Protein AF-A0A7C5HXW1-F1 (afdb_monomer_lite)

Structure (mmCIF, N/CA/C/O backbone):
data_AF-A0A7C5HXW1-F1
#
_entry.id   AF-A0A7C5HXW1-F1
#
loop_
_atom_site.group_PDB
_atom_site.id
_atom_site.type_symbol
_atom_site.label_atom_id
_atom_site.label_alt_id
_atom_site.label_comp_id
_atom_site.label_asym_id
_atom_site.label_entity_id
_atom_site.label_seq_id
_atom_site.pdbx_PDB_ins_code
_atom_site.Cartn_x
_atom_site.Cartn_y
_atom_site.Cartn_z
_atom_site.occupancy
_atom_site.B_iso_or_equiv
_atom_site.auth_seq_id
_atom_site.auth_comp_id
_atom_site.auth_asym_id
_atom_site.auth_atom_id
_atom_site.pdbx_PDB_model_num
ATOM 1 N N . ASN A 1 1 ? -7.700 24.832 -35.752 1.00 67.56 1 ASN A N 1
ATOM 2 C CA . ASN A 1 1 ? -7.527 26.270 -35.441 1.00 67.56 1 ASN A CA 1
ATOM 3 C C . ASN A 1 1 ? -8.711 26.639 -34.575 1.00 67.56 1 ASN A C 1
ATOM 5 O O . ASN A 1 1 ? -9.831 26.517 -35.051 1.00 67.56 1 ASN A O 1
ATOM 9 N N . ASP A 1 2 ? -8.469 27.003 -33.319 1.00 75.44 2 ASP A N 1
ATOM 10 C CA . ASP A 1 2 ? -9.511 27.384 -32.356 1.00 75.44 2 ASP A CA 1
ATOM 11 C C . ASP A 1 2 ? -9.714 28.913 -32.345 1.00 75.44 2 ASP A C 1
ATOM 13 O O . ASP A 1 2 ? -9.512 29.600 -31.348 1.00 75.44 2 ASP A O 1
ATOM 17 N N . ASN A 1 3 ? -10.038 29.468 -33.516 1.00 80.94 3 ASN A N 1
ATOM 18 C CA . ASN A 1 3 ? -10.353 30.886 -33.739 1.00 80.94 3 ASN A CA 1
ATOM 19 C C . ASN A 1 3 ? -9.246 31.915 -33.408 1.00 80.94 3 ASN A C 1
ATOM 21 O O . ASN A 1 3 ? -9.532 33.110 -33.336 1.00 80.94 3 ASN A O 1
ATOM 25 N N . THR A 1 4 ? -7.975 31.514 -33.277 1.00 85.19 4 THR A N 1
ATOM 26 C CA . THR A 1 4 ? -6.847 32.451 -33.051 1.00 85.19 4 THR A CA 1
ATOM 27 C C . THR A 1 4 ? -6.200 32.959 -34.342 1.00 85.19 4 THR A C 1
ATOM 29 O O . THR A 1 4 ? -5.261 33.757 -34.309 1.00 85.19 4 THR A O 1
ATOM 32 N N . GLY A 1 5 ? -6.673 32.483 -35.497 1.00 86.81 5 GLY A N 1
ATOM 33 C CA . GLY A 1 5 ? -6.121 32.838 -36.808 1.00 86.81 5 GLY A CA 1
ATOM 34 C C . GLY A 1 5 ? -4.791 32.152 -37.135 1.00 86.81 5 GLY A C 1
ATOM 35 O O . GLY A 1 5 ? -4.170 32.506 -38.130 1.00 86.81 5 GLY A O 1
ATOM 36 N N . ALA A 1 6 ? -4.358 31.184 -36.322 1.00 90.69 6 ALA A N 1
ATOM 37 C CA . ALA A 1 6 ? -3.164 30.397 -36.604 1.00 90.69 6 ALA A CA 1
ATOM 38 C C . ALA A 1 6 ? -3.378 29.477 -37.814 1.00 90.69 6 ALA A C 1
ATOM 40 O O . ALA A 1 6 ? -4.467 28.924 -38.012 1.00 90.69 6 ALA A O 1
ATOM 41 N N . THR A 1 7 ? -2.332 29.300 -38.610 1.00 93.25 7 THR A N 1
ATOM 42 C CA . THR A 1 7 ? -2.314 28.340 -39.721 1.00 93.25 7 THR A CA 1
ATOM 43 C C . THR A 1 7 ? -1.298 27.244 -39.435 1.00 93.25 7 THR A C 1
ATOM 45 O O . THR A 1 7 ? -0.421 27.418 -38.588 1.00 93.25 7 THR A O 1
ATOM 48 N N . PHE A 1 8 ? -1.472 26.088 -40.070 1.00 93.81 8 PHE A N 1
ATOM 49 C CA . PHE A 1 8 ? -0.645 24.914 -39.822 1.00 93.81 8 PHE A CA 1
ATOM 50 C C . PHE A 1 8 ? -0.142 24.360 -41.142 1.00 93.81 8 PHE A C 1
ATOM 52 O O . PHE A 1 8 ? -0.910 24.252 -42.100 1.00 93.81 8 PHE A O 1
ATOM 59 N N . GLU A 1 9 ? 1.129 23.998 -41.167 1.00 94.00 9 GLU A N 1
ATOM 60 C CA . GLU A 1 9 ? 1.797 23.394 -42.312 1.00 94.00 9 GLU A CA 1
ATOM 61 C C . GLU A 1 9 ? 2.510 22.121 -41.855 1.00 94.00 9 GLU A C 1
ATOM 63 O O . GLU A 1 9 ? 2.908 22.001 -40.696 1.00 94.00 9 GLU A O 1
ATOM 68 N N . LEU A 1 10 ? 2.654 21.156 -42.761 1.00 90.50 10 LEU A N 1
ATOM 69 C CA . LEU A 1 10 ? 3.517 20.004 -42.522 1.00 90.50 10 LEU A CA 1
ATOM 70 C C . LEU A 1 10 ? 4.968 20.438 -42.711 1.00 90.50 10 LEU A C 1
ATOM 72 O O . LEU A 1 10 ? 5.305 21.036 -43.733 1.00 90.50 10 LEU A O 1
ATOM 76 N N . ASP A 1 11 ? 5.814 20.110 -41.745 1.00 85.06 11 ASP A N 1
ATOM 77 C CA . ASP A 1 11 ? 7.247 20.368 -41.805 1.00 85.06 11 ASP A CA 1
ATOM 78 C C . ASP A 1 11 ? 8.001 19.044 -41.750 1.00 85.06 11 ASP A C 1
ATOM 80 O O . ASP A 1 11 ? 7.989 18.327 -40.752 1.00 85.06 11 ASP A O 1
ATOM 84 N N . THR A 1 12 ? 8.625 18.713 -42.874 1.00 80.94 12 THR A N 1
ATOM 85 C CA . THR A 1 12 ? 9.407 17.489 -43.068 1.00 80.94 12 THR A CA 1
ATOM 86 C C . THR A 1 12 ? 10.880 17.672 -42.708 1.00 80.94 12 THR A C 1
ATOM 88 O O . THR A 1 12 ? 11.658 16.743 -42.887 1.00 80.94 12 THR A O 1
ATOM 91 N N . GLU A 1 13 ? 11.292 18.863 -42.268 1.00 71.44 13 GLU A N 1
ATOM 92 C CA . GLU A 1 13 ? 12.677 19.167 -41.891 1.00 71.44 13 GLU A CA 1
ATOM 93 C C . GLU A 1 13 ? 12.888 19.073 -40.375 1.00 71.44 13 GLU A C 1
ATOM 95 O O . GLU A 1 13 ? 13.967 18.690 -39.931 1.00 71.44 13 GLU A O 1
ATOM 100 N N . HIS A 1 14 ? 11.862 19.379 -39.574 1.00 75.38 14 HIS A N 1
ATOM 101 C CA . HIS A 1 14 ? 11.959 19.408 -38.112 1.00 75.38 14 HIS A CA 1
ATOM 102 C C . HIS A 1 14 ? 10.902 18.505 -37.475 1.00 75.38 14 HIS A C 1
ATOM 104 O O . HIS A 1 14 ? 9.821 18.985 -37.152 1.00 75.38 14 HIS A O 1
ATOM 110 N N . PHE A 1 15 ? 11.184 17.220 -37.246 1.00 69.56 15 PHE A N 1
ATOM 111 C CA . PHE A 1 15 ? 10.276 16.284 -36.560 1.00 69.56 15 PHE A CA 1
ATOM 112 C C . PHE A 1 15 ? 11.058 15.261 -35.709 1.00 69.56 15 PHE A C 1
ATOM 114 O O . PHE A 1 15 ? 12.230 15.009 -35.970 1.00 69.56 15 PHE A O 1
ATOM 121 N N . ILE A 1 16 ? 10.429 14.725 -34.665 1.00 49.12 16 ILE A N 1
ATOM 122 C CA . ILE A 1 16 ? 10.890 13.645 -33.779 1.00 49.12 16 ILE A CA 1
ATOM 123 C C . ILE A 1 16 ? 10.231 12.309 -34.154 1.00 49.12 16 ILE A C 1
ATOM 125 O O . ILE A 1 16 ? 10.888 11.269 -34.119 1.00 49.12 16 ILE A O 1
ATOM 129 N N . GLN A 1 17 ? 8.938 12.304 -34.490 1.00 50.41 17 GLN A N 1
ATOM 130 C CA . GLN A 1 17 ? 8.164 11.086 -34.743 1.00 50.41 17 GLN A CA 1
ATOM 131 C C . GLN A 1 17 ? 7.528 11.107 -36.144 1.00 50.41 17 GLN A C 1
ATOM 133 O O . GLN A 1 17 ? 7.079 12.131 -36.647 1.00 50.41 17 GLN A O 1
ATOM 138 N N . GLY A 1 18 ? 7.478 9.948 -36.806 1.00 63.38 18 GLY A N 1
ATOM 139 C CA . GLY A 1 18 ? 6.820 9.800 -38.109 1.00 63.38 18 GLY A CA 1
ATOM 140 C C . GLY A 1 18 ? 7.624 10.350 -39.298 1.00 63.38 18 GLY A C 1
ATOM 141 O O . GLY A 1 18 ? 8.758 9.940 -39.539 1.00 63.38 18 GLY A O 1
ATOM 142 N N . THR A 1 19 ? 7.000 11.180 -40.138 1.00 63.34 19 THR A N 1
ATOM 143 C CA . THR A 1 19 ? 7.601 11.723 -41.381 1.00 63.34 19 THR A CA 1
ATOM 144 C C . THR A 1 19 ? 7.565 13.248 -41.470 1.00 63.34 19 THR A C 1
ATOM 146 O O . THR A 1 19 ? 8.072 13.806 -42.442 1.00 63.34 19 THR A O 1
ATOM 149 N N . ALA A 1 20 ? 6.894 13.912 -40.530 1.00 73.38 20 ALA A N 1
ATOM 150 C CA . ALA A 1 20 ? 6.720 15.357 -40.493 1.00 73.38 20 ALA A CA 1
ATOM 151 C C . ALA A 1 20 ? 6.157 15.777 -39.133 1.00 73.38 20 ALA A C 1
ATOM 153 O O . ALA A 1 20 ? 5.385 15.033 -38.532 1.00 73.38 20 ALA A O 1
ATOM 154 N N . SER A 1 21 ? 6.458 17.003 -38.718 1.00 87.00 21 SER A N 1
ATOM 155 C CA . SER A 1 21 ? 5.806 17.670 -37.595 1.00 87.00 21 SER A CA 1
ATOM 156 C C . SER A 1 21 ? 4.756 18.655 -38.092 1.00 87.00 21 SER A C 1
ATOM 158 O O . SER A 1 21 ? 4.673 18.979 -39.284 1.00 87.00 21 SER A O 1
ATOM 160 N N . MET A 1 22 ? 3.955 19.178 -37.166 1.00 93.62 22 MET A N 1
ATOM 161 C CA . MET A 1 22 ? 3.062 20.288 -37.461 1.00 93.62 22 MET A CA 1
ATOM 162 C C . MET A 1 22 ? 3.759 21.611 -37.146 1.00 93.62 22 MET A C 1
ATOM 164 O O . MET A 1 22 ? 3.926 21.984 -35.983 1.00 93.62 22 MET A O 1
ATOM 168 N N . LYS A 1 23 ? 4.107 22.361 -38.192 1.00 95.31 23 LYS A N 1
ATOM 169 C CA . LYS A 1 23 ? 4.557 23.745 -38.079 1.00 95.31 23 LYS A CA 1
ATOM 170 C C . LYS A 1 23 ? 3.370 24.653 -37.851 1.00 95.31 23 LYS A C 1
ATOM 172 O O . LYS A 1 23 ? 2.435 24.713 -38.649 1.00 95.31 23 LYS A O 1
ATOM 177 N N . ILE A 1 24 ? 3.422 25.380 -36.753 1.00 94.94 24 ILE A N 1
ATOM 178 C CA . ILE A 1 24 ? 2.412 26.337 -36.348 1.00 94.94 24 ILE A CA 1
ATOM 179 C C . ILE A 1 24 ? 2.882 27.719 -36.782 1.00 94.94 24 ILE A C 1
ATOM 181 O O . ILE A 1 24 ? 3.975 28.160 -36.433 1.00 94.94 24 ILE A O 1
ATOM 185 N N . LEU A 1 25 ? 2.029 28.405 -37.538 1.00 94.44 25 LEU A N 1
ATOM 186 C CA . LEU A 1 25 ? 2.200 29.784 -37.974 1.00 94.44 25 LEU A CA 1
ATOM 187 C C . LEU A 1 25 ? 1.223 30.663 -37.181 1.00 94.44 25 LEU A C 1
ATOM 189 O O . LEU A 1 25 ? 0.024 30.687 -37.498 1.00 94.44 25 LEU A O 1
ATOM 193 N N . PRO A 1 26 ? 1.694 31.364 -36.134 1.00 93.75 26 PRO A N 1
ATOM 194 C CA . PRO A 1 26 ? 0.866 32.290 -35.375 1.00 93.75 26 PRO A CA 1
ATOM 195 C C . PRO A 1 26 ? 0.288 33.409 -36.246 1.00 93.75 26 PRO A C 1
ATOM 197 O O . PRO A 1 26 ? 0.894 33.834 -37.226 1.00 93.75 26 PRO A O 1
ATOM 200 N N . SER A 1 27 ? -0.865 33.953 -35.850 1.00 92.75 27 SER A N 1
ATOM 201 C CA . SER A 1 27 ? -1.478 35.087 -36.560 1.00 92.75 27 SER A CA 1
ATOM 202 C C . SER A 1 27 ? -0.734 36.410 -36.359 1.00 92.75 27 SER A C 1
ATOM 204 O O . SER A 1 27 ? -0.975 37.364 -37.096 1.00 92.75 27 SER A O 1
ATOM 206 N N . GLY A 1 28 ? 0.121 36.505 -35.335 1.00 89.06 28 GLY A N 1
ATOM 207 C CA . GLY A 1 28 ? 0.808 37.738 -34.951 1.00 89.06 28 GLY A CA 1
ATOM 208 C C . GLY A 1 28 ? -0.066 38.770 -34.233 1.00 89.06 28 GLY A C 1
ATOM 209 O O . GLY A 1 28 ? 0.453 39.787 -33.782 1.00 89.06 28 GLY A O 1
ATOM 210 N N . SER A 1 29 ? -1.378 38.537 -34.107 1.00 89.62 29 SER A N 1
ATOM 211 C CA . SER A 1 29 ? -2.317 39.487 -33.489 1.00 89.62 29 SER A CA 1
ATOM 212 C C . SER A 1 29 ? -3.133 38.911 -32.335 1.00 89.62 29 SER A C 1
ATOM 214 O O . SER A 1 29 ? -3.637 39.673 -31.511 1.00 89.62 29 SER A O 1
ATOM 216 N N . ALA A 1 30 ? -3.311 37.588 -32.273 1.00 91.38 30 ALA A N 1
ATOM 217 C CA . ALA A 1 30 ? -4.037 36.959 -31.175 1.00 91.38 30 ALA A CA 1
ATOM 218 C C . ALA A 1 30 ? -3.174 36.925 -29.897 1.00 91.38 30 ALA A C 1
ATOM 220 O O . ALA A 1 30 ? -1.986 36.621 -29.994 1.00 91.38 30 ALA A O 1
ATOM 221 N N . PRO A 1 31 ? -3.747 37.175 -28.702 1.00 89.50 31 PRO A N 1
A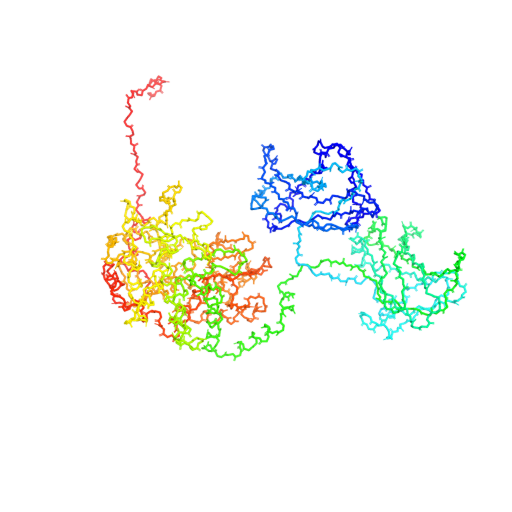TOM 222 C CA . PRO A 1 31 ? -3.008 37.099 -27.436 1.00 89.50 31 PRO A CA 1
ATOM 223 C C . PRO A 1 31 ? -2.382 35.727 -27.155 1.00 89.50 31 PRO A C 1
ATOM 225 O O . PRO A 1 31 ? -1.447 35.624 -26.374 1.00 89.50 31 PRO A O 1
ATOM 228 N N . GLU A 1 32 ? -2.904 34.668 -27.767 1.00 91.56 32 GLU A N 1
ATOM 229 C CA . GLU A 1 32 ? -2.376 33.311 -27.678 1.00 91.56 32 GLU A CA 1
ATOM 230 C C . GLU A 1 32 ? -2.609 32.570 -28.996 1.00 91.56 32 GLU A C 1
ATOM 232 O O . GLU A 1 32 ? -3.528 32.883 -29.758 1.00 91.56 32 GLU A O 1
ATOM 237 N N . THR A 1 33 ? -1.768 31.579 -29.263 1.00 94.25 33 THR A N 1
ATOM 238 C CA . THR A 1 33 ? -1.892 30.675 -30.408 1.00 94.25 33 THR A CA 1
ATOM 239 C C . THR A 1 33 ? -2.509 29.370 -29.931 1.00 94.25 33 THR A C 1
ATOM 241 O O . THR A 1 33 ? -1.995 28.788 -28.981 1.00 94.25 33 THR A O 1
ATOM 244 N N . LYS A 1 34 ? -3.598 28.906 -30.562 1.00 93.69 34 LYS A N 1
ATOM 245 C CA . LYS A 1 34 ? -4.292 27.682 -30.140 1.00 93.69 34 LYS A CA 1
ATOM 246 C C . LYS A 1 34 ? -4.322 26.580 -31.185 1.00 93.69 34 LYS A C 1
ATOM 248 O O . LYS A 1 34 ? -4.558 26.820 -32.373 1.00 93.69 34 LYS A O 1
ATOM 253 N N . VAL A 1 35 ? -4.197 25.355 -30.692 1.00 94.19 35 VAL A N 1
ATOM 254 C CA . VAL A 1 35 ? -4.310 24.109 -31.449 1.00 94.19 35 VAL A CA 1
ATOM 255 C C . VAL A 1 35 ? -5.338 23.224 -30.755 1.00 94.19 35 VAL A C 1
ATOM 257 O O . VAL A 1 35 ? -5.287 23.065 -29.543 1.00 94.19 35 VAL A O 1
ATOM 260 N N . ALA A 1 36 ? -6.270 22.656 -31.518 1.00 93.12 36 ALA A N 1
ATOM 261 C CA . ALA A 1 36 ? -7.245 21.704 -30.999 1.00 93.12 36 ALA A CA 1
ATOM 262 C C . ALA A 1 36 ? -6.989 20.337 -31.634 1.00 93.12 36 ALA A C 1
ATOM 264 O O . ALA A 1 36 ? -6.854 20.264 -32.858 1.00 93.12 36 ALA A O 1
ATOM 265 N N . LEU A 1 37 ? -6.912 19.291 -30.813 1.00 91.75 37 LEU A N 1
ATOM 266 C CA . LEU A 1 37 ? -6.637 17.917 -31.235 1.00 91.75 37 LEU A CA 1
ATOM 267 C C . LEU A 1 37 ? -7.691 16.991 -30.627 1.00 91.75 37 LEU A C 1
ATOM 269 O O . LEU A 1 37 ? -8.060 17.149 -29.467 1.00 91.75 37 LEU A O 1
ATOM 273 N N . ASN A 1 38 ? -8.192 16.036 -31.404 1.00 93.62 38 ASN A N 1
ATOM 274 C CA . ASN A 1 38 ? -9.094 15.019 -30.869 1.00 93.62 38 ASN A CA 1
ATOM 275 C C . ASN A 1 38 ? -8.269 13.897 -30.253 1.00 93.62 38 ASN A C 1
ATOM 277 O O . ASN A 1 38 ? -7.280 13.478 -30.854 1.00 93.62 38 ASN A O 1
ATOM 281 N N . ILE A 1 39 ? -8.700 13.404 -29.096 1.00 92.31 39 ILE A N 1
ATOM 282 C CA . ILE A 1 39 ? -8.132 12.194 -28.510 1.00 92.31 39 ILE A CA 1
ATOM 283 C C . ILE A 1 39 ? -8.675 11.007 -29.320 1.00 92.31 39 ILE A C 1
ATOM 285 O O . ILE A 1 39 ? -9.900 10.892 -29.454 1.00 92.31 39 ILE A O 1
ATOM 289 N N . PRO A 1 40 ? -7.807 10.165 -29.908 1.00 89.56 40 PRO A N 1
ATOM 290 C CA . PRO A 1 40 ? -8.237 8.944 -30.580 1.00 89.56 40 PRO A CA 1
ATOM 291 C C . PRO A 1 40 ? -9.005 8.023 -29.626 1.00 89.56 40 PRO A C 1
ATOM 293 O O . PRO A 1 40 ? -8.692 7.954 -28.440 1.00 89.56 40 PRO A O 1
ATOM 296 N N . GLU A 1 41 ? -10.022 7.325 -30.132 1.00 82.56 41 GLU A N 1
ATOM 297 C CA . GLU A 1 41 ? -10.893 6.473 -29.308 1.00 82.56 41 GLU A CA 1
ATOM 298 C C . GLU A 1 41 ? -10.120 5.326 -28.637 1.00 82.56 41 GLU A C 1
ATOM 300 O O . GLU A 1 41 ? -10.346 5.023 -27.468 1.00 82.56 41 GLU A O 1
ATOM 305 N N . ASP A 1 42 ? -9.157 4.745 -29.350 1.00 81.75 42 ASP A N 1
ATOM 306 C CA . ASP A 1 42 ? -8.258 3.695 -28.868 1.00 81.75 42 ASP A CA 1
ATOM 307 C C . ASP A 1 42 ? -7.301 4.171 -27.764 1.00 81.75 42 ASP A C 1
ATOM 309 O O . ASP A 1 42 ? -6.884 3.367 -26.936 1.00 81.75 42 ASP A O 1
ATOM 313 N N . MET A 1 43 ? -7.031 5.476 -27.684 1.00 82.00 43 MET A N 1
ATOM 314 C CA . MET A 1 43 ? -6.181 6.076 -26.650 1.00 82.00 43 MET A CA 1
ATOM 315 C C . MET A 1 43 ? -6.936 6.441 -25.368 1.00 82.00 43 MET A C 1
ATOM 317 O O . MET A 1 43 ? -6.304 6.800 -24.377 1.00 82.00 43 MET A O 1
ATOM 321 N N . LEU A 1 44 ? -8.273 6.379 -25.345 1.00 86.62 44 LEU A N 1
ATOM 322 C CA . LEU A 1 44 ? -9.049 6.813 -24.176 1.00 86.62 44 LEU A CA 1
ATOM 323 C C . LEU A 1 44 ? -8.775 5.957 -22.939 1.00 86.62 44 LEU A C 1
ATOM 325 O O . LEU A 1 44 ? -8.767 6.480 -21.827 1.00 86.62 44 LEU A O 1
ATOM 329 N N . LYS A 1 45 ? -8.518 4.659 -23.127 1.00 80.62 45 LYS A N 1
ATOM 330 C CA . LYS A 1 45 ? -8.181 3.760 -22.019 1.00 80.62 45 LYS A CA 1
ATOM 331 C C . LYS A 1 45 ? -6.853 4.155 -21.374 1.00 80.62 45 LYS A C 1
ATOM 333 O O . LYS A 1 45 ? -6.778 4.263 -20.155 1.00 80.62 45 LYS A O 1
ATOM 338 N N . ASP A 1 46 ? -5.839 4.413 -22.190 1.00 77.31 46 ASP A N 1
ATOM 339 C CA . ASP A 1 46 ? -4.518 4.803 -21.699 1.00 77.31 46 ASP A CA 1
ATOM 340 C C . ASP A 1 46 ? -4.553 6.217 -21.107 1.00 77.31 46 ASP A C 1
ATOM 342 O O . ASP A 1 46 ? -3.966 6.466 -20.058 1.00 77.31 46 ASP A O 1
ATOM 346 N N . TRP A 1 47 ? -5.323 7.126 -21.713 1.00 87.81 47 TRP A N 1
ATOM 347 C CA . TRP A 1 47 ? -5.541 8.483 -21.208 1.00 87.81 47 TRP A CA 1
ATOM 348 C C . TRP A 1 47 ? -6.177 8.502 -19.816 1.00 87.81 47 TRP A C 1
ATOM 350 O O . TRP A 1 47 ? -5.789 9.316 -18.982 1.00 87.81 47 TRP A O 1
ATOM 360 N N . ALA A 1 48 ? -7.130 7.605 -19.542 1.00 82.62 48 ALA A N 1
ATOM 361 C CA . ALA A 1 48 ? -7.760 7.499 -18.225 1.00 82.62 48 ALA A CA 1
ATOM 362 C C . ALA A 1 48 ? -6.753 7.167 -17.108 1.00 82.62 48 ALA A C 1
ATOM 364 O O . ALA A 1 48 ? -6.955 7.564 -15.961 1.00 82.62 48 ALA A O 1
ATOM 365 N N . ASN A 1 49 ? -5.667 6.477 -17.466 1.00 71.81 49 ASN A N 1
ATOM 366 C CA . ASN A 1 49 ? -4.622 6.010 -16.557 1.00 71.81 49 ASN A CA 1
ATOM 367 C C . ASN A 1 49 ? -3.360 6.888 -16.583 1.00 71.81 49 ASN A C 1
ATOM 369 O O . ASN A 1 49 ? -2.400 6.615 -15.864 1.00 71.81 49 ASN A O 1
ATOM 373 N N . ALA A 1 50 ? -3.331 7.925 -17.422 1.00 77.00 50 ALA A N 1
ATOM 374 C CA . ALA A 1 50 ? -2.181 8.802 -17.559 1.00 77.00 50 ALA A CA 1
ATOM 375 C C . ALA A 1 50 ? -2.123 9.810 -16.407 1.00 77.00 50 ALA A C 1
ATOM 377 O O . ALA A 1 50 ? -3.072 10.560 -16.182 1.00 77.00 50 ALA A O 1
ATOM 378 N N . GLU A 1 51 ? -0.987 9.892 -15.716 1.00 80.56 51 GLU A N 1
ATOM 379 C CA . GLU A 1 51 ? -0.740 10.983 -14.761 1.00 80.56 51 GLU A CA 1
ATOM 380 C C . GLU A 1 51 ? -0.283 12.265 -15.464 1.00 80.56 51 GLU A C 1
ATOM 382 O O . GLU A 1 51 ? -0.585 13.379 -15.033 1.00 80.56 51 GLU A O 1
ATOM 387 N N . GLU A 1 52 ? 0.399 12.125 -16.597 1.00 85.50 52 GLU A N 1
ATOM 388 C CA . GLU A 1 52 ? 0.869 13.245 -17.397 1.00 85.50 52 GLU A CA 1
ATOM 389 C C . GLU A 1 52 ? 0.805 12.938 -18.892 1.00 85.50 52 GLU A C 1
ATOM 391 O O . GLU A 1 52 ? 0.784 11.785 -19.325 1.00 85.50 52 GLU A O 1
ATOM 396 N N . VAL A 1 53 ? 0.778 14.001 -19.689 1.00 91.06 53 VAL A N 1
ATOM 397 C CA . VAL A 1 53 ? 0.875 13.951 -21.147 1.00 91.06 53 VAL A CA 1
ATOM 398 C C . VAL A 1 53 ? 1.998 14.881 -21.578 1.00 91.06 53 VAL A C 1
ATOM 400 O O . VAL A 1 53 ? 2.103 16.014 -21.102 1.00 91.06 53 VAL A O 1
ATOM 403 N N . VAL A 1 54 ? 2.840 14.410 -22.491 1.00 88.94 54 VAL A N 1
ATOM 404 C CA . VAL A 1 54 ? 4.028 15.121 -22.962 1.00 88.94 54 VAL A CA 1
ATOM 405 C C . VAL A 1 54 ? 3.850 15.525 -24.418 1.00 88.94 54 VAL A C 1
ATOM 407 O O . VAL A 1 54 ? 3.484 14.713 -25.266 1.00 88.94 54 VAL A O 1
ATOM 410 N N . LEU A 1 55 ? 4.127 16.794 -24.710 1.00 94.56 55 LEU A N 1
ATOM 411 C CA . LEU A 1 55 ? 4.159 17.358 -26.057 1.00 94.56 55 LEU A CA 1
ATOM 412 C C . LEU A 1 55 ? 5.601 17.672 -26.450 1.00 94.56 55 LEU A C 1
ATOM 414 O O . LEU A 1 55 ? 6.252 18.440 -25.736 1.00 94.56 55 LEU A O 1
ATOM 418 N N . ASN A 1 56 ? 6.084 17.195 -27.603 1.00 87.69 56 ASN A N 1
ATOM 419 C CA . ASN A 1 56 ? 7.348 17.732 -28.112 1.00 87.69 56 ASN A CA 1
ATOM 420 C C . ASN A 1 56 ? 7.115 19.048 -28.861 1.00 87.69 56 ASN A C 1
ATOM 422 O O . ASN A 1 56 ? 6.236 19.164 -29.717 1.00 87.69 56 ASN A O 1
ATOM 426 N N . LEU A 1 57 ? 7.938 20.043 -28.539 1.00 93.38 57 LEU A N 1
ATOM 427 C CA . LEU A 1 57 ? 7.885 21.399 -29.070 1.00 93.38 57 LEU A CA 1
ATOM 428 C C . LEU A 1 57 ? 9.268 21.812 -29.577 1.00 93.38 57 LEU A C 1
ATOM 430 O O . LEU A 1 57 ? 10.225 21.855 -28.805 1.00 93.38 57 LEU A O 1
ATOM 434 N N . TYR A 1 58 ? 9.365 22.186 -30.847 1.00 89.75 58 TYR A N 1
ATOM 435 C CA . TYR A 1 58 ? 10.576 22.751 -31.433 1.00 89.75 58 TYR A CA 1
ATOM 436 C C . TYR A 1 58 ? 10.500 24.274 -31.496 1.00 89.75 58 TYR A C 1
ATOM 438 O O . TYR A 1 58 ? 9.561 24.840 -32.063 1.00 89.75 58 TYR A O 1
ATOM 446 N N . ILE A 1 59 ? 11.527 24.933 -30.964 1.00 90.31 59 ILE A N 1
ATOM 447 C CA . ILE A 1 59 ? 11.705 26.383 -31.017 1.00 90.31 59 ILE A CA 1
ATOM 448 C C . ILE A 1 59 ? 12.906 26.692 -31.919 1.00 90.31 59 ILE A C 1
ATOM 450 O O . ILE A 1 59 ? 14.029 26.333 -31.566 1.00 90.31 59 ILE A O 1
ATOM 454 N N . PRO A 1 60 ? 12.721 27.380 -33.059 1.00 86.38 60 PRO A N 1
ATOM 455 C CA . PRO A 1 60 ? 13.838 27.753 -33.922 1.00 86.38 60 PRO A CA 1
ATOM 456 C C . PRO A 1 60 ? 14.875 28.621 -33.196 1.00 86.38 60 PRO A C 1
ATOM 458 O O . PRO A 1 60 ? 14.509 29.537 -32.464 1.00 86.38 60 PRO A O 1
ATOM 461 N N . GLU A 1 61 ? 16.168 28.416 -33.468 1.00 80.31 61 GLU A N 1
ATOM 462 C CA . GLU A 1 61 ? 17.258 29.205 -32.855 1.00 80.31 61 GLU A CA 1
ATOM 463 C C . GLU A 1 61 ? 17.145 30.716 -33.075 1.00 80.31 61 GLU A C 1
ATOM 465 O O . GLU A 1 61 ? 17.585 31.512 -32.248 1.00 80.31 61 GLU A O 1
ATOM 470 N N . ALA A 1 62 ? 16.530 31.122 -34.184 1.00 81.31 62 ALA A N 1
ATOM 471 C CA . ALA A 1 62 ? 16.334 32.522 -34.529 1.00 81.31 62 ALA A CA 1
ATOM 472 C C . ALA A 1 62 ? 15.097 33.167 -33.870 1.00 81.31 62 ALA A C 1
ATOM 474 O O . ALA A 1 62 ? 14.864 34.356 -34.100 1.00 81.31 62 ALA A O 1
ATOM 475 N N . ALA A 1 63 ? 14.300 32.416 -33.096 1.00 84.69 63 ALA A N 1
ATOM 476 C CA . ALA A 1 63 ? 13.081 32.922 -32.470 1.00 84.69 63 ALA A CA 1
ATOM 477 C C . ALA A 1 63 ? 13.409 33.956 -31.381 1.00 84.69 63 ALA A C 1
ATOM 479 O O . ALA A 1 63 ? 14.089 33.667 -30.396 1.00 84.69 63 ALA A O 1
ATOM 480 N N . LYS A 1 64 ? 12.915 35.182 -31.554 1.00 85.00 64 LYS A N 1
ATOM 481 C CA . LYS A 1 64 ? 13.093 36.293 -30.612 1.00 85.00 64 LYS A CA 1
ATOM 482 C C . LYS A 1 64 ? 12.033 36.306 -29.522 1.00 85.00 64 LYS A C 1
ATOM 484 O O . LYS A 1 64 ? 12.290 36.834 -28.442 1.00 85.00 64 LYS A O 1
ATOM 489 N N . LEU A 1 65 ? 10.852 35.767 -29.812 1.00 86.94 65 LEU A N 1
ATOM 490 C CA . LEU A 1 65 ? 9.717 35.706 -28.903 1.00 86.94 65 LEU A CA 1
ATOM 491 C C . LEU A 1 65 ? 9.158 34.272 -28.851 1.00 86.94 65 LEU A C 1
ATOM 493 O O . LEU A 1 65 ? 8.057 34.017 -29.346 1.00 86.94 65 LEU A O 1
ATOM 497 N N . PRO A 1 66 ? 9.919 33.316 -28.288 1.00 88.81 66 PRO A N 1
ATOM 498 C CA . PRO A 1 66 ? 9.481 31.932 -28.209 1.00 88.81 66 PRO A CA 1
ATOM 499 C C . PRO A 1 66 ? 8.320 31.765 -27.217 1.00 88.81 66 PRO A C 1
ATOM 501 O O . PRO A 1 66 ? 8.250 32.501 -26.222 1.00 88.81 66 PRO A O 1
ATOM 504 N N . PRO A 1 67 ? 7.429 30.780 -27.435 1.00 91.81 67 PRO A N 1
ATOM 505 C CA . PRO A 1 67 ? 6.395 30.450 -26.465 1.00 91.81 67 PRO A CA 1
ATOM 506 C C . PRO A 1 67 ? 7.029 30.045 -25.127 1.00 91.81 67 PRO A C 1
ATOM 508 O O . PRO A 1 67 ? 7.970 29.252 -25.081 1.00 91.81 67 PRO A O 1
ATOM 511 N N . SER A 1 68 ? 6.502 30.608 -24.041 1.00 90.06 68 SER A N 1
ATOM 512 C CA . SER A 1 68 ? 6.984 30.396 -22.669 1.00 90.06 68 SER A CA 1
ATOM 513 C C . SER A 1 68 ? 5.868 30.107 -21.660 1.00 90.06 68 SER A C 1
ATOM 515 O O . SER A 1 68 ? 6.145 29.822 -20.499 1.00 90.06 68 SER A O 1
ATOM 517 N N . MET A 1 69 ? 4.610 30.165 -22.098 1.00 93.56 69 MET A N 1
ATOM 518 C CA . MET A 1 69 ? 3.428 29.763 -21.346 1.00 93.56 69 MET A CA 1
ATOM 519 C C . MET A 1 69 ? 2.672 28.708 -22.150 1.00 93.56 69 MET A C 1
ATOM 521 O O . MET A 1 69 ? 2.307 28.949 -23.306 1.00 93.56 69 MET A O 1
ATOM 525 N N . PHE A 1 70 ? 2.397 27.577 -21.502 1.00 96.06 70 PHE A N 1
ATOM 526 C CA . PHE A 1 70 ? 1.714 26.437 -22.100 1.00 96.06 70 PHE A CA 1
ATOM 527 C C . PHE A 1 70 ? 0.525 26.033 -21.242 1.00 96.06 70 PHE A C 1
ATOM 529 O O . PHE A 1 70 ? 0.655 25.832 -20.033 1.00 96.06 70 PHE A O 1
ATOM 536 N N . PHE A 1 71 ? -0.627 25.897 -21.881 1.00 96.44 71 PHE A N 1
ATOM 537 C CA . PHE A 1 71 ? -1.855 25.443 -21.246 1.00 96.44 71 PHE A CA 1
ATOM 538 C C . PHE A 1 71 ? -2.507 24.363 -22.101 1.00 96.44 71 PHE A C 1
ATOM 540 O O . PHE A 1 71 ? -2.553 24.495 -23.325 1.00 96.44 71 PHE A O 1
ATOM 547 N N . MET A 1 72 ? -3.035 23.328 -21.454 1.00 97.50 72 MET A N 1
ATOM 548 C CA . MET A 1 72 ? -3.817 22.277 -22.090 1.00 97.50 72 MET A CA 1
ATOM 549 C C . MET A 1 72 ? -5.194 22.204 -21.437 1.00 97.50 72 MET A C 1
ATOM 551 O O . MET A 1 72 ? -5.326 21.869 -20.265 1.00 97.50 72 MET A O 1
ATOM 555 N N . GLY A 1 73 ? -6.221 22.529 -22.214 1.00 96.44 73 GLY A N 1
ATOM 556 C CA . GLY A 1 73 ? -7.624 22.353 -21.859 1.00 96.44 73 GLY A CA 1
ATOM 557 C C . GLY A 1 73 ? -8.218 21.090 -22.460 1.00 96.44 73 GLY A C 1
ATOM 558 O O . GLY A 1 73 ? -7.695 20.580 -23.447 1.00 96.44 73 GLY A O 1
ATOM 559 N N . MET A 1 74 ? -9.347 20.629 -21.933 1.00 97.44 74 MET A N 1
ATOM 560 C CA . MET A 1 74 ? -10.075 19.477 -22.461 1.00 97.44 74 MET A CA 1
ATOM 561 C C . MET A 1 74 ? -11.584 19.704 -22.416 1.00 97.44 74 MET A C 1
ATOM 563 O O . MET A 1 74 ? -12.115 20.290 -21.473 1.00 97.44 74 MET A O 1
ATOM 567 N N . ALA A 1 75 ? -12.278 19.231 -23.449 1.00 96.88 75 ALA A N 1
ATOM 568 C CA . ALA A 1 75 ? -13.733 19.230 -23.527 1.00 96.88 75 ALA A CA 1
ATOM 569 C C . ALA A 1 75 ? -14.258 17.857 -23.966 1.00 96.88 7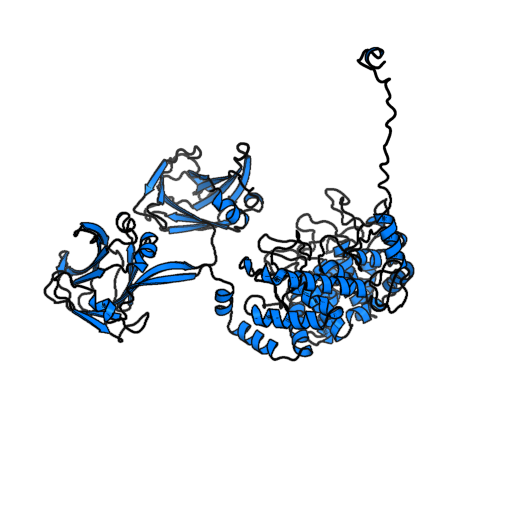5 ALA A C 1
ATOM 571 O O . ALA A 1 75 ? -13.639 17.182 -24.790 1.00 96.88 75 ALA A O 1
ATOM 572 N N . ASP A 1 76 ? -15.418 17.483 -23.435 1.00 96.31 76 ASP A N 1
ATOM 573 C CA . ASP A 1 76 ? -16.238 16.361 -23.884 1.00 96.31 76 ASP A CA 1
ATOM 574 C C . ASP A 1 76 ? -17.145 16.862 -25.015 1.00 96.31 76 ASP A C 1
ATOM 576 O O . ASP A 1 76 ? -17.776 17.913 -24.901 1.00 96.31 76 ASP A O 1
ATOM 580 N N . LEU A 1 77 ? -17.144 16.154 -26.138 1.00 95.50 77 LEU A N 1
ATOM 581 C CA . LEU A 1 77 ? -17.923 16.429 -27.343 1.00 95.50 77 LEU A CA 1
ATOM 582 C C . LEU A 1 77 ? -18.926 15.304 -27.641 1.00 95.50 77 LEU A C 1
ATOM 584 O O . LEU A 1 77 ? -19.561 15.319 -28.700 1.00 95.50 77 LEU A O 1
ATOM 588 N N . SER A 1 78 ? -19.076 14.330 -26.740 1.00 90.69 78 SER A N 1
ATOM 589 C CA . SER A 1 78 ? -19.951 13.167 -26.931 1.00 90.69 78 SER A CA 1
ATOM 590 C C . SER A 1 78 ? -21.411 13.585 -27.123 1.00 90.69 78 SER A C 1
ATOM 592 O O . SER A 1 78 ? -22.063 13.119 -28.054 1.00 90.69 78 SER A O 1
ATOM 594 N N . ASP A 1 79 ? -21.875 14.544 -26.314 1.00 90.56 79 ASP A N 1
ATOM 595 C CA . ASP A 1 79 ? -23.247 15.073 -26.309 1.00 90.56 79 ASP A CA 1
ATOM 596 C C . ASP A 1 79 ? -23.268 16.604 -26.502 1.00 90.56 79 ASP A C 1
ATOM 598 O O . ASP A 1 79 ? -23.990 17.346 -25.832 1.00 90.56 79 ASP A O 1
ATOM 602 N N . GLY A 1 80 ? -22.447 17.095 -27.435 1.00 88.44 80 GLY A N 1
ATOM 603 C CA . GLY A 1 80 ? -22.183 18.527 -27.614 1.00 88.44 80 GLY A CA 1
ATOM 604 C C . GLY A 1 80 ? -21.001 19.006 -26.769 1.00 88.44 80 GLY A C 1
ATOM 605 O O . GLY A 1 80 ? -20.421 18.235 -26.021 1.00 88.44 80 GLY A O 1
ATOM 606 N N . TRP A 1 81 ? -20.600 20.271 -26.932 1.00 94.56 81 TRP A N 1
ATOM 607 C CA . TRP A 1 81 ? -19.390 20.798 -26.290 1.00 94.56 81 TRP A CA 1
ATOM 608 C C . TRP A 1 81 ? -19.615 21.061 -24.796 1.00 94.56 81 TRP A C 1
ATOM 610 O O . TRP A 1 81 ? -20.426 21.916 -24.433 1.00 94.56 81 TRP A O 1
ATOM 620 N N . ALA A 1 82 ? -18.862 20.369 -23.944 1.00 94.94 82 ALA A N 1
ATOM 621 C CA . ALA A 1 82 ? -18.830 20.572 -22.502 1.00 94.94 82 ALA A CA 1
ATOM 622 C C . ALA A 1 82 ? -17.380 20.657 -22.010 1.00 94.94 82 ALA A C 1
ATOM 624 O O . ALA A 1 82 ? -16.583 19.752 -22.238 1.00 94.94 82 ALA A O 1
ATOM 625 N N . TRP A 1 83 ? -17.030 21.746 -21.323 1.00 96.81 83 TRP A N 1
ATOM 626 C CA . TRP A 1 83 ? -15.704 21.896 -20.723 1.00 96.81 83 TRP A CA 1
ATOM 627 C C . TRP A 1 83 ? -15.476 20.851 -19.626 1.00 96.81 83 TRP A C 1
ATOM 629 O O . TRP A 1 83 ? -16.331 20.692 -18.754 1.00 96.81 83 TRP A O 1
ATOM 639 N N . VAL A 1 84 ? -14.326 20.177 -19.666 1.00 95.94 84 VAL A N 1
ATOM 640 C CA . VAL A 1 84 ? -13.906 19.209 -18.647 1.00 95.94 84 VAL A CA 1
ATOM 641 C C . VAL A 1 84 ? -13.023 19.912 -17.621 1.00 95.94 84 VAL A C 1
ATOM 643 O O . VAL A 1 84 ? -13.449 20.107 -16.486 1.00 95.94 84 VAL A O 1
ATOM 646 N N . ASP A 1 85 ? -11.812 20.314 -18.018 1.00 97.12 85 ASP A N 1
ATOM 647 C CA . ASP A 1 85 ? -10.849 21.012 -17.159 1.00 97.12 85 ASP A CA 1
ATOM 648 C C . ASP A 1 85 ? -9.652 21.545 -17.974 1.00 97.12 85 ASP A C 1
ATOM 650 O O . ASP A 1 85 ? -9.602 21.365 -19.195 1.00 97.12 85 ASP A O 1
ATOM 654 N N . GLY A 1 86 ? -8.668 22.170 -17.316 1.00 95.81 86 GLY A N 1
ATOM 655 C CA . GLY A 1 86 ? -7.376 22.445 -17.941 1.00 95.81 86 GLY A CA 1
ATOM 656 C C . GLY A 1 86 ? -6.217 22.691 -16.977 1.00 95.81 86 GLY A C 1
ATOM 657 O O . GLY A 1 86 ? -6.402 23.070 -15.824 1.00 95.81 86 GLY A O 1
ATOM 658 N N . VAL A 1 87 ? -5.003 22.492 -17.487 1.00 94.19 87 VAL A N 1
ATOM 659 C CA . VAL A 1 87 ? -3.756 22.455 -16.712 1.00 94.19 87 VAL A CA 1
ATOM 660 C C . VAL A 1 87 ? -2.654 23.282 -17.378 1.00 94.19 87 VAL A C 1
ATOM 662 O O . VAL A 1 87 ? -2.589 23.394 -18.605 1.00 94.19 87 VAL A O 1
ATOM 665 N N . PHE A 1 88 ? -1.786 23.888 -16.565 1.00 95.25 88 PHE A N 1
ATOM 666 C CA . PHE A 1 88 ? -0.599 24.613 -17.031 1.00 95.25 88 PHE A CA 1
ATOM 667 C C . PHE A 1 88 ? 0.644 23.728 -16.926 1.00 95.25 88 PHE A C 1
ATOM 669 O O . PHE A 1 88 ? 0.770 22.954 -15.982 1.00 95.25 88 PHE A O 1
ATOM 676 N N . SER A 1 89 ? 1.575 23.879 -17.869 1.00 91.81 89 SER A N 1
ATOM 677 C CA . SER A 1 89 ? 2.906 23.272 -17.760 1.00 91.81 89 SER A CA 1
ATOM 678 C C . SER A 1 89 ? 3.868 24.203 -17.021 1.00 91.81 89 SER A C 1
ATOM 680 O O . SER A 1 89 ? 3.863 25.414 -17.251 1.00 91.81 89 SER A O 1
ATOM 682 N N . GLU A 1 90 ? 4.736 23.632 -16.185 1.00 86.19 90 GLU A N 1
ATOM 683 C CA . GLU A 1 90 ? 5.857 24.343 -15.552 1.00 86.19 90 GLU A CA 1
ATOM 684 C C . GLU A 1 90 ? 7.159 24.263 -16.376 1.00 86.19 90 GLU A C 1
ATOM 686 O O . GLU A 1 90 ? 8.195 24.798 -15.966 1.00 86.19 90 GLU A O 1
ATOM 691 N N . THR A 1 91 ? 7.130 23.607 -17.545 1.00 80.25 91 THR A N 1
ATOM 692 C CA . THR A 1 91 ? 8.313 23.406 -18.385 1.00 80.25 91 THR A CA 1
ATOM 693 C C . THR A 1 91 ? 8.906 24.737 -18.853 1.00 80.25 91 THR A C 1
ATOM 695 O O . THR A 1 91 ? 8.238 25.568 -19.471 1.00 80.25 91 THR A O 1
ATOM 698 N N . LYS A 1 92 ? 10.214 24.908 -18.630 1.00 84.50 92 LYS A N 1
ATOM 699 C CA . LYS A 1 92 ? 11.012 25.994 -19.214 1.00 84.50 92 LYS A CA 1
ATOM 700 C C . LYS A 1 92 ? 11.628 25.533 -20.526 1.00 84.50 92 LYS A C 1
ATOM 702 O O . LYS A 1 92 ? 12.164 24.431 -20.585 1.00 84.50 92 LYS A O 1
ATOM 707 N N . THR A 1 93 ? 11.594 26.385 -21.543 1.00 83.44 93 THR A N 1
ATOM 708 C CA . THR A 1 93 ? 12.063 26.030 -22.882 1.00 83.44 93 THR A CA 1
ATOM 709 C C . THR A 1 93 ? 13.383 26.695 -23.256 1.00 83.44 93 THR A C 1
ATOM 711 O O . THR A 1 93 ? 13.756 27.747 -22.731 1.00 83.44 93 THR A O 1
ATOM 714 N N . VAL A 1 94 ? 14.087 26.062 -24.190 1.00 80.69 94 VAL A N 1
ATOM 715 C CA . VAL A 1 94 ? 15.301 26.550 -24.852 1.00 80.69 94 VAL A CA 1
ATOM 716 C C . VAL A 1 94 ? 15.141 26.423 -26.374 1.00 80.69 94 VAL A C 1
ATOM 718 O O . VAL A 1 94 ? 14.252 25.699 -26.830 1.00 80.69 94 VAL A O 1
ATOM 721 N N . PRO A 1 95 ? 15.966 27.106 -27.189 1.00 83.62 95 PRO A N 1
ATOM 722 C CA . PRO A 1 95 ? 16.035 26.812 -28.615 1.00 83.62 95 PRO A CA 1
ATOM 723 C C . PRO A 1 95 ? 16.304 25.326 -28.888 1.00 83.62 95 PRO A C 1
ATOM 725 O O . PRO A 1 95 ? 17.086 24.699 -28.176 1.00 83.62 95 PRO A O 1
ATOM 728 N N . GLY A 1 96 ? 15.667 24.776 -29.918 1.00 76.62 96 GLY A N 1
ATOM 729 C CA . GLY A 1 96 ? 15.665 23.347 -30.224 1.00 76.62 96 GLY A CA 1
ATOM 730 C C . GLY A 1 96 ? 14.407 22.626 -29.732 1.00 76.62 96 GLY A C 1
ATOM 731 O O . GLY A 1 96 ? 13.362 23.244 -29.509 1.00 76.62 96 GLY A O 1
ATOM 732 N N . TRP A 1 97 ? 14.490 21.300 -29.608 1.00 78.00 97 TRP A N 1
ATOM 733 C CA . TRP A 1 97 ? 13.395 20.455 -29.125 1.00 78.00 97 TRP A CA 1
ATOM 734 C C . TRP A 1 97 ? 13.265 20.494 -27.602 1.00 78.00 97 TRP A C 1
ATOM 736 O O . TRP A 1 97 ? 14.250 20.425 -26.873 1.00 78.00 97 TRP A O 1
ATOM 746 N N . ASN A 1 98 ? 12.024 20.563 -27.135 1.00 85.25 98 ASN A N 1
ATOM 747 C CA . ASN A 1 98 ? 11.637 20.604 -25.732 1.00 85.25 98 ASN A CA 1
ATOM 748 C C . ASN A 1 98 ? 10.491 19.618 -25.492 1.00 85.25 98 ASN A C 1
ATOM 750 O O . ASN A 1 98 ? 9.655 19.428 -26.374 1.00 85.25 98 ASN A O 1
ATOM 754 N N . GLN A 1 99 ? 10.408 19.059 -24.286 1.00 86.06 99 GLN A N 1
ATOM 755 C CA . GLN A 1 99 ? 9.281 18.239 -23.837 1.00 86.06 99 GLN A CA 1
ATOM 756 C C . GLN A 1 99 ? 8.427 19.028 -22.850 1.00 86.06 99 GLN A C 1
ATOM 758 O O . GLN A 1 99 ? 8.834 19.289 -21.718 1.00 86.06 99 GLN A O 1
ATOM 763 N N . ILE A 1 100 ? 7.247 19.443 -23.299 1.00 92.56 100 ILE A N 1
ATOM 764 C CA . ILE A 1 100 ? 6.289 20.190 -22.488 1.00 92.56 100 ILE A CA 1
ATOM 765 C C . ILE A 1 100 ? 5.403 19.185 -21.763 1.00 92.56 100 ILE A C 1
ATOM 767 O O . ILE A 1 100 ? 4.655 18.450 -22.404 1.00 92.56 100 ILE A O 1
ATOM 771 N N . VAL A 1 101 ? 5.504 19.149 -20.436 1.00 88.94 101 VAL A N 1
ATOM 772 C CA . VAL A 1 101 ? 4.808 18.162 -19.602 1.00 88.94 101 VAL A CA 1
ATOM 773 C C . VAL A 1 101 ? 3.543 18.784 -19.024 1.00 88.94 101 VAL A C 1
ATOM 775 O O . VAL A 1 101 ? 3.599 19.863 -18.427 1.00 88.94 101 VAL A O 1
ATOM 778 N N . PHE A 1 102 ? 2.409 18.112 -19.192 1.00 95.19 102 PHE A N 1
ATOM 779 C CA . PHE A 1 102 ? 1.123 18.497 -18.622 1.00 95.19 102 PHE A CA 1
ATOM 780 C C . PHE A 1 102 ? 0.646 17.405 -17.662 1.00 95.19 102 PHE A C 1
ATOM 782 O O . PHE A 1 102 ? 0.202 16.351 -18.109 1.00 95.19 102 PHE A O 1
ATOM 789 N N . ALA A 1 103 ? 0.708 17.662 -16.355 1.00 89.88 103 ALA A N 1
ATOM 790 C CA . ALA A 1 103 ? 0.099 16.783 -15.358 1.00 89.88 103 ALA A CA 1
ATOM 791 C C . ALA A 1 103 ? -1.430 16.867 -15.477 1.00 89.88 103 ALA A C 1
ATOM 793 O O . ALA A 1 103 ? -1.983 17.967 -15.416 1.00 89.88 103 ALA A O 1
ATOM 794 N N . LEU A 1 104 ? -2.110 15.738 -15.690 1.00 89.69 104 LEU A N 1
ATOM 795 C CA . LEU A 1 104 ? -3.560 15.711 -15.882 1.00 89.69 104 LEU A CA 1
ATOM 796 C C . LEU A 1 104 ? -4.290 15.949 -14.557 1.00 89.69 104 LEU A C 1
ATOM 798 O O . LEU A 1 104 ? -3.915 15.413 -13.517 1.00 89.69 104 LEU A O 1
ATOM 802 N N . SER A 1 105 ? -5.379 16.722 -14.590 1.00 88.88 105 SER A N 1
ATOM 803 C CA . SER A 1 105 ? -6.274 16.814 -13.433 1.00 88.88 105 SER A CA 1
ATOM 804 C C . SER A 1 105 ? -7.161 15.570 -13.334 1.00 88.88 105 SER A C 1
ATOM 806 O O . SER A 1 105 ? -7.473 14.927 -14.340 1.00 88.88 105 SER A O 1
ATOM 808 N N . ASP A 1 106 ? -7.665 15.270 -12.137 1.00 84.50 106 ASP A N 1
ATOM 809 C CA . ASP A 1 106 ? -8.583 14.142 -11.922 1.00 84.50 106 ASP A CA 1
ATOM 810 C C . ASP A 1 106 ? -9.840 14.203 -12.801 1.00 84.50 106 ASP A C 1
ATOM 812 O O . ASP A 1 106 ? -10.435 13.174 -13.111 1.00 84.50 106 ASP A O 1
ATOM 816 N N . ASN A 1 107 ? -10.274 15.398 -13.212 1.00 88.81 107 ASN A N 1
ATOM 817 C CA . ASN A 1 107 ? -11.411 15.542 -14.119 1.00 88.81 107 ASN A CA 1
ATOM 818 C C . ASN A 1 107 ? -11.039 15.183 -15.561 1.00 88.81 107 ASN A C 1
ATOM 820 O O . ASN A 1 107 ? -11.848 14.568 -16.251 1.00 88.81 107 ASN A O 1
ATOM 824 N N . MET A 1 108 ? -9.819 15.510 -15.999 1.00 93.75 108 MET A N 1
ATOM 825 C CA . MET A 1 108 ? -9.317 15.170 -17.338 1.00 93.75 108 MET A CA 1
ATOM 826 C C . MET A 1 108 ? -9.085 13.663 -17.517 1.00 93.75 108 MET A C 1
ATOM 828 O O . MET A 1 108 ? -9.125 13.186 -18.648 1.00 93.75 108 MET A O 1
ATOM 832 N N . LYS A 1 109 ? -8.896 12.918 -16.417 1.00 91.44 109 LYS A N 1
ATOM 833 C CA . LYS A 1 109 ? -8.757 11.449 -16.402 1.00 91.44 109 LYS A CA 1
ATOM 834 C C . LYS A 1 109 ? -10.098 10.700 -16.511 1.00 91.44 109 LYS A C 1
ATOM 836 O O . LYS A 1 109 ? -10.137 9.550 -16.932 1.00 91.44 109 LYS A O 1
ATOM 841 N N . LYS A 1 110 ? -11.234 11.340 -16.194 1.00 89.88 110 LYS A N 1
ATOM 842 C CA . LYS A 1 110 ? -12.581 10.716 -16.183 1.00 89.88 110 LYS A CA 1
ATOM 843 C C . LYS A 1 110 ? -13.218 10.628 -17.575 1.00 89.88 110 LYS A C 1
ATOM 845 O O . LYS A 1 110 ? -14.333 11.109 -17.794 1.00 89.88 110 LYS A O 1
ATOM 850 N N . VAL A 1 111 ? -12.513 10.019 -18.522 1.00 90.56 111 VAL A N 1
ATOM 851 C CA . VAL A 1 111 ? -13.038 9.750 -19.865 1.00 90.56 111 VAL A CA 1
ATOM 852 C C . VAL A 1 111 ? -13.941 8.517 -19.871 1.00 90.56 111 VAL A C 1
ATOM 854 O O . VAL A 1 111 ? -13.762 7.587 -19.088 1.00 90.56 111 VAL A O 1
ATOM 857 N N . LYS A 1 112 ? -14.950 8.518 -20.743 1.00 88.69 112 LYS A N 1
ATOM 858 C CA . LYS A 1 112 ? -15.887 7.401 -20.918 1.00 88.69 112 LYS A CA 1
ATOM 859 C C . LYS A 1 112 ? -15.514 6.576 -22.143 1.00 88.69 112 LYS A C 1
ATOM 861 O O . LYS A 1 112 ? -15.120 7.134 -23.167 1.00 88.69 112 LYS A O 1
ATOM 866 N N . GLU A 1 113 ? -15.724 5.266 -22.060 1.00 82.19 113 GLU A N 1
ATOM 867 C CA . GLU A 1 113 ? -15.625 4.366 -23.211 1.00 82.19 113 GLU A CA 1
ATOM 868 C C . GLU A 1 113 ? -16.592 4.811 -24.326 1.00 82.19 113 GLU A C 1
ATOM 870 O O . GLU A 1 113 ? -17.755 5.129 -24.062 1.00 82.19 113 GLU A O 1
ATOM 875 N N . GLY A 1 114 ? -16.091 4.910 -25.562 1.00 82.19 114 GLY A N 1
ATOM 876 C CA . GLY A 1 114 ? -16.832 5.445 -26.714 1.00 82.19 114 GLY A CA 1
ATOM 877 C C . GLY A 1 114 ? -17.091 6.962 -26.685 1.00 82.19 114 GLY A C 1
ATOM 878 O O . GLY A 1 114 ? -17.799 7.484 -27.552 1.00 82.19 114 GLY A O 1
ATOM 879 N N . GLY A 1 115 ? -16.551 7.684 -25.697 1.00 89.38 115 GLY A N 1
ATOM 880 C CA . GLY A 1 115 ? -16.643 9.140 -25.613 1.00 89.38 115 GLY A CA 1
ATOM 881 C C . GLY A 1 115 ? -15.816 9.850 -26.689 1.00 89.38 115 GLY A C 1
ATOM 882 O O . GLY A 1 115 ? -14.907 9.285 -27.290 1.00 89.38 115 GLY A O 1
ATOM 883 N N . LYS A 1 116 ? -16.121 11.122 -26.948 1.00 95.62 116 LYS A N 1
ATOM 884 C CA . LYS A 1 116 ? -15.374 11.966 -27.892 1.00 95.62 116 LYS A CA 1
ATOM 885 C C . LYS A 1 116 ? -14.800 13.151 -27.153 1.00 95.62 116 LYS A C 1
ATOM 887 O O . LYS A 1 116 ? -15.552 14.021 -26.735 1.00 95.62 116 LYS A O 1
ATOM 892 N N . TYR A 1 117 ? -13.483 13.213 -27.037 1.00 96.19 117 TYR A N 1
ATOM 893 C CA . TYR A 1 117 ? -12.810 14.270 -26.295 1.00 96.19 117 TYR A CA 1
ATOM 894 C C . TYR A 1 117 ? -11.863 15.056 -27.198 1.00 96.19 117 TYR A C 1
ATOM 896 O O . TYR A 1 117 ? -11.169 14.492 -28.046 1.00 96.19 117 TYR A O 1
ATOM 904 N N . THR A 1 118 ? -11.830 16.372 -27.008 1.00 96.50 118 THR A N 1
ATOM 905 C CA . THR A 1 118 ? -10.918 17.278 -27.714 1.00 96.50 118 THR A CA 1
ATOM 906 C C . THR A 1 118 ? -10.086 18.029 -26.691 1.00 96.50 118 THR A C 1
ATOM 908 O O . THR A 1 118 ? -10.627 18.612 -25.750 1.00 96.50 118 THR A O 1
ATOM 911 N N . ILE A 1 119 ? -8.777 18.059 -26.908 1.00 96.19 119 ILE A N 1
ATOM 912 C CA . ILE A 1 119 ? -7.849 18.891 -26.152 1.00 96.19 119 ILE A CA 1
ATOM 913 C C . ILE A 1 119 ? -7.575 20.202 -26.885 1.00 96.19 119 ILE A C 1
ATOM 915 O O . ILE A 1 119 ? -7.571 20.260 -28.116 1.00 96.19 119 ILE A O 1
ATOM 919 N N . TYR A 1 120 ? -7.317 21.251 -26.115 1.00 96.00 120 TYR A N 1
ATOM 920 C CA . TYR A 1 120 ? -7.058 22.608 -26.579 1.00 96.00 120 TYR A CA 1
ATOM 921 C C . TYR A 1 120 ? -5.727 23.075 -26.002 1.00 96.00 120 TYR A C 1
ATOM 923 O O . TYR A 1 120 ? -5.642 23.452 -24.835 1.00 96.00 120 TYR A O 1
ATOM 931 N N . LEU A 1 121 ? -4.688 23.057 -26.825 1.00 96.75 121 LEU A N 1
ATOM 932 C CA . LEU A 1 121 ? -3.372 23.579 -26.484 1.00 96.75 121 LEU A CA 1
ATOM 933 C C . LEU A 1 121 ? -3.342 25.084 -26.747 1.00 96.75 121 LEU A C 1
ATOM 935 O O . LEU A 1 121 ? -3.742 25.532 -27.824 1.00 96.75 121 LEU A O 1
ATOM 939 N N . ALA A 1 122 ? -2.842 25.856 -25.787 1.00 95.12 122 ALA A N 1
ATOM 940 C CA . ALA A 1 122 ? -2.608 27.287 -25.920 1.00 95.12 122 ALA A CA 1
ATOM 941 C C . ALA A 1 122 ? -1.141 27.625 -25.636 1.00 95.12 122 ALA A C 1
ATOM 943 O O . ALA A 1 122 ? -0.581 27.231 -24.613 1.00 95.12 122 ALA A O 1
ATOM 944 N N . PHE A 1 123 ? -0.552 28.391 -26.553 1.00 95.69 123 PHE A N 1
ATOM 945 C CA . PHE A 1 123 ? 0.833 28.844 -26.526 1.00 95.69 123 PHE A CA 1
ATOM 946 C C . PHE A 1 123 ? 0.862 30.370 -26.474 1.00 95.69 123 PHE A C 1
ATOM 948 O O . PHE A 1 123 ? 0.234 31.040 -27.303 1.00 95.69 123 PHE A O 1
ATOM 955 N N . ALA A 1 124 ? 1.609 30.929 -25.528 1.00 93.19 124 ALA A N 1
ATOM 956 C CA . ALA A 1 124 ? 1.827 32.367 -25.426 1.00 93.19 124 ALA A CA 1
ATOM 957 C C . ALA A 1 124 ? 3.224 32.678 -24.879 1.00 93.19 124 ALA A C 1
ATOM 959 O O . ALA A 1 124 ? 3.895 31.813 -24.318 1.00 93.19 124 ALA A O 1
ATOM 960 N N . THR A 1 125 ? 3.635 33.934 -25.008 1.00 92.31 125 THR A N 1
ATOM 961 C CA . THR A 1 125 ? 4.767 34.502 -24.268 1.00 92.31 125 THR A CA 1
ATOM 962 C C . THR A 1 125 ? 4.227 35.527 -23.285 1.00 92.31 125 THR A C 1
ATOM 964 O O . THR A 1 125 ? 3.266 36.228 -23.601 1.00 92.31 125 THR A O 1
ATOM 967 N N . LEU A 1 126 ? 4.822 35.626 -22.100 1.00 88.69 126 LEU A N 1
ATOM 968 C CA . LEU A 1 126 ? 4.486 36.667 -21.129 1.00 88.69 126 LEU A CA 1
ATOM 969 C C . LEU A 1 126 ? 5.518 37.797 -21.165 1.00 88.69 126 LEU A C 1
ATOM 971 O O . LEU A 1 126 ? 6.717 37.534 -21.257 1.00 88.69 126 LEU A O 1
ATOM 975 N N . ASP A 1 127 ? 5.054 39.043 -21.077 1.00 86.81 127 ASP A N 1
ATOM 976 C CA . ASP A 1 127 ? 5.922 40.192 -20.816 1.00 86.81 127 ASP A CA 1
ATOM 977 C C . ASP A 1 127 ? 6.355 40.256 -19.338 1.00 86.81 127 ASP A C 1
ATOM 979 O O . ASP A 1 127 ? 5.887 39.494 -18.490 1.00 86.81 127 ASP A O 1
ATOM 983 N N . GLU A 1 128 ? 7.243 41.197 -19.003 1.00 83.62 128 GLU A N 1
ATOM 984 C CA . GLU A 1 128 ? 7.747 41.399 -17.633 1.00 83.62 128 GLU A CA 1
ATOM 985 C C . GLU A 1 128 ? 6.644 41.738 -16.608 1.00 83.62 128 GLU A C 1
ATOM 987 O O . GLU A 1 128 ? 6.870 41.652 -15.403 1.00 83.62 128 GLU A O 1
ATOM 992 N N . SER A 1 129 ? 5.451 42.129 -17.069 1.00 85.31 129 SER A N 1
ATOM 993 C CA . SER A 1 129 ? 4.278 42.425 -16.238 1.00 85.31 129 SER A CA 1
ATOM 994 C C . SER A 1 129 ? 3.279 41.260 -16.173 1.00 85.31 129 SER A C 1
ATOM 996 O O . SER A 1 129 ? 2.228 41.400 -15.549 1.00 85.31 129 SER A O 1
ATOM 998 N N . GLY A 1 1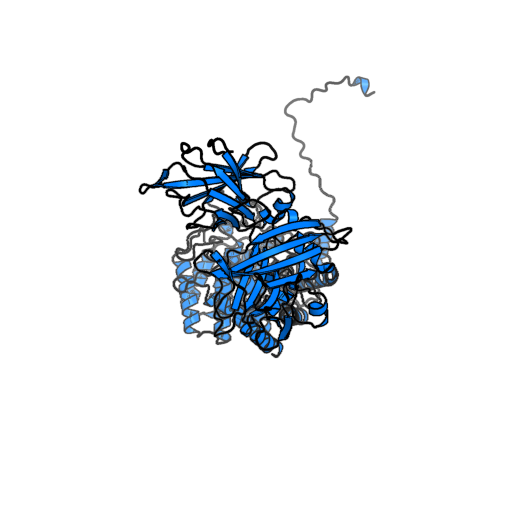30 ? 3.593 40.118 -16.794 1.00 81.94 130 GLY A N 1
ATOM 999 C CA . GLY A 1 130 ? 2.749 38.925 -16.817 1.00 81.94 130 GLY A CA 1
ATOM 1000 C C . GLY A 1 130 ? 1.604 38.972 -17.833 1.00 81.94 130 GLY A C 1
ATOM 1001 O O . GLY A 1 130 ? 0.701 38.138 -17.758 1.00 81.94 130 GLY A O 1
ATOM 1002 N N . ASN A 1 131 ? 1.604 39.916 -18.780 1.00 89.00 131 ASN A N 1
ATOM 1003 C CA . ASN A 1 131 ? 0.593 39.966 -19.837 1.00 89.00 131 ASN A CA 1
ATOM 1004 C C . ASN A 1 131 ? 1.007 39.112 -21.034 1.00 89.00 131 ASN A C 1
ATOM 1006 O O . ASN A 1 131 ? 2.183 39.044 -21.386 1.00 89.00 131 ASN A O 1
ATOM 1010 N N . LYS A 1 132 ? 0.023 38.509 -21.707 1.00 92.31 132 LYS A N 1
ATOM 1011 C CA . LYS A 1 132 ? 0.261 37.731 -22.926 1.00 92.31 132 LYS A CA 1
ATOM 1012 C C . LYS A 1 132 ? 0.669 38.633 -24.093 1.00 92.31 132 LYS A C 1
ATOM 1014 O O . LYS A 1 132 ? -0.017 39.611 -24.397 1.00 92.31 132 LYS A O 1
ATOM 1019 N N . VAL A 1 133 ? 1.738 38.249 -24.780 1.00 91.88 133 VAL A N 1
ATOM 1020 C CA . VAL A 1 133 ? 2.245 38.884 -25.998 1.00 91.88 133 VAL A CA 1
ATOM 1021 C C . VAL A 1 133 ? 1.968 37.960 -27.190 1.00 91.88 133 VAL A C 1
ATOM 1023 O O . VAL A 1 133 ? 2.312 36.776 -27.121 1.00 91.88 133 VAL A O 1
ATOM 1026 N N . PRO A 1 134 ? 1.363 38.465 -28.285 1.00 90.44 134 PRO A N 1
ATOM 1027 C CA . PRO A 1 134 ? 1.135 37.676 -29.489 1.00 90.44 134 PRO A CA 1
ATOM 1028 C C . PRO A 1 134 ? 2.427 37.084 -30.051 1.00 90.44 134 PRO A C 1
ATOM 1030 O O . PRO A 1 134 ? 3.383 37.807 -30.330 1.00 90.44 134 PRO A O 1
ATOM 1033 N N . LEU A 1 135 ? 2.426 35.770 -30.271 1.00 93.12 135 LEU A N 1
ATOM 1034 C CA . LEU A 1 135 ? 3.502 35.092 -30.987 1.00 93.12 135 LEU A CA 1
ATOM 1035 C C . LEU A 1 135 ? 3.465 35.511 -32.459 1.00 93.12 135 LEU A C 1
ATOM 1037 O O . LEU A 1 135 ? 2.392 35.566 -33.063 1.00 93.12 135 LEU A O 1
ATOM 1041 N N . THR A 1 136 ? 4.630 35.787 -33.039 1.00 90.19 136 THR A N 1
ATOM 1042 C CA . THR A 1 136 ? 4.771 36.189 -34.453 1.00 90.19 136 THR A CA 1
ATOM 1043 C C . THR A 1 136 ? 5.636 35.233 -35.267 1.00 90.19 136 THR A C 1
ATOM 1045 O O . THR A 1 136 ? 5.644 35.309 -36.492 1.00 90.19 136 THR A O 1
ATOM 1048 N N . GLU A 1 137 ? 6.396 34.369 -34.601 1.00 93.44 137 GLU A N 1
ATOM 1049 C CA . GLU A 1 137 ? 7.383 33.489 -35.223 1.00 93.44 137 GLU A CA 1
ATOM 1050 C C . GLU A 1 137 ? 6.866 32.044 -35.237 1.00 93.44 137 GLU A C 1
ATOM 1052 O O . GLU A 1 137 ? 6.183 31.635 -34.293 1.00 93.44 137 GLU A O 1
ATOM 1057 N N . PRO A 1 138 ? 7.151 31.271 -36.300 1.00 93.81 138 PRO A N 1
ATOM 1058 C CA . PRO A 1 138 ? 6.750 29.876 -36.366 1.00 93.81 138 PRO A CA 1
ATOM 1059 C C . PRO A 1 138 ? 7.475 29.021 -35.330 1.00 93.81 138 PRO A C 1
ATOM 1061 O O . PRO A 1 138 ? 8.631 29.273 -34.992 1.00 93.81 138 PRO A O 1
ATOM 1064 N N . PHE A 1 139 ? 6.806 27.960 -34.903 1.00 95.00 139 PHE A N 1
ATOM 1065 C CA . PHE A 1 139 ? 7.363 26.885 -34.086 1.00 95.00 139 PHE A CA 1
ATOM 1066 C C . PHE A 1 139 ? 6.704 25.567 -34.487 1.00 95.00 139 PHE A C 1
ATOM 1068 O O . PHE A 1 139 ? 5.678 25.583 -35.170 1.00 95.00 139 PHE A O 1
ATOM 1075 N N . ASN A 1 140 ? 7.258 24.430 -34.074 1.00 94.19 140 ASN A N 1
ATOM 1076 C CA . ASN A 1 140 ? 6.703 23.131 -34.448 1.00 94.19 140 ASN A CA 1
ATOM 1077 C C . ASN A 1 140 ? 6.267 22.358 -33.214 1.00 94.19 140 ASN A C 1
ATOM 1079 O O . ASN A 1 140 ? 6.892 22.463 -32.161 1.00 94.19 140 ASN A O 1
ATOM 1083 N N . ILE A 1 141 ? 5.211 21.565 -33.361 1.00 94.00 141 ILE A N 1
ATOM 1084 C CA . ILE A 1 141 ? 4.873 20.523 -32.396 1.00 94.00 141 ILE A CA 1
ATOM 1085 C C . ILE A 1 141 ? 4.906 19.167 -33.078 1.00 94.00 141 ILE A C 1
ATOM 1087 O O . ILE A 1 141 ? 4.521 19.045 -34.245 1.00 94.00 141 ILE A O 1
ATOM 1091 N N . ASP A 1 142 ? 5.352 18.160 -32.342 1.00 83.75 142 ASP A N 1
ATOM 1092 C CA . ASP A 1 142 ? 5.408 16.795 -32.839 1.00 83.75 142 ASP A CA 1
ATOM 1093 C C . ASP A 1 142 ? 5.223 15.779 -31.722 1.00 83.75 142 ASP A C 1
ATOM 1095 O O . ASP A 1 142 ? 5.924 15.826 -30.719 1.00 83.75 142 ASP A O 1
ATOM 1099 N N . GLY A 1 143 ? 4.297 14.845 -31.903 1.00 82.69 143 GLY A N 1
ATOM 1100 C CA . GLY A 1 143 ? 3.934 13.880 -30.876 1.00 82.69 143 GLY A CA 1
ATOM 1101 C C . GLY A 1 143 ? 3.291 14.531 -29.644 1.00 82.69 143 GLY A C 1
ATOM 1102 O O . GLY A 1 143 ? 3.826 15.441 -29.009 1.00 82.69 143 GLY A O 1
ATOM 1103 N N . LEU A 1 144 ? 2.125 14.016 -29.278 1.00 87.88 144 LEU A N 1
ATOM 1104 C CA . LEU A 1 144 ? 1.531 14.222 -27.967 1.00 87.88 144 LEU A CA 1
ATOM 1105 C C . LEU A 1 144 ? 1.236 12.837 -27.407 1.00 87.88 144 LEU A C 1
ATOM 1107 O O . LEU A 1 144 ? 0.434 12.109 -27.990 1.00 87.88 144 LEU A O 1
ATOM 1111 N N . PHE A 1 145 ? 1.921 12.458 -26.338 1.00 82.69 145 PHE A N 1
ATOM 1112 C CA . PHE A 1 145 ? 1.967 11.071 -25.893 1.00 82.69 145 PHE A CA 1
ATOM 1113 C C . PHE A 1 145 ? 1.929 10.962 -24.371 1.00 82.69 145 PHE A C 1
ATOM 1115 O O . PHE A 1 145 ? 2.246 11.908 -23.651 1.00 82.69 145 PHE A O 1
ATOM 1122 N N . ILE A 1 146 ? 1.530 9.788 -23.894 1.00 83.50 146 ILE A N 1
ATOM 1123 C CA . ILE A 1 146 ? 1.559 9.421 -22.479 1.00 83.50 146 ILE A CA 1
ATOM 1124 C C . ILE A 1 146 ? 2.912 8.738 -22.236 1.00 83.50 146 ILE A C 1
ATOM 1126 O O . ILE A 1 146 ? 3.233 7.794 -22.962 1.00 83.50 146 ILE A O 1
ATOM 1130 N N . PRO A 1 147 ? 3.742 9.211 -21.293 1.00 65.88 147 PRO A N 1
ATOM 1131 C CA . PRO A 1 147 ? 5.035 8.596 -21.038 1.00 65.88 147 PRO A CA 1
ATOM 1132 C C . PRO A 1 147 ? 4.859 7.242 -20.343 1.00 65.88 147 PRO A C 1
ATOM 1134 O O . PRO A 1 147 ? 4.108 7.113 -19.378 1.00 65.88 147 PRO A O 1
ATOM 1137 N N . VAL A 1 148 ? 5.591 6.234 -20.814 1.00 57.41 148 VAL A N 1
ATOM 1138 C CA . VAL A 1 148 ? 5.650 4.889 -20.222 1.00 57.41 148 VAL A CA 1
ATOM 1139 C C . VAL A 1 148 ? 7.088 4.613 -19.764 1.00 57.41 148 VAL A C 1
ATOM 1141 O O . VAL A 1 148 ? 8.041 5.129 -20.351 1.00 57.41 148 VAL A O 1
ATOM 1144 N N . LYS A 1 149 ? 7.279 3.829 -18.691 1.00 50.31 149 LYS A N 1
ATOM 1145 C CA . LYS A 1 149 ? 8.624 3.405 -18.251 1.00 50.31 149 LYS A CA 1
ATOM 1146 C C . LYS A 1 149 ? 9.170 2.372 -19.239 1.00 50.31 149 LYS A C 1
ATOM 1148 O O . LYS A 1 149 ? 8.849 1.190 -19.149 1.00 50.31 149 LYS A O 1
ATOM 1153 N N . GLU A 1 150 ? 9.986 2.836 -20.170 1.00 56.75 150 GLU A N 1
ATOM 1154 C CA . GLU A 1 150 ? 10.535 2.039 -21.266 1.00 56.75 150 GLU A CA 1
ATOM 1155 C C . GLU A 1 150 ? 12.067 2.030 -21.222 1.00 56.75 150 GLU A C 1
ATOM 1157 O O . GLU A 1 150 ? 12.700 3.004 -20.808 1.00 56.75 150 GLU A O 1
ATOM 1162 N N . GLU A 1 151 ? 12.667 0.922 -21.661 1.00 53.03 151 GLU A N 1
ATOM 1163 C CA . GLU A 1 151 ? 14.097 0.847 -21.966 1.00 53.03 151 GLU A CA 1
ATOM 1164 C C . GLU A 1 151 ? 14.305 1.009 -23.475 1.00 53.03 151 GLU A C 1
ATOM 1166 O O . GLU A 1 151 ? 13.581 0.426 -24.289 1.00 53.03 151 GLU A O 1
ATOM 1171 N N . VAL A 1 152 ? 15.322 1.789 -23.846 1.00 60.41 152 VAL A N 1
ATOM 1172 C CA . VAL A 1 152 ? 15.777 1.899 -25.231 1.00 60.41 152 VAL A CA 1
ATOM 1173 C C . VAL A 1 152 ? 16.544 0.629 -25.591 1.00 60.41 152 VAL A C 1
ATOM 1175 O O . VAL A 1 152 ? 17.681 0.430 -25.165 1.00 60.41 152 VAL A O 1
ATOM 1178 N N . VAL A 1 153 ? 15.934 -0.229 -26.402 1.00 71.31 153 VAL A N 1
ATOM 1179 C CA . VAL A 1 153 ? 16.568 -1.438 -26.932 1.00 71.31 153 VAL A CA 1
ATOM 1180 C C . VAL A 1 153 ? 17.196 -1.129 -28.283 1.00 71.31 153 VAL A C 1
ATOM 1182 O O . VAL A 1 153 ? 16.527 -0.658 -29.205 1.00 71.31 153 VAL A O 1
ATOM 1185 N N . ARG A 1 154 ? 18.491 -1.429 -28.417 1.00 83.00 154 ARG A N 1
ATOM 1186 C CA . ARG A 1 154 ? 19.213 -1.348 -29.691 1.00 83.00 154 ARG A CA 1
ATOM 1187 C C . ARG A 1 154 ? 19.075 -2.660 -30.443 1.00 83.00 154 ARG A C 1
ATOM 1189 O O . ARG A 1 154 ? 19.606 -3.682 -30.015 1.00 83.00 154 ARG A O 1
ATOM 1196 N N . ASN A 1 155 ? 18.395 -2.615 -31.578 1.00 85.06 155 ASN A N 1
ATOM 1197 C CA . ASN A 1 155 ? 18.259 -3.754 -32.474 1.00 85.06 155 ASN A CA 1
ATOM 1198 C C . ASN A 1 155 ? 19.218 -3.563 -33.642 1.00 85.06 155 ASN A C 1
ATOM 1200 O O . ASN A 1 155 ? 19.037 -2.652 -34.453 1.00 85.06 155 ASN A O 1
ATOM 1204 N N . TYR A 1 156 ? 20.254 -4.394 -33.701 1.00 90.62 156 TYR A N 1
ATOM 1205 C CA . TYR A 1 156 ? 21.271 -4.322 -34.740 1.00 90.62 156 TYR A CA 1
ATOM 1206 C C . TYR A 1 156 ? 20.753 -4.946 -36.037 1.00 90.62 156 TYR A C 1
ATOM 1208 O O . TYR A 1 156 ? 20.427 -6.128 -36.074 1.00 90.62 156 TYR A O 1
ATOM 1216 N N . ILE A 1 157 ? 20.680 -4.135 -37.093 1.00 92.75 157 ILE A N 1
ATOM 1217 C CA . ILE A 1 157 ? 20.353 -4.574 -38.456 1.00 92.75 157 ILE A CA 1
ATOM 1218 C C . ILE A 1 157 ? 21.547 -5.320 -39.052 1.00 92.75 157 ILE A C 1
ATOM 1220 O O . ILE A 1 157 ? 21.380 -6.360 -39.678 1.00 92.75 157 ILE A O 1
ATOM 1224 N N . TRP A 1 158 ? 22.746 -4.779 -38.832 1.00 94.88 158 TRP A N 1
ATOM 1225 C CA . TRP A 1 158 ? 24.017 -5.437 -39.111 1.00 94.88 158 TRP A CA 1
ATOM 1226 C C . TRP A 1 158 ? 24.857 -5.377 -37.848 1.00 94.88 158 TRP A C 1
ATOM 1228 O O . TRP A 1 158 ? 24.942 -4.303 -37.243 1.00 94.88 158 TRP A O 1
ATOM 1238 N N . SER A 1 159 ? 25.467 -6.487 -37.447 1.00 91.38 159 SER A N 1
ATOM 1239 C CA . SER A 1 159 ? 26.340 -6.519 -36.270 1.00 91.38 159 SER A CA 1
ATOM 1240 C C . SER A 1 159 ? 27.793 -6.230 -36.637 1.00 91.38 159 SER A C 1
ATOM 1242 O O . SER A 1 159 ? 28.495 -5.618 -35.851 1.00 91.38 159 SER A O 1
ATOM 1244 N N . MET A 1 160 ? 28.236 -6.544 -37.855 1.00 94.00 160 MET A N 1
ATOM 1245 C CA . MET A 1 160 ? 29.648 -6.479 -38.270 1.00 94.00 160 MET A CA 1
ATOM 1246 C C . MET A 1 160 ? 30.540 -7.502 -37.548 1.00 94.00 160 MET A C 1
ATOM 1248 O O . MET A 1 160 ? 31.750 -7.302 -37.445 1.00 94.00 160 MET A O 1
ATOM 1252 N N . ASP A 1 161 ? 29.945 -8.598 -37.070 1.00 90.12 161 ASP A N 1
ATOM 1253 C CA . ASP A 1 161 ? 30.561 -9.501 -36.085 1.00 90.12 161 ASP A CA 1
ATOM 1254 C C . ASP A 1 161 ? 30.945 -10.874 -36.675 1.00 90.12 161 ASP A C 1
ATOM 1256 O O . ASP A 1 161 ? 31.698 -11.635 -36.072 1.00 90.12 161 ASP A O 1
ATOM 1260 N N . THR A 1 162 ? 30.449 -11.224 -37.873 1.00 91.88 162 THR A N 1
ATOM 1261 C CA . THR A 1 162 ? 30.648 -12.573 -38.447 1.00 91.88 162 THR A CA 1
ATOM 1262 C C . THR A 1 162 ? 31.239 -12.563 -39.862 1.00 91.88 162 THR A C 1
ATOM 1264 O O . THR A 1 162 ? 30.900 -11.695 -40.673 1.00 91.88 162 THR A O 1
ATOM 1267 N N . PRO A 1 163 ? 32.105 -13.537 -40.220 1.00 92.38 163 PRO A N 1
ATOM 1268 C CA . PRO A 1 163 ? 32.625 -13.661 -41.583 1.00 92.38 163 PRO A CA 1
ATOM 1269 C C . PRO A 1 163 ? 31.524 -13.875 -42.626 1.00 92.38 163 PRO A C 1
ATOM 1271 O O . PRO A 1 163 ? 31.647 -13.402 -43.755 1.00 92.38 163 PRO A O 1
ATOM 1274 N N . GLU A 1 164 ? 30.459 -14.591 -42.260 1.00 93.38 164 GLU A N 1
ATOM 1275 C CA . GLU A 1 164 ? 29.311 -14.864 -43.123 1.00 93.38 164 GLU A CA 1
ATOM 1276 C C . GLU A 1 164 ? 28.575 -13.578 -43.499 1.00 93.38 164 GLU A C 1
ATOM 1278 O O . GLU A 1 164 ? 28.222 -13.402 -44.663 1.00 93.38 164 GLU A O 1
ATOM 1283 N N . GLU A 1 165 ? 28.387 -12.670 -42.538 1.00 93.12 165 GLU A N 1
ATOM 1284 C CA . GLU A 1 165 ? 27.786 -11.358 -42.770 1.00 93.12 165 GLU A CA 1
ATOM 1285 C C . GLU A 1 165 ? 28.683 -10.495 -43.669 1.00 93.12 165 GLU A C 1
ATOM 1287 O O . GLU A 1 165 ? 28.226 -10.029 -44.718 1.00 93.12 165 GLU A O 1
ATOM 1292 N N . LEU A 1 166 ? 29.975 -10.361 -43.337 1.00 93.50 166 LEU A N 1
ATOM 1293 C CA . LEU A 1 166 ? 30.932 -9.575 -44.131 1.00 93.50 166 LEU A CA 1
ATOM 1294 C C . LEU A 1 166 ? 31.070 -10.086 -45.572 1.00 93.50 166 LEU A C 1
ATOM 1296 O O . LEU A 1 166 ? 31.249 -9.287 -46.490 1.00 93.50 166 LEU A O 1
ATOM 1300 N N . ALA A 1 167 ? 30.955 -11.398 -45.800 1.00 94.44 167 ALA A N 1
ATOM 1301 C CA . ALA A 1 167 ? 31.008 -11.991 -47.137 1.00 94.44 167 ALA A CA 1
ATOM 1302 C C . ALA A 1 167 ? 29.843 -11.556 -48.047 1.00 94.44 167 ALA A C 1
ATOM 1304 O O . ALA A 1 167 ? 29.918 -11.734 -49.266 1.00 94.44 167 ALA A O 1
ATOM 1305 N N . THR A 1 168 ? 28.770 -10.994 -47.481 1.00 94.94 168 THR A N 1
ATOM 1306 C CA . THR A 1 168 ? 27.650 -10.435 -48.251 1.00 94.94 168 THR A CA 1
ATOM 1307 C C . THR A 1 168 ? 27.871 -8.985 -48.684 1.00 94.94 168 THR A C 1
ATOM 1309 O O . THR A 1 168 ? 27.119 -8.480 -49.526 1.00 94.94 168 THR A O 1
ATOM 1312 N N . PHE A 1 169 ? 28.885 -8.315 -48.131 1.00 96.19 169 PHE A N 1
ATOM 1313 C CA . PHE A 1 169 ? 29.161 -6.912 -48.405 1.00 96.19 169 PHE A CA 1
ATOM 1314 C C . PHE A 1 169 ? 30.026 -6.743 -49.651 1.00 96.19 169 PHE A C 1
ATOM 1316 O O . PHE A 1 169 ? 30.889 -7.559 -49.968 1.00 96.19 169 PHE A O 1
ATOM 1323 N N . ASP A 1 170 ? 29.792 -5.648 -50.364 1.00 94.31 170 ASP A N 1
ATOM 1324 C CA . ASP A 1 170 ? 30.530 -5.271 -51.567 1.00 94.31 170 ASP A CA 1
ATOM 1325 C C . ASP A 1 170 ? 31.110 -3.860 -51.409 1.00 94.31 170 ASP A C 1
ATOM 1327 O O . ASP A 1 170 ? 30.588 -3.050 -50.649 1.00 94.31 170 ASP A O 1
ATOM 1331 N N . ASN A 1 171 ? 32.195 -3.541 -52.112 1.00 95.06 171 ASN A N 1
ATOM 1332 C CA . ASN A 1 171 ? 32.834 -2.224 -52.020 1.00 95.06 171 ASN A CA 1
ATOM 1333 C C . ASN A 1 171 ? 32.369 -1.237 -53.104 1.00 95.06 171 ASN A C 1
ATOM 1335 O O . ASN A 1 171 ? 32.967 -0.167 -53.246 1.00 95.06 171 ASN A O 1
ATOM 1339 N N . ASP A 1 172 ? 31.345 -1.590 -53.891 1.00 93.81 172 ASP A N 1
ATOM 1340 C CA . ASP A 1 172 ? 30.811 -0.798 -55.007 1.00 93.81 172 ASP A CA 1
ATOM 1341 C C . ASP A 1 172 ? 31.911 -0.320 -55.977 1.00 93.81 172 ASP A C 1
ATOM 1343 O O . ASP A 1 172 ? 31.922 0.816 -56.450 1.00 93.81 172 ASP A O 1
ATOM 1347 N N . ASN A 1 173 ? 32.886 -1.194 -56.253 1.00 92.94 173 ASN A N 1
ATOM 1348 C CA . ASN A 1 173 ? 34.052 -0.944 -57.109 1.00 92.94 173 ASN A CA 1
ATOM 1349 C C . ASN A 1 173 ? 35.005 0.173 -56.625 1.00 92.94 173 ASN A C 1
ATOM 1351 O O . ASN A 1 173 ? 35.810 0.672 -57.413 1.00 92.94 173 ASN A O 1
ATOM 1355 N N . THR A 1 174 ? 34.971 0.556 -55.343 1.00 94.31 174 THR A N 1
ATOM 1356 C CA . THR A 1 174 ? 35.904 1.557 -54.769 1.00 94.31 174 THR A CA 1
ATOM 1357 C C . THR A 1 174 ? 37.273 0.980 -54.396 1.00 94.31 174 THR A C 1
ATOM 1359 O O . THR A 1 174 ? 38.215 1.721 -54.100 1.00 94.31 174 THR A O 1
ATOM 1362 N N . GLY A 1 175 ? 37.404 -0.350 -54.416 1.00 94.38 175 GLY A N 1
ATOM 1363 C CA . GLY A 1 175 ? 38.642 -1.056 -54.079 1.00 94.38 175 GLY A CA 1
ATOM 1364 C C . GLY A 1 175 ? 38.939 -1.128 -52.578 1.00 94.38 175 GLY A C 1
ATOM 1365 O O . GLY A 1 175 ? 40.048 -1.501 -52.207 1.00 94.38 175 GLY A O 1
ATOM 1366 N N . ALA A 1 176 ? 37.982 -0.766 -51.719 1.00 95.94 176 ALA A N 1
ATOM 1367 C CA . ALA A 1 176 ? 38.109 -0.928 -50.274 1.00 95.94 176 ALA A CA 1
ATOM 1368 C C . ALA A 1 176 ? 38.146 -2.415 -49.871 1.00 95.94 176 ALA A C 1
ATOM 1370 O O . ALA A 1 176 ? 37.507 -3.253 -50.515 1.00 95.94 176 ALA A O 1
ATOM 1371 N N . ASN A 1 177 ? 38.878 -2.728 -48.800 1.00 96.62 177 ASN A N 1
ATOM 1372 C CA . ASN A 1 177 ? 38.963 -4.066 -48.213 1.00 96.62 177 ASN A CA 1
ATOM 1373 C C . ASN A 1 177 ? 38.295 -4.100 -46.833 1.00 96.62 177 ASN A C 1
ATOM 1375 O O . ASN A 1 177 ? 38.493 -3.175 -46.041 1.00 96.62 177 ASN A O 1
ATOM 1379 N N . PHE A 1 178 ? 37.560 -5.175 -46.543 1.00 97.44 178 PHE A N 1
ATOM 1380 C CA . PHE A 1 178 ? 36.860 -5.381 -45.273 1.00 97.44 178 PHE A CA 1
ATOM 1381 C C . PHE A 1 178 ? 37.425 -6.608 -44.560 1.00 97.44 178 PHE A C 1
ATOM 1383 O O . PHE A 1 178 ? 37.567 -7.670 -45.165 1.00 97.44 178 PHE A O 1
ATOM 1390 N N . GLU A 1 179 ? 37.754 -6.467 -43.280 1.00 96.88 179 GLU A N 1
ATOM 1391 C CA . GLU A 1 179 ? 38.223 -7.567 -42.435 1.00 96.88 179 GLU A CA 1
ATOM 1392 C C . GLU A 1 179 ? 37.638 -7.443 -41.028 1.00 96.88 179 GLU A C 1
ATOM 1394 O O . GLU A 1 179 ? 37.395 -6.333 -40.559 1.00 96.88 179 GLU A O 1
ATOM 1399 N N . LEU A 1 180 ? 37.408 -8.569 -40.349 1.00 96.75 180 LEU A N 1
ATOM 1400 C CA . LEU A 1 180 ? 37.032 -8.539 -38.936 1.00 96.75 180 LEU A CA 1
ATOM 1401 C C . LEU A 1 180 ? 38.223 -8.117 -38.075 1.00 96.75 180 LEU A C 1
ATOM 1403 O O . LEU A 1 180 ? 39.370 -8.471 -38.359 1.00 96.75 180 LEU A O 1
ATOM 1407 N N . SER A 1 181 ? 37.936 -7.399 -36.997 1.00 94.81 181 SER A N 1
ATOM 1408 C CA . SER A 1 181 ? 38.917 -7.015 -35.992 1.00 94.81 181 SER A CA 1
ATOM 1409 C C . SER A 1 181 ? 38.324 -7.079 -34.590 1.00 94.81 181 SER A C 1
ATOM 1411 O O . SER A 1 181 ? 37.222 -6.604 -34.344 1.00 94.81 181 SER A O 1
ATOM 1413 N N . GLU A 1 182 ? 39.104 -7.621 -33.661 1.00 94.06 182 GLU A N 1
ATOM 1414 C CA . GLU A 1 182 ? 38.792 -7.659 -32.227 1.00 94.06 182 GLU A CA 1
ATOM 1415 C C . GLU A 1 182 ? 39.364 -6.433 -31.482 1.00 94.06 182 GLU A C 1
ATOM 1417 O O . GLU A 1 182 ? 39.202 -6.302 -30.272 1.00 94.06 182 GLU A O 1
ATOM 1422 N N . ASP A 1 183 ? 40.057 -5.525 -32.186 1.00 89.81 183 ASP A N 1
ATOM 1423 C CA . ASP A 1 183 ? 40.808 -4.427 -31.561 1.00 89.81 183 ASP A CA 1
ATOM 1424 C C . ASP A 1 183 ? 39.884 -3.341 -30.983 1.00 89.81 183 ASP A C 1
ATOM 1426 O O . ASP A 1 183 ? 40.206 -2.718 -29.968 1.00 89.81 183 ASP A O 1
ATOM 1430 N N . PHE A 1 184 ? 38.738 -3.101 -31.631 1.00 91.50 184 PHE A N 1
ATOM 1431 C CA . PHE A 1 184 ? 37.791 -2.045 -31.269 1.00 91.50 184 PHE A CA 1
ATOM 1432 C C . PHE A 1 184 ? 36.356 -2.562 -31.377 1.00 91.50 184 PHE A C 1
ATOM 1434 O O . PHE A 1 184 ? 35.797 -2.604 -32.471 1.00 91.50 184 PHE A O 1
ATOM 1441 N N . VAL A 1 185 ? 35.767 -2.929 -30.234 1.00 86.12 185 VAL A N 1
ATOM 1442 C CA . VAL A 1 185 ? 34.435 -3.547 -30.140 1.00 86.12 185 VAL A CA 1
ATOM 1443 C C . VAL A 1 185 ? 33.605 -2.867 -29.037 1.00 86.12 185 VAL A C 1
ATOM 1445 O O . VAL A 1 185 ? 34.074 -2.656 -27.919 1.00 86.12 185 VAL A O 1
ATOM 1448 N N . VAL A 1 186 ? 32.380 -2.494 -29.382 1.00 74.44 186 VAL A N 1
ATOM 1449 C CA . VAL A 1 186 ? 31.281 -1.930 -28.583 1.00 74.44 186 VAL A CA 1
ATOM 1450 C C . VAL A 1 186 ? 30.164 -2.958 -28.386 1.00 74.44 186 VAL A C 1
ATOM 1452 O O . VAL A 1 186 ? 29.515 -2.930 -27.341 1.00 74.44 186 VAL A O 1
ATOM 1455 N N . GLN A 1 187 ? 29.935 -3.859 -29.345 1.00 79.75 187 GLN A N 1
ATOM 1456 C CA . GLN A 1 187 ? 28.944 -4.935 -29.244 1.00 79.75 187 GLN A CA 1
ATOM 1457 C C . GLN A 1 187 ? 29.451 -6.219 -29.912 1.00 79.75 187 GLN A C 1
ATOM 1459 O O . GLN A 1 187 ? 30.291 -6.166 -30.800 1.00 79.75 187 GLN A O 1
ATOM 1464 N N . GLY A 1 188 ? 28.937 -7.377 -29.497 1.00 85.62 188 GLY A N 1
ATOM 1465 C CA . GLY A 1 188 ? 29.365 -8.653 -30.075 1.00 85.62 188 GLY A CA 1
ATOM 1466 C C . GLY A 1 188 ? 30.813 -9.011 -29.727 1.00 85.62 188 GLY A C 1
ATOM 1467 O O . GLY A 1 188 ? 31.273 -8.763 -28.607 1.00 85.62 188 GLY A O 1
ATOM 1468 N N . THR A 1 189 ? 31.514 -9.647 -30.664 1.00 86.75 189 THR A N 1
ATOM 1469 C CA . THR A 1 189 ? 32.886 -10.153 -30.487 1.00 86.75 189 THR A CA 1
ATOM 1470 C C . THR A 1 189 ? 33.940 -9.473 -31.366 1.00 86.75 189 THR A C 1
ATOM 1472 O O . THR A 1 189 ? 35.120 -9.509 -31.021 1.00 86.75 189 THR A O 1
ATOM 1475 N N . ALA A 1 190 ? 33.537 -8.830 -32.459 1.00 91.25 190 ALA A N 1
ATOM 1476 C CA . ALA A 1 190 ? 34.387 -8.177 -33.443 1.00 91.25 190 ALA A CA 1
ATOM 1477 C C . ALA A 1 190 ? 33.657 -7.001 -34.116 1.00 91.25 190 ALA A C 1
ATOM 1479 O O . ALA A 1 190 ? 32.436 -6.900 -34.084 1.00 91.25 190 ALA A O 1
ATOM 1480 N N . SER A 1 191 ? 34.429 -6.132 -34.768 1.00 96.19 191 SER A N 1
ATOM 1481 C CA . SER A 1 191 ? 33.937 -5.080 -35.659 1.00 96.19 191 SER A CA 1
ATOM 1482 C C . SER A 1 191 ? 34.505 -5.237 -37.068 1.00 96.19 191 SER A C 1
ATOM 1484 O O . SER A 1 191 ? 35.506 -5.928 -37.291 1.00 96.19 191 SER A O 1
ATOM 1486 N N . MET A 1 192 ? 33.905 -4.558 -38.046 1.00 97.56 192 MET A N 1
ATOM 1487 C CA . MET A 1 192 ? 34.423 -4.527 -39.410 1.00 97.56 192 MET A CA 1
ATOM 1488 C C . MET A 1 192 ? 35.440 -3.398 -39.563 1.00 97.56 192 MET A C 1
ATOM 1490 O O . MET A 1 192 ? 35.096 -2.214 -39.567 1.00 97.56 192 MET A O 1
ATOM 1494 N N . LYS A 1 193 ? 36.699 -3.762 -39.795 1.00 97.94 193 LYS A N 1
ATOM 1495 C CA . LYS A 1 193 ? 37.736 -2.840 -40.245 1.00 97.94 193 LYS A CA 1
ATOM 1496 C C . LYS A 1 193 ? 37.595 -2.587 -41.740 1.00 97.94 193 LYS A C 1
ATOM 1498 O O . LYS A 1 193 ? 37.712 -3.495 -42.563 1.00 97.94 193 LYS A O 1
ATOM 1503 N N . VAL A 1 194 ? 37.426 -1.322 -42.093 1.00 97.75 194 VAL A N 1
ATOM 1504 C CA . VAL A 1 194 ? 37.383 -0.836 -43.468 1.00 97.75 194 VAL A CA 1
ATOM 1505 C C . VAL A 1 194 ? 38.732 -0.220 -43.809 1.00 97.75 194 VAL A C 1
ATOM 1507 O O . VAL A 1 194 ? 39.145 0.761 -43.197 1.00 97.75 194 VAL A O 1
ATOM 1510 N N . THR A 1 195 ? 39.422 -0.785 -44.800 1.00 97.38 195 THR A N 1
ATOM 1511 C CA . THR A 1 195 ? 40.675 -0.240 -45.341 1.00 97.38 195 THR A CA 1
ATOM 1512 C C . THR A 1 195 ? 40.409 0.377 -46.717 1.00 97.38 195 THR A C 1
ATOM 1514 O O . THR A 1 195 ? 40.165 -0.366 -47.673 1.00 97.38 195 THR A O 1
ATOM 1517 N N . PRO A 1 196 ? 40.429 1.716 -46.844 1.00 97.00 196 PRO A N 1
ATOM 1518 C CA . PRO A 1 196 ? 40.301 2.399 -48.129 1.00 97.00 196 PRO A CA 1
ATOM 1519 C C . PRO A 1 196 ? 41.379 1.994 -49.146 1.00 97.00 196 PRO A C 1
ATOM 1521 O O . PRO A 1 196 ? 42.490 1.628 -48.769 1.00 97.00 196 PRO A O 1
ATOM 1524 N N . SER A 1 197 ? 41.090 2.142 -50.443 1.00 95.50 197 SER A N 1
ATOM 1525 C CA . SER A 1 197 ? 42.080 1.897 -51.506 1.00 95.50 197 SER A CA 1
ATOM 1526 C C . SER A 1 197 ? 43.171 2.969 -51.588 1.00 95.50 197 SER A C 1
ATOM 1528 O O . SER A 1 197 ? 44.243 2.713 -52.129 1.00 95.50 197 SER A O 1
ATOM 1530 N N . GLY A 1 198 ? 42.897 4.180 -51.087 1.00 92.19 198 GLY A N 1
ATOM 1531 C CA . GLY A 1 198 ? 43.765 5.350 -51.242 1.00 92.19 198 GLY A CA 1
ATOM 1532 C C . GLY A 1 198 ? 43.716 6.006 -52.626 1.00 92.19 198 GLY A C 1
ATOM 1533 O O . GLY A 1 198 ? 44.379 7.020 -52.835 1.00 92.19 198 GLY A O 1
ATOM 1534 N N . GLU A 1 199 ? 42.927 5.467 -53.562 1.00 92.12 199 GLU A N 1
ATOM 1535 C CA . GLU A 1 199 ? 42.817 5.976 -54.937 1.00 92.12 199 GLU A CA 1
ATOM 1536 C C . GLU A 1 199 ? 41.406 6.466 -55.277 1.00 92.12 199 GLU A C 1
ATOM 1538 O O . GLU A 1 199 ? 41.246 7.467 -55.979 1.00 92.12 199 GLU A O 1
ATOM 1543 N N . ALA A 1 200 ? 40.372 5.779 -54.781 1.00 93.44 200 ALA A N 1
ATOM 1544 C CA . ALA A 1 200 ? 38.993 6.155 -55.057 1.00 93.44 200 ALA A CA 1
ATOM 1545 C C . ALA A 1 200 ? 38.625 7.472 -54.346 1.00 93.44 200 ALA A C 1
ATOM 1547 O O . ALA A 1 200 ? 38.986 7.667 -53.185 1.00 93.44 200 ALA A O 1
ATOM 1548 N N . PRO A 1 201 ? 37.864 8.373 -54.998 1.00 91.25 201 PRO A N 1
ATOM 1549 C CA . PRO A 1 201 ? 37.437 9.635 -54.386 1.00 91.25 201 PRO A CA 1
ATOM 1550 C C . PRO A 1 201 ? 36.478 9.438 -53.200 1.00 91.25 201 PRO A C 1
ATOM 1552 O O . PRO A 1 201 ? 36.224 10.377 -52.454 1.00 91.25 201 PRO A O 1
ATOM 1555 N N . GLU A 1 202 ? 35.922 8.241 -53.037 1.00 93.56 202 GLU A N 1
ATOM 1556 C CA . GLU A 1 202 ? 35.103 7.836 -51.901 1.00 93.56 202 GLU A CA 1
ATOM 1557 C C . GLU A 1 202 ? 35.346 6.358 -51.597 1.00 93.56 202 GLU A C 1
ATOM 1559 O O . GLU A 1 202 ? 35.578 5.556 -52.503 1.00 93.56 202 GLU A O 1
ATOM 1564 N N . THR A 1 203 ? 35.275 6.005 -50.320 1.00 97.19 203 THR A N 1
ATOM 1565 C CA . THR A 1 203 ? 35.258 4.617 -49.852 1.00 97.19 203 THR A CA 1
ATOM 1566 C C . THR A 1 203 ? 33.803 4.200 -49.726 1.00 97.19 203 THR A C 1
ATOM 1568 O O . THR A 1 203 ? 33.021 4.949 -49.142 1.00 97.19 203 THR A O 1
ATOM 1571 N N . LYS A 1 204 ? 33.418 3.031 -50.244 1.00 97.19 204 LYS A N 1
ATOM 1572 C CA . LYS A 1 204 ? 32.034 2.555 -50.146 1.00 97.19 204 LYS A CA 1
ATOM 1573 C C . LYS A 1 204 ? 31.913 1.176 -49.534 1.00 97.19 204 LYS A C 1
ATOM 1575 O O . LYS A 1 204 ? 32.796 0.342 -49.705 1.00 97.19 204 LYS A O 1
ATOM 1580 N N . VAL A 1 205 ? 30.776 0.959 -48.882 1.00 97.38 205 VAL A N 1
ATOM 1581 C CA . VAL A 1 205 ? 30.316 -0.332 -48.372 1.00 97.38 205 VAL A CA 1
ATOM 1582 C C . VAL A 1 205 ? 28.864 -0.507 -48.804 1.00 97.38 205 VAL A C 1
ATOM 1584 O O . VAL A 1 205 ? 28.014 0.321 -48.484 1.00 97.38 205 VAL A O 1
ATOM 1587 N N . ALA A 1 206 ? 28.573 -1.567 -49.546 1.00 96.94 206 ALA A N 1
ATOM 1588 C CA . ALA A 1 206 ? 27.238 -1.909 -49.998 1.00 96.94 206 ALA A CA 1
ATOM 1589 C C . ALA A 1 206 ? 26.751 -3.176 -49.284 1.00 96.94 206 ALA A C 1
ATOM 1591 O O . ALA A 1 206 ? 27.392 -4.222 -49.375 1.00 96.94 206 ALA A O 1
ATOM 1592 N N . MET A 1 207 ? 25.620 -3.084 -48.584 1.00 96.88 207 MET A N 1
ATOM 1593 C CA . MET A 1 207 ? 25.146 -4.092 -47.629 1.00 96.88 207 MET A CA 1
ATOM 1594 C C . MET A 1 207 ? 23.695 -4.478 -47.945 1.00 96.88 207 MET A C 1
ATOM 1596 O O . MET A 1 207 ? 22.848 -3.587 -48.058 1.00 96.88 207 MET A O 1
ATOM 1600 N N . PRO A 1 208 ? 23.362 -5.766 -48.136 1.00 96.31 208 PRO A N 1
ATOM 1601 C CA . PRO A 1 208 ? 21.968 -6.184 -48.260 1.00 96.31 208 PRO A CA 1
ATOM 1602 C C . PRO A 1 208 ? 21.244 -6.029 -46.916 1.00 96.31 208 PRO A C 1
ATOM 1604 O O . PRO A 1 208 ? 21.810 -6.363 -45.877 1.00 96.31 208 PRO A O 1
ATOM 1607 N N . ILE A 1 209 ? 19.998 -5.548 -46.930 1.00 95.31 209 ILE A N 1
ATOM 1608 C CA . ILE A 1 209 ? 19.152 -5.539 -45.725 1.00 95.31 209 ILE A CA 1
ATOM 1609 C C . ILE A 1 209 ? 18.687 -6.982 -45.467 1.00 95.31 209 ILE A C 1
ATOM 1611 O O . ILE A 1 209 ? 18.105 -7.575 -46.384 1.00 95.31 209 ILE A O 1
ATOM 1615 N N . PRO A 1 210 ? 18.937 -7.565 -44.277 1.00 93.56 210 PRO A N 1
ATOM 1616 C CA . PRO A 1 210 ? 18.450 -8.900 -43.940 1.00 93.56 210 PRO A CA 1
ATOM 1617 C C . PRO A 1 210 ? 16.921 -8.978 -44.015 1.00 93.56 210 PRO A C 1
ATOM 1619 O O . PRO A 1 210 ? 16.224 -8.033 -43.645 1.00 93.56 210 PRO A O 1
ATOM 1622 N N . GLU A 1 211 ? 16.391 -10.096 -44.514 1.00 89.75 211 GLU A N 1
ATOM 1623 C CA . GLU A 1 211 ? 14.950 -10.261 -44.759 1.00 89.75 211 GLU A CA 1
ATOM 1624 C C . GLU A 1 211 ? 14.116 -10.109 -43.476 1.00 89.75 211 GLU A C 1
ATOM 1626 O O . GLU A 1 211 ? 13.060 -9.477 -43.489 1.00 89.75 211 GLU A O 1
ATOM 1631 N N . ASP A 1 212 ? 14.624 -10.625 -42.360 1.00 87.50 212 ASP A N 1
ATOM 1632 C CA . ASP A 1 212 ? 14.029 -10.539 -41.025 1.00 87.50 212 ASP A CA 1
ATOM 1633 C C . ASP A 1 212 ? 14.079 -9.128 -40.417 1.00 87.50 212 ASP A C 1
ATOM 1635 O O . ASP A 1 212 ? 13.306 -8.820 -39.512 1.00 87.50 212 ASP A O 1
ATOM 1639 N N . MET A 1 213 ? 14.913 -8.235 -40.957 1.00 91.75 213 MET A N 1
ATOM 1640 C CA . MET A 1 213 ? 15.046 -6.850 -40.492 1.00 91.75 213 MET A CA 1
ATOM 1641 C C . MET A 1 213 ? 14.183 -5.855 -41.279 1.00 91.75 213 MET A C 1
ATOM 1643 O O . MET A 1 213 ? 14.078 -4.694 -40.885 1.00 91.75 213 MET A O 1
ATOM 1647 N N . VAL A 1 214 ? 13.528 -6.277 -42.367 1.00 89.50 214 VAL A N 1
ATOM 1648 C CA . VAL A 1 214 ? 12.716 -5.393 -43.229 1.00 89.50 214 VAL A CA 1
ATOM 1649 C C . VAL A 1 214 ? 11.549 -4.757 -42.468 1.00 89.50 214 VAL A C 1
ATOM 1651 O O . VAL A 1 214 ? 11.277 -3.567 -42.628 1.00 89.50 214 VAL A O 1
ATOM 1654 N N . GLU A 1 215 ? 10.863 -5.523 -41.617 1.00 82.50 215 GLU A N 1
ATOM 1655 C CA . GLU A 1 215 ? 9.737 -5.005 -40.831 1.00 82.50 215 GLU A CA 1
ATOM 1656 C C . GLU A 1 215 ? 10.210 -3.980 -39.793 1.00 82.50 215 GLU A C 1
ATOM 1658 O O . GLU A 1 215 ? 9.661 -2.878 -39.716 1.00 82.50 215 GLU A O 1
ATOM 1663 N N . LEU A 1 216 ? 11.274 -4.306 -39.055 1.00 82.00 216 LEU A N 1
ATOM 1664 C CA . LEU A 1 216 ? 11.907 -3.414 -38.086 1.00 82.00 216 LEU A CA 1
ATOM 1665 C C . LEU A 1 216 ? 12.380 -2.106 -38.745 1.00 82.00 216 LEU A C 1
ATOM 1667 O O . LEU A 1 216 ? 12.098 -1.015 -38.246 1.00 82.00 216 LEU A O 1
ATOM 1671 N N . TRP A 1 217 ? 13.035 -2.208 -39.901 1.00 89.44 217 TRP A N 1
ATOM 1672 C CA . TRP A 1 217 ? 13.469 -1.066 -40.701 1.00 89.44 217 TRP A CA 1
ATOM 1673 C C . TRP A 1 217 ? 12.299 -0.175 -41.117 1.00 89.44 217 TRP A C 1
ATOM 1675 O O . TRP A 1 217 ? 12.358 1.037 -40.933 1.00 89.44 217 TRP A O 1
ATOM 1685 N N . SER A 1 218 ? 11.217 -0.760 -41.648 1.00 82.06 218 SER A N 1
ATOM 1686 C CA . SER A 1 218 ? 10.052 -0.002 -42.139 1.00 82.06 218 SER A CA 1
ATOM 1687 C C . SER A 1 218 ? 9.378 0.854 -41.058 1.00 82.06 218 SER A C 1
ATOM 1689 O O . SER A 1 218 ? 8.743 1.864 -41.363 1.00 82.06 218 SER A O 1
ATOM 1691 N N . ARG A 1 219 ? 9.546 0.472 -39.785 1.00 77.62 219 ARG A N 1
ATOM 1692 C CA . ARG A 1 219 ? 9.019 1.182 -38.610 1.00 77.62 219 ARG A CA 1
ATOM 1693 C C . ARG A 1 219 ? 10.008 2.170 -37.994 1.00 77.62 219 ARG A C 1
ATOM 1695 O O . ARG A 1 219 ? 9.638 2.908 -37.086 1.00 77.62 219 ARG A O 1
ATOM 1702 N N . SER A 1 220 ? 11.247 2.189 -38.473 1.00 78.56 220 SER A N 1
ATOM 1703 C CA . SER A 1 220 ? 12.319 3.004 -37.917 1.00 78.56 220 SER A CA 1
ATOM 1704 C C . SER A 1 220 ? 12.468 4.312 -38.687 1.00 78.56 220 SER A C 1
ATOM 1706 O O . SER A 1 220 ? 12.397 4.347 -39.913 1.00 78.56 220 SER A O 1
ATOM 1708 N N . ASN A 1 221 ? 12.697 5.409 -37.966 1.00 79.94 221 ASN A N 1
ATOM 1709 C CA . ASN A 1 221 ? 12.955 6.718 -38.581 1.00 79.94 221 ASN A CA 1
ATOM 1710 C C . ASN A 1 221 ? 14.447 7.005 -38.723 1.00 79.94 221 ASN A C 1
ATOM 1712 O O . ASN A 1 221 ? 14.840 7.743 -39.618 1.00 79.94 221 ASN A O 1
ATOM 1716 N N . LYS A 1 222 ? 15.264 6.374 -37.883 1.00 86.56 222 LYS A N 1
ATOM 1717 C CA . LYS A 1 222 ? 16.685 6.649 -37.740 1.00 86.56 222 LYS A CA 1
ATOM 1718 C C . LYS A 1 222 ? 17.457 5.346 -37.629 1.00 86.56 222 LYS A C 1
ATOM 1720 O O . LYS A 1 222 ? 17.043 4.452 -36.895 1.00 86.56 222 LYS A O 1
ATOM 1725 N N . ILE A 1 223 ? 18.592 5.275 -38.315 1.00 93.06 223 ILE A N 1
ATOM 1726 C CA . ILE A 1 223 ? 19.588 4.214 -38.150 1.00 93.06 223 ILE A CA 1
ATOM 1727 C C . ILE A 1 223 ? 20.877 4.840 -37.637 1.00 93.06 223 ILE A C 1
ATOM 1729 O O . ILE A 1 223 ? 21.331 5.849 -38.175 1.00 93.06 223 ILE A O 1
ATOM 1733 N N . THR A 1 224 ? 21.485 4.220 -36.632 1.00 94.19 224 THR A N 1
ATOM 1734 C CA . THR A 1 224 ? 22.732 4.687 -36.028 1.00 94.19 224 THR A CA 1
ATOM 1735 C C . THR A 1 224 ? 23.841 3.666 -36.244 1.00 94.19 224 THR A C 1
ATOM 1737 O O . THR A 1 224 ? 23.669 2.482 -35.977 1.00 94.19 224 THR A O 1
ATOM 1740 N N . MET A 1 225 ? 24.995 4.134 -36.704 1.00 96.62 225 MET A N 1
ATOM 1741 C CA . MET A 1 225 ? 26.223 3.367 -36.896 1.00 96.62 225 MET A CA 1
ATOM 1742 C C . MET A 1 225 ? 27.216 3.680 -35.777 1.00 96.62 225 MET A C 1
ATOM 1744 O O . MET A 1 225 ? 27.484 4.859 -35.532 1.00 96.62 225 MET A O 1
ATOM 1748 N N . ASN A 1 226 ? 27.836 2.672 -35.157 1.00 95.50 226 ASN A N 1
ATOM 1749 C CA . ASN A 1 226 ? 29.017 2.931 -34.324 1.00 95.50 226 ASN A CA 1
ATOM 1750 C C . ASN A 1 226 ? 30.272 2.957 -35.203 1.00 95.50 226 ASN A C 1
ATOM 1752 O O . ASN A 1 226 ? 30.545 2.009 -35.938 1.00 95.50 226 ASN A O 1
ATOM 1756 N N . LEU A 1 227 ? 31.044 4.039 -35.111 1.00 97.12 227 LEU A N 1
ATOM 1757 C CA . LEU A 1 227 ? 32.247 4.271 -35.907 1.00 97.12 227 LEU A CA 1
ATOM 1758 C C . LEU A 1 227 ? 33.429 4.602 -35.000 1.00 97.12 227 LEU A C 1
ATOM 1760 O O . LEU A 1 227 ? 33.403 5.599 -34.276 1.00 97.12 227 LEU A O 1
ATOM 1764 N N . TYR A 1 228 ? 34.498 3.822 -35.094 1.00 96.44 228 TYR A N 1
ATOM 1765 C CA . TYR A 1 228 ? 35.758 4.113 -34.429 1.00 96.44 228 TYR A CA 1
ATOM 1766 C C . TYR A 1 228 ? 36.803 4.635 -35.418 1.00 96.44 228 TYR A C 1
ATOM 1768 O O . TYR A 1 228 ? 37.133 3.985 -36.415 1.00 96.44 228 TYR A O 1
ATOM 1776 N N . ILE A 1 229 ? 37.351 5.812 -35.109 1.00 97.31 229 ILE A N 1
ATOM 1777 C CA . ILE A 1 229 ? 38.454 6.436 -35.843 1.00 97.31 229 ILE A CA 1
ATOM 1778 C C . ILE A 1 229 ? 39.751 6.281 -35.033 1.00 97.31 229 ILE A C 1
ATOM 1780 O O . ILE A 1 229 ? 39.855 6.872 -33.954 1.00 97.31 229 ILE A O 1
ATOM 1784 N N . PRO A 1 230 ? 40.759 5.540 -35.530 1.00 95.50 230 PRO A N 1
ATOM 1785 C CA . PRO A 1 230 ? 42.005 5.313 -34.801 1.00 95.50 230 PRO A CA 1
ATOM 1786 C C . PRO A 1 230 ? 42.811 6.581 -34.522 1.00 95.50 230 PRO A C 1
ATOM 1788 O O . PRO A 1 230 ? 42.817 7.538 -35.308 1.00 95.50 230 PRO A O 1
ATOM 1791 N N . GLU A 1 231 ? 43.571 6.558 -33.427 1.00 91.31 231 GLU A N 1
ATOM 1792 C CA . GLU A 1 231 ? 44.570 7.588 -33.143 1.00 91.31 231 GLU A CA 1
ATOM 1793 C C . GLU A 1 231 ? 45.606 7.683 -34.275 1.00 91.31 231 GLU A C 1
ATOM 1795 O O . GLU A 1 231 ? 46.086 6.680 -34.802 1.00 91.31 231 GLU A O 1
ATOM 1800 N N . GLY A 1 232 ? 45.966 8.911 -34.657 1.00 88.12 232 GLY A N 1
ATOM 1801 C CA . GLY A 1 232 ? 46.918 9.165 -35.743 1.00 88.12 232 GLY A CA 1
ATOM 1802 C C . GLY A 1 232 ? 46.313 9.199 -37.153 1.00 88.12 232 GLY A C 1
ATOM 1803 O O . GLY A 1 232 ? 47.058 9.437 -38.105 1.00 88.12 232 GLY A O 1
ATOM 1804 N N . THR A 1 233 ? 44.992 9.028 -37.294 1.00 92.38 233 THR A N 1
ATOM 1805 C CA . THR A 1 233 ? 44.269 9.258 -38.559 1.00 92.38 233 THR A CA 1
ATOM 1806 C C . THR A 1 233 ? 44.477 10.695 -39.038 1.00 92.38 233 THR A C 1
ATOM 1808 O O . THR A 1 233 ? 44.163 11.644 -38.319 1.00 92.38 233 THR A O 1
ATOM 1811 N N . LYS A 1 234 ? 45.021 10.874 -40.250 1.00 90.00 234 LYS A N 1
ATOM 1812 C CA . LYS A 1 234 ? 45.353 12.206 -40.788 1.00 90.00 234 LYS A CA 1
ATOM 1813 C C . LYS A 1 234 ? 44.171 12.883 -41.465 1.00 90.00 234 LYS A C 1
ATOM 1815 O O . LYS A 1 234 ? 44.013 14.094 -41.332 1.00 90.00 234 LYS A O 1
ATOM 1820 N N . LEU A 1 235 ? 43.373 12.110 -42.199 1.00 91.50 235 LEU A N 1
ATOM 1821 C CA . LEU A 1 235 ? 42.174 12.579 -42.881 1.00 91.50 235 LEU A CA 1
ATOM 1822 C C . LEU A 1 235 ? 40.963 11.845 -42.308 1.00 91.50 235 LEU A C 1
ATOM 1824 O O . LEU A 1 235 ? 40.699 10.697 -42.652 1.00 91.50 235 LEU A O 1
ATOM 1828 N N . ILE A 1 236 ? 40.247 12.514 -41.407 1.00 91.88 236 ILE A N 1
ATOM 1829 C CA . ILE A 1 236 ? 39.006 11.987 -40.836 1.00 91.88 236 ILE A CA 1
ATOM 1830 C C . ILE A 1 236 ? 37.905 12.105 -41.905 1.00 91.88 236 ILE A C 1
ATOM 1832 O O . ILE A 1 236 ? 37.781 13.175 -42.510 1.00 91.88 236 ILE A O 1
ATOM 1836 N N . PRO A 1 237 ? 37.120 11.045 -42.172 1.00 92.38 237 PRO A N 1
ATOM 1837 C CA . PRO A 1 237 ? 35.961 11.146 -43.053 1.00 92.38 237 PRO A CA 1
ATOM 1838 C C . PRO A 1 237 ? 34.962 12.170 -42.503 1.00 92.38 237 PRO A C 1
ATOM 1840 O O . PRO A 1 237 ? 34.599 12.125 -41.331 1.00 92.38 237 PRO A O 1
ATOM 1843 N N . THR A 1 238 ? 34.525 13.094 -43.358 1.00 91.06 238 THR A N 1
ATOM 1844 C CA . THR A 1 238 ? 33.571 14.163 -43.011 1.00 91.06 238 THR A CA 1
ATOM 1845 C C . THR A 1 238 ? 32.286 14.103 -43.831 1.00 91.06 238 THR A C 1
ATOM 1847 O O . THR A 1 238 ? 31.330 14.806 -43.524 1.00 91.06 238 THR A O 1
ATOM 1850 N N . MET A 1 239 ? 32.236 13.258 -44.863 1.00 94.31 239 MET A N 1
ATOM 1851 C CA . MET A 1 239 ? 31.004 12.892 -45.552 1.00 94.31 239 MET A CA 1
ATOM 1852 C C . MET A 1 239 ? 30.603 11.472 -45.179 1.00 94.31 239 MET A C 1
ATOM 1854 O O . MET A 1 239 ? 31.393 10.549 -45.377 1.00 94.31 239 MET A O 1
ATOM 1858 N N . PHE A 1 240 ? 29.343 11.312 -44.780 1.00 96.75 240 PHE A N 1
ATOM 1859 C CA . PHE A 1 240 ? 28.678 10.023 -44.637 1.00 96.75 240 PHE A CA 1
ATOM 1860 C C . PHE A 1 240 ? 27.370 10.066 -45.420 1.00 96.75 240 PHE A C 1
ATOM 1862 O O . PHE A 1 240 ? 26.448 10.796 -45.055 1.00 96.75 240 PHE A O 1
ATOM 1869 N N . PHE A 1 241 ? 27.303 9.316 -46.515 1.00 96.81 241 PHE A N 1
ATOM 1870 C CA . PHE A 1 241 ? 26.094 9.175 -47.323 1.00 96.81 241 PHE A CA 1
ATOM 1871 C C . PHE A 1 241 ? 25.543 7.762 -47.197 1.00 96.81 241 PHE A C 1
ATOM 1873 O O . PHE A 1 241 ? 26.298 6.807 -47.347 1.00 96.81 241 PHE A O 1
ATOM 1880 N N . PHE A 1 242 ? 24.238 7.637 -46.977 1.00 96.88 242 PHE A N 1
ATOM 1881 C CA . PHE A 1 242 ? 23.530 6.379 -46.790 1.00 96.88 242 PHE A CA 1
ATOM 1882 C C . PHE A 1 242 ? 22.403 6.269 -47.817 1.00 96.88 242 PHE A C 1
ATOM 1884 O O . PHE A 1 242 ? 21.350 6.892 -47.686 1.00 96.88 242 PHE A O 1
ATOM 1891 N N . GLY A 1 243 ? 22.665 5.525 -48.889 1.00 96.00 243 GLY A N 1
ATOM 1892 C CA . GLY A 1 243 ? 21.758 5.297 -50.010 1.00 96.00 243 GLY A CA 1
ATOM 1893 C C . GLY A 1 243 ? 21.089 3.929 -49.976 1.00 96.00 243 GLY A C 1
ATOM 1894 O O . GLY A 1 243 ? 21.575 3.026 -49.306 1.00 96.00 243 GLY A O 1
ATOM 1895 N N . MET A 1 244 ? 20.012 3.743 -50.739 1.00 97.06 244 MET A N 1
ATOM 1896 C CA . MET A 1 244 ? 19.315 2.461 -50.853 1.00 97.06 244 MET A CA 1
ATOM 1897 C C . MET A 1 244 ? 18.733 2.229 -52.250 1.00 97.06 244 MET A C 1
ATOM 1899 O O . MET A 1 244 ? 18.228 3.151 -52.896 1.00 97.06 244 MET A O 1
ATOM 1903 N N . ALA A 1 245 ? 18.764 0.970 -52.684 1.00 96.62 245 ALA A N 1
ATOM 1904 C CA . ALA A 1 245 ? 18.121 0.477 -53.895 1.00 96.62 245 ALA A CA 1
ATOM 1905 C C . ALA A 1 245 ? 17.270 -0.776 -53.614 1.00 96.62 245 ALA A C 1
ATOM 1907 O O . ALA A 1 245 ? 17.594 -1.574 -52.731 1.00 96.62 245 ALA A O 1
ATOM 1908 N N . ASP A 1 246 ? 16.209 -0.952 -54.397 1.00 96.12 246 ASP A N 1
ATOM 1909 C CA . ASP A 1 246 ? 15.427 -2.184 -54.511 1.00 96.12 246 ASP A CA 1
ATOM 1910 C C . ASP A 1 246 ? 16.067 -3.061 -55.602 1.00 96.12 246 ASP A C 1
ATOM 1912 O O . ASP A 1 246 ? 16.446 -2.574 -56.669 1.00 96.12 246 ASP A O 1
ATOM 1916 N N . LEU A 1 247 ? 16.249 -4.342 -55.297 1.00 95.25 247 LEU A N 1
ATOM 1917 C CA . LEU A 1 247 ? 16.868 -5.373 -56.133 1.00 95.25 247 LEU A CA 1
ATOM 1918 C C . LEU A 1 247 ? 15.913 -6.554 -56.381 1.00 95.25 247 LEU A C 1
ATOM 1920 O O . LEU A 1 247 ? 16.364 -7.647 -56.727 1.00 95.25 247 LEU A O 1
ATOM 1924 N N . THR A 1 248 ? 14.614 -6.383 -56.134 1.00 91.56 248 THR A N 1
ATOM 1925 C CA . THR A 1 248 ? 13.624 -7.468 -56.221 1.00 91.56 248 THR A CA 1
ATOM 1926 C C . THR A 1 248 ? 13.460 -7.985 -57.649 1.00 91.56 248 THR A C 1
ATOM 1928 O O . THR A 1 248 ? 13.408 -9.198 -57.853 1.00 91.56 248 THR A O 1
ATOM 1931 N N . GLU A 1 249 ? 13.416 -7.082 -58.632 1.00 90.50 249 GLU A N 1
ATOM 1932 C CA . GLU A 1 249 ? 13.383 -7.419 -60.062 1.00 90.50 249 GLU A CA 1
ATOM 1933 C C . GLU A 1 249 ? 14.706 -7.023 -60.733 1.00 90.50 249 GLU A C 1
ATOM 1935 O O . GLU A 1 249 ? 15.541 -7.880 -61.014 1.00 90.50 249 GLU A O 1
ATOM 1940 N N . ASP A 1 250 ? 14.909 -5.717 -60.913 1.00 90.25 250 ASP A N 1
ATOM 1941 C CA . ASP A 1 250 ? 16.124 -5.076 -61.420 1.00 90.25 250 ASP A CA 1
ATOM 1942 C C . ASP A 1 250 ? 16.566 -3.974 -60.443 1.00 90.25 250 ASP A C 1
ATOM 1944 O O . ASP A 1 250 ? 15.802 -3.565 -59.570 1.00 90.25 250 ASP A O 1
ATOM 1948 N N . TRP A 1 251 ? 17.795 -3.467 -60.592 1.00 94.50 251 TRP A N 1
ATOM 1949 C CA . TRP A 1 251 ? 18.296 -2.374 -59.752 1.00 94.50 251 TRP A CA 1
ATOM 1950 C C . TRP A 1 251 ? 17.446 -1.110 -59.928 1.00 94.50 251 TRP A C 1
ATOM 1952 O O . TRP A 1 251 ? 17.410 -0.526 -61.015 1.00 94.50 251 TRP A O 1
ATOM 1962 N N . ALA A 1 252 ? 16.803 -0.661 -58.851 1.00 94.94 252 ALA A N 1
ATOM 1963 C CA . ALA A 1 252 ? 16.013 0.562 -58.820 1.00 94.94 252 ALA A CA 1
ATOM 1964 C C . ALA A 1 252 ? 16.380 1.414 -57.600 1.00 94.94 252 ALA A C 1
ATOM 1966 O O . ALA A 1 252 ? 16.304 0.964 -56.460 1.00 94.94 252 ALA A O 1
ATOM 1967 N N . TRP A 1 253 ? 16.767 2.669 -57.831 1.00 96.44 253 TRP A N 1
ATOM 1968 C CA . TRP A 1 253 ? 17.090 3.601 -56.751 1.00 96.44 253 TRP A CA 1
ATOM 1969 C C . TRP A 1 253 ? 15.858 3.938 -55.904 1.00 96.44 253 TRP A C 1
ATOM 1971 O O . TRP A 1 253 ? 14.822 4.309 -56.456 1.00 96.44 253 TRP A O 1
ATOM 1981 N N . VAL A 1 254 ? 15.990 3.872 -54.577 1.00 94.25 254 VAL A N 1
ATOM 1982 C CA . VAL A 1 254 ? 14.905 4.192 -53.633 1.00 94.25 254 VAL A CA 1
ATOM 1983 C C . VAL A 1 254 ? 15.091 5.574 -53.007 1.00 94.25 254 VAL A C 1
ATOM 1985 O O . VAL A 1 254 ? 14.157 6.378 -52.957 1.00 94.25 254 VAL A O 1
ATOM 1988 N N . GLY A 1 255 ? 16.294 5.879 -52.524 1.00 93.12 255 GLY A N 1
ATOM 1989 C CA . GLY A 1 255 ? 16.569 7.134 -51.828 1.00 93.12 255 GLY A CA 1
ATOM 1990 C C . GLY A 1 255 ? 17.943 7.151 -51.174 1.00 93.12 255 GLY A C 1
ATOM 1991 O O . GLY A 1 255 ? 18.648 6.145 -51.171 1.00 93.12 255 GLY A O 1
ATOM 1992 N N . GLY A 1 256 ? 18.335 8.299 -50.628 1.00 93.38 256 GLY A N 1
ATOM 1993 C CA . GLY A 1 256 ? 19.557 8.400 -49.843 1.00 93.38 256 GLY A CA 1
ATOM 1994 C C . GLY A 1 256 ? 19.630 9.681 -49.030 1.00 93.38 256 GLY A C 1
ATOM 1995 O O . GLY A 1 256 ? 19.004 10.682 -49.383 1.00 93.38 256 GLY A O 1
ATOM 1996 N N . VAL A 1 257 ? 20.389 9.626 -47.943 1.00 92.56 257 VAL A N 1
ATOM 1997 C CA . VAL A 1 257 ? 20.476 10.681 -46.928 1.00 92.56 257 VAL A CA 1
ATOM 1998 C C . VAL A 1 257 ? 21.923 10.899 -46.496 1.00 92.56 257 VAL A C 1
ATOM 2000 O O . VAL A 1 257 ? 22.753 9.995 -46.594 1.00 92.56 257 VAL A O 1
ATOM 2003 N N . PHE A 1 258 ? 22.241 12.110 -46.045 1.00 93.81 258 PHE A N 1
ATOM 2004 C CA . PHE A 1 258 ? 23.546 12.436 -45.468 1.00 93.81 258 PHE A CA 1
ATOM 2005 C C . PHE A 1 258 ? 23.421 12.546 -43.951 1.00 93.81 258 PHE A C 1
ATOM 2007 O O . PHE A 1 258 ? 22.420 13.065 -43.460 1.00 93.81 258 PHE A O 1
ATOM 2014 N N . SER A 1 259 ? 24.439 12.088 -43.223 1.00 92.19 259 SER A N 1
ATOM 2015 C CA . SER A 1 259 ? 24.561 12.413 -41.800 1.00 92.19 259 SER A CA 1
ATOM 2016 C C . SER A 1 259 ? 25.133 13.821 -41.625 1.00 92.19 259 SER A C 1
ATOM 2018 O O . SER A 1 259 ? 25.988 14.246 -42.406 1.00 92.19 259 SER A O 1
ATOM 2020 N N . ASN A 1 260 ? 24.676 14.519 -40.585 1.00 87.00 260 ASN A N 1
ATOM 2021 C CA . ASN A 1 260 ? 25.217 15.810 -40.153 1.00 87.00 260 ASN A CA 1
ATOM 2022 C C . ASN A 1 260 ? 26.145 15.676 -38.931 1.00 87.00 260 ASN A C 1
ATOM 2024 O O . ASN A 1 260 ? 26.594 16.692 -38.403 1.00 87.00 260 ASN A O 1
ATOM 2028 N N . ASP A 1 261 ? 26.409 14.451 -38.463 1.00 86.62 261 ASP A N 1
ATOM 2029 C CA . ASP A 1 261 ? 27.209 14.222 -37.263 1.00 86.62 261 ASP A CA 1
ATOM 2030 C C . ASP A 1 261 ? 28.691 14.551 -37.495 1.00 86.62 261 ASP A C 1
ATOM 2032 O O . ASP A 1 261 ? 29.305 14.147 -38.488 1.00 86.62 261 ASP A O 1
ATOM 2036 N N . GLU A 1 262 ? 29.287 15.276 -36.547 1.00 88.25 262 GLU A N 1
ATOM 2037 C CA . GLU A 1 262 ? 30.718 15.573 -36.548 1.00 88.25 262 GLU A CA 1
ATOM 2038 C C . GLU A 1 262 ? 31.521 14.401 -35.973 1.00 88.25 262 GLU A C 1
ATOM 2040 O O . GLU A 1 262 ? 31.209 13.865 -34.908 1.00 88.25 262 GLU A O 1
ATOM 2045 N N . VAL A 1 263 ? 32.605 14.029 -36.658 1.00 92.69 263 VAL A N 1
ATOM 2046 C CA . VAL A 1 263 ? 33.419 12.857 -36.312 1.00 92.69 263 VAL A CA 1
ATOM 2047 C C . VAL A 1 263 ? 34.761 13.264 -35.730 1.00 92.69 263 VAL A C 1
ATOM 2049 O O . VAL A 1 263 ? 35.464 14.126 -36.259 1.00 92.69 263 VAL A O 1
ATOM 2052 N N . LYS A 1 264 ? 35.148 12.589 -34.648 1.00 93.19 264 LYS A N 1
ATOM 2053 C CA . LYS A 1 264 ? 36.435 12.750 -33.966 1.00 93.19 264 LYS A CA 1
ATOM 2054 C C . LYS A 1 264 ? 37.189 11.424 -33.879 1.00 93.19 264 LYS A C 1
ATOM 2056 O O . LYS A 1 264 ? 36.636 10.352 -34.111 1.00 93.19 264 LYS A O 1
ATOM 2061 N N . ILE A 1 265 ? 38.463 11.504 -33.503 1.00 94.50 265 ILE A N 1
ATOM 2062 C CA . ILE A 1 265 ? 39.252 10.332 -33.100 1.00 94.50 265 ILE A CA 1
ATOM 2063 C C . ILE A 1 265 ? 38.561 9.645 -31.907 1.00 94.50 265 ILE A C 1
ATOM 2065 O O . ILE A 1 265 ? 38.094 10.320 -30.987 1.00 94.50 265 ILE A O 1
ATOM 2069 N N . GLY A 1 266 ? 38.521 8.313 -31.917 1.00 94.06 266 GLY A N 1
ATOM 2070 C CA . GLY A 1 266 ? 37.803 7.487 -30.948 1.00 94.06 266 GLY A CA 1
ATOM 2071 C C . GLY A 1 266 ? 36.442 7.008 -31.461 1.00 94.06 266 GLY A C 1
ATOM 2072 O O . GLY A 1 266 ? 36.205 6.975 -32.667 1.00 94.06 266 GLY A O 1
ATOM 2073 N N . TRP A 1 267 ? 35.560 6.612 -30.538 1.00 94.06 267 TRP A N 1
ATOM 2074 C CA . TRP A 1 267 ? 34.197 6.169 -30.847 1.00 94.06 267 TRP A CA 1
ATOM 2075 C C . TRP A 1 267 ? 33.262 7.338 -31.155 1.00 94.06 267 TRP A C 1
ATOM 2077 O O . TRP A 1 267 ? 33.241 8.349 -30.447 1.00 94.06 267 TRP A O 1
ATOM 2087 N N . ASN A 1 268 ? 32.453 7.146 -32.189 1.00 95.44 268 ASN A N 1
ATOM 2088 C CA . ASN A 1 268 ? 31.429 8.056 -32.674 1.00 95.44 268 ASN A CA 1
ATOM 2089 C C . ASN A 1 268 ? 30.152 7.262 -32.956 1.00 95.44 268 ASN A C 1
ATOM 2091 O O . ASN A 1 268 ? 30.206 6.068 -33.255 1.00 95.44 268 ASN A O 1
ATOM 2095 N N . GLN A 1 269 ? 29.015 7.946 -32.901 1.00 94.31 269 GLN A N 1
ATOM 2096 C CA . GLN A 1 269 ? 27.725 7.415 -33.324 1.00 94.31 269 GLN A CA 1
ATOM 2097 C C . GLN A 1 269 ? 27.230 8.280 -34.474 1.00 94.31 269 GLN A C 1
ATOM 2099 O O . GLN A 1 269 ? 27.061 9.482 -34.294 1.00 94.31 269 GLN A O 1
ATOM 2104 N N . ILE A 1 270 ? 27.072 7.679 -35.651 1.00 95.88 270 ILE A N 1
ATOM 2105 C CA . ILE A 1 270 ? 26.685 8.376 -36.880 1.00 95.88 270 ILE A CA 1
ATOM 2106 C C . ILE A 1 270 ? 25.257 7.994 -37.222 1.00 95.88 270 ILE A C 1
ATOM 2108 O O . ILE A 1 270 ? 24.951 6.825 -37.447 1.00 95.88 270 ILE A O 1
ATOM 2112 N N . SER A 1 271 ? 24.392 8.988 -37.253 1.00 92.25 271 SER A N 1
ATOM 2113 C CA . SER A 1 271 ? 22.955 8.863 -37.406 1.00 92.25 271 SER A CA 1
ATOM 2114 C C . SER A 1 271 ? 22.529 9.184 -38.830 1.00 92.25 271 SER A C 1
ATOM 2116 O O . SER A 1 271 ? 22.981 10.170 -39.417 1.00 92.25 271 SER A O 1
ATOM 2118 N N . PHE A 1 272 ? 21.602 8.391 -39.355 1.00 92.44 272 PHE A N 1
ATOM 2119 C CA . PHE A 1 272 ? 20.964 8.597 -40.648 1.00 92.44 272 PHE A CA 1
ATOM 2120 C C . PHE A 1 272 ? 19.447 8.625 -40.460 1.00 92.44 272 PHE A C 1
ATOM 2122 O O . PHE A 1 272 ? 18.835 7.596 -40.175 1.00 92.44 272 PHE A O 1
ATOM 2129 N N . GLU A 1 273 ? 18.848 9.803 -40.627 1.00 87.62 273 GLU A N 1
ATOM 2130 C CA . GLU A 1 273 ? 17.392 9.965 -40.661 1.00 87.62 273 GLU A CA 1
ATOM 2131 C C . GLU A 1 273 ? 16.875 9.475 -42.014 1.00 87.62 273 GLU A C 1
ATOM 2133 O O . GLU A 1 273 ? 17.231 10.021 -43.056 1.00 87.62 273 GLU A O 1
ATOM 2138 N N . LEU A 1 274 ? 16.072 8.417 -42.021 1.00 84.75 274 LEU A N 1
ATOM 2139 C CA . LEU A 1 274 ? 15.603 7.768 -43.238 1.00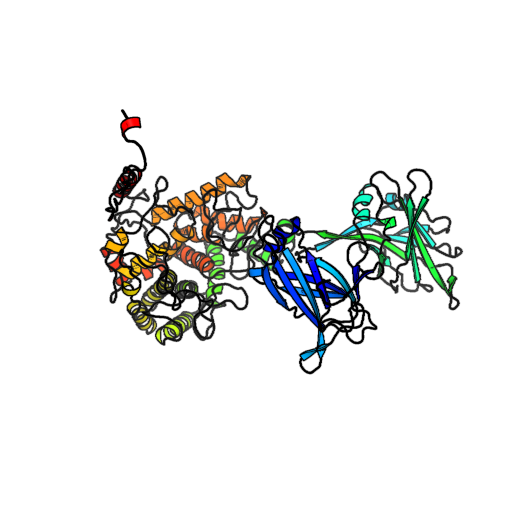 84.75 274 LEU A CA 1
ATOM 2140 C C . LEU A 1 274 ? 14.560 8.631 -43.957 1.00 84.75 274 LEU A C 1
ATOM 2142 O O . LEU A 1 274 ? 13.535 9.020 -43.389 1.00 84.75 274 LEU A O 1
ATOM 2146 N N . ALA A 1 275 ? 14.772 8.857 -45.255 1.00 81.50 275 ALA A N 1
ATOM 2147 C CA . ALA A 1 275 ? 13.763 9.471 -46.111 1.00 81.50 275 ALA A CA 1
ATOM 2148 C C . ALA A 1 275 ? 12.502 8.588 -46.190 1.00 81.50 275 ALA A C 1
ATOM 2150 O O . ALA A 1 275 ? 12.593 7.364 -46.121 1.00 81.50 275 ALA A O 1
ATOM 2151 N N . GLY A 1 276 ? 11.325 9.190 -46.407 1.00 75.56 276 GLY A N 1
ATOM 2152 C CA . GLY A 1 276 ? 10.053 8.454 -46.485 1.00 75.56 276 GLY A CA 1
ATOM 2153 C C . GLY A 1 276 ? 10.073 7.277 -47.469 1.00 75.56 276 GLY A C 1
ATOM 2154 O O . GLY A 1 276 ? 9.699 6.171 -47.089 1.00 75.56 276 GLY A O 1
ATOM 2155 N N . SER A 1 277 ? 10.632 7.457 -48.674 1.00 86.31 277 SER A N 1
ATOM 2156 C CA . SER A 1 277 ? 10.769 6.364 -49.650 1.00 86.31 277 SER A CA 1
ATOM 2157 C C . SER A 1 277 ? 11.637 5.208 -49.153 1.00 86.31 277 SER A C 1
ATOM 2159 O O . SER A 1 277 ? 11.426 4.070 -49.557 1.00 86.31 277 SER A O 1
ATOM 2161 N N . MET A 1 278 ? 12.589 5.471 -48.254 1.00 89.62 278 MET A N 1
ATOM 2162 C CA . MET A 1 278 ? 13.455 4.442 -47.681 1.00 89.62 278 MET A CA 1
ATOM 2163 C C . MET A 1 278 ? 12.767 3.615 -46.584 1.00 89.62 278 MET A C 1
ATOM 2165 O O . MET A 1 278 ? 13.335 2.617 -46.147 1.00 89.62 278 MET A O 1
ATOM 2169 N N . LYS A 1 279 ? 11.559 4.006 -46.154 1.00 86.62 279 LYS A N 1
ATOM 2170 C CA . LYS A 1 279 ? 10.751 3.305 -45.142 1.00 86.62 279 LYS A CA 1
ATOM 2171 C C . LYS A 1 279 ? 9.611 2.485 -45.752 1.00 86.62 279 LYS A C 1
ATOM 2173 O O . LYS A 1 279 ? 9.169 1.514 -45.151 1.00 86.62 279 LYS A O 1
ATOM 2178 N N . GLU A 1 280 ? 9.176 2.817 -46.967 1.00 87.25 280 GLU A N 1
ATOM 2179 C CA . GLU A 1 280 ? 8.089 2.143 -47.703 1.00 87.25 280 GLU A CA 1
ATOM 2180 C C . GLU A 1 280 ? 8.505 0.789 -48.328 1.00 87.25 280 GLU A C 1
ATOM 2182 O O . GLU A 1 280 ? 8.061 0.412 -49.417 1.00 87.25 280 GLU A O 1
ATOM 2187 N N . ILE A 1 281 ? 9.375 0.045 -47.645 1.00 87.75 281 ILE A N 1
ATOM 2188 C CA . ILE A 1 281 ? 9.882 -1.254 -48.092 1.00 87.75 281 ILE A CA 1
ATOM 2189 C C . ILE A 1 281 ? 8.959 -2.401 -47.660 1.00 87.75 281 ILE A C 1
ATOM 2191 O O . ILE A 1 281 ? 8.229 -2.291 -46.675 1.00 87.75 281 ILE A O 1
ATOM 2195 N N . LYS A 1 282 ? 8.950 -3.508 -48.414 1.00 88.12 282 LYS A N 1
ATOM 2196 C CA . LYS A 1 282 ? 7.983 -4.606 -48.237 1.00 88.12 282 LYS A CA 1
ATOM 2197 C C . LYS A 1 282 ? 8.660 -5.920 -47.841 1.00 88.12 282 LYS A C 1
ATOM 2199 O O . LYS A 1 282 ? 9.663 -6.275 -48.461 1.00 88.12 282 LYS A O 1
ATOM 2204 N N . PRO A 1 283 ? 8.099 -6.688 -46.886 1.00 87.25 283 PRO A N 1
ATOM 2205 C CA . PRO A 1 283 ? 8.558 -8.050 -46.616 1.00 87.25 283 PRO A CA 1
ATOM 2206 C C . PRO A 1 283 ? 8.570 -8.908 -47.891 1.00 87.25 283 PRO A C 1
ATOM 2208 O O . PRO A 1 283 ? 7.647 -8.827 -48.703 1.00 87.25 283 PRO A O 1
ATOM 2211 N N . GLY A 1 284 ? 9.617 -9.717 -48.072 1.00 85.25 284 GLY A N 1
ATOM 2212 C CA . GLY A 1 284 ? 9.823 -10.565 -49.254 1.00 85.25 284 GLY A CA 1
ATOM 2213 C C . GLY A 1 284 ? 10.494 -9.882 -50.458 1.00 85.25 284 GLY A C 1
ATOM 2214 O O . GLY A 1 284 ? 10.912 -10.577 -51.386 1.00 85.25 284 GLY A O 1
ATOM 2215 N N . ASN A 1 285 ? 10.647 -8.552 -50.448 1.00 92.50 285 ASN A N 1
ATOM 2216 C CA . ASN A 1 285 ? 11.474 -7.826 -51.418 1.00 92.50 285 ASN A CA 1
ATOM 2217 C C . ASN A 1 285 ? 12.955 -7.825 -50.991 1.00 92.50 285 ASN A C 1
ATOM 2219 O O . ASN A 1 285 ? 13.287 -8.064 -49.831 1.00 92.50 285 ASN A O 1
ATOM 2223 N N . LYS A 1 286 ? 13.862 -7.542 -51.934 1.00 94.75 286 LYS A N 1
ATOM 2224 C CA . LYS A 1 286 ? 15.313 -7.494 -51.688 1.00 94.75 286 LYS A CA 1
ATOM 2225 C C . LYS A 1 286 ? 15.820 -6.067 -51.785 1.00 94.75 286 LYS A C 1
ATOM 2227 O O . LYS A 1 286 ? 15.710 -5.459 -52.841 1.00 94.75 286 LYS A O 1
ATOM 2232 N N . TYR A 1 287 ? 16.452 -5.569 -50.729 1.00 96.06 287 TYR A N 1
ATOM 2233 C CA . TYR A 1 287 ? 16.992 -4.210 -50.681 1.00 96.06 287 TYR A CA 1
ATOM 2234 C C . TYR A 1 287 ? 18.491 -4.221 -50.400 1.00 96.06 287 TYR A C 1
ATOM 2236 O O . TYR A 1 287 ? 19.006 -5.109 -49.717 1.00 96.06 287 TYR A O 1
ATOM 2244 N N . LYS A 1 288 ? 19.200 -3.224 -50.927 1.00 96.81 288 LYS A N 1
ATOM 2245 C CA . LYS A 1 288 ? 20.628 -3.024 -50.673 1.00 96.81 288 LYS A CA 1
ATOM 2246 C C . LYS A 1 288 ? 20.914 -1.568 -50.357 1.00 96.81 288 LYS A C 1
ATOM 2248 O O . LYS A 1 288 ? 20.461 -0.669 -51.063 1.00 96.81 288 LYS A O 1
ATOM 2253 N N . VAL A 1 289 ? 21.696 -1.366 -49.310 1.00 97.44 289 VAL A N 1
ATOM 2254 C CA . VAL A 1 289 ? 22.180 -0.072 -48.849 1.00 97.44 289 VAL A CA 1
ATOM 2255 C C . VAL A 1 289 ? 23.568 0.190 -49.400 1.00 97.44 289 VAL A C 1
ATOM 2257 O O . VAL A 1 289 ? 24.358 -0.733 -49.553 1.00 97.44 289 VAL A O 1
ATOM 2260 N N . TYR A 1 290 ? 23.853 1.452 -49.693 1.00 97.12 290 TYR A N 1
ATOM 2261 C CA . TYR A 1 290 ? 25.122 1.939 -50.214 1.00 97.12 290 TYR A CA 1
ATOM 2262 C C . TYR A 1 290 ? 25.619 3.056 -49.310 1.00 97.12 290 TYR A C 1
ATOM 2264 O O . TYR A 1 290 ? 25.113 4.178 -49.359 1.00 97.12 290 TYR A O 1
ATOM 2272 N N . LEU A 1 291 ? 26.611 2.745 -48.489 1.00 97.19 291 LEU A N 1
ATOM 2273 C CA . LEU A 1 291 ? 27.257 3.697 -47.609 1.00 97.19 291 LEU A CA 1
ATOM 2274 C C . LEU A 1 291 ? 28.515 4.244 -48.275 1.00 97.19 291 LEU A C 1
ATOM 2276 O O . LEU A 1 291 ? 29.326 3.469 -48.779 1.00 97.19 291 LEU A O 1
ATOM 2280 N N . ALA A 1 292 ? 28.684 5.564 -48.280 1.00 96.62 292 ALA A N 1
ATOM 2281 C CA . ALA A 1 292 ? 29.857 6.226 -48.836 1.00 96.62 292 ALA A CA 1
ATOM 2282 C C . ALA A 1 292 ? 30.510 7.164 -47.819 1.00 96.62 292 ALA A C 1
ATOM 2284 O O . ALA A 1 292 ? 29.832 7.931 -47.133 1.00 96.62 292 ALA A O 1
ATOM 2285 N N . PHE A 1 293 ? 31.839 7.117 -47.792 1.00 96.50 293 PHE A N 1
ATOM 2286 C CA . PHE A 1 293 ? 32.709 7.902 -46.932 1.00 96.50 293 PHE A CA 1
ATOM 2287 C C . PHE A 1 293 ? 33.654 8.738 -47.788 1.00 96.50 293 PHE A C 1
ATOM 2289 O O . PHE A 1 293 ? 34.297 8.212 -48.701 1.00 96.50 293 PHE A O 1
ATOM 2296 N N . ALA A 1 294 ? 33.795 10.024 -47.476 1.00 93.56 294 ALA A N 1
ATOM 2297 C CA . ALA A 1 294 ? 34.788 10.877 -48.124 1.00 93.56 294 ALA A CA 1
ATOM 2298 C C . ALA A 1 294 ? 35.350 11.928 -47.161 1.00 93.56 294 ALA A C 1
ATOM 2300 O O . ALA A 1 294 ? 34.670 12.372 -46.234 1.00 93.56 294 ALA A O 1
ATOM 2301 N N . GLY A 1 295 ? 36.596 12.331 -47.405 1.00 90.69 295 GLY A N 1
ATOM 2302 C CA . GLY A 1 295 ? 37.182 13.550 -46.854 1.00 90.69 295 GLY A CA 1
ATOM 2303 C C . GLY A 1 295 ? 37.219 14.646 -47.919 1.00 90.69 295 GLY A C 1
ATOM 2304 O O . GLY A 1 295 ? 37.124 14.361 -49.116 1.00 90.69 295 GLY A O 1
ATOM 2305 N N . PHE A 1 296 ? 37.380 15.896 -47.495 1.00 90.38 296 PHE A N 1
ATOM 2306 C CA . PHE A 1 296 ? 37.469 17.043 -48.399 1.00 90.38 296 PHE A CA 1
ATOM 2307 C C . PHE A 1 296 ? 38.738 17.862 -48.162 1.00 90.38 296 PHE A C 1
ATOM 2309 O O . PHE A 1 296 ? 39.204 17.968 -47.027 1.00 90.38 296 PHE A O 1
ATOM 2316 N N . ASP A 1 297 ? 39.275 18.463 -49.227 1.00 87.12 297 ASP A N 1
ATOM 2317 C CA . ASP A 1 297 ? 40.293 19.514 -49.122 1.00 87.12 297 ASP A CA 1
ATOM 2318 C C . ASP A 1 297 ? 39.671 20.867 -48.731 1.00 87.12 297 ASP A C 1
ATOM 2320 O O . ASP A 1 297 ? 38.453 21.009 -48.573 1.00 87.12 297 ASP A O 1
ATOM 2324 N N . ALA A 1 298 ? 40.521 21.883 -48.562 1.00 85.50 298 ALA A N 1
ATOM 2325 C CA . ALA A 1 298 ? 40.088 23.239 -48.230 1.00 85.50 298 ALA A CA 1
ATOM 2326 C C . ALA A 1 298 ? 39.187 23.857 -49.322 1.00 85.50 298 ALA A C 1
ATOM 2328 O O . ALA A 1 298 ? 38.387 24.752 -49.041 1.00 85.50 298 ALA A O 1
ATOM 2329 N N . GLU A 1 299 ? 39.288 23.360 -50.554 1.00 88.44 299 GLU A N 1
ATOM 2330 C CA . GLU A 1 299 ? 38.523 23.758 -51.730 1.00 88.44 299 GLU A CA 1
ATOM 2331 C C . GLU A 1 299 ? 37.246 22.919 -51.945 1.00 88.44 299 GLU A C 1
ATOM 2333 O O . GLU A 1 299 ? 36.519 23.154 -52.914 1.00 88.44 299 GLU A O 1
ATOM 2338 N N . LYS A 1 300 ? 36.921 22.004 -51.019 1.00 84.12 300 LYS A N 1
ATOM 2339 C CA . LYS A 1 300 ? 35.771 21.082 -51.053 1.00 84.12 300 LYS A CA 1
ATOM 2340 C C . LYS A 1 300 ? 35.811 20.031 -52.170 1.00 84.12 300 LYS A C 1
ATOM 2342 O O . LYS A 1 300 ? 34.767 19.485 -52.536 1.00 84.12 300 LYS A O 1
ATOM 2347 N N . ASN A 1 301 ? 36.986 19.693 -52.691 1.00 90.06 301 ASN A N 1
ATOM 2348 C CA . ASN A 1 301 ? 37.150 18.514 -53.538 1.00 90.06 301 ASN A CA 1
ATOM 2349 C C . ASN A 1 301 ? 37.302 17.266 -52.671 1.00 90.06 301 ASN A C 1
ATOM 2351 O O . ASN A 1 301 ? 37.935 17.306 -51.616 1.00 90.06 301 ASN A O 1
ATOM 2355 N N . LYS A 1 302 ? 36.739 16.145 -53.131 1.00 92.06 302 LYS A N 1
ATOM 2356 C CA . LYS A 1 302 ? 36.914 14.853 -52.462 1.00 92.06 302 LYS A CA 1
ATOM 2357 C C . LYS A 1 302 ? 38.381 14.428 -52.511 1.00 92.06 302 LYS A C 1
ATOM 2359 O O . LYS A 1 302 ? 38.984 14.440 -53.586 1.00 92.06 302 LYS A O 1
ATOM 2364 N N . ILE A 1 303 ? 38.915 13.996 -51.374 1.00 92.12 303 ILE A N 1
ATOM 2365 C CA . ILE A 1 303 ? 40.240 13.380 -51.270 1.00 92.12 303 ILE A CA 1
ATOM 2366 C C . ILE A 1 303 ? 40.062 11.908 -50.878 1.00 92.12 303 ILE A C 1
ATOM 2368 O O . ILE A 1 303 ? 39.288 11.630 -49.955 1.00 92.12 303 ILE A O 1
ATOM 2372 N N . PRO A 1 304 ? 40.782 10.972 -51.526 1.00 92.25 304 PRO A N 1
ATOM 2373 C CA . PRO A 1 304 ? 40.796 9.577 -51.111 1.00 92.25 304 PRO A CA 1
ATOM 2374 C C . PRO A 1 304 ? 41.200 9.421 -49.644 1.00 92.25 304 PRO A C 1
ATOM 2376 O O . PRO A 1 304 ? 42.222 9.952 -49.204 1.00 92.25 304 PRO A O 1
ATOM 2379 N N . LEU A 1 305 ? 40.401 8.664 -48.897 1.00 94.88 305 LEU A N 1
ATOM 2380 C CA . LEU A 1 305 ? 40.770 8.219 -47.557 1.00 94.88 305 LEU A CA 1
ATOM 2381 C C . LEU A 1 305 ? 41.888 7.179 -47.680 1.00 94.88 305 LEU A C 1
ATOM 2383 O O . LEU A 1 305 ? 41.894 6.390 -48.625 1.00 94.88 305 LEU A O 1
ATOM 2387 N N . THR A 1 306 ? 42.821 7.165 -46.731 1.00 93.75 306 THR A N 1
ATOM 2388 C CA . THR A 1 306 ? 43.964 6.236 -46.748 1.00 93.75 306 THR A CA 1
ATOM 2389 C C . THR A 1 306 ? 44.077 5.390 -45.489 1.00 93.75 306 THR A C 1
ATOM 2391 O O . THR A 1 306 ? 44.533 4.251 -45.549 1.00 93.75 306 THR A O 1
ATOM 2394 N N . GLU A 1 307 ? 43.676 5.930 -44.344 1.00 96.06 307 GLU A N 1
ATOM 2395 C CA . GLU A 1 307 ? 43.752 5.249 -43.060 1.00 96.06 307 GLU A CA 1
ATOM 2396 C C . GLU A 1 307 ? 42.514 4.372 -42.811 1.00 96.06 307 GLU A C 1
ATOM 2398 O O . GLU A 1 307 ? 41.404 4.744 -43.207 1.00 96.06 307 GLU A O 1
ATOM 2403 N N . PRO A 1 308 ? 42.684 3.206 -42.161 1.00 97.06 308 PRO A N 1
ATOM 2404 C CA . PRO A 1 308 ? 41.563 2.347 -41.824 1.00 97.06 308 PRO A CA 1
ATOM 2405 C C . PRO A 1 308 ? 40.701 2.952 -40.713 1.00 97.06 308 PRO A C 1
ATOM 2407 O O . PRO A 1 308 ? 41.194 3.656 -39.831 1.00 97.06 308 PRO A O 1
ATOM 2410 N N . PHE A 1 309 ? 39.422 2.603 -40.727 1.00 97.56 309 PHE A N 1
ATOM 2411 C CA . PHE A 1 309 ? 38.462 2.892 -39.662 1.00 97.56 309 PHE A CA 1
ATOM 2412 C C . PHE A 1 309 ? 37.601 1.657 -39.394 1.00 97.56 309 PHE A C 1
ATOM 2414 O O . PHE A 1 309 ? 37.624 0.708 -40.177 1.00 97.56 309 PHE A O 1
ATOM 2421 N N . TYR A 1 310 ? 36.868 1.651 -38.282 1.00 97.88 310 TYR A N 1
ATOM 2422 C CA . TYR A 1 310 ? 36.150 0.464 -37.818 1.00 97.88 310 TYR A CA 1
ATOM 2423 C C . TYR A 1 310 ? 34.674 0.778 -37.628 1.00 97.88 310 TYR A C 1
ATOM 2425 O O . TYR A 1 310 ? 34.331 1.798 -37.031 1.00 97.88 310 TYR A O 1
ATOM 2433 N N . ILE A 1 311 ? 33.815 -0.092 -38.142 1.00 97.69 311 ILE A N 1
ATOM 2434 C CA . ILE A 1 311 ? 32.367 -0.002 -37.992 1.00 97.69 311 ILE A CA 1
ATOM 2435 C C . ILE A 1 311 ? 31.912 -1.166 -37.124 1.00 97.69 311 ILE A C 1
ATOM 2437 O O . ILE A 1 311 ? 32.174 -2.318 -37.466 1.00 97.69 311 ILE A O 1
ATOM 2441 N N . ASP A 1 312 ? 31.217 -0.862 -36.033 1.00 94.19 312 ASP A N 1
ATOM 2442 C CA . ASP A 1 312 ? 30.687 -1.872 -35.118 1.00 94.19 312 ASP A CA 1
ATOM 2443 C C . ASP A 1 312 ? 29.166 -1.785 -34.996 1.00 94.19 312 ASP A C 1
ATOM 2445 O O . ASP A 1 312 ? 28.577 -1.215 -34.067 1.00 94.19 312 ASP A O 1
ATOM 2449 N N . GLY A 1 313 ? 28.550 -2.333 -36.032 1.00 94.06 313 GLY A N 1
ATOM 2450 C CA . GLY A 1 313 ? 27.121 -2.472 -36.166 1.00 94.06 313 GLY A CA 1
ATOM 2451 C C . GLY A 1 313 ? 26.361 -1.201 -36.550 1.00 94.06 313 GLY A C 1
ATOM 2452 O O . GLY A 1 313 ? 26.787 -0.061 -36.331 1.00 94.06 313 GLY A O 1
ATOM 2453 N N . PHE A 1 314 ? 25.184 -1.436 -37.122 1.00 96.38 314 PHE A N 1
ATOM 2454 C CA . PHE A 1 314 ? 24.136 -0.444 -37.343 1.00 96.38 314 PHE A CA 1
ATOM 2455 C C . PHE A 1 314 ? 22.899 -0.904 -36.608 1.00 96.38 314 PHE A C 1
ATOM 2457 O O . PHE A 1 314 ? 22.482 -2.049 -36.775 1.00 96.38 314 PHE A O 1
ATOM 2464 N N . TYR A 1 315 ? 22.281 -0.015 -35.851 1.00 92.81 315 TYR A N 1
ATOM 2465 C CA . TYR A 1 315 ? 21.108 -0.346 -35.068 1.00 92.81 315 TYR A CA 1
ATOM 2466 C C . TYR A 1 315 ? 20.018 0.701 -35.204 1.00 92.81 315 TYR A C 1
ATOM 2468 O O . TYR A 1 315 ? 20.258 1.859 -35.556 1.00 92.81 315 TYR A O 1
ATOM 2476 N N . VAL A 1 316 ? 18.810 0.262 -34.881 1.00 88.75 316 VAL A N 1
ATOM 2477 C CA . VAL A 1 316 ? 17.667 1.124 -34.603 1.00 88.75 316 VAL A CA 1
ATOM 2478 C C . VAL A 1 316 ? 17.336 1.015 -33.124 1.00 88.75 316 VAL A C 1
ATOM 2480 O O . VAL A 1 316 ? 17.518 -0.036 -32.504 1.00 88.75 316 VAL A O 1
ATOM 2483 N N . GLU A 1 317 ? 16.870 2.111 -32.548 1.00 81.50 317 GLU A N 1
ATOM 2484 C CA . GLU A 1 317 ? 16.411 2.150 -31.165 1.00 81.50 317 GLU A CA 1
ATOM 2485 C C . GLU A 1 317 ? 14.894 1.942 -31.141 1.00 81.50 317 GLU A C 1
ATOM 2487 O O . GLU A 1 317 ? 14.149 2.667 -31.799 1.00 81.50 317 GLU A O 1
ATOM 2492 N N . THR A 1 318 ? 14.437 0.925 -30.410 1.00 68.31 318 THR A N 1
ATOM 2493 C CA . THR A 1 318 ? 13.014 0.676 -30.144 1.00 68.31 318 THR A CA 1
ATOM 2494 C C . THR A 1 318 ? 12.755 0.744 -28.653 1.00 68.31 318 THR A C 1
ATOM 2496 O O . THR A 1 318 ? 13.606 0.339 -27.864 1.00 68.31 318 THR A O 1
ATOM 2499 N N . MET A 1 319 ? 11.559 1.160 -28.263 1.00 59.59 319 MET A N 1
ATOM 2500 C CA . MET A 1 319 ? 11.150 1.120 -26.866 1.00 59.59 319 MET A CA 1
ATOM 2501 C C . MET A 1 319 ? 10.629 -0.271 -26.500 1.00 59.59 319 MET A C 1
ATOM 2503 O O . MET A 1 319 ? 9.787 -0.827 -27.208 1.00 59.59 319 MET A O 1
ATOM 2507 N N . LYS A 1 320 ? 11.135 -0.843 -25.403 1.00 59.28 320 LYS A N 1
ATOM 2508 C CA . LYS A 1 320 ? 10.595 -2.069 -24.802 1.00 59.28 320 LYS A CA 1
ATOM 2509 C C . LYS A 1 320 ? 9.890 -1.718 -23.496 1.00 59.28 320 LYS A C 1
ATOM 2511 O O . LYS A 1 320 ? 10.501 -1.157 -22.587 1.00 59.28 320 LYS A O 1
ATOM 2516 N N . VAL A 1 321 ? 8.624 -2.118 -23.389 1.00 61.22 321 VAL A N 1
ATOM 2517 C CA . VAL A 1 321 ? 7.895 -2.125 -22.115 1.00 61.22 321 VAL A CA 1
ATOM 2518 C C . VAL A 1 321 ? 8.518 -3.197 -21.221 1.00 61.22 321 VAL A C 1
ATOM 2520 O O . VAL A 1 321 ? 8.558 -4.373 -21.589 1.00 61.22 321 VAL A O 1
ATOM 2523 N N . LEU A 1 322 ? 9.041 -2.793 -20.063 1.00 65.75 322 LEU A N 1
ATOM 2524 C CA . LEU A 1 322 ? 9.691 -3.703 -19.119 1.00 65.75 322 LEU A CA 1
ATOM 2525 C C . LEU A 1 322 ? 8.659 -4.627 -18.473 1.00 65.75 322 LEU A C 1
ATOM 2527 O O . LEU A 1 322 ? 7.740 -4.137 -17.830 1.00 65.75 322 LEU A O 1
ATOM 2531 N N . THR A 1 323 ? 8.829 -5.941 -18.593 1.00 77.06 323 THR A N 1
ATOM 2532 C CA . THR A 1 323 ? 8.006 -6.938 -17.880 1.00 77.06 323 THR A CA 1
ATOM 2533 C C . THR A 1 323 ? 8.349 -6.994 -16.384 1.00 77.06 323 THR A C 1
ATOM 2535 O O . THR A 1 323 ? 9.364 -6.439 -15.957 1.00 77.06 323 THR A O 1
ATOM 2538 N N . PHE A 1 324 ? 7.556 -7.710 -15.576 1.00 80.75 324 PHE A N 1
ATOM 2539 C CA . PHE A 1 324 ? 7.916 -8.025 -14.183 1.00 80.75 324 PHE A CA 1
ATOM 2540 C C . PHE A 1 324 ? 9.312 -8.661 -14.092 1.00 80.75 324 PHE A C 1
ATOM 2542 O O . PHE A 1 324 ? 10.137 -8.211 -13.300 1.00 80.75 324 PHE A O 1
ATOM 2549 N N . ASP A 1 325 ? 9.614 -9.628 -14.961 1.00 81.31 325 ASP A N 1
ATOM 2550 C CA . ASP A 1 325 ? 10.926 -10.280 -15.037 1.00 81.31 325 ASP A CA 1
ATOM 2551 C C . ASP A 1 325 ? 12.061 -9.304 -15.345 1.00 81.31 325 ASP A C 1
ATOM 2553 O O . ASP A 1 325 ? 13.139 -9.392 -14.752 1.00 81.31 325 ASP A O 1
ATOM 2557 N N . ASP A 1 326 ? 11.838 -8.367 -16.269 1.00 79.12 326 ASP A N 1
ATOM 2558 C CA . ASP A 1 326 ? 12.834 -7.344 -16.585 1.00 79.12 326 ASP A CA 1
ATOM 2559 C C . ASP A 1 326 ? 13.059 -6.428 -15.374 1.00 79.12 326 ASP A C 1
ATOM 2561 O O . ASP A 1 326 ? 14.198 -6.199 -14.966 1.00 79.12 326 ASP A O 1
ATOM 2565 N N . ARG A 1 327 ? 11.976 -5.977 -14.729 1.00 81.00 327 ARG A N 1
ATOM 2566 C CA . ARG A 1 327 ? 12.041 -5.126 -13.533 1.00 81.00 327 ARG A CA 1
ATOM 2567 C C . ARG A 1 327 ? 12.748 -5.820 -12.369 1.00 81.00 327 ARG A C 1
ATOM 2569 O O . ARG A 1 327 ? 13.533 -5.175 -11.680 1.00 81.00 327 ARG A O 1
ATOM 2576 N N . MET A 1 328 ? 12.520 -7.118 -12.169 1.00 84.81 328 MET A N 1
ATOM 2577 C CA . MET A 1 328 ? 13.207 -7.907 -11.141 1.00 84.81 328 MET A CA 1
ATOM 2578 C C . MET A 1 328 ? 14.708 -8.029 -11.412 1.00 84.81 328 MET A C 1
ATOM 2580 O O . MET A 1 328 ? 15.504 -7.879 -10.490 1.00 84.81 328 MET A O 1
ATOM 2584 N N . LYS A 1 329 ? 15.119 -8.226 -12.672 1.00 81.06 329 LYS A N 1
ATOM 2585 C CA . LYS A 1 329 ? 16.545 -8.250 -13.057 1.00 81.06 329 LYS A CA 1
ATOM 2586 C C . LYS A 1 329 ? 17.236 -6.898 -12.872 1.00 81.06 329 LYS A C 1
ATOM 2588 O O . LYS A 1 329 ? 18.452 -6.858 -12.709 1.00 81.06 329 LYS A O 1
ATOM 2593 N N . MET A 1 330 ? 16.470 -5.810 -12.909 1.00 78.06 330 MET A N 1
ATOM 2594 C CA . MET A 1 330 ? 16.949 -4.440 -12.709 1.00 78.06 330 MET A CA 1
ATOM 2595 C C . MET A 1 330 ? 16.890 -3.976 -11.249 1.00 78.06 330 MET A C 1
ATOM 2597 O O . MET A 1 330 ? 17.288 -2.845 -10.962 1.00 78.06 330 MET A O 1
ATOM 2601 N N . ALA A 1 331 ? 16.375 -4.801 -10.334 1.00 78.81 331 ALA A N 1
ATOM 2602 C CA . ALA A 1 331 ? 16.261 -4.437 -8.931 1.00 78.81 331 ALA A CA 1
ATOM 2603 C C . ALA A 1 331 ? 17.632 -4.130 -8.310 1.00 78.81 331 ALA A C 1
ATOM 2605 O O . ALA A 1 331 ? 18.661 -4.678 -8.711 1.00 78.81 331 ALA A O 1
ATOM 2606 N N . ASP A 1 332 ? 17.638 -3.248 -7.308 1.00 78.12 332 ASP A N 1
ATOM 2607 C CA . ASP A 1 332 ? 18.855 -2.878 -6.586 1.00 78.12 332 ASP A CA 1
ATOM 2608 C C . ASP A 1 332 ? 19.535 -4.146 -6.024 1.00 78.12 332 ASP A C 1
ATOM 2610 O O . ASP A 1 332 ? 18.894 -4.895 -5.276 1.00 78.12 332 ASP A O 1
ATOM 2614 N N . PRO A 1 333 ? 20.827 -4.399 -6.324 1.00 82.38 333 PRO A N 1
ATOM 2615 C CA . PRO A 1 333 ? 21.561 -5.532 -5.766 1.00 82.38 333 PRO A CA 1
ATOM 2616 C C . PRO A 1 333 ? 21.497 -5.629 -4.234 1.00 82.38 333 PRO A C 1
ATOM 2618 O O . PRO A 1 333 ? 21.601 -6.727 -3.687 1.00 82.38 333 PRO A O 1
ATOM 2621 N N . ALA A 1 334 ? 21.322 -4.507 -3.526 1.00 81.81 334 ALA A N 1
ATOM 2622 C CA . ALA A 1 334 ? 21.124 -4.498 -2.081 1.00 81.81 334 ALA A CA 1
ATOM 2623 C C . ALA A 1 334 ? 19.770 -5.096 -1.664 1.00 81.81 334 ALA A C 1
ATOM 2625 O O . ALA A 1 334 ? 19.725 -5.821 -0.672 1.00 81.81 334 ALA A O 1
ATOM 2626 N N . ILE A 1 335 ? 18.700 -4.835 -2.424 1.00 87.31 335 ILE A N 1
ATOM 2627 C CA . ILE A 1 335 ? 17.372 -5.426 -2.196 1.00 87.31 335 ILE A CA 1
ATOM 2628 C C . ILE A 1 335 ? 17.417 -6.925 -2.487 1.00 87.31 335 ILE A C 1
ATOM 2630 O O . ILE A 1 335 ? 16.954 -7.708 -1.665 1.00 87.31 335 ILE A O 1
ATOM 2634 N N . ILE A 1 336 ? 18.033 -7.332 -3.604 1.00 90.00 336 ILE A N 1
ATOM 2635 C CA . ILE A 1 336 ? 18.194 -8.754 -3.957 1.00 90.00 336 ILE A CA 1
ATOM 2636 C C . ILE A 1 336 ? 18.911 -9.499 -2.828 1.00 90.00 336 ILE A C 1
ATOM 2638 O O . ILE A 1 336 ? 18.423 -10.516 -2.344 1.00 90.00 336 ILE A O 1
ATOM 2642 N N . LYS A 1 337 ? 20.031 -8.948 -2.346 1.00 92.06 337 LYS A N 1
ATOM 2643 C CA . LYS A 1 337 ? 20.767 -9.537 -1.228 1.00 92.06 337 LYS A CA 1
ATOM 2644 C C . LYS A 1 337 ? 19.932 -9.594 0.056 1.00 92.06 337 LYS A C 1
ATOM 2646 O O . LYS A 1 337 ? 19.996 -10.586 0.770 1.00 92.06 337 LYS A O 1
ATOM 2651 N N . GLU A 1 338 ? 19.186 -8.537 0.374 1.00 95.56 338 GLU A N 1
ATOM 2652 C CA . GLU A 1 338 ? 18.318 -8.525 1.554 1.00 95.56 338 GLU A CA 1
ATOM 2653 C C . GLU A 1 338 ? 17.259 -9.631 1.481 1.00 95.56 338 GLU A C 1
ATOM 2655 O O . GLU A 1 338 ? 17.026 -10.311 2.474 1.00 95.56 338 GLU A O 1
ATOM 2660 N N . ILE A 1 339 ? 16.659 -9.853 0.311 1.00 97.06 339 ILE A N 1
ATOM 2661 C CA . ILE A 1 339 ? 15.685 -10.928 0.095 1.00 97.06 339 ILE A CA 1
ATOM 2662 C C . ILE A 1 339 ? 16.339 -12.299 0.263 1.00 97.06 339 ILE A C 1
ATOM 2664 O O . ILE A 1 339 ? 15.793 -13.137 0.976 1.00 97.06 339 ILE A O 1
ATOM 2668 N N . ASP A 1 340 ? 17.521 -12.518 -0.319 1.00 97.12 340 ASP A N 1
ATOM 2669 C CA . ASP A 1 340 ? 18.272 -13.764 -0.130 1.00 97.12 340 ASP A CA 1
ATOM 2670 C C . ASP A 1 340 ? 18.571 -14.015 1.358 1.00 97.12 340 ASP A C 1
ATOM 2672 O O . ASP A 1 340 ? 18.403 -15.131 1.855 1.00 97.12 340 ASP A O 1
ATOM 2676 N N . ASP A 1 341 ? 18.987 -12.980 2.094 1.00 98.00 341 ASP A N 1
ATOM 2677 C CA . ASP A 1 341 ? 19.239 -13.069 3.534 1.00 98.00 341 ASP A CA 1
ATOM 2678 C C . ASP A 1 341 ? 17.941 -13.414 4.299 1.00 98.00 341 ASP A C 1
ATOM 2680 O O . ASP A 1 341 ? 17.971 -14.290 5.164 1.00 98.00 341 ASP A O 1
ATOM 2684 N N . LEU A 1 342 ? 16.801 -12.799 3.950 1.00 98.25 342 LEU A N 1
ATOM 2685 C CA . LEU A 1 342 ? 15.484 -13.071 4.548 1.00 98.25 342 LEU A CA 1
ATOM 2686 C C . LEU A 1 342 ? 15.006 -14.505 4.296 1.00 98.25 342 LEU A C 1
ATOM 2688 O O . LEU A 1 342 ? 14.537 -15.169 5.219 1.00 98.25 342 LEU A O 1
ATOM 2692 N N . LEU A 1 343 ? 15.142 -15.008 3.068 1.00 98.06 343 LEU A N 1
ATOM 2693 C CA . LEU A 1 343 ? 14.697 -16.355 2.700 1.00 98.06 343 LEU A CA 1
ATOM 2694 C C . LEU A 1 343 ? 15.488 -17.454 3.420 1.00 98.06 343 LEU A C 1
ATOM 2696 O O . LEU A 1 343 ? 14.953 -18.537 3.663 1.00 98.06 343 LEU A O 1
ATOM 2700 N N . ASN A 1 344 ? 16.726 -17.161 3.825 1.00 98.06 344 ASN A N 1
ATOM 2701 C CA . ASN A 1 344 ? 17.572 -18.067 4.601 1.00 98.06 344 ASN A CA 1
ATOM 2702 C C . ASN A 1 344 ? 17.293 -18.054 6.118 1.00 98.06 344 ASN A C 1
ATOM 2704 O O . ASN A 1 344 ? 17.869 -18.874 6.840 1.00 98.06 344 ASN A O 1
ATOM 2708 N N . LEU A 1 345 ? 16.446 -17.148 6.618 1.00 98.31 345 LEU A N 1
ATOM 2709 C CA . LEU A 1 345 ? 16.029 -17.134 8.022 1.00 98.31 345 LEU A CA 1
ATOM 2710 C C . LEU A 1 345 ? 15.034 -18.263 8.316 1.00 98.31 345 LEU A C 1
ATOM 2712 O O . LEU A 1 345 ? 14.289 -18.706 7.437 1.00 98.31 345 LEU A O 1
ATOM 2716 N N . ASP A 1 346 ? 14.991 -18.705 9.574 1.00 98.31 346 ASP A N 1
ATOM 2717 C CA . ASP A 1 346 ? 13.847 -19.473 10.071 1.00 98.31 346 ASP A CA 1
ATOM 2718 C C . ASP A 1 346 ? 12.586 -18.594 10.140 1.00 98.31 346 ASP A C 1
ATOM 2720 O O . ASP A 1 346 ? 12.651 -17.375 9.968 1.00 98.31 346 ASP A O 1
ATOM 2724 N N . ASP A 1 347 ? 11.424 -19.220 10.327 1.00 97.94 347 ASP A N 1
ATOM 2725 C CA . ASP A 1 347 ? 10.145 -18.509 10.258 1.00 97.94 347 ASP A CA 1
ATOM 2726 C C . ASP A 1 347 ? 10.042 -17.405 11.319 1.00 97.94 347 ASP A C 1
ATOM 2728 O O . ASP A 1 347 ? 9.654 -16.288 10.993 1.00 97.94 347 ASP A O 1
ATOM 2732 N N . ASP A 1 348 ? 10.460 -17.661 12.560 1.00 97.62 348 ASP A N 1
ATOM 2733 C CA . ASP A 1 348 ? 10.378 -16.665 13.635 1.00 97.62 348 ASP A CA 1
ATOM 2734 C C . ASP A 1 348 ? 11.247 -15.431 13.339 1.00 97.62 348 ASP A C 1
ATOM 2736 O O . ASP A 1 348 ? 10.798 -14.294 13.521 1.00 97.62 348 ASP A O 1
ATOM 2740 N N . ALA A 1 349 ? 12.476 -15.634 12.852 1.00 98.31 349 ALA A N 1
ATOM 2741 C CA . ALA A 1 349 ? 13.378 -14.544 12.491 1.00 98.31 349 ALA A CA 1
ATOM 2742 C C . ALA A 1 349 ? 12.931 -13.801 11.220 1.00 98.31 349 ALA A C 1
ATOM 2744 O O . ALA A 1 349 ? 13.087 -12.579 11.141 1.00 98.31 349 ALA A O 1
ATOM 2745 N N . LEU A 1 350 ? 12.353 -14.506 10.241 1.00 98.69 350 LEU A N 1
ATOM 2746 C CA . LEU A 1 350 ? 11.759 -13.898 9.048 1.00 98.69 350 LEU A CA 1
ATOM 2747 C C . LEU A 1 350 ? 10.599 -12.973 9.429 1.00 98.69 350 LEU A C 1
ATOM 2749 O O . LEU A 1 350 ? 10.561 -11.819 8.997 1.00 98.69 350 LEU A O 1
ATOM 2753 N N . LEU A 1 351 ? 9.676 -13.455 10.264 1.00 98.56 351 LEU A N 1
ATOM 2754 C CA . LEU A 1 351 ? 8.528 -12.669 10.709 1.00 98.56 351 LEU A CA 1
ATOM 2755 C C . LEU A 1 351 ? 8.971 -11.439 11.510 1.00 98.56 351 LEU A C 1
ATOM 2757 O O . LEU A 1 351 ? 8.474 -10.350 11.236 1.00 98.56 351 LEU A O 1
ATOM 2761 N N . GLU A 1 352 ? 9.955 -11.566 12.410 1.00 98.44 352 GLU A N 1
ATOM 2762 C CA . GLU A 1 352 ? 10.528 -10.410 13.120 1.00 98.44 352 GLU A CA 1
ATOM 2763 C C . GLU A 1 352 ? 11.116 -9.371 12.153 1.00 98.44 352 GLU A C 1
ATOM 2765 O O . GLU A 1 352 ? 10.961 -8.167 12.358 1.00 98.44 352 GLU A O 1
ATOM 2770 N N . ALA A 1 353 ? 11.790 -9.808 11.086 1.00 98.44 353 ALA A N 1
ATOM 2771 C CA . ALA A 1 353 ? 12.373 -8.897 10.107 1.00 98.44 353 ALA A CA 1
ATOM 2772 C C . ALA A 1 353 ? 11.300 -8.133 9.308 1.00 98.44 353 ALA A C 1
ATOM 2774 O O . ALA A 1 353 ? 11.436 -6.921 9.102 1.00 98.44 353 ALA A O 1
ATOM 2775 N N . VAL A 1 354 ? 10.217 -8.813 8.909 1.00 98.56 354 VAL A N 1
ATOM 2776 C CA . VAL A 1 354 ? 9.041 -8.190 8.270 1.00 98.56 354 VAL A CA 1
ATOM 2777 C C . VAL A 1 354 ? 8.385 -7.184 9.207 1.00 98.56 354 VAL A C 1
ATOM 2779 O O . VAL A 1 354 ? 8.166 -6.028 8.837 1.00 98.56 354 VAL A O 1
ATOM 2782 N N . GLU A 1 355 ? 8.150 -7.599 10.444 1.00 98.44 355 GLU A N 1
ATOM 2783 C CA . GLU A 1 355 ? 7.551 -6.786 11.491 1.00 98.44 355 GLU A CA 1
ATOM 2784 C C . GLU A 1 355 ? 8.377 -5.520 11.782 1.00 98.44 355 GLU A C 1
ATOM 2786 O O . GLU A 1 355 ? 7.849 -4.404 11.813 1.00 98.44 355 GLU A O 1
ATOM 2791 N N . LYS A 1 356 ? 9.702 -5.663 11.896 1.00 98.62 356 LYS A N 1
ATOM 2792 C CA . LYS A 1 356 ? 10.632 -4.554 12.131 1.00 98.62 356 LYS A CA 1
ATOM 2793 C C . LYS A 1 356 ? 10.629 -3.533 10.998 1.00 98.62 356 LYS A C 1
ATOM 2795 O O . LYS A 1 356 ? 10.715 -2.330 11.254 1.00 98.62 356 LYS A O 1
ATOM 2800 N N . LYS A 1 357 ? 10.546 -3.973 9.738 1.00 97.62 357 LYS A N 1
ATOM 2801 C CA . LYS A 1 357 ? 10.423 -3.046 8.603 1.00 97.62 357 LYS A CA 1
ATOM 2802 C C . LYS A 1 357 ? 9.106 -2.278 8.641 1.00 97.62 357 LYS A C 1
ATOM 2804 O O . LYS A 1 357 ? 9.131 -1.059 8.459 1.00 97.62 357 LYS A O 1
ATOM 2809 N N . ALA A 1 358 ? 7.999 -2.959 8.931 1.00 98.62 358 ALA A N 1
ATOM 2810 C CA . ALA A 1 358 ? 6.691 -2.326 9.067 1.00 98.62 358 ALA A CA 1
ATOM 2811 C C . ALA A 1 358 ? 6.675 -1.286 10.207 1.00 98.62 358 ALA A C 1
ATOM 2813 O O . ALA A 1 358 ? 6.180 -0.174 10.020 1.00 98.62 358 ALA A O 1
ATOM 2814 N N . PHE A 1 359 ? 7.315 -1.574 11.350 1.00 98.81 359 PHE A N 1
ATOM 2815 C CA . PHE A 1 359 ? 7.458 -0.625 12.467 1.00 98.81 359 PHE A CA 1
ATOM 2816 C C . PHE A 1 359 ? 8.040 0.724 12.039 1.00 98.81 359 PHE A C 1
ATOM 2818 O O . PHE A 1 359 ? 7.571 1.785 12.465 1.00 98.81 359 PHE A O 1
ATOM 2825 N N . TYR A 1 360 ? 9.067 0.703 11.186 1.00 98.56 360 TYR A N 1
ATOM 2826 C CA . TYR A 1 360 ? 9.749 1.927 10.788 1.00 98.56 360 TYR A CA 1
ATOM 2827 C C . TYR A 1 360 ? 8.859 2.885 9.993 1.00 98.56 360 TYR A C 1
ATOM 2829 O O . TYR A 1 360 ? 9.182 4.073 9.970 1.00 98.56 360 TYR A O 1
ATOM 2837 N N . TYR A 1 361 ? 7.731 2.437 9.428 1.00 98.69 361 TYR A N 1
ATOM 2838 C CA . TYR A 1 361 ? 6.728 3.344 8.868 1.00 98.69 361 TYR A CA 1
ATOM 2839 C C . TYR A 1 361 ? 6.221 4.311 9.947 1.00 98.69 361 TYR A C 1
ATOM 2841 O O . TYR A 1 361 ? 6.343 5.528 9.814 1.00 98.69 361 TYR A O 1
ATOM 2849 N N . PHE A 1 362 ? 5.744 3.774 11.072 1.00 98.69 362 PHE A N 1
ATOM 2850 C CA . PHE A 1 362 ? 5.190 4.555 12.184 1.00 98.69 362 PHE A CA 1
ATOM 2851 C C . PHE A 1 362 ? 6.239 5.385 12.916 1.00 98.69 362 PHE A C 1
ATOM 2853 O O . PHE A 1 362 ? 5.918 6.387 13.558 1.00 98.69 362 PHE A O 1
ATOM 2860 N N . TRP A 1 363 ? 7.506 4.982 12.829 1.00 98.19 363 TRP A N 1
ATOM 2861 C CA . TRP A 1 363 ? 8.591 5.757 13.408 1.00 98.19 363 TRP A CA 1
ATOM 2862 C C . TRP A 1 363 ? 9.005 6.941 12.530 1.00 98.19 363 TRP A C 1
ATOM 2864 O O . TRP A 1 363 ? 9.138 8.052 13.054 1.00 98.19 363 TRP A O 1
ATOM 2874 N N . ASN A 1 364 ? 9.187 6.702 11.224 1.00 97.19 364 ASN A N 1
ATOM 2875 C CA . ASN A 1 364 ? 9.830 7.623 10.283 1.00 97.19 364 ASN A CA 1
ATOM 2876 C C . ASN A 1 364 ? 8.846 8.475 9.463 1.00 97.19 364 ASN A C 1
ATOM 2878 O O . ASN A 1 364 ? 9.206 9.581 9.070 1.00 97.19 364 ASN A O 1
ATOM 2882 N N . GLU A 1 365 ? 7.626 7.996 9.200 1.00 97.44 365 GLU A N 1
ATOM 2883 C CA . GLU A 1 365 ? 6.571 8.763 8.506 1.00 97.44 365 GLU A CA 1
ATOM 2884 C C . GLU A 1 365 ? 5.653 9.516 9.488 1.00 97.44 365 GLU A C 1
ATOM 2886 O O . GLU A 1 365 ? 4.600 10.037 9.116 1.00 97.44 365 GLU A O 1
ATOM 2891 N N . ALA A 1 366 ? 6.072 9.604 10.751 1.00 97.31 366 ALA A N 1
ATOM 2892 C CA . ALA A 1 366 ? 5.451 10.427 11.775 1.00 97.31 366 ALA A CA 1
ATOM 2893 C C . ALA A 1 366 ? 6.115 11.806 11.861 1.00 97.31 366 ALA A C 1
ATOM 2895 O O . ALA A 1 366 ? 7.333 11.936 11.739 1.00 97.31 366 ALA A O 1
ATOM 2896 N N . ASN A 1 367 ? 5.331 12.838 12.159 1.00 97.50 367 ASN A N 1
ATOM 2897 C CA . ASN A 1 367 ? 5.853 14.135 12.559 1.00 97.50 367 ASN A CA 1
ATOM 2898 C C . ASN A 1 367 ? 6.227 14.050 14.050 1.00 97.50 367 ASN A C 1
ATOM 2900 O O . ASN A 1 367 ? 5.338 13.937 14.897 1.00 97.50 367 ASN A O 1
ATOM 2904 N N . PRO A 1 368 ? 7.522 14.099 14.411 1.00 95.88 368 PRO A N 1
ATOM 2905 C CA . PRO A 1 368 ? 7.948 13.910 15.794 1.00 95.88 368 PRO A CA 1
ATOM 2906 C C . PRO A 1 368 ? 7.514 15.050 16.728 1.00 95.88 368 PRO A C 1
ATOM 2908 O O . PRO A 1 368 ? 7.490 14.847 17.939 1.00 95.88 368 PRO A O 1
ATOM 2911 N N . GLU A 1 369 ? 7.166 16.229 16.201 1.00 97.44 369 GLU A N 1
ATOM 2912 C CA . GLU A 1 369 ? 6.769 17.392 17.006 1.00 97.44 369 GLU A CA 1
ATOM 2913 C C . GLU A 1 369 ? 5.319 17.313 17.497 1.00 97.44 369 GLU A C 1
ATOM 2915 O O . GLU A 1 369 ? 4.982 17.912 18.520 1.00 97.44 369 GLU A O 1
ATOM 2920 N N . ASN A 1 370 ? 4.452 16.599 16.773 1.00 98.06 370 ASN A N 1
ATOM 2921 C CA . ASN A 1 370 ? 3.024 16.523 17.087 1.00 98.06 370 ASN A CA 1
ATOM 2922 C C . ASN A 1 370 ? 2.465 15.088 17.140 1.00 98.06 370 ASN A C 1
ATOM 2924 O O . ASN A 1 370 ? 1.364 14.897 17.656 1.00 98.06 370 ASN A O 1
ATOM 2928 N N . GLY A 1 371 ? 3.214 14.086 16.676 1.00 98.12 371 GLY A N 1
ATOM 2929 C CA . GLY A 1 371 ? 2.828 12.676 16.701 1.00 98.12 371 GLY A CA 1
ATOM 2930 C C . GLY A 1 371 ? 1.863 12.232 15.598 1.00 98.12 371 GLY A C 1
ATOM 2931 O O . GLY A 1 371 ? 1.470 11.069 15.587 1.00 98.12 371 GLY A O 1
ATOM 2932 N N . LEU A 1 372 ? 1.469 13.119 14.678 1.00 98.69 372 LEU A N 1
ATOM 2933 C CA . LEU A 1 372 ? 0.651 12.744 13.523 1.00 98.69 372 LEU A CA 1
ATOM 2934 C C . LEU A 1 372 ? 1.449 11.839 12.580 1.00 98.69 372 LEU A C 1
ATOM 2936 O O . LEU A 1 372 ? 2.662 11.996 12.448 1.00 98.69 372 LEU A O 1
ATOM 2940 N N . ILE A 1 373 ? 0.768 10.900 11.928 1.00 98.69 373 ILE A N 1
ATOM 2941 C CA . ILE A 1 373 ? 1.373 9.896 11.045 1.00 98.69 373 ILE A CA 1
ATOM 2942 C C . ILE A 1 373 ? 0.719 10.007 9.675 1.00 98.69 373 ILE A C 1
ATOM 2944 O O . ILE A 1 373 ? -0.509 10.077 9.588 1.00 98.69 373 ILE A O 1
ATOM 2948 N N . LYS A 1 374 ? 1.535 10.043 8.616 1.00 97.62 374 LYS A N 1
ATOM 2949 C CA . LYS A 1 374 ? 1.034 10.092 7.239 1.00 97.62 374 LYS A CA 1
ATOM 2950 C C . LYS A 1 374 ? 0.103 8.920 6.947 1.00 97.62 374 LYS A C 1
ATOM 2952 O O . LYS A 1 374 ? 0.328 7.805 7.420 1.00 97.62 374 LYS A O 1
ATOM 2957 N N . ASP A 1 375 ? -0.894 9.169 6.106 1.00 97.69 375 ASP A N 1
ATOM 2958 C CA . ASP A 1 375 ? -1.731 8.104 5.549 1.00 97.69 375 ASP A CA 1
ATOM 2959 C C . ASP A 1 375 ? -0.924 7.119 4.693 1.00 97.69 375 ASP A C 1
ATOM 2961 O O . ASP A 1 375 ? -1.077 5.908 4.815 1.00 97.69 375 ASP A O 1
ATOM 2965 N N . ARG A 1 376 ? -0.028 7.657 3.862 1.00 95.19 376 ARG A N 1
ATOM 2966 C CA . ARG A 1 376 ? 0.762 6.919 2.871 1.00 95.19 376 ARG A CA 1
ATOM 2967 C C . ARG A 1 376 ? 2.101 7.607 2.602 1.00 95.19 376 ARG A C 1
ATOM 2969 O O . ARG A 1 376 ? 2.310 8.755 2.998 1.00 95.19 376 ARG A O 1
ATOM 2976 N N . THR A 1 377 ? 3.029 6.938 1.918 1.00 88.50 377 THR A N 1
ATOM 2977 C CA . THR A 1 377 ? 4.377 7.489 1.651 1.00 88.50 377 THR A CA 1
ATOM 2978 C C . THR A 1 377 ? 4.451 8.516 0.523 1.00 88.50 377 THR A C 1
ATOM 2980 O O . THR A 1 377 ? 5.502 9.144 0.359 1.00 88.50 377 THR A O 1
ATOM 2983 N N . ARG A 1 378 ? 3.374 8.718 -0.244 1.00 84.25 378 ARG A N 1
ATOM 2984 C CA . ARG A 1 378 ? 3.328 9.730 -1.305 1.00 84.25 378 ARG A CA 1
ATOM 2985 C C . ARG A 1 378 ? 3.607 11.133 -0.765 1.00 84.25 378 ARG A C 1
ATOM 2987 O O . ARG A 1 378 ? 3.334 11.466 0.389 1.00 84.25 378 ARG A O 1
ATOM 2994 N N . LYS A 1 379 ? 4.192 11.974 -1.615 1.00 78.38 379 LYS A N 1
ATOM 2995 C CA . LYS A 1 379 ? 4.485 13.367 -1.281 1.00 78.38 379 LYS A CA 1
ATOM 2996 C C . LYS A 1 379 ? 3.184 14.161 -1.080 1.00 78.38 379 LYS A C 1
ATOM 2998 O O . LYS A 1 379 ? 2.202 13.921 -1.769 1.00 78.38 379 LYS A O 1
ATOM 3003 N N . ASP A 1 380 ? 3.201 15.111 -0.146 1.00 80.56 380 ASP A N 1
ATOM 3004 C CA . ASP A 1 380 ? 2.115 16.078 0.089 1.00 80.56 380 ASP A CA 1
ATOM 3005 C C . ASP A 1 380 ? 0.748 15.455 0.459 1.00 80.56 380 ASP A C 1
ATOM 3007 O O . ASP A 1 380 ? -0.301 16.075 0.286 1.00 80.56 380 ASP A O 1
ATOM 3011 N N . VAL A 1 381 ? 0.751 14.240 1.023 1.00 86.31 381 VAL A N 1
ATOM 3012 C CA . VAL A 1 381 ? -0.448 13.595 1.585 1.00 86.31 381 VAL A CA 1
ATOM 3013 C C . VAL A 1 381 ? -0.672 13.978 3.057 1.00 86.31 381 VAL A C 1
ATOM 3015 O O . VAL A 1 381 ? 0.297 14.208 3.790 1.00 86.31 381 VAL A O 1
ATOM 3018 N N . PRO A 1 382 ? -1.935 14.054 3.516 1.00 95.81 382 PRO A N 1
ATOM 3019 C CA . PRO A 1 382 ? -2.269 14.345 4.903 1.00 95.81 382 PRO A CA 1
ATOM 3020 C C . PRO A 1 382 ? -1.908 13.188 5.847 1.00 95.81 382 PRO A C 1
ATOM 3022 O O . PRO A 1 382 ? -1.584 12.068 5.441 1.00 95.81 382 PRO A O 1
ATOM 3025 N N . ALA A 1 383 ? -1.996 13.471 7.144 1.00 98.12 383 ALA A N 1
ATOM 3026 C CA . ALA A 1 383 ? -2.026 12.450 8.177 1.00 98.12 383 ALA A CA 1
ATOM 3027 C C . ALA A 1 383 ? -3.381 11.735 8.197 1.00 98.12 383 ALA A C 1
ATOM 3029 O O . ALA A 1 383 ? -4.415 12.371 7.980 1.00 98.12 383 ALA A O 1
ATOM 3030 N N . SER A 1 384 ? -3.373 10.447 8.539 1.00 98.50 384 SER A N 1
ATOM 3031 C CA . SER A 1 384 ? -4.581 9.671 8.842 1.00 98.50 384 SER A CA 1
ATOM 3032 C C . SER A 1 384 ? -4.663 9.422 10.344 1.00 98.50 384 SER A C 1
ATOM 3034 O O . SER A 1 384 ? -3.708 8.941 10.959 1.00 98.50 384 SER A O 1
ATOM 3036 N N . ILE A 1 385 ? -5.806 9.726 10.963 1.00 98.75 385 ILE A N 1
ATOM 3037 C CA . ILE A 1 385 ? -5.993 9.444 12.395 1.00 98.75 385 ILE A CA 1
ATOM 3038 C C . ILE A 1 385 ? -6.055 7.936 12.681 1.00 98.75 385 ILE A C 1
ATOM 3040 O O . ILE A 1 385 ? -5.666 7.513 13.770 1.00 98.75 385 ILE A O 1
ATOM 3044 N N . ALA A 1 386 ? -6.472 7.121 11.704 1.00 98.75 386 ALA A N 1
ATOM 3045 C CA . ALA A 1 386 ? -6.404 5.671 11.820 1.00 98.75 386 ALA A CA 1
ATOM 3046 C C . ALA A 1 386 ? -4.943 5.224 11.892 1.00 98.75 386 ALA A C 1
ATOM 3048 O O . ALA A 1 386 ? -4.571 4.552 12.852 1.00 98.75 386 ALA A O 1
ATOM 3049 N N . ALA A 1 387 ? -4.087 5.692 10.973 1.00 98.75 387 ALA A N 1
ATOM 3050 C CA . ALA A 1 387 ? -2.650 5.401 11.002 1.00 98.75 387 ALA A CA 1
ATOM 3051 C C . ALA A 1 387 ? -1.995 5.811 12.336 1.00 98.75 387 ALA A C 1
ATOM 3053 O O . ALA A 1 387 ? -1.123 5.101 12.837 1.00 98.75 387 ALA A O 1
ATOM 3054 N N . VAL A 1 388 ? -2.454 6.901 12.968 1.00 98.94 388 VAL A N 1
ATOM 3055 C CA . VAL A 1 388 ? -2.038 7.270 14.334 1.00 98.94 388 VAL A CA 1
ATOM 3056 C C . VAL A 1 388 ? -2.460 6.214 15.365 1.00 98.94 388 VAL A C 1
ATOM 3058 O O . VAL A 1 388 ? -1.656 5.864 16.224 1.00 98.94 388 VAL A O 1
ATOM 3061 N N . GLY A 1 389 ? -3.677 5.669 15.291 1.00 98.88 389 GLY A N 1
ATOM 3062 C CA . GLY A 1 389 ? -4.140 4.569 16.153 1.00 98.88 389 GLY A CA 1
ATOM 3063 C C . GLY A 1 389 ? -3.300 3.297 16.037 1.00 98.88 389 GLY A C 1
ATOM 3064 O O . GLY A 1 389 ? -2.857 2.740 17.049 1.00 98.88 389 GLY A O 1
ATOM 3065 N N . PHE A 1 390 ? -3.009 2.880 14.803 1.00 98.94 390 PHE A N 1
ATOM 3066 C CA . PHE A 1 390 ? -2.080 1.780 14.537 1.00 98.94 390 PHE A CA 1
ATOM 3067 C C . PHE A 1 390 ? -0.684 2.096 15.093 1.00 98.94 390 PHE A C 1
ATOM 3069 O O . PHE A 1 390 ? -0.122 1.292 15.835 1.00 98.94 390 PHE A O 1
ATOM 3076 N N . GLY A 1 391 ? -0.164 3.303 14.852 1.00 98.81 391 GLY A N 1
ATOM 3077 C CA . GLY A 1 391 ? 1.147 3.738 15.335 1.00 98.81 391 GLY A CA 1
ATOM 3078 C C . GLY A 1 391 ? 1.271 3.810 16.857 1.00 98.81 391 GLY A C 1
ATOM 3079 O O . GLY A 1 391 ? 2.283 3.382 17.408 1.00 98.81 391 GLY A O 1
ATOM 3080 N N . LEU A 1 392 ? 0.236 4.277 17.563 1.00 98.94 392 LEU A N 1
ATOM 3081 C CA . LEU A 1 392 ? 0.185 4.247 19.029 1.00 98.94 392 LEU A CA 1
ATOM 3082 C C . LEU A 1 392 ? 0.323 2.814 19.557 1.00 98.94 392 LEU A C 1
ATOM 3084 O O . LEU A 1 392 ? 0.979 2.605 20.575 1.00 98.94 392 LEU A O 1
ATOM 3088 N N . THR A 1 393 ? -0.238 1.834 18.847 1.00 98.94 393 THR A N 1
ATOM 3089 C CA . THR A 1 393 ? -0.106 0.413 19.195 1.00 98.94 393 THR A CA 1
ATOM 3090 C C . THR A 1 393 ? 1.267 -0.144 18.808 1.00 98.94 393 THR A C 1
ATOM 3092 O O . THR A 1 393 ? 1.881 -0.857 19.598 1.00 98.94 393 THR A O 1
ATOM 3095 N N . ALA A 1 394 ? 1.793 0.234 17.641 1.00 98.88 394 ALA A N 1
ATOM 3096 C CA . ALA A 1 394 ? 3.086 -0.220 17.128 1.00 98.88 394 ALA A CA 1
ATOM 3097 C C . ALA A 1 394 ? 4.283 0.295 17.949 1.00 98.88 394 ALA A C 1
ATOM 3099 O O . ALA A 1 394 ? 5.318 -0.363 18.013 1.00 98.88 394 ALA A O 1
ATOM 3100 N N . ILE A 1 395 ? 4.170 1.456 18.608 1.00 98.88 395 ILE A N 1
ATOM 3101 C CA . ILE A 1 395 ? 5.265 2.009 19.420 1.00 98.88 395 ILE A CA 1
ATOM 3102 C C . ILE A 1 395 ? 5.674 1.048 20.553 1.00 98.88 395 ILE A C 1
ATOM 3104 O O . ILE A 1 395 ? 6.854 0.699 20.611 1.00 98.88 395 ILE A O 1
ATOM 3108 N N . PRO A 1 396 ? 4.764 0.562 21.421 1.00 98.88 396 PRO A N 1
ATOM 3109 C CA . PRO A 1 396 ? 5.096 -0.483 22.388 1.00 98.88 396 PRO A CA 1
ATOM 3110 C C . PRO A 1 396 ? 5.661 -1.774 21.790 1.00 98.88 396 PRO A C 1
ATOM 3112 O O . PRO A 1 396 ? 6.550 -2.353 22.406 1.00 98.88 396 PRO A O 1
ATOM 3115 N N . VAL A 1 397 ? 5.234 -2.189 20.591 1.00 98.88 397 VAL A N 1
ATOM 3116 C CA . VAL A 1 397 ? 5.838 -3.338 19.884 1.00 98.88 397 VAL A CA 1
ATOM 3117 C C . VAL A 1 397 ? 7.334 -3.103 19.649 1.00 98.88 397 VAL A C 1
ATOM 3119 O O . VAL A 1 397 ? 8.162 -3.946 19.992 1.00 98.88 397 VAL A O 1
ATOM 3122 N N . GLY A 1 398 ? 7.703 -1.916 19.156 1.00 98.81 398 GLY A N 1
ATOM 3123 C CA . GLY A 1 398 ? 9.106 -1.542 18.964 1.00 98.81 398 GLY A CA 1
ATOM 3124 C C . GLY A 1 398 ? 9.908 -1.398 20.260 1.00 98.81 398 GLY A C 1
ATOM 3125 O O . GLY A 1 398 ? 11.125 -1.581 20.236 1.00 98.81 398 GLY A O 1
ATOM 3126 N N . ILE A 1 399 ? 9.254 -1.110 21.392 1.00 98.88 399 ILE A N 1
ATOM 3127 C CA . ILE A 1 399 ? 9.893 -1.107 22.718 1.00 98.88 399 ILE A CA 1
ATOM 3128 C C . ILE A 1 399 ? 10.192 -2.542 23.166 1.00 98.88 399 ILE A C 1
ATOM 3130 O O . ILE A 1 399 ? 11.321 -2.827 23.563 1.00 98.88 399 ILE A O 1
ATOM 3134 N N . GLU A 1 400 ? 9.206 -3.443 23.107 1.00 98.75 400 GLU A N 1
ATOM 3135 C CA . GLU A 1 400 ? 9.359 -4.835 23.562 1.00 98.75 400 GLU A CA 1
ATOM 3136 C C . GLU A 1 400 ? 10.366 -5.613 22.702 1.00 98.75 400 GLU A C 1
ATOM 3138 O O . GLU A 1 400 ? 11.154 -6.393 23.236 1.00 98.75 400 GLU A O 1
ATOM 3143 N N . ASN A 1 401 ? 10.419 -5.330 21.396 1.00 98.31 401 ASN A N 1
ATOM 3144 C CA . ASN A 1 401 ? 11.410 -5.899 20.477 1.00 98.31 401 ASN A CA 1
ATOM 3145 C C . ASN A 1 401 ? 12.766 -5.143 20.488 1.00 98.31 401 ASN A C 1
ATOM 3147 O O . ASN A 1 401 ? 13.703 -5.518 19.782 1.00 98.31 401 ASN A O 1
ATOM 3151 N N . GLY A 1 402 ? 12.909 -4.074 21.283 1.00 98.38 402 GLY A N 1
ATOM 3152 C CA . GLY A 1 402 ? 14.171 -3.342 21.458 1.00 98.38 402 GLY A CA 1
ATOM 3153 C C . GLY A 1 402 ? 14.643 -2.535 20.240 1.00 98.38 402 GLY A C 1
ATOM 3154 O O . GLY A 1 402 ? 15.831 -2.222 20.132 1.00 98.38 402 GLY A O 1
ATOM 3155 N N . TRP A 1 403 ? 13.746 -2.196 19.311 1.00 98.50 403 TRP A N 1
ATOM 3156 C CA . TRP A 1 403 ? 14.049 -1.363 18.139 1.00 98.50 403 TRP A CA 1
ATOM 3157 C C . TRP A 1 403 ? 14.138 0.127 18.481 1.00 98.50 403 TRP A C 1
ATOM 3159 O O . TRP A 1 403 ? 14.843 0.872 17.799 1.00 98.50 403 TRP A O 1
ATOM 3169 N N . ILE A 1 404 ? 13.444 0.539 19.543 1.00 98.75 404 ILE A N 1
ATOM 3170 C CA . ILE A 1 404 ? 13.529 1.860 20.173 1.00 98.75 404 ILE A CA 1
ATOM 3171 C C . ILE A 1 404 ? 13.602 1.702 21.694 1.00 98.75 404 ILE A C 1
ATOM 3173 O O . ILE A 1 404 ? 13.186 0.682 22.246 1.00 98.75 404 ILE A O 1
ATOM 3177 N N . SER A 1 405 ? 14.114 2.714 22.396 1.00 98.75 405 SER A N 1
ATOM 3178 C CA . SER A 1 405 ? 14.074 2.712 23.861 1.00 98.75 405 SER A CA 1
ATOM 3179 C C . SER A 1 405 ? 12.666 2.987 24.395 1.00 98.75 405 SER A C 1
ATOM 3181 O O . SER A 1 405 ? 11.826 3.621 23.745 1.00 98.75 405 SER A O 1
ATOM 3183 N N . ARG A 1 406 ? 12.412 2.554 25.634 1.00 98.69 406 ARG A N 1
ATOM 3184 C CA . ARG A 1 406 ? 11.141 2.819 26.315 1.00 98.69 406 ARG A CA 1
ATOM 3185 C C . ARG A 1 406 ? 10.905 4.316 26.510 1.00 98.69 406 ARG A C 1
ATOM 3187 O O . ARG A 1 406 ? 9.765 4.766 26.437 1.00 98.69 406 ARG A O 1
ATOM 3194 N N . GLU A 1 407 ? 11.965 5.075 26.767 1.00 98.75 407 GLU A N 1
ATOM 3195 C CA . GLU A 1 407 ? 11.932 6.525 26.936 1.00 98.75 407 GLU A CA 1
ATOM 3196 C C . GLU A 1 407 ? 11.523 7.229 25.636 1.00 98.75 407 GLU A C 1
ATOM 3198 O O . GLU A 1 407 ? 10.607 8.048 25.651 1.00 98.75 407 GLU A O 1
ATOM 3203 N N . GLU A 1 408 ? 12.137 6.873 24.505 1.00 98.62 408 GLU A N 1
ATOM 3204 C CA . GLU A 1 408 ? 11.787 7.433 23.191 1.00 98.62 408 GLU A CA 1
ATOM 3205 C C . GLU A 1 408 ? 10.337 7.123 22.811 1.00 98.62 408 GLU A C 1
ATOM 3207 O O . GLU A 1 408 ? 9.600 8.012 22.373 1.00 98.62 408 GLU A O 1
ATOM 3212 N N . GLY A 1 409 ? 9.906 5.875 23.016 1.00 98.81 409 GLY A N 1
ATOM 3213 C CA . GLY A 1 409 ? 8.531 5.470 22.748 1.00 98.81 409 GLY A CA 1
ATOM 3214 C C . GLY A 1 409 ? 7.521 6.180 23.654 1.00 98.81 409 GLY A C 1
ATOM 3215 O O . GLY A 1 409 ? 6.499 6.670 23.171 1.00 98.81 409 GLY A O 1
ATOM 3216 N N . TYR A 1 410 ? 7.823 6.312 24.950 1.00 98.88 410 TYR A N 1
ATOM 3217 C CA . TYR A 1 410 ? 6.983 7.054 25.893 1.00 98.88 410 TYR A CA 1
ATOM 3218 C C . TYR A 1 410 ? 6.822 8.523 25.486 1.00 98.88 410 TYR A C 1
ATOM 3220 O O . TYR A 1 410 ? 5.697 9.020 25.444 1.00 98.88 410 TYR A O 1
ATOM 3228 N N . GLU A 1 411 ? 7.913 9.215 25.148 1.00 98.81 411 GLU A N 1
ATOM 3229 C CA . GLU A 1 411 ? 7.858 10.626 24.745 1.00 98.81 411 GLU A CA 1
ATOM 3230 C C . GLU A 1 411 ? 7.084 10.822 23.433 1.00 98.81 411 GLU A C 1
ATOM 3232 O O . GLU A 1 411 ? 6.297 11.769 23.320 1.00 98.81 411 GLU A O 1
ATOM 3237 N N . ARG A 1 412 ? 7.225 9.906 22.462 1.00 98.81 412 ARG A N 1
ATOM 3238 C CA . ARG A 1 412 ? 6.439 9.937 21.216 1.00 98.81 412 ARG A CA 1
ATOM 3239 C C . ARG A 1 412 ? 4.945 9.781 21.495 1.00 98.81 412 ARG A C 1
ATOM 3241 O O . ARG A 1 412 ? 4.146 10.583 21.006 1.00 98.81 412 ARG A O 1
ATOM 3248 N N . VAL A 1 413 ? 4.560 8.790 22.301 1.00 98.94 413 VAL A N 1
ATOM 3249 C CA . VAL A 1 413 ? 3.154 8.555 22.673 1.00 98.94 413 VAL A CA 1
ATOM 3250 C C . VAL A 1 413 ? 2.598 9.745 23.452 1.00 98.94 413 VAL A C 1
ATOM 3252 O O . VAL A 1 413 ? 1.537 10.262 23.107 1.00 98.94 413 VAL A O 1
ATOM 3255 N N . LEU A 1 414 ? 3.327 10.239 24.455 1.00 98.94 414 LEU A N 1
ATOM 3256 C CA . LEU A 1 414 ? 2.909 11.384 25.262 1.00 98.94 414 LEU A CA 1
ATOM 3257 C C . LEU A 1 414 ? 2.697 12.641 24.409 1.00 98.94 414 LEU A C 1
ATOM 3259 O O . LEU A 1 414 ? 1.695 13.334 24.585 1.00 98.94 414 LEU A O 1
ATOM 3263 N N . THR A 1 415 ? 3.616 12.927 23.485 1.00 98.88 415 THR A N 1
ATOM 3264 C CA . THR A 1 415 ? 3.506 14.058 22.551 1.00 98.88 415 THR A CA 1
ATOM 3265 C C . THR A 1 415 ? 2.259 13.927 21.686 1.00 98.88 415 THR A C 1
ATOM 3267 O O . THR A 1 415 ? 1.465 14.863 21.618 1.00 98.88 415 THR A O 1
ATOM 3270 N N . THR A 1 416 ? 2.037 12.742 21.113 1.00 98.94 416 THR A N 1
ATOM 3271 C CA . THR A 1 416 ? 0.855 12.442 20.296 1.00 98.94 416 THR A CA 1
ATOM 3272 C C . THR A 1 416 ? -0.429 12.709 21.081 1.00 98.94 416 THR A C 1
ATOM 3274 O O . THR A 1 416 ? -1.249 13.528 20.673 1.00 98.94 416 THR A O 1
ATOM 3277 N N . LEU A 1 417 ? -0.591 12.100 22.261 1.00 98.94 417 LEU A N 1
ATOM 3278 C CA . LEU A 1 417 ? -1.812 12.262 23.057 1.00 98.94 417 LEU A CA 1
ATOM 3279 C C . LEU A 1 417 ? -2.035 13.709 23.512 1.00 98.94 417 LEU A C 1
ATOM 3281 O O . LEU A 1 417 ? -3.178 14.165 23.530 1.00 98.94 417 LEU A O 1
ATOM 3285 N N . LYS A 1 418 ? -0.970 14.458 23.835 1.00 98.81 418 LYS A N 1
ATOM 3286 C CA . LYS A 1 418 ? -1.074 15.894 24.141 1.00 98.81 418 LYS A CA 1
ATOM 3287 C C . LYS A 1 418 ? -1.591 16.691 22.951 1.00 98.81 418 LYS A C 1
ATOM 3289 O O . LYS A 1 418 ? -2.482 17.512 23.136 1.00 98.81 418 LYS A O 1
ATOM 3294 N N . THR A 1 419 ? -1.096 16.435 21.739 1.00 98.75 419 THR A N 1
ATOM 3295 C CA . THR A 1 419 ? -1.572 17.116 20.523 1.00 98.75 419 THR A CA 1
ATOM 3296 C C . THR A 1 419 ? -3.085 16.974 20.353 1.00 98.75 419 THR A C 1
ATOM 3298 O O . THR A 1 419 ? -3.774 17.971 20.119 1.00 98.75 419 THR A O 1
ATOM 3301 N N . PHE A 1 420 ? -3.623 15.765 20.534 1.00 98.75 420 PHE A N 1
ATOM 3302 C CA . PHE A 1 420 ? -5.067 15.529 20.470 1.00 98.75 420 PHE A CA 1
ATOM 3303 C C . PHE A 1 420 ? -5.810 16.162 21.658 1.00 98.75 420 PHE A C 1
ATOM 3305 O O . PHE A 1 420 ? -6.799 16.866 21.463 1.00 98.75 420 PHE A O 1
ATOM 3312 N N . ALA A 1 421 ? -5.331 15.964 22.890 1.00 98.19 421 ALA A N 1
ATOM 3313 C CA . ALA A 1 421 ? -6.015 16.428 24.101 1.00 98.19 421 ALA A CA 1
ATOM 3314 C C . ALA A 1 421 ? -6.038 17.961 24.245 1.00 98.19 421 ALA A C 1
ATOM 3316 O O . ALA A 1 421 ? -6.973 18.510 24.828 1.00 98.19 421 ALA A O 1
ATOM 3317 N N . GLU A 1 422 ? -5.040 18.657 23.695 1.00 97.31 422 GLU A N 1
ATOM 3318 C CA . GLU A 1 422 ? -4.960 20.123 23.645 1.00 97.31 422 GLU A CA 1
ATOM 3319 C C . GLU A 1 422 ? -5.808 20.732 22.512 1.00 97.31 422 GLU A C 1
ATOM 3321 O O . GLU A 1 422 ? -5.866 21.955 22.381 1.00 97.31 422 GLU A O 1
ATOM 3326 N N . GLY A 1 423 ? -6.476 19.905 21.697 1.00 95.44 423 GLY A N 1
ATOM 3327 C CA . GLY A 1 423 ? -7.348 20.355 20.609 1.00 95.44 423 GLY A CA 1
ATOM 3328 C C . GLY A 1 423 ? -6.599 20.883 19.385 1.00 95.44 423 GLY A C 1
ATOM 3329 O O . GLY A 1 423 ? -7.150 21.693 18.641 1.00 95.44 423 GLY A O 1
ATOM 3330 N N . LYS A 1 424 ? -5.342 20.460 19.179 1.00 97.69 424 LYS A N 1
ATOM 3331 C CA . LYS A 1 424 ? -4.572 20.815 17.974 1.00 97.69 424 LYS A CA 1
ATOM 3332 C C . LYS A 1 424 ? -4.990 19.988 16.761 1.00 97.69 424 LYS A C 1
ATOM 3334 O O . LYS A 1 424 ? -4.847 20.464 15.643 1.00 97.69 424 LYS A O 1
ATOM 3339 N N . VAL A 1 425 ? -5.512 18.780 16.981 1.00 98.62 425 VAL A N 1
ATOM 3340 C CA . VAL A 1 425 ? -6.166 17.992 15.930 1.00 98.62 425 VAL A CA 1
ATOM 3341 C C . VAL A 1 425 ? -7.639 18.364 15.886 1.00 98.62 425 VAL A C 1
ATOM 3343 O O . VAL A 1 425 ? -8.339 18.293 16.898 1.00 98.62 425 VAL A O 1
ATOM 3346 N N . GLU A 1 426 ? -8.099 18.798 14.720 1.00 98.19 426 GLU A N 1
ATOM 3347 C CA . GLU A 1 426 ? -9.456 19.275 14.522 1.00 98.19 426 GLU A CA 1
ATOM 3348 C C . GLU A 1 426 ? -10.466 18.131 14.667 1.00 98.19 426 GLU A C 1
ATOM 3350 O O . GLU A 1 426 ? -10.324 17.046 14.101 1.00 98.19 426 GLU A O 1
ATOM 3355 N N . GLY A 1 427 ? -11.516 18.396 15.434 1.00 97.88 427 GLY A N 1
ATOM 3356 C CA . GLY A 1 427 ? -12.551 17.427 15.737 1.00 97.88 427 GLY A CA 1
ATOM 3357 C C . GLY A 1 427 ? -13.774 18.086 16.360 1.00 97.88 427 GLY A C 1
ATOM 3358 O O . GLY A 1 427 ? -13.781 19.278 16.682 1.00 97.88 427 GLY A O 1
ATOM 3359 N N . LYS A 1 428 ? -14.836 17.305 16.541 1.00 97.88 428 LYS A N 1
ATOM 3360 C CA . LYS A 1 428 ? -16.088 17.753 17.154 1.00 97.88 428 LYS A CA 1
ATOM 3361 C C . LYS A 1 428 ? -16.719 16.609 17.930 1.00 97.88 428 LYS A C 1
ATOM 3363 O O . LYS A 1 428 ? -16.783 15.488 17.442 1.00 97.88 428 LYS A O 1
ATOM 3368 N N . ASN A 1 429 ? -17.226 16.904 19.130 1.00 98.12 429 ASN A N 1
ATOM 3369 C CA . ASN A 1 429 ? -17.856 15.906 20.007 1.00 98.12 429 ASN A CA 1
ATOM 3370 C C . ASN A 1 429 ? -16.952 14.686 20.296 1.00 98.12 429 ASN A C 1
ATOM 3372 O O . ASN A 1 429 ? -17.440 13.570 20.451 1.00 98.12 429 ASN A O 1
ATOM 3376 N N . GLY A 1 430 ? -15.634 14.907 20.328 1.00 98.06 430 GLY A N 1
ATOM 3377 C CA . GLY A 1 430 ? -14.623 13.866 20.521 1.00 98.06 430 GLY A CA 1
ATOM 3378 C C . GLY A 1 430 ? -14.338 12.989 19.296 1.00 98.06 430 GLY A C 1
ATOM 3379 O O . GLY A 1 430 ? -13.457 12.146 19.379 1.00 98.06 430 GLY A O 1
ATOM 3380 N N . PHE A 1 431 ? -15.022 13.199 18.167 1.00 98.81 431 PHE A N 1
ATOM 3381 C CA . PHE A 1 431 ? -14.657 12.597 16.882 1.00 98.81 431 PHE A CA 1
ATOM 3382 C C . PHE A 1 431 ? -13.663 13.476 16.137 1.00 98.81 431 PHE A C 1
ATOM 3384 O O . PHE A 1 431 ? -13.739 14.705 16.230 1.00 98.81 431 PHE A O 1
ATOM 3391 N N . PHE A 1 432 ? -12.784 12.850 15.361 1.00 98.81 432 PHE A N 1
ATOM 3392 C CA . PHE A 1 432 ? -11.766 13.526 14.560 1.00 98.81 432 PHE A CA 1
ATOM 3393 C C . PHE A 1 432 ? -12.001 13.292 13.067 1.00 98.81 432 PHE A C 1
ATOM 3395 O O . PHE A 1 432 ? -12.668 12.333 12.667 1.00 98.81 432 PHE A O 1
ATOM 3402 N N . TYR A 1 433 ? -11.494 14.211 12.248 1.00 98.75 433 TYR A N 1
ATOM 3403 C CA . TYR A 1 433 ? -11.547 14.075 10.796 1.00 98.75 433 TYR A CA 1
ATOM 3404 C C . TYR A 1 433 ? -10.625 12.946 10.342 1.00 98.75 433 TYR A C 1
ATOM 3406 O O . TYR A 1 433 ? -9.527 12.821 10.878 1.00 98.75 433 TYR A O 1
ATOM 3414 N N . HIS A 1 434 ? -11.068 12.151 9.364 1.00 98.44 434 HIS A N 1
ATOM 3415 C CA . HIS A 1 434 ? -10.300 11.028 8.809 1.00 98.44 434 HIS A CA 1
ATOM 3416 C C . HIS A 1 434 ? -8.877 11.470 8.436 1.00 98.44 434 HIS A C 1
ATOM 3418 O O . HIS A 1 434 ? -7.889 10.922 8.933 1.00 98.44 434 HIS A O 1
ATOM 3424 N N . PHE A 1 435 ? -8.796 12.532 7.633 1.00 98.62 435 PHE A N 1
ATOM 3425 C CA . PHE A 1 435 ? -7.548 13.127 7.186 1.00 98.62 435 PHE A CA 1
ATOM 3426 C C . PHE A 1 435 ? -7.352 14.521 7.767 1.00 98.62 435 PHE A C 1
ATOM 3428 O O . PHE A 1 435 ? -8.232 15.388 7.689 1.00 98.62 435 PHE A O 1
ATOM 3435 N N . VAL A 1 436 ? -6.154 14.760 8.293 1.00 98.62 436 VAL A N 1
ATOM 3436 C CA . VAL A 1 436 ? -5.748 16.062 8.819 1.00 98.62 436 VAL A CA 1
ATOM 3437 C C . VAL A 1 436 ? -4.393 16.481 8.268 1.00 98.62 436 VAL A C 1
ATOM 3439 O O . VAL A 1 436 ? -3.521 15.658 8.008 1.00 98.62 436 VAL A O 1
ATOM 3442 N N . ASP A 1 437 ? -4.198 17.780 8.082 1.00 98.06 437 ASP A N 1
ATOM 3443 C CA . ASP A 1 437 ? -2.918 18.342 7.676 1.00 98.06 437 ASP A CA 1
ATOM 3444 C C . ASP A 1 437 ? -1.816 17.949 8.674 1.00 98.06 437 ASP A C 1
ATOM 3446 O O . ASP A 1 437 ? -1.952 18.128 9.888 1.00 98.06 437 ASP A O 1
ATOM 3450 N N . MET A 1 438 ? -0.707 17.439 8.137 1.00 96.25 438 MET A N 1
ATOM 3451 C CA . MET A 1 438 ? 0.383 16.815 8.895 1.00 96.25 438 MET A CA 1
ATOM 3452 C C . MET A 1 438 ? 1.030 17.745 9.934 1.00 96.25 438 MET A C 1
ATOM 3454 O O . MET A 1 438 ? 1.608 17.293 10.926 1.00 96.25 438 MET A O 1
ATOM 3458 N N . ASN A 1 439 ? 0.964 19.058 9.713 1.00 95.50 439 ASN A N 1
ATOM 3459 C CA . ASN A 1 439 ? 1.636 20.047 10.551 1.00 95.50 439 ASN A CA 1
ATOM 3460 C C . ASN A 1 439 ? 0.657 20.747 11.491 1.00 95.50 439 ASN A C 1
ATOM 3462 O O . ASN A 1 439 ? 0.952 20.956 12.667 1.00 95.50 439 ASN A O 1
ATOM 3466 N N . THR A 1 440 ? -0.508 21.118 10.969 1.00 97.19 440 THR A N 1
ATOM 3467 C CA . THR A 1 440 ? -1.477 21.969 11.661 1.00 97.19 440 THR A CA 1
ATOM 3468 C C . THR A 1 440 ? -2.594 21.195 12.348 1.00 97.19 440 THR A C 1
ATOM 3470 O O . THR A 1 440 ? -3.265 21.784 13.190 1.00 97.19 440 THR A O 1
ATOM 3473 N N . GLY A 1 441 ? -2.811 19.922 11.997 1.00 98.12 441 GLY A N 1
ATOM 3474 C CA . GLY A 1 441 ? -3.890 19.092 12.537 1.00 98.12 441 GLY A CA 1
ATOM 3475 C C . GLY A 1 441 ? -5.294 19.488 12.067 1.00 98.12 441 GLY A C 1
ATOM 3476 O O . GLY A 1 441 ? -6.276 18.973 12.595 1.00 98.12 441 GLY A O 1
ATOM 3477 N N . LYS A 1 442 ? -5.414 20.394 11.090 1.00 98.38 442 LYS A N 1
ATOM 3478 C CA . LYS A 1 442 ? -6.700 20.828 10.520 1.00 98.38 442 LYS A CA 1
ATOM 3479 C C . LYS A 1 442 ? -7.249 19.816 9.526 1.00 98.38 442 LYS A C 1
ATOM 3481 O O . LYS A 1 442 ? -6.470 19.127 8.880 1.00 98.38 442 LYS A O 1
ATOM 3486 N N . ARG A 1 443 ? -8.568 19.779 9.345 1.00 98.19 443 ARG A N 1
ATOM 3487 C CA . ARG A 1 443 ? -9.240 18.938 8.342 1.00 98.19 443 ARG A CA 1
ATOM 3488 C C . ARG A 1 443 ? -8.606 19.086 6.951 1.00 98.19 443 ARG A C 1
ATOM 3490 O O . ARG A 1 443 ? -8.413 20.206 6.479 1.00 98.19 443 ARG A O 1
ATOM 3497 N N . ALA A 1 444 ? -8.359 17.961 6.282 1.00 95.81 444 ALA A N 1
ATOM 3498 C CA . ALA A 1 444 ? -7.889 17.896 4.898 1.00 95.81 444 ALA A CA 1
ATOM 3499 C C . ALA A 1 444 ? -8.939 17.261 3.962 1.00 95.81 444 ALA A C 1
ATOM 3501 O O . ALA A 1 444 ? -9.820 16.527 4.412 1.00 95.81 444 ALA A O 1
ATOM 3502 N N . TRP A 1 445 ? -8.842 17.555 2.660 1.00 91.38 445 TRP A N 1
ATOM 3503 C CA . TRP A 1 445 ? -9.624 16.933 1.570 1.00 91.38 445 TRP A CA 1
ATOM 3504 C C . TRP A 1 445 ? -11.149 16.868 1.770 1.00 91.38 445 TRP A C 1
ATOM 3506 O O . TRP A 1 445 ? -11.798 15.926 1.322 1.00 91.38 445 TRP A O 1
ATOM 3516 N N . ASP A 1 446 ? -11.736 17.841 2.474 1.00 93.62 446 ASP A N 1
ATOM 3517 C CA . ASP A 1 446 ? -13.169 17.868 2.804 1.00 93.62 446 ASP A CA 1
ATOM 3518 C C . ASP A 1 446 ? -13.698 16.536 3.384 1.00 93.62 446 ASP A C 1
ATOM 3520 O O . ASP A 1 446 ? -14.882 16.188 3.252 1.00 93.62 446 ASP A O 1
ATOM 3524 N N . CYS A 1 447 ? -12.827 15.778 4.060 1.00 96.50 447 CYS A N 1
ATOM 3525 C CA . CYS A 1 447 ? -13.164 14.478 4.628 1.00 96.50 447 CYS A CA 1
ATOM 3526 C C . CYS A 1 447 ? -14.168 14.609 5.781 1.00 96.50 447 CYS A C 1
ATOM 3528 O O . CYS A 1 447 ? -14.432 15.691 6.304 1.00 96.50 447 CYS A O 1
ATOM 3530 N N . GLU A 1 448 ? -14.809 13.518 6.148 1.00 98.25 448 GLU A N 1
ATOM 3531 C CA . GLU A 1 448 ? -15.738 13.439 7.268 1.00 98.25 448 GLU A CA 1
ATOM 3532 C C . GLU A 1 448 ? -15.022 13.347 8.615 1.00 98.25 448 GLU A C 1
ATOM 3534 O O . GLU A 1 448 ? -13.894 12.867 8.722 1.00 98.25 448 GLU A O 1
ATOM 3539 N N . LEU A 1 449 ? -15.719 13.771 9.672 1.00 98.50 449 LEU A N 1
ATOM 3540 C CA . LEU A 1 449 ? -15.505 13.169 10.980 1.00 98.50 449 LEU A CA 1
ATOM 3541 C C . LEU A 1 449 ? -15.887 11.702 10.849 1.00 98.50 449 LEU A C 1
ATOM 3543 O O . LEU A 1 449 ? -17.068 11.399 10.653 1.00 98.50 449 LEU A O 1
ATOM 3547 N N . SER A 1 450 ? -14.894 10.826 10.922 1.00 98.38 450 SER A N 1
ATOM 3548 C CA . SER A 1 450 ? -15.077 9.402 10.683 1.00 98.38 450 SER A CA 1
ATOM 3549 C C . SER A 1 450 ? -15.223 8.668 12.004 1.00 98.38 450 SER A C 1
ATOM 3551 O O . SER A 1 450 ? -14.395 8.781 12.915 1.00 98.38 450 SER A O 1
ATOM 3553 N N . SER A 1 451 ? -16.317 7.924 12.119 1.00 98.50 451 SER A N 1
ATOM 3554 C CA . SER A 1 451 ? -16.600 7.125 13.310 1.00 98.50 451 SER A CA 1
ATOM 3555 C C . SER A 1 451 ? -15.670 5.915 13.423 1.00 98.50 451 SER A C 1
ATOM 3557 O O . SER A 1 451 ? -15.232 5.611 14.533 1.00 98.50 451 SER A O 1
ATOM 3559 N N . ILE A 1 452 ? -15.316 5.274 12.303 1.00 98.62 452 ILE A N 1
ATOM 3560 C CA . ILE A 1 452 ? -14.403 4.126 12.295 1.00 98.62 452 ILE A CA 1
ATOM 3561 C C . ILE A 1 452 ? -12.952 4.553 12.496 1.00 98.62 452 ILE A C 1
ATOM 3563 O O . ILE A 1 452 ? -12.269 3.964 13.325 1.00 98.62 452 ILE A O 1
ATOM 3567 N N . ASP A 1 453 ? -12.493 5.636 11.867 1.00 98.75 453 ASP A N 1
ATOM 3568 C CA . ASP A 1 453 ? -11.102 6.078 12.046 1.00 98.75 453 ASP A CA 1
ATOM 3569 C C . ASP A 1 453 ? -10.875 6.637 13.456 1.00 98.75 453 ASP A C 1
ATOM 3571 O O . ASP A 1 453 ? -9.824 6.422 14.061 1.00 98.75 453 ASP A O 1
ATOM 3575 N N . THR A 1 454 ? -11.901 7.267 14.046 1.00 98.88 454 THR A N 1
ATOM 3576 C CA . THR A 1 454 ? -11.887 7.603 15.477 1.00 98.88 454 THR A CA 1
ATOM 3577 C C . THR A 1 454 ? -11.862 6.336 16.341 1.00 98.88 454 THR A C 1
ATOM 3579 O O . THR A 1 454 ? -11.155 6.312 17.344 1.00 98.88 454 THR A O 1
ATOM 3582 N N . ALA A 1 455 ? -12.590 5.274 15.979 1.00 98.88 455 ALA A N 1
ATOM 3583 C CA . ALA A 1 455 ? -12.553 4.001 16.703 1.00 98.88 455 ALA A CA 1
ATOM 3584 C C . ALA A 1 455 ? -11.161 3.344 16.647 1.00 98.88 455 ALA A C 1
ATOM 3586 O O . ALA A 1 455 ? -10.646 2.943 17.688 1.00 98.88 455 ALA A O 1
ATOM 3587 N N . LEU A 1 456 ? -10.522 3.308 15.475 1.00 98.94 456 LEU A N 1
ATOM 3588 C CA . LEU A 1 456 ? -9.160 2.792 15.284 1.00 98.94 456 LEU A CA 1
ATOM 3589 C C . LEU A 1 456 ? -8.132 3.614 16.079 1.00 98.94 456 LEU A C 1
ATOM 3591 O O . LEU A 1 456 ? -7.297 3.050 16.791 1.00 98.94 456 LEU A O 1
ATOM 3595 N N . LEU A 1 457 ? -8.248 4.948 16.060 1.00 98.94 457 LEU A N 1
ATOM 3596 C CA . LEU A 1 457 ? -7.461 5.830 16.926 1.00 98.94 457 LEU A CA 1
ATOM 3597 C C . LEU A 1 457 ? -7.661 5.480 18.407 1.00 98.94 457 LEU A C 1
ATOM 3599 O O . LEU A 1 457 ? -6.691 5.289 19.142 1.00 98.94 457 LEU A O 1
ATOM 3603 N N . MET A 1 458 ? -8.915 5.389 18.853 1.00 98.94 458 MET A N 1
ATOM 3604 C CA . MET A 1 458 ? -9.247 5.102 20.248 1.00 98.94 458 MET A CA 1
ATOM 3605 C C . MET A 1 458 ? -8.795 3.709 20.689 1.00 98.94 458 MET A C 1
ATOM 3607 O O . MET A 1 458 ? -8.436 3.543 21.854 1.00 98.94 458 MET A O 1
ATOM 3611 N N . ALA A 1 459 ? -8.749 2.730 19.785 1.00 98.94 459 ALA A N 1
ATOM 3612 C CA . ALA A 1 459 ? -8.222 1.409 20.092 1.00 98.94 459 ALA A CA 1
ATOM 3613 C C . ALA A 1 459 ? -6.730 1.481 20.472 1.00 98.94 459 ALA A C 1
ATOM 3615 O O . ALA A 1 459 ? -6.334 1.002 21.538 1.00 98.94 459 ALA A O 1
ATOM 3616 N N . GLY A 1 460 ? -5.928 2.204 19.682 1.00 98.94 460 GLY A N 1
ATOM 3617 C CA . GLY A 1 460 ? -4.529 2.487 20.014 1.00 98.94 460 GLY A CA 1
ATOM 3618 C C . GLY A 1 460 ? -4.358 3.316 21.288 1.00 98.94 460 GLY A C 1
ATOM 3619 O O . GLY A 1 460 ? -3.505 3.006 22.120 1.00 98.94 460 GLY A O 1
ATOM 3620 N N . VAL A 1 461 ? -5.210 4.326 21.498 1.00 98.94 461 VAL A N 1
ATOM 3621 C CA . VAL A 1 461 ? -5.224 5.148 22.723 1.00 98.94 461 VAL A CA 1
ATOM 3622 C C . VAL A 1 461 ? -5.484 4.296 23.972 1.00 98.94 461 VAL A C 1
ATOM 3624 O O . VAL A 1 461 ? -4.765 4.418 24.966 1.00 98.94 461 VAL A O 1
ATOM 3627 N N . LEU A 1 462 ? -6.478 3.406 23.940 1.00 98.94 462 LEU A N 1
ATOM 3628 C CA . LEU A 1 462 ? -6.779 2.514 25.062 1.00 98.94 462 LEU A CA 1
ATOM 3629 C C . LEU A 1 462 ? -5.694 1.455 25.275 1.00 98.94 462 LEU A C 1
ATOM 3631 O O . LEU A 1 462 ? -5.420 1.097 26.418 1.00 98.94 462 LEU A O 1
ATOM 3635 N N . PHE A 1 463 ? -5.036 0.988 24.216 1.00 98.94 463 PHE A N 1
ATOM 3636 C CA . PHE A 1 463 ? -3.888 0.100 24.359 1.00 98.94 463 PHE A CA 1
ATOM 3637 C C . PHE A 1 463 ? -2.726 0.790 25.096 1.00 98.94 463 PHE A C 1
ATOM 3639 O O . PHE A 1 463 ? -2.237 0.265 26.101 1.00 98.94 463 PHE A O 1
ATOM 3646 N N . VAL A 1 464 ? -2.323 2.000 24.679 1.00 98.94 464 VAL A N 1
ATOM 3647 C CA . VAL A 1 464 ? -1.225 2.723 25.351 1.00 98.94 464 VAL A CA 1
ATOM 3648 C C . VAL A 1 464 ? -1.587 3.185 26.761 1.00 98.94 464 VAL A C 1
ATOM 3650 O O . VAL A 1 464 ? -0.692 3.287 27.602 1.00 98.94 464 VAL A O 1
ATOM 3653 N N . LYS A 1 465 ? -2.881 3.400 27.051 1.00 98.81 465 LYS A N 1
ATOM 3654 C CA . LYS A 1 465 ? -3.382 3.619 28.418 1.00 98.81 465 LYS A CA 1
ATOM 3655 C C . LYS A 1 465 ? -2.958 2.479 29.342 1.00 98.81 465 LYS A C 1
ATOM 3657 O O . LYS A 1 465 ? -2.413 2.737 30.411 1.00 98.81 465 LYS A O 1
ATOM 3662 N N . GLU A 1 466 ? -3.188 1.235 28.923 1.00 98.81 466 GLU A N 1
ATOM 3663 C CA . GLU A 1 466 ? -2.864 0.051 29.724 1.00 98.81 466 GLU A CA 1
ATOM 3664 C C . GLU A 1 466 ? -1.359 -0.266 29.717 1.00 98.81 466 GLU A C 1
ATOM 3666 O O . GLU A 1 466 ? -0.815 -0.712 30.729 1.00 98.81 466 GLU A O 1
ATOM 3671 N N . TYR A 1 467 ? -0.660 -0.027 28.601 1.00 98.88 467 TYR A N 1
ATOM 3672 C CA . TYR A 1 467 ? 0.783 -0.277 28.502 1.00 98.88 467 TYR A CA 1
ATOM 3673 C C . TYR A 1 467 ? 1.611 0.685 29.373 1.00 98.88 467 TYR A C 1
ATOM 3675 O O . TYR A 1 467 ? 2.537 0.265 30.073 1.00 98.88 467 TYR A O 1
ATOM 3683 N N . PHE A 1 468 ? 1.247 1.971 29.394 1.00 98.75 468 PHE A N 1
ATOM 3684 C CA . PHE A 1 468 ? 1.894 3.009 30.204 1.00 98.75 468 PHE A CA 1
ATOM 3685 C C . PHE A 1 468 ? 1.093 3.370 31.466 1.00 98.75 468 PHE A C 1
ATOM 3687 O O . PHE A 1 468 ? 1.086 4.530 31.891 1.00 98.75 468 PHE A O 1
ATOM 3694 N N . ALA A 1 469 ? 0.441 2.388 32.089 1.00 98.38 469 ALA A N 1
ATOM 3695 C CA . ALA A 1 469 ? -0.292 2.584 33.337 1.00 98.38 469 ALA A CA 1
ATOM 3696 C C . ALA A 1 469 ? 0.575 3.246 34.434 1.00 98.38 469 ALA A C 1
ATOM 3698 O O . ALA A 1 469 ? 1.777 2.992 34.562 1.00 98.38 469 ALA A O 1
ATOM 3699 N N . GLY A 1 470 ? -0.042 4.108 35.237 1.00 98.19 470 GLY A N 1
ATOM 3700 C CA . GLY A 1 470 ? 0.573 4.910 36.294 1.00 98.19 470 GLY A CA 1
ATOM 3701 C C . GLY A 1 470 ? 1.238 6.208 35.822 1.00 98.19 470 GLY A C 1
ATOM 3702 O O . GLY A 1 470 ? 1.926 6.852 36.617 1.00 98.19 470 GLY A O 1
ATOM 3703 N N . THR A 1 471 ? 1.070 6.606 34.557 1.00 98.69 471 THR A N 1
ATOM 3704 C CA . THR A 1 471 ? 1.756 7.769 33.959 1.00 98.69 471 THR A CA 1
ATOM 3705 C C . THR A 1 471 ? 0.786 8.838 33.440 1.00 98.69 471 THR A C 1
ATOM 3707 O O . THR A 1 471 ? -0.431 8.724 33.569 1.00 98.69 471 THR A O 1
ATOM 3710 N N . GLU A 1 472 ? 1.315 9.917 32.854 1.00 98.69 472 GLU A N 1
ATOM 3711 C CA . GLU A 1 472 ? 0.486 10.950 32.219 1.00 98.69 472 GLU A CA 1
ATOM 3712 C C . GLU A 1 472 ? -0.199 10.446 30.937 1.00 98.69 472 GLU A C 1
ATOM 3714 O O . GLU A 1 472 ? -1.300 10.893 30.618 1.00 98.69 472 GLU A O 1
ATOM 3719 N N . VAL A 1 473 ? 0.407 9.470 30.246 1.00 98.88 473 VAL A N 1
ATOM 3720 C CA . VAL A 1 473 ? -0.185 8.806 29.073 1.00 98.88 473 VAL A CA 1
ATOM 3721 C C . VAL A 1 473 ? -1.525 8.170 29.435 1.00 98.88 473 VAL A C 1
ATOM 3723 O O . VAL A 1 473 ? -2.500 8.385 28.722 1.00 98.88 473 VAL A O 1
ATOM 3726 N N . GLU A 1 474 ? -1.604 7.472 30.573 1.00 98.75 474 GLU A N 1
ATOM 3727 C CA . GLU A 1 474 ? -2.850 6.856 31.050 1.00 98.75 474 GLU A CA 1
ATOM 3728 C C . GLU A 1 474 ? -3.975 7.892 31.190 1.00 98.75 474 GLU A C 1
ATOM 3730 O O . GLU A 1 474 ? -5.084 7.678 30.701 1.00 98.75 474 GLU A O 1
ATOM 3735 N N . LYS A 1 475 ? -3.683 9.041 31.814 1.00 98.81 475 LYS A N 1
ATOM 3736 C CA . LYS A 1 475 ? -4.683 10.090 32.062 1.00 98.81 475 LYS A CA 1
ATOM 3737 C C . LYS A 1 475 ? -5.173 10.741 30.775 1.00 98.81 475 LYS A C 1
ATOM 3739 O O . LYS A 1 475 ? -6.373 10.954 30.625 1.00 98.81 475 LYS A O 1
ATOM 3744 N N . LEU A 1 476 ? -4.258 11.073 29.862 1.00 98.94 476 LEU A N 1
ATOM 3745 C CA . LEU A 1 476 ? -4.610 11.697 28.585 1.00 98.94 476 LEU A CA 1
ATOM 3746 C C . LEU A 1 476 ? -5.393 10.730 27.700 1.00 98.94 476 LEU A C 1
ATOM 3748 O O . LEU A 1 476 ? -6.375 11.129 27.078 1.00 98.94 476 LEU A O 1
ATOM 3752 N N . ALA A 1 477 ? -4.996 9.459 27.681 1.00 98.94 477 ALA A N 1
ATOM 3753 C CA . ALA A 1 477 ? -5.701 8.430 26.939 1.00 98.94 477 ALA A CA 1
ATOM 3754 C C . ALA A 1 477 ? -7.124 8.204 27.474 1.00 98.94 477 ALA A C 1
ATOM 3756 O O . ALA A 1 477 ? -8.080 8.182 26.698 1.00 98.94 477 ALA A O 1
ATOM 3757 N N . ASP A 1 478 ? -7.282 8.111 28.799 1.00 98.81 478 ASP A N 1
ATOM 3758 C CA . ASP A 1 478 ? -8.598 8.019 29.437 1.00 98.81 478 ASP A CA 1
ATOM 3759 C C . ASP A 1 478 ? -9.458 9.257 29.137 1.00 98.81 478 ASP A C 1
ATOM 3761 O O . ASP A 1 478 ? -10.615 9.128 28.738 1.00 98.81 478 ASP A O 1
ATOM 3765 N N . GLN A 1 479 ? -8.883 10.460 29.236 1.00 98.75 479 GLN A N 1
ATOM 3766 C CA . GLN A 1 479 ? -9.567 11.706 28.888 1.00 98.75 479 GLN A CA 1
ATOM 3767 C C . GLN A 1 479 ? -10.066 11.697 27.437 1.00 98.75 479 GLN A C 1
ATOM 3769 O O . GLN A 1 479 ? -11.228 12.025 27.199 1.00 98.75 479 GLN A O 1
ATOM 3774 N N . LEU A 1 480 ? -9.209 11.345 26.475 1.00 98.88 480 LEU A N 1
ATOM 3775 C CA . LEU A 1 480 ? -9.564 11.326 25.055 1.00 98.88 480 LEU A CA 1
ATOM 3776 C C . LEU A 1 480 ? -10.728 10.373 24.786 1.00 98.88 480 LEU A C 1
ATOM 3778 O O . LEU A 1 480 ? -11.726 10.791 24.204 1.00 98.88 480 LEU A O 1
ATOM 3782 N N . TYR A 1 481 ? -10.653 9.142 25.294 1.00 98.88 481 TYR A N 1
ATOM 3783 C CA . TYR A 1 481 ? -11.716 8.159 25.104 1.00 98.88 481 TYR A CA 1
ATOM 3784 C C . TYR A 1 481 ? -13.044 8.587 25.746 1.00 98.88 481 TYR A C 1
ATOM 3786 O O . TYR A 1 481 ? -14.107 8.480 25.133 1.00 98.88 481 TYR A O 1
ATOM 3794 N N . ARG A 1 482 ? -12.998 9.152 26.960 1.00 98.81 482 ARG A N 1
ATOM 3795 C CA . ARG A 1 482 ? -14.186 9.664 27.668 1.00 98.81 482 ARG A CA 1
ATOM 3796 C C . ARG A 1 482 ? -14.818 10.878 26.984 1.00 98.81 482 ARG A C 1
ATOM 3798 O O . ARG A 1 482 ? -15.985 11.177 27.245 1.00 98.81 482 ARG A O 1
ATOM 3805 N N . ASN A 1 483 ? -14.084 11.577 26.124 1.00 98.69 483 ASN A N 1
ATOM 3806 C CA . ASN A 1 483 ? -14.601 12.721 25.379 1.00 98.69 483 ASN A CA 1
ATOM 3807 C C . ASN A 1 483 ? -15.368 12.323 24.110 1.00 98.69 483 ASN A C 1
ATOM 3809 O O . ASN A 1 483 ? -16.104 13.161 23.587 1.00 98.69 483 ASN A O 1
ATOM 3813 N N . VAL A 1 484 ? -15.228 11.084 23.625 1.00 98.88 484 VAL A N 1
ATOM 3814 C CA . VAL A 1 484 ? -15.935 10.613 22.426 1.00 98.88 484 VAL A CA 1
ATOM 3815 C C . VAL A 1 484 ? -17.418 10.433 22.733 1.00 98.88 484 VAL A C 1
ATOM 3817 O O . VAL A 1 484 ? -17.816 9.549 23.494 1.00 98.88 484 VAL A O 1
ATOM 3820 N N . ASN A 1 485 ? -18.251 11.287 22.142 1.00 98.81 485 ASN A N 1
ATOM 3821 C CA . ASN A 1 485 ? -19.691 11.272 22.360 1.00 98.81 485 ASN A CA 1
ATOM 3822 C C . ASN A 1 485 ? -20.394 10.312 21.393 1.00 98.81 485 ASN A C 1
ATOM 3824 O O . ASN A 1 485 ? -21.020 10.746 20.428 1.00 98.81 485 ASN A O 1
ATOM 3828 N N . TRP A 1 486 ? -20.309 9.004 21.638 1.00 98.81 486 TRP A N 1
ATOM 3829 C CA . TRP A 1 486 ? -20.891 7.999 20.740 1.00 98.81 486 TRP A CA 1
ATOM 3830 C C . TRP A 1 486 ? -22.405 8.134 20.551 1.00 98.81 486 TRP A C 1
ATOM 3832 O O . TRP A 1 486 ? -22.905 7.862 19.463 1.00 98.81 486 TRP A O 1
ATOM 3842 N N . GLN A 1 487 ? -23.128 8.647 21.551 1.00 98.69 487 GLN A N 1
ATOM 3843 C CA . GLN A 1 487 ? -24.554 8.974 21.431 1.00 98.69 487 GLN A CA 1
ATOM 3844 C C . GLN A 1 487 ? -24.830 10.042 20.367 1.00 98.69 487 GLN A C 1
ATOM 3846 O O . GLN A 1 487 ? -25.881 10.011 19.740 1.00 98.69 487 GLN A O 1
ATOM 3851 N N . TRP A 1 488 ? -23.898 10.973 20.138 1.00 98.62 488 TRP A N 1
ATOM 3852 C CA . TRP A 1 488 ? -24.023 11.960 19.064 1.00 98.62 488 TRP A CA 1
ATOM 3853 C C . TRP A 1 488 ? -23.878 11.332 17.672 1.00 98.62 488 TRP A C 1
ATOM 3855 O O . TRP A 1 488 ? -24.486 11.829 16.734 1.00 98.62 488 TRP A O 1
ATOM 3865 N N . MET A 1 489 ? -23.101 10.254 17.533 1.00 98.44 489 MET A N 1
ATOM 3866 C CA . MET A 1 489 ? -22.928 9.535 16.262 1.00 98.44 489 MET A CA 1
ATOM 3867 C C . MET A 1 489 ? -24.007 8.462 16.027 1.00 98.44 489 MET A C 1
ATOM 3869 O O . MET A 1 489 ? -24.124 7.928 14.923 1.00 98.44 489 MET A O 1
ATOM 3873 N N . LEU A 1 490 ? -24.795 8.143 17.058 1.00 98.38 490 LEU A N 1
ATOM 3874 C CA . LEU A 1 490 ? -25.912 7.210 16.983 1.00 98.38 490 LEU A CA 1
ATOM 3875 C C . LEU A 1 490 ? -27.095 7.862 16.262 1.00 98.38 490 LEU A C 1
ATOM 3877 O O . LEU A 1 490 ? -27.501 8.978 16.586 1.00 98.38 490 LEU A O 1
ATOM 3881 N N . THR A 1 491 ? -27.653 7.154 15.290 1.00 96.81 491 THR A N 1
ATOM 3882 C CA . THR A 1 491 ? -28.802 7.630 14.515 1.00 96.81 491 THR A CA 1
ATOM 3883 C C . THR A 1 491 ? -30.126 7.136 15.109 1.00 96.81 491 THR A C 1
ATOM 3885 O O . THR A 1 491 ? -30.134 6.301 16.014 1.00 96.81 491 THR A O 1
ATOM 3888 N N . ASP A 1 492 ? -31.260 7.683 14.658 1.00 93.88 492 ASP A N 1
ATOM 3889 C CA . ASP A 1 492 ? -32.582 7.422 15.264 1.00 93.88 492 ASP A CA 1
ATOM 3890 C C . ASP A 1 492 ? -33.043 5.958 15.132 1.00 93.88 492 ASP A C 1
ATOM 3892 O O . ASP A 1 492 ? -33.820 5.462 15.951 1.00 93.88 492 ASP A O 1
ATOM 3896 N N . ASP A 1 493 ? -32.553 5.243 14.118 1.00 92.88 493 ASP A N 1
ATOM 3897 C CA . ASP A 1 493 ? -32.756 3.799 13.945 1.00 92.88 493 ASP A CA 1
ATOM 3898 C C . ASP A 1 493 ? -31.860 2.967 14.888 1.00 92.88 493 ASP A C 1
ATOM 3900 O O . ASP A 1 493 ? -32.026 1.752 14.982 1.00 92.88 493 ASP A O 1
ATOM 3904 N N . GLY A 1 494 ? -30.979 3.616 15.658 1.00 96.88 494 GLY A N 1
ATOM 3905 C CA . GLY A 1 494 ? -30.050 3.063 16.636 1.00 96.88 494 GLY A CA 1
ATOM 3906 C C . GLY A 1 494 ? -28.850 2.325 16.053 1.00 96.88 494 GLY A C 1
ATOM 3907 O O . GLY A 1 494 ? -28.331 1.441 16.729 1.00 96.88 494 GLY A O 1
ATOM 3908 N N . VAL A 1 495 ? -28.411 2.674 14.844 1.00 98.06 495 VAL A N 1
ATOM 3909 C CA . VAL A 1 495 ? -27.088 2.294 14.321 1.00 98.06 495 VAL A CA 1
ATOM 3910 C C . VAL A 1 495 ? -26.166 3.515 14.261 1.00 98.06 495 VAL A C 1
ATOM 3912 O O . VAL A 1 495 ? -26.624 4.664 14.270 1.00 98.06 495 VAL A O 1
ATOM 3915 N N . LEU A 1 496 ? -24.854 3.292 14.223 1.00 98.38 496 LEU A N 1
ATOM 3916 C CA . LEU A 1 496 ? -23.878 4.377 14.092 1.00 98.38 496 LEU A CA 1
ATOM 3917 C C . LEU A 1 496 ? -23.865 4.936 12.658 1.00 98.38 496 LEU A C 1
ATOM 3919 O O . LEU A 1 496 ? -23.831 4.184 11.682 1.00 98.38 496 LEU A O 1
ATOM 3923 N N . SER A 1 497 ? -23.841 6.265 12.523 1.00 98.25 497 SER A N 1
ATOM 3924 C CA . SER A 1 497 ? -23.508 6.917 11.250 1.00 98.25 497 SER A CA 1
ATOM 3925 C C . SER A 1 497 ? -22.046 6.656 10.903 1.00 98.25 497 SER A C 1
ATOM 3927 O O . SER A 1 497 ? -21.191 6.727 11.784 1.00 98.25 497 SER A O 1
ATOM 3929 N N . MET A 1 498 ? -21.735 6.434 9.621 1.00 98.12 498 MET A N 1
ATOM 3930 C CA . MET A 1 498 ? -20.340 6.288 9.188 1.00 98.12 498 MET A CA 1
ATOM 3931 C C . MET A 1 498 ? -19.528 7.568 9.411 1.00 98.12 498 MET A C 1
ATOM 3933 O O . MET A 1 498 ? -18.365 7.505 9.808 1.00 98.12 498 MET A O 1
ATOM 3937 N N . GLY A 1 499 ? -20.162 8.734 9.290 1.00 97.88 499 GLY A N 1
ATOM 3938 C CA . GLY A 1 499 ? -19.504 9.990 9.617 1.00 97.88 499 GLY A CA 1
ATOM 3939 C C . GLY A 1 499 ? -20.409 11.210 9.587 1.00 97.88 499 GLY A C 1
ATOM 3940 O O . GLY A 1 499 ? -21.636 11.113 9.460 1.00 97.88 499 GLY A O 1
ATOM 3941 N N . TRP A 1 500 ? -19.780 12.376 9.704 1.00 98.44 500 TRP A N 1
ATOM 3942 C CA . TRP A 1 500 ? -20.425 13.686 9.676 1.00 98.44 500 TRP A CA 1
ATOM 3943 C C . TRP A 1 500 ? -19.542 14.715 8.963 1.00 98.44 500 TRP A C 1
ATOM 3945 O O . TRP A 1 500 ? -18.329 14.737 9.161 1.00 98.44 500 TRP A O 1
ATOM 3955 N N . LYS A 1 501 ? -20.146 15.606 8.176 1.00 97.56 501 LYS A N 1
ATOM 3956 C CA . LYS A 1 501 ? -19.474 16.733 7.516 1.00 97.56 501 LYS A CA 1
ATOM 3957 C C . LYS A 1 501 ? -20.138 18.059 7.899 1.00 97.56 501 LYS A C 1
ATOM 3959 O O . LYS A 1 501 ? -21.367 18.111 7.988 1.00 97.56 501 LYS A O 1
ATOM 3964 N N . PRO A 1 502 ? -19.384 19.154 8.088 1.00 96.50 502 PRO A N 1
ATOM 3965 C CA . PRO A 1 502 ? -19.969 20.461 8.377 1.00 96.50 502 PRO A CA 1
ATOM 3966 C C . PRO A 1 502 ? -20.828 20.997 7.230 1.00 96.50 502 PRO A C 1
ATOM 3968 O O . PRO A 1 502 ? -21.769 21.741 7.493 1.00 96.50 502 PRO A O 1
ATOM 3971 N N . GLU A 1 503 ? -20.563 20.583 5.989 1.00 95.56 503 GLU A N 1
ATOM 3972 C CA . GLU A 1 503 ? -21.330 21.002 4.813 1.00 95.56 503 GLU A CA 1
ATOM 3973 C C . GLU A 1 503 ? -22.727 20.365 4.746 1.00 95.56 503 GLU A C 1
ATOM 3975 O O . GLU A 1 503 ? -23.645 20.969 4.194 1.00 95.56 503 GLU A O 1
ATOM 3980 N N . GLY A 1 504 ? -22.894 19.148 5.281 1.00 91.56 504 GLY A N 1
ATOM 3981 C CA . GLY A 1 504 ? -24.073 18.311 5.009 1.00 91.56 504 GLY A CA 1
ATOM 3982 C C . GLY A 1 504 ? -24.689 17.600 6.213 1.00 91.56 504 GLY A C 1
ATOM 3983 O O . GLY A 1 504 ? -25.747 16.992 6.083 1.00 91.56 504 GLY A O 1
ATOM 3984 N N . GLY A 1 505 ? -24.074 17.676 7.391 1.00 96.56 505 GLY A N 1
ATOM 3985 C CA . GLY A 1 505 ? -24.508 16.908 8.550 1.00 96.56 505 GLY A CA 1
ATOM 3986 C C . GLY A 1 505 ? -24.016 15.459 8.511 1.00 96.56 505 GLY A C 1
ATOM 3987 O O . GLY A 1 505 ? -22.934 15.171 8.001 1.00 96.56 505 GLY A O 1
ATOM 3988 N N . PHE A 1 506 ? -24.789 14.543 9.096 1.00 97.62 506 PHE A N 1
ATOM 3989 C CA . PHE A 1 506 ? -24.459 13.116 9.091 1.00 97.62 506 PHE A CA 1
ATOM 3990 C C . PHE A 1 506 ? -24.546 12.542 7.678 1.00 97.62 506 PHE A C 1
ATOM 3992 O O . PHE A 1 506 ? -25.453 12.886 6.920 1.00 97.62 506 PHE A O 1
ATOM 3999 N N . LEU A 1 507 ? -23.618 11.646 7.338 1.00 95.69 507 LEU A N 1
ATOM 4000 C CA . LEU A 1 507 ? -23.638 10.936 6.060 1.00 95.69 507 LEU A CA 1
ATOM 4001 C C . LEU A 1 507 ? -24.908 10.081 5.938 1.00 95.69 507 LEU A C 1
ATOM 4003 O O . LEU A 1 507 ? -25.573 9.804 6.933 1.00 95.69 507 LEU A O 1
ATOM 4007 N N . GLY A 1 508 ? -25.261 9.653 4.725 1.00 93.12 508 GLY A N 1
ATOM 4008 C CA . GLY A 1 508 ? -26.350 8.686 4.522 1.00 93.12 508 GLY A CA 1
ATOM 4009 C C . GLY A 1 508 ? -25.964 7.256 4.916 1.00 93.12 508 GLY A C 1
ATOM 4010 O O . GLY A 1 508 ? -26.827 6.480 5.307 1.00 93.12 508 GLY A O 1
ATOM 4011 N N . ALA A 1 509 ? -24.671 6.929 4.850 1.00 94.62 509 ALA A N 1
ATOM 4012 C CA . ALA A 1 509 ? -24.151 5.590 5.097 1.00 94.62 509 ALA A CA 1
ATOM 4013 C C . ALA A 1 509 ? -24.080 5.247 6.599 1.00 94.62 509 ALA A C 1
ATOM 4015 O O . ALA A 1 509 ? -23.833 6.114 7.450 1.00 94.62 509 ALA A O 1
ATOM 4016 N N . ARG A 1 510 ? -24.329 3.978 6.929 1.00 97.19 510 ARG A N 1
ATOM 4017 C CA . ARG A 1 510 ? -24.539 3.469 8.290 1.00 97.19 510 ARG A CA 1
ATOM 4018 C C . ARG A 1 510 ? -23.685 2.232 8.532 1.00 97.19 510 ARG A C 1
ATOM 4020 O O . ARG A 1 510 ? -23.457 1.458 7.613 1.00 97.19 510 ARG A O 1
ATOM 4027 N N . TRP A 1 511 ? -23.266 2.024 9.776 1.00 97.31 511 TRP A N 1
ATOM 4028 C CA . TRP A 1 511 ? -22.678 0.756 10.216 1.00 97.31 511 TRP A CA 1
ATOM 4029 C C . TRP A 1 511 ? -23.783 -0.239 10.600 1.00 97.31 511 TRP A C 1
ATOM 4031 O O . TRP A 1 511 ? -23.886 -0.648 11.755 1.00 97.31 511 TRP A O 1
ATOM 4041 N N . ASP A 1 512 ? -24.672 -0.560 9.664 1.00 96.44 512 ASP A N 1
ATOM 4042 C CA . ASP A 1 512 ? -25.857 -1.408 9.865 1.00 96.44 512 ASP A CA 1
ATOM 4043 C C . ASP A 1 512 ? -25.697 -2.831 9.311 1.00 96.44 512 ASP A C 1
ATOM 4045 O O . ASP A 1 512 ? -26.609 -3.644 9.437 1.00 96.44 512 ASP A O 1
ATOM 4049 N N . SER A 1 5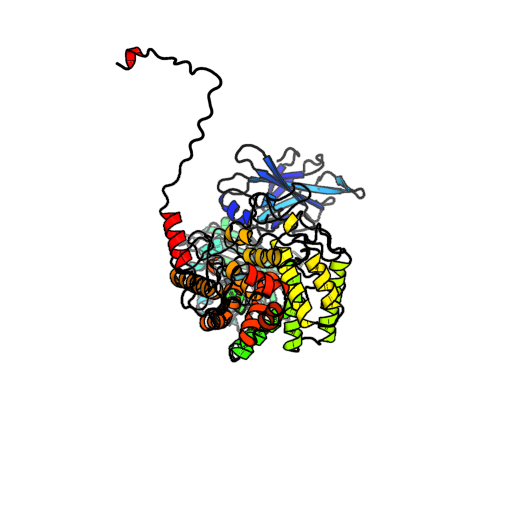13 ? -24.531 -3.163 8.754 1.00 97.06 513 SER A N 1
ATOM 4050 C CA . SER A 1 513 ? -24.164 -4.502 8.292 1.00 97.06 513 SER A CA 1
ATOM 4051 C C . SER A 1 513 ? -22.755 -4.873 8.758 1.00 97.06 513 SER A C 1
ATOM 4053 O O . SER A 1 513 ? -21.941 -3.997 9.042 1.00 97.06 513 SER A O 1
ATOM 4055 N N . PHE A 1 514 ? -22.471 -6.173 8.858 1.00 97.88 514 PHE A N 1
ATOM 4056 C CA . PHE A 1 514 ? -21.179 -6.702 9.283 1.00 97.88 514 PHE A CA 1
ATOM 4057 C C . PHE A 1 514 ? -20.046 -6.203 8.385 1.00 97.88 514 PHE A C 1
ATOM 4059 O O . PHE A 1 514 ? -20.102 -6.365 7.165 1.00 97.88 514 PHE A O 1
ATOM 4066 N N . ASN A 1 515 ? -19.036 -5.615 9.023 1.00 97.19 515 ASN A N 1
ATOM 4067 C CA . ASN A 1 515 ? -17.785 -5.126 8.456 1.00 97.19 515 ASN A CA 1
ATOM 4068 C C . ASN A 1 515 ? -16.823 -4.753 9.616 1.00 97.19 515 ASN A C 1
ATOM 4070 O O . ASN A 1 515 ? -17.059 -5.134 10.766 1.00 97.19 515 ASN A O 1
ATOM 4074 N N . GLU A 1 516 ? -15.769 -3.978 9.353 1.00 97.00 516 GLU A N 1
ATOM 4075 C CA . GLU A 1 516 ? -14.788 -3.512 10.345 1.00 97.00 516 GLU A CA 1
ATOM 4076 C C . GLU A 1 516 ? -15.414 -2.668 11.473 1.00 97.00 516 GLU A C 1
ATOM 4078 O O . GLU A 1 516 ? -14.882 -2.583 12.586 1.00 97.00 516 GLU A O 1
ATOM 4083 N N . GLY A 1 517 ? -16.587 -2.082 11.212 1.00 97.31 517 GLY A N 1
ATOM 4084 C CA . GLY A 1 517 ? -17.352 -1.232 12.118 1.00 97.31 517 GLY A CA 1
ATOM 4085 C C . GLY A 1 517 ? -17.738 -1.896 13.437 1.00 97.31 517 GLY A C 1
ATOM 4086 O O . GLY A 1 517 ? -18.055 -1.190 14.397 1.00 97.31 517 GLY A O 1
ATOM 4087 N N . ILE A 1 518 ? -17.657 -3.228 13.553 1.00 98.31 518 ILE A N 1
ATOM 4088 C CA . ILE A 1 518 ? -17.907 -3.928 14.822 1.00 98.31 518 ILE A CA 1
ATOM 4089 C C . ILE A 1 518 ? -16.985 -3.441 15.952 1.00 98.31 518 ILE A C 1
ATOM 4091 O O . ILE A 1 518 ? -17.412 -3.384 17.107 1.00 98.31 518 ILE A O 1
ATOM 4095 N N . LEU A 1 519 ? -15.759 -3.005 15.634 1.00 98.75 519 LEU A N 1
ATOM 4096 C CA . LEU A 1 519 ? -14.854 -2.411 16.620 1.00 98.75 519 LEU A CA 1
ATOM 4097 C C . LEU A 1 519 ? -15.422 -1.098 17.181 1.00 98.75 519 LEU A C 1
ATOM 4099 O O . LEU A 1 519 ? -15.380 -0.870 18.392 1.00 98.75 519 LEU A O 1
ATOM 4103 N N . ALA A 1 520 ? -16.015 -0.261 16.323 1.00 98.75 520 ALA A N 1
ATOM 4104 C CA . ALA A 1 520 ? -16.644 0.989 16.740 1.00 98.75 520 ALA A CA 1
ATOM 4105 C C . ALA A 1 520 ? -17.821 0.741 17.693 1.00 98.75 520 ALA A C 1
ATOM 4107 O O . ALA A 1 520 ? -17.958 1.463 18.676 1.00 98.75 520 ALA A O 1
ATOM 4108 N N . TYR A 1 521 ? -18.625 -0.307 17.478 1.00 98.81 521 TYR A N 1
ATOM 4109 C CA . TYR A 1 521 ? -19.695 -0.677 18.413 1.00 98.81 521 TYR A CA 1
ATOM 4110 C C . TYR A 1 521 ? -19.168 -1.150 19.767 1.00 98.81 521 TYR A C 1
ATOM 4112 O O . TYR A 1 521 ? -19.701 -0.739 20.799 1.00 98.81 521 TYR A O 1
ATOM 4120 N N . ILE A 1 522 ? -18.117 -1.978 19.786 1.00 98.81 522 ILE A N 1
ATOM 4121 C CA . ILE A 1 522 ? -17.503 -2.448 21.038 1.00 98.81 522 ILE A CA 1
ATOM 4122 C C . ILE A 1 522 ? -17.009 -1.252 21.860 1.00 98.81 522 ILE A C 1
ATOM 4124 O O . ILE A 1 522 ? -17.279 -1.172 23.060 1.00 98.81 522 ILE A O 1
ATOM 4128 N N . LEU A 1 523 ? -16.355 -0.280 21.227 1.00 98.88 523 LEU A N 1
ATOM 4129 C CA . LEU A 1 523 ? -15.932 0.948 21.900 1.00 98.88 523 LEU A CA 1
ATOM 4130 C C . LEU A 1 523 ? -17.131 1.816 22.319 1.00 98.88 523 LEU A C 1
ATOM 4132 O O . LEU A 1 523 ? -17.230 2.245 23.468 1.00 98.88 523 LEU A O 1
ATOM 4136 N N . ALA A 1 524 ? -18.100 2.022 21.432 1.00 98.81 524 ALA A N 1
ATOM 4137 C CA . ALA A 1 524 ? -19.266 2.850 21.714 1.00 98.81 524 ALA A CA 1
ATOM 4138 C C . ALA A 1 524 ? -20.092 2.342 22.902 1.00 98.81 524 ALA A C 1
ATOM 4140 O O . ALA A 1 524 ? -20.530 3.137 23.729 1.00 98.81 524 ALA A O 1
ATOM 4141 N N . ILE A 1 525 ? -20.284 1.028 23.020 1.00 98.81 525 ILE A N 1
ATOM 4142 C CA . ILE A 1 525 ? -21.025 0.400 24.124 1.00 98.81 525 ILE A CA 1
ATOM 4143 C C . ILE A 1 525 ? -20.188 0.389 25.410 1.00 98.81 525 ILE A C 1
ATOM 4145 O O . ILE A 1 525 ? -20.727 0.539 26.506 1.00 98.81 525 ILE A O 1
ATOM 4149 N N . GLY A 1 526 ? -18.863 0.272 25.286 1.00 98.38 526 GLY A N 1
ATOM 4150 C CA . GLY A 1 526 ? -17.928 0.332 26.410 1.00 98.38 526 GLY A CA 1
ATOM 4151 C C . GLY A 1 526 ? -17.687 1.733 26.971 1.00 98.38 526 GLY A C 1
ATOM 4152 O O . GLY A 1 526 ? -17.068 1.859 28.028 1.00 98.38 526 GLY A O 1
ATOM 4153 N N . SER A 1 527 ? -18.124 2.794 26.285 1.00 98.56 527 SER A N 1
ATOM 4154 C CA . SER A 1 527 ? -17.874 4.173 26.715 1.00 98.56 527 SER A CA 1
ATOM 4155 C C . SER A 1 527 ? -18.460 4.449 28.109 1.00 98.56 527 SER A C 1
ATOM 4157 O O . SER A 1 527 ? -19.652 4.250 28.336 1.00 98.56 527 SER A O 1
ATOM 4159 N N . PRO A 1 528 ? -17.670 4.969 29.064 1.00 98.31 528 PRO A N 1
ATOM 4160 C CA . PRO A 1 528 ? -18.153 5.238 30.420 1.00 98.31 528 PRO A CA 1
ATOM 4161 C C . PRO A 1 528 ? -18.918 6.568 30.550 1.00 98.31 528 PRO A C 1
ATOM 4163 O O . PRO A 1 528 ? -19.421 6.881 31.629 1.00 98.31 528 PRO A O 1
ATOM 4166 N N . THR A 1 529 ? -18.947 7.395 29.502 1.00 98.69 529 THR A N 1
ATOM 4167 C CA . THR A 1 529 ? -19.512 8.757 29.523 1.00 98.69 529 THR A CA 1
ATOM 4168 C C . THR A 1 529 ? -20.653 8.932 28.536 1.00 98.69 529 THR A C 1
ATOM 4170 O O . THR A 1 529 ? -21.678 9.503 28.901 1.00 98.69 529 THR A O 1
ATOM 4173 N N . TYR A 1 530 ? -20.502 8.415 27.317 1.00 98.56 530 TYR A N 1
ATOM 4174 C CA . TYR A 1 530 ? -21.509 8.512 26.265 1.00 98.56 530 TYR A CA 1
ATOM 4175 C C . TYR A 1 530 ? -21.779 7.143 25.624 1.00 98.56 530 TYR A C 1
ATOM 4177 O O . TYR A 1 530 ? -21.626 7.018 24.409 1.00 98.56 530 TYR A O 1
ATOM 4185 N N . PRO A 1 531 ? -22.157 6.108 26.402 1.00 98.69 531 PRO A N 1
ATOM 4186 C CA . PRO A 1 531 ? -22.426 4.792 25.842 1.00 98.69 531 PRO A CA 1
ATOM 4187 C C . PRO A 1 531 ? -23.641 4.813 24.920 1.00 98.69 531 PRO A C 1
ATOM 4189 O O . PRO A 1 531 ? -24.654 5.452 25.234 1.00 98.69 531 PRO A O 1
ATOM 4192 N N . ILE A 1 532 ? -23.567 4.065 23.821 1.00 98.75 532 ILE A N 1
ATOM 4193 C CA . ILE A 1 532 ? -24.766 3.685 23.064 1.00 98.75 532 ILE A CA 1
ATOM 4194 C C . ILE A 1 532 ? -25.419 2.449 23.705 1.00 98.75 532 ILE A C 1
ATOM 4196 O O . ILE A 1 532 ? -24.740 1.689 24.402 1.00 98.75 532 ILE A O 1
ATOM 4200 N N . PRO A 1 533 ? -26.724 2.218 23.491 1.00 98.38 533 PRO A N 1
ATOM 4201 C CA . PRO A 1 533 ? -27.396 1.052 24.053 1.00 98.38 533 PRO A CA 1
ATOM 4202 C C . PRO A 1 533 ? -26.847 -0.269 23.473 1.00 98.38 533 PRO A C 1
ATOM 4204 O O . PRO A 1 533 ? -26.655 -0.333 22.252 1.00 98.38 533 PRO A O 1
ATOM 4207 N N . PRO A 1 534 ? -26.619 -1.327 24.282 1.00 98.19 534 PRO A N 1
ATOM 4208 C CA . PRO A 1 534 ? -26.105 -2.613 23.800 1.00 98.19 534 PRO A CA 1
ATOM 4209 C C . PRO A 1 534 ? -26.938 -3.248 22.682 1.00 98.19 534 PRO A C 1
ATOM 4211 O O . PRO A 1 534 ? -26.381 -3.877 21.789 1.00 98.19 534 PRO A O 1
ATOM 4214 N N . GLU A 1 535 ? -28.254 -3.020 22.661 1.00 97.94 535 GLU A N 1
ATOM 4215 C CA . GLU A 1 535 ? -29.150 -3.483 21.596 1.00 97.94 535 GLU A CA 1
ATOM 4216 C C . GLU A 1 535 ? -28.814 -2.915 20.206 1.00 97.94 535 GLU A C 1
ATOM 4218 O O . GLU A 1 535 ? -29.287 -3.436 19.200 1.00 97.94 535 GLU A O 1
ATOM 4223 N N . SER A 1 536 ? -27.981 -1.872 20.118 1.00 98.44 536 SER A N 1
ATOM 4224 C CA . SER A 1 536 ? -27.466 -1.361 18.839 1.00 98.44 536 SER A CA 1
ATOM 4225 C C . SER A 1 536 ? -26.612 -2.416 18.119 1.00 98.44 536 SER A C 1
ATOM 4227 O O . SER A 1 536 ? -26.623 -2.490 16.896 1.00 98.44 536 SER A O 1
ATOM 4229 N N . TRP A 1 537 ? -25.934 -3.295 18.866 1.00 98.44 537 TRP A N 1
ATOM 4230 C CA . TRP A 1 537 ? -25.182 -4.431 18.318 1.00 98.44 537 TRP A CA 1
ATOM 4231 C C . TRP A 1 537 ? -26.069 -5.456 17.606 1.00 98.44 537 TRP A C 1
ATOM 4233 O O . TRP A 1 537 ? -25.663 -6.061 16.609 1.00 98.44 537 TRP A O 1
ATOM 4243 N N . ASP A 1 538 ? -27.294 -5.636 18.101 1.00 97.25 538 ASP A N 1
ATOM 4244 C CA . ASP A 1 538 ? -28.277 -6.558 17.531 1.00 97.25 538 ASP A CA 1
ATOM 4245 C C . ASP A 1 538 ? -28.884 -6.029 16.222 1.00 97.25 538 ASP A C 1
ATOM 4247 O O . ASP A 1 538 ? -29.519 -6.786 15.490 1.00 97.25 538 ASP A O 1
ATOM 4251 N N . LYS A 1 539 ? -28.683 -4.741 15.912 1.00 97.19 539 LYS A N 1
ATOM 4252 C CA . LYS A 1 539 ? -29.166 -4.103 14.678 1.00 97.19 539 LYS A CA 1
ATOM 4253 C C . LYS A 1 539 ? -28.221 -4.270 13.495 1.00 97.19 539 LYS A C 1
ATOM 4255 O O . LYS A 1 539 ? -28.634 -4.016 12.370 1.00 97.19 539 LYS A O 1
ATOM 4260 N N . ILE A 1 540 ? -26.989 -4.715 13.735 1.00 97.44 540 ILE A N 1
ATOM 4261 C CA . ILE A 1 540 ? -26.039 -5.026 12.668 1.00 97.44 540 ILE A CA 1
ATOM 4262 C C . ILE A 1 540 ? -26.535 -6.277 11.933 1.00 97.44 540 ILE A C 1
ATOM 4264 O O . ILE A 1 540 ? -26.582 -7.377 12.496 1.00 97.44 540 ILE A O 1
ATOM 4268 N N . TYR A 1 541 ? -26.895 -6.119 10.666 1.00 96.25 541 TYR A N 1
ATOM 4269 C CA . TYR A 1 541 ? -27.188 -7.227 9.774 1.00 96.25 541 TYR A CA 1
ATOM 4270 C C . TYR A 1 541 ? -25.914 -8.043 9.529 1.00 96.25 541 TYR A C 1
ATOM 4272 O O . TYR A 1 541 ? -24.868 -7.492 9.209 1.00 96.25 541 TYR A O 1
ATOM 4280 N N . ARG A 1 542 ? -25.965 -9.363 9.704 1.00 97.06 542 ARG A N 1
ATOM 4281 C CA . ARG A 1 542 ? -24.798 -10.244 9.550 1.00 97.06 542 ARG A CA 1
ATOM 4282 C C . ARG A 1 542 ? -25.116 -11.293 8.478 1.00 97.06 542 ARG A C 1
ATOM 4284 O O . ARG A 1 542 ? -25.636 -12.355 8.816 1.00 97.06 542 ARG A O 1
ATOM 4291 N N . PRO A 1 543 ? -24.885 -10.985 7.188 1.00 95.56 543 PRO A N 1
ATOM 4292 C CA . PRO A 1 543 ? -25.059 -11.956 6.111 1.00 95.56 543 PRO A CA 1
ATOM 4293 C C . PRO A 1 543 ? -24.265 -13.227 6.406 1.00 95.56 543 PRO A C 1
ATOM 4295 O O . PRO A 1 543 ? -23.170 -13.131 6.946 1.00 95.56 543 PRO A O 1
ATOM 4298 N N . VAL A 1 544 ? -24.791 -14.401 6.057 1.00 95.31 544 VAL A N 1
ATOM 4299 C CA . VAL A 1 544 ? -24.067 -15.672 6.198 1.00 95.31 544 VAL A CA 1
ATOM 4300 C C . VAL A 1 544 ? -23.731 -16.227 4.818 1.00 95.31 544 VAL A C 1
ATOM 4302 O O . VAL A 1 544 ? -24.629 -16.435 3.998 1.00 95.31 544 VAL A O 1
ATOM 4305 N N . HIS A 1 545 ? -22.447 -16.498 4.589 1.00 92.06 545 HIS A N 1
ATOM 4306 C CA . HIS A 1 545 ? -21.951 -17.286 3.468 1.00 92.06 545 HIS A CA 1
ATOM 4307 C C . HIS A 1 545 ? -21.614 -18.682 3.982 1.00 92.06 545 HIS A C 1
ATOM 4309 O O . HIS A 1 545 ? -20.605 -18.883 4.653 1.00 92.06 545 HIS A O 1
ATOM 4315 N N . ASP A 1 546 ? -22.472 -19.647 3.651 1.00 89.50 546 ASP A N 1
ATOM 4316 C CA . ASP A 1 546 ? -22.353 -21.058 4.039 1.00 89.50 546 ASP A CA 1
ATOM 4317 C C . ASP A 1 546 ? -22.237 -21.264 5.564 1.00 89.50 546 ASP A C 1
ATOM 4319 O O . ASP A 1 546 ? -23.242 -21.492 6.235 1.00 89.50 546 ASP A O 1
ATOM 4323 N N . THR A 1 547 ? -21.034 -21.129 6.126 1.00 93.56 547 THR A N 1
ATOM 4324 C CA . THR A 1 547 ? -20.716 -21.429 7.532 1.00 93.56 547 THR A CA 1
ATOM 4325 C C . THR A 1 547 ? -20.177 -20.248 8.342 1.00 93.56 547 THR A C 1
ATOM 4327 O O . THR A 1 547 ? -19.940 -20.407 9.541 1.00 93.56 547 THR A O 1
ATOM 4330 N N . TYR A 1 548 ? -20.010 -19.067 7.740 1.00 97.31 548 TYR A N 1
ATOM 4331 C CA . TYR A 1 548 ? -19.477 -17.875 8.407 1.00 97.31 548 TYR A CA 1
ATOM 4332 C C . TYR A 1 548 ? -20.286 -16.621 8.057 1.00 97.31 548 TYR A C 1
ATOM 4334 O O . TYR A 1 548 ? -20.943 -16.546 7.020 1.00 97.31 548 TYR A O 1
ATOM 4342 N N . ILE A 1 549 ? -20.258 -15.627 8.942 1.00 97.81 549 ILE A N 1
ATOM 4343 C CA . ILE A 1 549 ? -20.765 -14.287 8.656 1.00 97.81 549 ILE A CA 1
ATOM 4344 C C . ILE A 1 549 ? -19.843 -13.636 7.634 1.00 97.81 549 ILE A C 1
ATOM 4346 O O . ILE A 1 549 ? -18.648 -13.476 7.908 1.00 97.81 549 ILE A O 1
ATOM 4350 N N . SER A 1 550 ? -20.401 -13.212 6.502 1.00 95.38 550 SER A N 1
ATOM 4351 C CA . SER A 1 550 ? -19.648 -12.581 5.431 1.00 95.38 550 SER A CA 1
ATOM 4352 C C . SER A 1 550 ? -19.999 -11.116 5.193 1.00 95.38 550 SER A C 1
ATOM 4354 O O . SER A 1 550 ? -21.145 -10.682 5.339 1.00 95.38 550 SER A O 1
ATOM 4356 N N . LEU A 1 551 ? -18.987 -10.346 4.790 1.00 94.25 551 LEU A N 1
ATOM 4357 C CA . LEU A 1 551 ? -19.204 -9.133 4.016 1.00 94.25 551 LEU A CA 1
ATOM 4358 C C . LEU A 1 551 ? -19.452 -9.566 2.559 1.00 94.25 551 LEU A C 1
ATOM 4360 O O . LEU A 1 551 ? -18.620 -10.291 2.023 1.00 94.25 551 LEU A O 1
ATOM 4364 N N . PRO A 1 552 ? -20.516 -9.108 1.873 1.00 89.62 552 PRO A N 1
ATOM 4365 C CA . PRO A 1 552 ? -20.817 -9.551 0.506 1.00 89.62 552 PRO A CA 1
ATOM 4366 C C . PRO A 1 552 ? -19.686 -9.341 -0.514 1.00 89.62 552 PRO A C 1
ATOM 4368 O O . PRO A 1 552 ? -19.600 -10.065 -1.502 1.00 89.62 552 PRO A O 1
ATOM 4371 N N . GLN A 1 553 ? -18.829 -8.340 -0.293 1.00 91.75 553 GLN A N 1
ATOM 4372 C CA . GLN A 1 553 ? -17.659 -8.057 -1.129 1.00 91.75 553 GLN A CA 1
ATOM 4373 C C . GLN A 1 553 ? -16.465 -8.986 -0.851 1.00 91.75 553 GLN A C 1
ATOM 4375 O O . GLN A 1 553 ? -15.534 -8.994 -1.653 1.00 91.75 553 GLN A O 1
ATOM 4380 N N . GLU A 1 554 ? -16.492 -9.753 0.246 1.00 95.38 554 GLU A N 1
ATOM 4381 C CA . GLU A 1 554 ? -15.460 -10.712 0.682 1.00 95.38 554 GLU A CA 1
ATOM 4382 C C . GLU A 1 554 ? -14.051 -10.093 0.811 1.00 95.38 554 GLU A C 1
ATOM 4384 O O . GLU A 1 554 ? -13.029 -10.736 0.556 1.00 95.38 554 GLU A O 1
ATOM 4389 N N . THR A 1 555 ? -13.997 -8.811 1.178 1.00 97.19 555 THR A N 1
ATOM 4390 C CA . THR A 1 555 ? -12.768 -8.052 1.444 1.00 97.19 555 THR A CA 1
ATOM 4391 C C . THR A 1 555 ? -12.202 -8.417 2.816 1.00 97.19 555 THR A C 1
ATOM 4393 O O . THR A 1 555 ? -12.930 -8.376 3.804 1.00 97.19 555 THR A O 1
ATOM 4396 N N . LEU A 1 556 ? -10.912 -8.757 2.905 1.00 98.19 556 LEU A N 1
ATOM 4397 C CA . LEU A 1 556 ? -10.380 -9.439 4.092 1.00 98.19 556 LEU A CA 1
ATOM 4398 C C . LEU A 1 556 ? -10.125 -8.542 5.322 1.00 98.19 556 LEU A C 1
ATOM 4400 O O . LEU A 1 556 ? -10.302 -9.010 6.449 1.00 98.19 556 LEU A O 1
ATOM 4404 N N . PHE A 1 557 ? -9.788 -7.257 5.148 1.00 98.31 557 PHE A N 1
ATOM 4405 C CA . PHE A 1 557 ? -9.436 -6.379 6.282 1.00 98.31 557 PHE A CA 1
ATOM 4406 C C . PHE A 1 557 ? -10.555 -6.236 7.327 1.00 98.31 557 PHE A C 1
ATOM 4408 O O . PHE A 1 557 ? -10.284 -6.027 8.512 1.00 98.31 557 PHE A O 1
ATOM 4415 N N . VAL A 1 558 ? -11.823 -6.405 6.928 1.00 97.88 558 VAL A N 1
ATOM 4416 C CA . VAL A 1 558 ? -12.973 -6.275 7.840 1.00 97.88 558 VAL A CA 1
ATOM 4417 C C . VAL A 1 558 ? -13.000 -7.345 8.930 1.00 97.88 558 VAL A C 1
ATOM 4419 O O . VAL A 1 558 ? -13.575 -7.134 9.997 1.00 97.88 558 VAL A O 1
ATOM 4422 N N . TYR A 1 559 ? -12.349 -8.481 8.676 1.00 98.44 559 TYR A N 1
ATOM 4423 C CA . TYR A 1 559 ? -12.156 -9.559 9.642 1.00 98.44 559 TYR A CA 1
ATOM 4424 C C . TYR A 1 559 ? -10.902 -9.340 10.494 1.00 98.44 559 TYR A C 1
ATOM 4426 O O . TYR A 1 559 ? -10.832 -9.833 11.619 1.00 98.44 559 TYR A O 1
ATOM 4434 N N . GLN A 1 560 ? -9.924 -8.594 9.978 1.00 98.56 560 GLN A N 1
ATOM 4435 C CA . GLN A 1 560 ? -8.608 -8.401 10.585 1.00 98.56 560 GLN A CA 1
ATOM 4436 C C . GLN A 1 560 ? -8.632 -7.270 11.611 1.00 98.56 560 GLN A C 1
ATOM 4438 O O . GLN A 1 560 ? -8.340 -7.506 12.782 1.00 98.56 560 GLN A O 1
ATOM 4443 N N . TYR A 1 561 ? -9.091 -6.074 11.228 1.00 98.62 561 TYR A N 1
ATOM 4444 C CA . TYR A 1 561 ? -8.962 -4.872 12.063 1.00 98.62 561 TYR A CA 1
ATOM 4445 C C . TYR A 1 561 ? -9.572 -5.011 13.466 1.00 98.62 561 TYR A C 1
ATOM 4447 O O . TYR A 1 561 ? -8.907 -4.656 14.441 1.00 98.62 561 TYR A O 1
ATOM 4455 N N . PRO A 1 562 ? -10.789 -5.563 13.649 1.00 98.38 562 PRO A N 1
ATOM 4456 C CA . PRO A 1 562 ? -11.320 -5.778 14.995 1.00 98.38 562 PRO A CA 1
ATOM 4457 C C . PRO A 1 562 ? -10.486 -6.774 15.818 1.00 98.38 562 PRO A C 1
ATOM 4459 O O . PRO A 1 562 ? -10.319 -6.580 17.024 1.00 98.38 562 PRO A O 1
ATOM 4462 N N . ASN A 1 563 ? -9.952 -7.814 15.168 1.00 98.62 563 ASN A N 1
ATOM 4463 C CA . ASN A 1 563 ? -9.137 -8.863 15.785 1.00 98.62 563 ASN A CA 1
ATOM 4464 C C . ASN A 1 563 ? -7.714 -8.398 16.136 1.00 98.62 563 ASN A C 1
ATOM 4466 O O . ASN A 1 563 ? -7.060 -9.069 16.929 1.00 98.62 563 ASN A O 1
ATOM 4470 N N . ILE A 1 564 ? -7.243 -7.253 15.631 1.00 98.81 564 ILE A N 1
ATOM 4471 C CA . ILE A 1 564 ? -5.977 -6.651 16.079 1.00 98.81 564 ILE A CA 1
ATOM 4472 C C . ILE A 1 564 ? -6.022 -6.385 17.585 1.00 98.81 564 ILE A C 1
ATOM 4474 O O . ILE A 1 564 ? -5.115 -6.760 18.330 1.00 98.81 564 ILE A O 1
ATOM 4478 N N . TRP A 1 565 ? -7.085 -5.725 18.046 1.00 98.88 565 TRP A N 1
ATOM 4479 C CA . TRP A 1 565 ? -7.184 -5.272 19.431 1.00 98.88 565 TRP A CA 1
ATOM 4480 C C . TRP A 1 565 ? -8.024 -6.205 20.296 1.00 98.88 565 TRP A C 1
ATOM 4482 O O . TRP A 1 565 ? -7.629 -6.520 21.421 1.00 98.88 565 TRP A O 1
ATOM 4492 N N . VAL A 1 566 ? -9.173 -6.664 19.798 1.00 98.81 566 VAL A N 1
ATOM 4493 C CA . VAL A 1 566 ? -10.071 -7.520 20.575 1.00 98.81 566 VAL A CA 1
ATOM 4494 C C . VAL A 1 566 ? -9.657 -8.977 20.401 1.00 98.81 566 VAL A C 1
ATOM 4496 O O . VAL A 1 566 ? -9.728 -9.529 19.307 1.00 98.81 566 VAL A O 1
ATOM 4499 N N . ASP A 1 567 ? -9.266 -9.621 21.500 1.00 98.62 567 ASP A N 1
ATOM 4500 C CA . ASP A 1 567 ? -8.993 -11.057 21.501 1.00 98.62 567 ASP A CA 1
ATOM 4501 C C . ASP A 1 567 ? -10.311 -11.836 21.512 1.00 98.62 567 ASP A C 1
ATOM 4503 O O . ASP A 1 567 ? -10.897 -12.080 22.573 1.00 98.62 567 ASP A O 1
ATOM 4507 N N . PHE A 1 568 ? -10.791 -12.206 20.325 1.00 98.50 568 PHE A N 1
ATOM 4508 C CA . PHE A 1 568 ? -12.003 -13.008 20.156 1.00 98.50 568 PHE A CA 1
ATOM 4509 C C . PHE A 1 568 ? -11.775 -14.513 20.339 1.00 98.50 568 PHE A C 1
ATOM 4511 O O . PHE A 1 568 ? -12.739 -15.279 20.278 1.00 98.50 568 PHE A O 1
ATOM 4518 N N . ARG A 1 569 ? -10.537 -14.968 20.583 1.00 97.88 569 ARG A N 1
ATOM 4519 C CA . ARG A 1 569 ? -10.268 -16.399 20.758 1.00 97.88 569 ARG A CA 1
ATOM 4520 C C . ARG A 1 569 ? -11.061 -16.937 21.937 1.00 97.88 569 ARG A C 1
ATOM 4522 O O . ARG A 1 569 ? -11.108 -16.332 23.017 1.00 97.88 569 ARG A O 1
ATOM 4529 N N . ASN A 1 570 ? -11.648 -18.110 21.713 1.00 96.75 570 ASN A N 1
ATOM 4530 C CA . ASN A 1 570 ? -12.463 -18.830 22.684 1.00 96.75 570 ASN A CA 1
ATOM 4531 C C . ASN A 1 570 ? -13.606 -17.981 23.257 1.00 96.75 570 ASN A C 1
ATOM 4533 O O . ASN A 1 570 ? -13.947 -18.135 24.428 1.00 96.75 570 ASN A O 1
ATOM 4537 N N . LYS A 1 571 ? -14.186 -17.073 22.462 1.00 97.56 571 LYS A N 1
ATOM 4538 C CA . LYS A 1 571 ? -15.342 -16.262 22.854 1.00 97.56 571 LYS A CA 1
ATOM 4539 C C . LYS A 1 571 ? -16.402 -16.301 21.771 1.00 97.56 571 LYS A C 1
ATOM 4541 O O . LYS A 1 571 ? -16.105 -16.146 20.592 1.00 97.56 571 LYS A O 1
ATOM 4546 N N . GLU A 1 572 ? -17.650 -16.429 22.191 1.00 97.38 572 GLU A N 1
ATOM 4547 C CA . GLU A 1 572 ? -18.802 -16.222 21.318 1.00 97.38 572 GLU A CA 1
ATOM 4548 C C . GLU A 1 572 ? -19.763 -15.229 21.959 1.00 97.38 572 GLU A C 1
ATOM 4550 O O . GLU A 1 572 ? -19.926 -15.215 23.182 1.00 97.38 572 GLU A O 1
ATOM 4555 N N . ASP A 1 573 ? -20.405 -14.408 21.136 1.00 97.69 573 ASP A N 1
ATOM 4556 C CA . ASP A 1 573 ? -21.648 -13.754 21.518 1.00 97.69 573 ASP A CA 1
ATOM 4557 C C . ASP A 1 573 ? -22.838 -14.606 21.049 1.00 97.69 573 ASP A C 1
ATOM 4559 O O . ASP A 1 573 ? -22.734 -15.795 20.738 1.00 97.69 573 ASP A O 1
ATOM 4563 N N . LYS A 1 574 ? -24.012 -13.988 20.993 1.00 96.94 574 LYS A N 1
ATOM 4564 C CA . LYS A 1 574 ? -25.218 -14.618 20.465 1.00 96.94 574 LYS A CA 1
ATOM 4565 C C . LYS A 1 574 ? -25.082 -15.039 18.988 1.00 96.94 574 LYS A C 1
ATOM 4567 O O . LYS A 1 574 ? -25.743 -15.991 18.578 1.00 96.94 574 LYS A O 1
ATOM 4572 N N . TYR A 1 575 ? -24.274 -14.343 18.192 1.00 98.12 575 TYR A N 1
ATOM 4573 C CA . TYR A 1 575 ? -24.194 -14.451 16.734 1.00 98.12 575 TYR A CA 1
ATOM 4574 C C . TYR A 1 575 ? -23.067 -15.370 16.266 1.00 98.12 575 TYR A C 1
ATOM 4576 O O . TYR A 1 575 ? -23.312 -16.265 15.454 1.00 98.12 575 TYR A O 1
ATOM 4584 N N . ALA A 1 576 ? -21.853 -15.172 16.777 1.00 97.75 576 ALA A N 1
ATOM 4585 C CA . ALA A 1 576 ? -20.664 -15.849 16.279 1.00 97.75 576 ALA A CA 1
ATOM 4586 C C . ALA A 1 576 ? -19.520 -15.915 17.295 1.00 97.75 576 ALA A C 1
ATOM 4588 O O . ALA A 1 576 ? -19.415 -15.118 18.229 1.00 97.75 576 ALA A O 1
ATOM 4589 N N . ASN A 1 577 ? -18.613 -16.852 17.035 1.00 98.12 577 ASN A N 1
ATOM 4590 C CA . ASN A 1 577 ? -17.221 -16.752 17.434 1.00 98.12 577 ASN A CA 1
ATOM 4591 C C . ASN A 1 577 ? -16.472 -16.010 16.314 1.00 98.12 577 ASN A C 1
ATOM 4593 O O . ASN A 1 577 ? -16.221 -16.569 15.246 1.00 98.12 577 ASN A O 1
ATOM 4597 N N . TYR A 1 578 ? -16.149 -14.733 16.537 1.00 98.25 578 TYR A N 1
ATOM 4598 C CA . TYR A 1 578 ? -15.582 -13.864 15.495 1.00 98.25 578 TYR A CA 1
ATOM 4599 C C . TYR A 1 578 ? -14.133 -14.208 15.122 1.00 98.25 578 TYR A C 1
ATOM 4601 O O . TYR A 1 578 ? -13.709 -13.858 14.022 1.00 98.25 578 TYR A O 1
ATOM 4609 N N . PHE A 1 579 ? -13.394 -14.921 15.981 1.00 98.62 579 PHE A N 1
ATOM 4610 C CA . PHE A 1 579 ? -12.062 -15.423 15.636 1.00 98.62 579 PHE A CA 1
ATOM 4611 C C . PHE A 1 579 ? -12.168 -16.576 14.633 1.00 98.62 579 PHE A C 1
ATOM 4613 O O . PHE A 1 579 ? -11.570 -16.527 13.562 1.00 98.62 579 PHE A O 1
ATOM 4620 N N . ASN A 1 580 ? -13.021 -17.562 14.926 1.00 98.50 580 ASN A N 1
ATOM 4621 C CA . ASN A 1 580 ? -13.314 -18.656 13.998 1.00 98.50 580 ASN A CA 1
ATOM 4622 C C . ASN A 1 580 ? -13.951 -18.131 12.701 1.00 98.50 580 ASN A C 1
ATOM 4624 O O . ASN A 1 580 ? -13.694 -18.652 11.621 1.00 98.50 580 ASN A O 1
ATOM 4628 N N . ASN A 1 581 ? -14.774 -17.081 12.792 1.00 98.44 581 ASN A N 1
ATOM 4629 C CA . ASN A 1 581 ? -15.357 -16.418 11.627 1.00 98.44 581 ASN A CA 1
ATOM 4630 C C . ASN A 1 581 ? -14.293 -15.830 10.698 1.00 98.44 581 ASN A C 1
ATOM 4632 O O . ASN A 1 581 ? -14.374 -16.015 9.486 1.00 98.44 581 ASN A O 1
ATOM 4636 N N . ALA A 1 582 ? -13.300 -15.144 11.268 1.00 98.50 582 ALA A N 1
ATOM 4637 C CA . ALA A 1 582 ? -12.163 -14.632 10.519 1.00 98.50 582 ALA A CA 1
ATOM 4638 C C . ALA A 1 582 ? -11.323 -15.773 9.925 1.00 98.50 582 ALA A C 1
ATOM 4640 O O . ALA A 1 582 ? -10.977 -15.704 8.753 1.00 98.50 582 ALA A O 1
ATOM 4641 N N . GLU A 1 583 ? -11.087 -16.865 10.663 1.00 98.50 583 GLU A N 1
ATOM 4642 C CA . GLU A 1 583 ? -10.366 -18.031 10.132 1.00 98.50 583 GLU A CA 1
ATOM 4643 C C . GLU A 1 583 ? -11.049 -18.647 8.904 1.00 98.50 583 GLU A C 1
ATOM 4645 O O . GLU A 1 583 ? -10.384 -18.925 7.902 1.00 98.50 583 GLU A O 1
ATOM 4650 N N . VAL A 1 584 ? -12.373 -18.829 8.940 1.00 98.38 584 VAL A N 1
ATOM 4651 C CA . VAL A 1 584 ? -13.116 -19.349 7.783 1.00 98.38 584 VAL A CA 1
ATOM 4652 C C . VAL A 1 584 ? -13.043 -18.373 6.602 1.00 98.38 584 VAL A C 1
ATOM 4654 O O . VAL A 1 584 ? -12.748 -18.809 5.489 1.00 98.38 584 VAL A O 1
ATOM 4657 N N . ALA A 1 585 ? -13.227 -17.068 6.836 1.00 98.31 585 ALA A N 1
ATOM 4658 C CA . ALA A 1 585 ? -13.127 -16.043 5.792 1.00 98.31 585 ALA A CA 1
ATOM 4659 C C . ALA A 1 585 ? -11.728 -15.993 5.149 1.00 98.31 585 ALA A C 1
ATOM 4661 O O . ALA A 1 585 ? -11.601 -15.939 3.927 1.00 98.31 585 ALA A O 1
ATOM 4662 N N . THR A 1 586 ? -10.668 -16.090 5.954 1.00 98.69 586 THR A N 1
ATOM 4663 C CA . THR A 1 586 ? -9.278 -16.160 5.492 1.00 98.69 586 THR A CA 1
ATOM 4664 C C . THR A 1 586 ? -9.035 -17.387 4.612 1.00 98.69 586 THR A C 1
ATOM 4666 O O . THR A 1 586 ? -8.470 -17.270 3.523 1.00 98.69 586 THR A O 1
ATOM 4669 N N . ARG A 1 587 ? -9.492 -18.573 5.037 1.00 98.50 587 ARG A N 1
ATOM 4670 C CA . ARG A 1 587 ? -9.356 -19.806 4.241 1.00 98.50 587 ARG A CA 1
ATOM 4671 C C . ARG A 1 587 ? -10.154 -19.739 2.943 1.00 98.50 587 ARG A C 1
ATOM 4673 O O . ARG A 1 587 ? -9.683 -20.246 1.927 1.00 98.50 587 ARG A O 1
ATOM 4680 N N . TYR A 1 588 ? -11.331 -19.115 2.966 1.00 98.19 588 TYR A N 1
ATOM 4681 C CA . TYR A 1 588 ? -12.127 -18.874 1.767 1.00 98.19 588 TYR A CA 1
ATOM 4682 C C . TYR A 1 588 ? -11.409 -17.922 0.798 1.00 98.19 588 TYR A C 1
ATOM 4684 O O . TYR A 1 588 ? -11.330 -18.226 -0.389 1.00 98.19 588 TYR A O 1
ATOM 4692 N N . ASN A 1 589 ? -10.802 -16.840 1.299 1.00 98.50 589 ASN A N 1
ATOM 4693 C CA . ASN A 1 589 ? -10.004 -15.910 0.495 1.00 98.50 589 ASN A CA 1
ATOM 4694 C C . ASN A 1 589 ? -8.848 -16.624 -0.227 1.00 98.50 589 ASN A C 1
ATOM 4696 O O . ASN A 1 589 ? -8.729 -16.513 -1.447 1.00 98.50 589 ASN A O 1
ATOM 4700 N N . TRP A 1 590 ? -8.070 -17.432 0.505 1.00 98.69 590 TRP A N 1
ATOM 4701 C CA . TRP A 1 590 ? -7.013 -18.269 -0.073 1.00 98.69 590 TRP A CA 1
ATOM 4702 C C . TRP A 1 590 ? -7.556 -19.287 -1.085 1.00 98.69 590 TRP A C 1
ATOM 4704 O O . TRP A 1 590 ? -7.004 -19.440 -2.173 1.00 98.69 590 TRP A O 1
ATOM 4714 N N . LEU A 1 591 ? -8.648 -19.990 -0.758 1.00 98.19 591 LEU A N 1
ATOM 4715 C CA . LEU A 1 591 ? -9.234 -20.989 -1.654 1.00 98.19 591 LEU A CA 1
ATOM 4716 C C . LEU A 1 591 ? -9.713 -20.346 -2.959 1.00 98.19 591 LEU A C 1
ATOM 4718 O O . LEU A 1 591 ? -9.513 -20.918 -4.028 1.00 98.19 591 LEU A O 1
ATOM 4722 N N . PHE A 1 592 ? -10.318 -19.162 -2.882 1.00 98.06 592 PHE A N 1
ATOM 4723 C CA . PHE A 1 592 ? -10.778 -18.414 -4.043 1.00 98.06 592 PHE A CA 1
ATOM 4724 C C . PHE A 1 592 ? -9.614 -18.067 -4.979 1.00 98.06 592 PHE A C 1
ATOM 4726 O O . PHE A 1 592 ? -9.646 -18.446 -6.152 1.00 98.06 592 PHE A O 1
ATOM 4733 N N . THR A 1 593 ? -8.548 -17.435 -4.471 1.00 98.25 593 THR A N 1
ATOM 4734 C CA . THR A 1 593 ? -7.369 -17.099 -5.292 1.00 98.25 593 THR A CA 1
ATOM 4735 C C . THR A 1 593 ? -6.678 -18.349 -5.820 1.00 98.25 593 THR A C 1
ATOM 4737 O O . THR A 1 593 ? -6.327 -18.404 -6.997 1.00 98.25 593 THR A O 1
ATOM 4740 N N . PHE A 1 594 ? -6.557 -19.398 -4.998 1.00 98.31 594 PHE A N 1
ATOM 4741 C CA . PHE A 1 594 ? -6.003 -20.679 -5.422 1.00 98.31 594 PHE A CA 1
ATOM 4742 C C . PHE A 1 594 ? -6.794 -21.250 -6.599 1.00 98.31 594 PHE A C 1
ATOM 4744 O O . PHE A 1 594 ? -6.197 -21.632 -7.601 1.00 98.31 594 PHE A O 1
ATOM 4751 N N . MET A 1 595 ? -8.125 -21.295 -6.530 1.00 97.94 595 MET A N 1
ATOM 4752 C CA . MET A 1 595 ? -8.956 -21.820 -7.620 1.00 97.94 595 MET A CA 1
ATOM 4753 C C . MET A 1 595 ? -8.853 -20.987 -8.907 1.00 97.94 595 MET A C 1
ATOM 4755 O O . MET A 1 595 ? -8.994 -21.552 -9.989 1.00 97.94 595 MET A O 1
ATOM 4759 N N . LYS A 1 596 ? -8.545 -19.690 -8.792 1.00 96.88 596 LYS A N 1
ATOM 4760 C CA . LYS A 1 596 ? -8.365 -18.739 -9.902 1.00 96.88 596 LYS A CA 1
ATOM 4761 C C . LYS A 1 596 ? -6.920 -18.593 -10.389 1.00 96.88 596 LYS A C 1
ATOM 4763 O O . LYS A 1 596 ? -6.672 -17.833 -11.317 1.00 96.88 596 LYS A O 1
ATOM 4768 N N . ARG A 1 597 ? -5.951 -19.322 -9.825 1.00 96.12 597 ARG A N 1
ATOM 4769 C CA . ARG A 1 597 ? -4.516 -19.176 -10.163 1.00 96.12 597 ARG A CA 1
ATOM 4770 C C . ARG A 1 597 ? -4.133 -19.505 -11.610 1.00 96.12 597 ARG A C 1
ATOM 4772 O O . ARG A 1 597 ? -3.016 -19.246 -12.026 1.00 96.12 597 ARG A O 1
ATOM 4779 N N . PHE A 1 598 ? -5.031 -20.137 -12.364 1.00 95.38 598 PHE A N 1
ATOM 4780 C CA . PHE A 1 598 ? -4.835 -20.380 -13.797 1.00 95.38 598 PHE A CA 1
ATOM 4781 C C . PHE A 1 598 ? -5.432 -19.274 -14.677 1.00 95.38 598 PHE A C 1
ATOM 4783 O O . PHE A 1 598 ? -5.186 -19.276 -15.880 1.00 95.38 598 PHE A O 1
ATOM 4790 N N . ASP A 1 599 ? -6.191 -18.352 -14.079 1.00 94.06 599 ASP A N 1
ATOM 4791 C CA . ASP A 1 599 ? -6.836 -17.224 -14.751 1.00 94.06 599 ASP A CA 1
ATOM 4792 C C . ASP A 1 599 ? -6.041 -15.912 -14.579 1.00 94.06 599 ASP A C 1
ATOM 4794 O O . ASP A 1 599 ? -6.229 -14.994 -15.371 1.00 94.06 599 ASP A O 1
ATOM 4798 N N . TYR A 1 600 ? -5.157 -15.831 -13.572 1.00 94.00 600 TYR A N 1
ATOM 4799 C CA . TYR A 1 600 ? -4.349 -14.648 -13.240 1.00 94.00 600 TYR A CA 1
ATOM 4800 C C . TYR A 1 600 ? -2.906 -15.046 -12.924 1.00 94.00 600 TYR A C 1
ATOM 4802 O O . TYR A 1 600 ? -2.681 -15.882 -12.047 1.00 94.00 600 TYR A O 1
ATOM 4810 N N . GLU A 1 601 ? -1.934 -14.421 -13.589 1.00 92.69 601 GLU A N 1
ATOM 4811 C CA . GLU A 1 601 ? -0.496 -14.686 -13.424 1.00 92.69 601 GLU A CA 1
ATOM 4812 C C . GLU A 1 601 ? 0.001 -14.370 -12.008 1.00 92.69 601 GLU A C 1
ATOM 4814 O O . GLU A 1 601 ? 0.896 -15.037 -11.477 1.00 92.69 601 GLU A O 1
ATOM 4819 N N . THR A 1 602 ? -0.608 -13.359 -11.388 1.00 95.75 602 THR A N 1
ATOM 4820 C CA . THR A 1 602 ? -0.253 -12.907 -10.040 1.00 95.75 602 THR A CA 1
ATOM 4821 C C . THR A 1 602 ? -0.533 -13.973 -8.977 1.00 95.75 602 THR A C 1
ATOM 4823 O O . THR A 1 602 ? 0.217 -14.096 -8.008 1.00 95.75 602 THR A O 1
ATOM 4826 N N . TYR A 1 603 ? -1.619 -14.735 -9.130 1.00 97.81 603 TYR A N 1
ATOM 4827 C CA . TYR A 1 603 ? -2.090 -15.675 -8.114 1.00 97.81 603 TYR A CA 1
ATOM 4828 C C . TYR A 1 603 ? -1.288 -16.974 -8.141 1.00 97.81 603 TYR A C 1
ATOM 4830 O O . TYR A 1 603 ? -0.967 -17.519 -9.193 1.00 97.81 603 TYR A O 1
ATOM 4838 N N . ASP A 1 604 ? -1.014 -17.517 -6.959 1.00 96.94 604 ASP A N 1
ATOM 4839 C CA . ASP A 1 604 ? -0.320 -18.793 -6.810 1.00 96.94 604 ASP A CA 1
ATOM 4840 C C . ASP A 1 604 ? -0.772 -19.503 -5.527 1.00 96.94 604 ASP A C 1
ATOM 4842 O O . ASP A 1 604 ? -1.591 -18.986 -4.766 1.00 96.94 604 ASP A O 1
ATOM 4846 N N . VAL A 1 605 ? -0.243 -20.698 -5.265 1.00 97.19 605 VAL A N 1
ATOM 4847 C CA . VAL A 1 605 ? -0.498 -21.433 -4.013 1.00 97.19 605 VAL A CA 1
ATOM 4848 C C . VAL A 1 605 ? -0.090 -20.608 -2.793 1.00 97.19 605 VAL A C 1
ATOM 4850 O O . VAL A 1 605 ? -0.835 -20.544 -1.812 1.00 97.19 605 VAL A O 1
ATOM 4853 N N . ASP A 1 606 ? 1.053 -19.937 -2.913 1.00 98.25 606 ASP A N 1
ATOM 4854 C CA . ASP A 1 606 ? 1.677 -19.125 -1.872 1.00 98.25 606 ASP A CA 1
ATOM 4855 C C . ASP A 1 606 ? 1.551 -17.620 -2.170 1.00 98.25 606 ASP A C 1
ATOM 4857 O O . ASP A 1 606 ? 2.270 -16.807 -1.605 1.00 98.25 606 ASP A O 1
ATOM 4861 N N . ILE A 1 607 ? 0.657 -17.214 -3.080 1.00 98.50 607 ILE A N 1
ATOM 4862 C CA . ILE A 1 607 ? 0.433 -15.797 -3.404 1.00 98.50 607 ILE A CA 1
ATOM 4863 C C . ILE A 1 607 ? -1.067 -15.534 -3.453 1.00 98.50 607 ILE A C 1
ATOM 4865 O O . ILE A 1 607 ? -1.757 -15.838 -4.427 1.00 98.50 607 ILE A O 1
ATOM 4869 N N . TRP A 1 608 ? -1.560 -14.985 -2.347 1.00 98.69 608 TRP A N 1
ATOM 4870 C CA . TRP A 1 608 ? -2.968 -14.729 -2.073 1.00 98.69 608 TRP A CA 1
ATOM 4871 C C . TRP A 1 608 ? -3.120 -13.517 -1.147 1.00 98.69 608 TRP A C 1
ATOM 4873 O O . TRP A 1 608 ? -2.136 -13.007 -0.605 1.00 98.69 608 TRP A O 1
ATOM 4883 N N . GLY A 1 609 ? -4.361 -13.071 -0.957 1.00 98.31 609 GLY A N 1
ATOM 4884 C CA . GLY A 1 609 ? -4.693 -11.916 -0.126 1.00 98.31 609 GLY A CA 1
ATOM 4885 C C . GLY A 1 609 ? -5.475 -10.871 -0.911 1.00 98.31 609 GLY A C 1
ATOM 4886 O O . GLY A 1 609 ? -4.915 -9.876 -1.367 1.00 98.31 609 GLY A O 1
ATOM 4887 N N . LEU A 1 610 ? -6.782 -11.097 -1.068 1.00 98.62 610 LEU A N 1
ATOM 4888 C CA . LEU A 1 610 ? -7.692 -10.106 -1.647 1.00 98.62 610 LEU A CA 1
ATOM 4889 C C . LEU A 1 610 ? -8.259 -9.226 -0.540 1.00 98.62 610 LEU A C 1
ATOM 4891 O O . LEU A 1 610 ? -9.042 -9.687 0.294 1.00 98.62 610 LEU A O 1
ATOM 4895 N N . SER A 1 611 ? -7.858 -7.962 -0.536 1.00 98.62 611 SER A N 1
ATOM 4896 C CA . SER A 1 611 ? -8.368 -6.950 0.379 1.00 98.62 611 SER A CA 1
ATOM 4897 C C . SER A 1 611 ? -8.251 -5.563 -0.247 1.00 98.62 611 SER A C 1
ATOM 4899 O O . SER A 1 611 ? -7.702 -5.408 -1.334 1.00 98.62 611 SER A O 1
ATOM 4901 N N . ALA A 1 612 ? -8.777 -4.543 0.424 1.00 97.56 612 ALA A N 1
ATOM 4902 C CA . ALA A 1 612 ? -8.720 -3.181 -0.071 1.00 97.56 612 ALA A CA 1
ATOM 4903 C C . ALA A 1 612 ? -7.276 -2.681 -0.189 1.00 97.56 612 ALA A C 1
ATOM 4905 O O . ALA A 1 612 ? -6.549 -2.682 0.799 1.00 97.56 612 ALA A O 1
ATOM 4906 N N . CYS A 1 613 ? -6.875 -2.251 -1.380 1.00 95.44 613 CYS A N 1
ATOM 4907 C CA . CYS A 1 613 ? -5.554 -1.687 -1.643 1.00 95.44 613 CYS A CA 1
ATOM 4908 C C . CYS A 1 613 ? -5.595 -0.815 -2.904 1.00 95.44 613 CYS A C 1
ATOM 4910 O O . CYS A 1 613 ? -6.600 -0.766 -3.626 1.00 95.44 613 CYS A O 1
ATOM 4912 N N . ASP A 1 614 ? -4.483 -0.140 -3.184 1.00 86.00 614 ASP A N 1
ATOM 4913 C CA . ASP A 1 614 ? -4.264 0.460 -4.495 1.00 86.00 614 ASP A CA 1
ATOM 4914 C C . ASP A 1 614 ? -4.051 -0.646 -5.544 1.00 86.00 614 ASP A C 1
ATOM 4916 O O . ASP A 1 614 ? -3.463 -1.693 -5.260 1.00 86.00 614 ASP A O 1
ATOM 4920 N N . GLY A 1 615 ? -4.554 -0.426 -6.757 1.00 80.81 615 GLY A N 1
ATOM 4921 C CA . GLY A 1 615 ? -4.351 -1.307 -7.902 1.00 80.81 615 GLY A CA 1
ATOM 4922 C C . GLY A 1 615 ? -4.111 -0.531 -9.199 1.00 80.81 615 GLY A C 1
ATOM 4923 O O . GLY A 1 615 ? -4.054 0.702 -9.183 1.00 80.81 615 GLY A O 1
ATOM 4924 N N . PRO A 1 616 ? -4.028 -1.228 -10.346 1.00 74.50 616 PRO A N 1
ATOM 4925 C CA . PRO A 1 616 ? -3.719 -0.618 -11.643 1.00 74.50 616 PRO A CA 1
ATOM 4926 C C . PRO A 1 616 ? -4.672 0.513 -12.051 1.00 74.50 616 PRO A C 1
ATOM 4928 O O . PRO A 1 616 ? -4.265 1.441 -12.740 1.00 74.50 616 PRO A O 1
ATOM 4931 N N . ASN A 1 617 ? -5.931 0.443 -11.607 1.00 71.62 617 ASN A N 1
ATOM 4932 C CA . ASN A 1 617 ? -6.980 1.426 -11.898 1.00 71.62 617 ASN A CA 1
ATOM 4933 C C . ASN A 1 617 ? -7.307 2.310 -10.676 1.00 71.62 617 ASN A C 1
ATOM 4935 O O . ASN A 1 617 ? -8.423 2.816 -10.543 1.00 71.62 617 ASN A O 1
ATOM 4939 N N . GLY A 1 618 ? -6.353 2.455 -9.753 1.00 72.88 618 GLY A N 1
ATOM 4940 C CA . GLY A 1 618 ? -6.529 3.147 -8.480 1.00 72.88 618 GLY A CA 1
ATOM 4941 C C . GLY A 1 618 ? -7.067 2.245 -7.367 1.00 72.88 618 GLY A C 1
ATOM 4942 O O . GLY A 1 618 ? -7.033 1.016 -7.451 1.00 72.88 618 GLY A O 1
ATOM 4943 N N . TYR A 1 619 ? -7.533 2.874 -6.289 1.00 83.31 619 TYR A N 1
ATOM 4944 C CA . TYR A 1 619 ? -8.015 2.183 -5.096 1.00 83.31 619 TYR A CA 1
ATOM 4945 C C . TYR A 1 619 ? -9.289 1.374 -5.362 1.00 83.31 619 TYR A C 1
ATOM 4947 O O . TYR A 1 619 ? -10.269 1.891 -5.908 1.00 83.31 619 TYR A O 1
ATOM 4955 N N . LYS A 1 620 ? -9.315 0.127 -4.884 1.00 86.38 620 LYS A N 1
ATOM 4956 C CA . LYS A 1 620 ? -10.511 -0.722 -4.873 1.00 86.38 620 LYS A CA 1
ATOM 4957 C C . LYS A 1 620 ? -10.534 -1.581 -3.612 1.00 86.38 620 LYS A C 1
ATOM 4959 O O . LYS A 1 620 ? -9.512 -2.083 -3.156 1.00 86.38 620 LYS A O 1
ATOM 4964 N N . ALA A 1 621 ? -11.730 -1.795 -3.069 1.00 93.00 621 ALA A N 1
ATOM 4965 C CA . ALA A 1 621 ? -11.959 -2.746 -1.987 1.00 93.00 621 ALA A CA 1
ATOM 4966 C C . ALA A 1 621 ? -12.014 -4.184 -2.535 1.00 93.00 621 ALA A C 1
ATOM 4968 O O . ALA A 1 621 ? -13.093 -4.770 -2.590 1.00 93.00 621 ALA A O 1
ATOM 4969 N N . TYR A 1 622 ? -10.882 -4.732 -2.999 1.00 97.12 622 TYR A N 1
ATOM 4970 C CA . TYR A 1 622 ? -10.836 -6.084 -3.572 1.00 97.12 622 TYR A CA 1
ATOM 4971 C C . TYR A 1 622 ? -11.323 -7.144 -2.578 1.00 97.12 622 TYR A C 1
ATOM 4973 O O . TYR A 1 622 ? -11.218 -6.973 -1.362 1.00 97.12 622 TYR A O 1
ATOM 4981 N N . GLY A 1 623 ? -11.848 -8.255 -3.085 1.00 97.31 623 GLY A N 1
ATOM 4982 C CA . GLY A 1 623 ? -12.287 -9.364 -2.245 1.00 97.31 623 GLY A CA 1
ATOM 4983 C C . GLY A 1 623 ? -12.576 -10.636 -3.031 1.00 97.31 623 GLY A C 1
ATOM 4984 O O . GLY A 1 623 ? -12.615 -10.627 -4.260 1.00 97.31 623 GLY A O 1
ATOM 4985 N N . ALA A 1 624 ? -12.755 -11.739 -2.307 1.00 96.75 624 ALA A N 1
ATOM 4986 C CA . ALA A 1 624 ? -12.929 -13.093 -2.845 1.00 96.75 624 ALA A CA 1
ATOM 4987 C C . ALA A 1 624 ? -14.336 -13.347 -3.430 1.00 96.75 624 ALA A C 1
ATOM 4989 O O . ALA A 1 624 ? -15.046 -14.283 -3.062 1.00 96.75 624 ALA A O 1
ATOM 4990 N N . SER A 1 625 ? -14.751 -12.474 -4.343 1.00 93.81 625 SER A N 1
ATOM 4991 C CA . SER A 1 625 ? -16.028 -12.508 -5.050 1.00 93.81 625 SER A CA 1
ATOM 4992 C C . SER A 1 625 ? -15.779 -12.231 -6.530 1.00 93.81 625 SER A C 1
ATOM 4994 O O . SER A 1 625 ? -14.981 -11.354 -6.845 1.00 93.81 625 SER A O 1
ATOM 4996 N N . GLU A 1 626 ? -16.449 -12.960 -7.429 1.00 89.12 626 GLU A N 1
ATOM 4997 C CA . GLU A 1 626 ? -16.177 -12.990 -8.884 1.00 89.12 626 GLU A CA 1
ATOM 4998 C C . GLU A 1 626 ? -16.103 -11.602 -9.545 1.00 89.12 626 GLU A C 1
ATOM 5000 O O . GLU A 1 626 ? -15.252 -11.371 -10.396 1.00 89.12 626 GLU A O 1
ATOM 5005 N N . ASP A 1 627 ? -16.933 -10.645 -9.124 1.00 87.62 627 ASP A N 1
ATOM 5006 C CA . ASP A 1 627 ? -16.958 -9.295 -9.710 1.00 87.62 627 ASP A CA 1
ATOM 5007 C C . ASP A 1 627 ? -16.023 -8.296 -8.987 1.00 87.62 627 ASP A C 1
ATOM 5009 O O . ASP A 1 627 ? -15.936 -7.115 -9.344 1.00 87.62 627 ASP A O 1
ATOM 5013 N N . ASN A 1 628 ? -15.314 -8.739 -7.942 1.00 92.31 628 ASN A N 1
ATOM 5014 C CA . ASN A 1 628 ? -14.573 -7.873 -7.024 1.00 92.31 628 ASN A CA 1
ATOM 5015 C C . ASN A 1 628 ? -13.057 -8.148 -6.963 1.00 92.31 628 ASN A C 1
ATOM 5017 O O . ASN A 1 628 ? -12.401 -7.830 -5.973 1.00 92.31 628 ASN A O 1
ATOM 5021 N N . HIS A 1 629 ? -12.477 -8.667 -8.046 1.00 94.44 629 HIS A N 1
ATOM 5022 C CA . HIS A 1 629 ? -11.034 -8.885 -8.190 1.00 94.44 629 HIS A CA 1
ATOM 5023 C C . HIS A 1 629 ? -10.567 -8.683 -9.642 1.00 94.44 629 HIS A C 1
ATOM 5025 O O . HIS A 1 629 ? -11.390 -8.647 -10.552 1.00 94.44 629 HIS A O 1
ATOM 5031 N N . ASP A 1 630 ? -9.266 -8.478 -9.858 1.00 89.62 630 ASP A N 1
ATOM 5032 C CA . ASP A 1 630 ? -8.665 -8.280 -11.192 1.00 89.62 630 ASP A CA 1
ATOM 5033 C C . ASP A 1 630 ? -7.226 -8.828 -11.310 1.00 89.62 630 ASP A C 1
ATOM 5035 O O . ASP A 1 630 ? -6.472 -8.422 -12.192 1.00 89.62 630 ASP A O 1
ATOM 5039 N N . GLY A 1 631 ? -6.832 -9.726 -10.403 1.00 94.12 631 GLY A N 1
ATOM 5040 C CA . GLY A 1 631 ? -5.454 -10.212 -10.285 1.00 94.12 631 GLY A CA 1
ATOM 5041 C C . GLY A 1 631 ? -4.622 -9.460 -9.245 1.00 94.12 631 GLY A C 1
ATOM 5042 O O . GLY A 1 631 ? -3.589 -9.968 -8.826 1.00 94.12 631 GLY A O 1
ATOM 5043 N N . THR A 1 632 ? -5.077 -8.302 -8.753 1.00 96.50 632 THR A N 1
ATOM 5044 C CA . THR A 1 632 ? -4.330 -7.538 -7.742 1.00 96.50 632 THR A CA 1
ATOM 5045 C C . THR A 1 632 ? -4.307 -8.266 -6.395 1.00 96.50 632 THR A C 1
ATOM 5047 O O . THR A 1 632 ? -5.350 -8.695 -5.894 1.00 96.50 632 THR A O 1
ATOM 5050 N N . ILE A 1 633 ? -3.115 -8.395 -5.808 1.00 98.69 633 ILE A N 1
ATOM 5051 C CA . ILE A 1 633 ? -2.885 -8.924 -4.458 1.00 98.69 633 ILE A CA 1
ATOM 5052 C C . ILE A 1 633 ? -2.470 -7.789 -3.533 1.00 98.69 633 ILE A C 1
ATOM 5054 O O . ILE A 1 633 ? -1.606 -6.986 -3.885 1.00 98.69 633 ILE A O 1
ATOM 5058 N N . ALA A 1 634 ? -3.052 -7.777 -2.334 1.00 98.62 634 ALA A N 1
ATOM 5059 C CA . ALA A 1 634 ? -2.654 -6.930 -1.222 1.00 98.62 634 ALA A CA 1
ATOM 5060 C C . ALA A 1 634 ? -1.799 -7.761 -0.244 1.00 98.62 634 ALA A C 1
ATOM 5062 O O . ALA A 1 634 ? -2.365 -8.550 0.521 1.00 98.62 634 ALA A O 1
ATOM 5063 N N . PRO A 1 635 ? -0.456 -7.625 -0.230 1.00 98.69 635 PRO A N 1
ATOM 5064 C CA . PRO A 1 635 ? 0.412 -8.449 0.616 1.00 98.69 635 PRO A CA 1
ATOM 5065 C C . PRO A 1 635 ? 0.017 -8.443 2.093 1.00 98.69 635 PRO A C 1
ATOM 5067 O O . PRO A 1 635 ? 0.062 -9.479 2.754 1.00 98.69 635 PRO A O 1
ATOM 5070 N N . TYR A 1 636 ? -0.423 -7.294 2.618 1.00 98.69 636 TYR A N 1
ATOM 5071 C CA . TYR A 1 636 ? -0.822 -7.190 4.020 1.00 98.69 636 TYR A CA 1
ATOM 5072 C C . TYR A 1 636 ? -1.954 -8.157 4.384 1.00 98.69 636 TYR A C 1
ATOM 5074 O O . TYR A 1 636 ? -1.978 -8.655 5.502 1.00 98.69 636 TYR A O 1
ATOM 5082 N N . ALA A 1 637 ? -2.857 -8.473 3.452 1.00 98.62 637 ALA A N 1
ATOM 5083 C CA . ALA A 1 637 ? -4.037 -9.278 3.730 1.00 98.62 637 ALA A CA 1
ATOM 5084 C C . ALA A 1 637 ? -3.674 -10.732 4.074 1.00 98.62 637 ALA A C 1
ATOM 5086 O O . ALA A 1 637 ? -4.220 -11.306 5.019 1.00 98.62 637 ALA A O 1
ATOM 5087 N N . SER A 1 638 ? -2.727 -11.337 3.354 1.00 98.69 638 SER A N 1
ATOM 5088 C CA . SER A 1 638 ? -2.253 -12.684 3.685 1.00 98.69 638 SER A CA 1
ATOM 5089 C C . SER A 1 638 ? -1.353 -12.680 4.918 1.00 98.69 638 SER A C 1
ATOM 5091 O O . SER A 1 638 ? -1.479 -13.569 5.759 1.00 98.69 638 SER A O 1
ATOM 5093 N N . ILE A 1 639 ? -0.511 -11.657 5.090 1.00 98.81 639 ILE A N 1
ATOM 5094 C CA . ILE A 1 639 ? 0.416 -11.548 6.227 1.00 98.81 639 ILE A CA 1
ATOM 5095 C C . ILE A 1 639 ? -0.334 -11.312 7.545 1.00 98.81 639 ILE A C 1
ATOM 5097 O O . ILE A 1 639 ? -0.133 -12.043 8.511 1.00 98.81 639 ILE A O 1
ATOM 5101 N N . ALA A 1 640 ? -1.248 -10.343 7.586 1.00 98.62 640 ALA A N 1
ATOM 5102 C CA . ALA A 1 640 ? -2.023 -10.006 8.779 1.00 98.62 640 ALA A CA 1
ATOM 5103 C C . ALA A 1 640 ? -3.032 -11.100 9.172 1.00 98.62 640 ALA A C 1
ATOM 5105 O O . ALA A 1 640 ? -3.550 -11.121 10.286 1.00 98.62 640 ALA A O 1
ATOM 5106 N N . SER A 1 641 ? -3.269 -12.079 8.297 1.00 98.81 641 SER A N 1
ATOM 5107 C CA . SER A 1 641 ? -4.065 -13.267 8.616 1.00 98.81 641 SER A CA 1
ATOM 5108 C C . SER A 1 641 ? -3.324 -14.323 9.450 1.00 98.81 641 SER A C 1
ATOM 5110 O O . SER A 1 641 ? -3.909 -15.360 9.771 1.00 98.81 641 SER A O 1
ATOM 5112 N N . ILE A 1 642 ? -2.064 -14.077 9.832 1.00 98.88 642 ILE A N 1
ATOM 5113 C CA . ILE A 1 642 ? -1.189 -15.068 10.475 1.00 98.88 642 ILE A CA 1
ATOM 5114 C C . ILE A 1 642 ? -1.774 -15.690 11.743 1.00 98.88 642 ILE A C 1
ATOM 5116 O O . ILE A 1 642 ? -1.561 -16.869 11.998 1.00 98.88 642 ILE A O 1
ATOM 5120 N N . VAL A 1 643 ? -2.549 -14.939 12.530 1.00 98.69 643 VAL A N 1
ATOM 5121 C CA . VAL A 1 643 ? -3.141 -15.471 13.764 1.00 98.69 643 VAL A CA 1
ATOM 5122 C C . VAL A 1 643 ? -4.233 -16.500 13.479 1.00 98.69 643 VAL A C 1
ATOM 5124 O O . VAL A 1 643 ? -4.483 -17.355 14.323 1.00 98.69 643 VAL A O 1
ATOM 5127 N N . PHE A 1 644 ? -4.870 -16.425 12.309 1.00 98.62 644 PHE A N 1
ATOM 5128 C CA . PHE A 1 644 ? -5.937 -17.331 11.895 1.00 98.62 644 PHE A CA 1
ATOM 5129 C C . PHE A 1 644 ? -5.388 -18.526 11.116 1.00 98.62 644 PHE A C 1
ATOM 5131 O O . PHE A 1 644 ? -5.800 -19.661 11.335 1.00 98.62 644 PHE A O 1
ATOM 5138 N N . THR A 1 645 ? -4.443 -18.280 10.206 1.00 98.50 645 THR A N 1
ATOM 5139 C CA . THR A 1 645 ? -3.869 -19.310 9.331 1.00 98.50 645 THR A CA 1
ATOM 5140 C C . THR A 1 645 ? -2.341 -19.201 9.255 1.00 98.50 645 THR A C 1
ATOM 5142 O O . THR A 1 645 ? -1.822 -18.834 8.198 1.00 98.50 645 THR A O 1
ATOM 5145 N N . PRO A 1 646 ? -1.602 -19.543 10.332 1.00 98.62 646 PRO A N 1
ATOM 5146 C CA . PRO A 1 646 ? -0.151 -19.356 10.392 1.00 98.62 646 PRO A CA 1
ATOM 5147 C C . PRO A 1 646 ? 0.587 -19.976 9.206 1.00 98.62 646 PRO A C 1
ATOM 5149 O O . PRO A 1 646 ? 1.360 -19.294 8.541 1.00 98.62 646 PRO A O 1
ATOM 5152 N N . ASP A 1 647 ? 0.268 -21.233 8.885 1.00 98.31 647 ASP A N 1
ATOM 5153 C CA . ASP A 1 647 ? 0.911 -21.969 7.796 1.00 98.31 647 ASP A CA 1
ATOM 5154 C C . ASP A 1 647 ? 0.726 -21.262 6.440 1.00 98.31 647 ASP A C 1
ATOM 5156 O O . ASP A 1 647 ? 1.688 -21.081 5.700 1.00 98.31 647 ASP A O 1
ATOM 5160 N N . LEU A 1 648 ? -0.495 -20.798 6.127 1.00 98.75 648 LEU A N 1
ATOM 5161 C CA . LEU A 1 648 ? -0.792 -20.116 4.857 1.00 98.75 648 LEU A CA 1
ATOM 5162 C C . LEU A 1 648 ? -0.142 -18.732 4.775 1.00 98.75 648 LEU A C 1
ATOM 5164 O O . LEU A 1 648 ? 0.279 -18.314 3.698 1.00 98.75 648 LEU A O 1
ATOM 5168 N N . SER A 1 649 ? -0.082 -18.012 5.895 1.00 98.81 649 SER A N 1
ATOM 5169 C CA . SER A 1 649 ? 0.496 -16.669 5.963 1.00 98.81 649 SER A CA 1
ATOM 5170 C C . SER A 1 649 ? 2.023 -16.699 5.894 1.00 98.81 649 SER A C 1
ATOM 5172 O O . SER A 1 649 ? 2.610 -15.895 5.175 1.00 98.81 649 SER A O 1
ATOM 5174 N N . ILE A 1 650 ? 2.675 -17.644 6.581 1.00 98.81 650 ILE A N 1
ATOM 5175 C CA . ILE A 1 650 ? 4.133 -17.834 6.512 1.00 98.81 650 ILE A CA 1
ATOM 5176 C C . ILE A 1 650 ? 4.539 -18.272 5.102 1.00 98.81 650 ILE A C 1
ATOM 5178 O O . ILE A 1 650 ? 5.459 -17.687 4.523 1.00 98.81 650 ILE A O 1
ATOM 5182 N N . SER A 1 651 ? 3.813 -19.233 4.517 1.00 98.62 651 SER A N 1
ATOM 5183 C CA . SER A 1 651 ? 3.991 -19.602 3.111 1.00 98.62 651 SER A CA 1
ATOM 5184 C C . SER A 1 651 ? 3.827 -18.396 2.188 1.00 98.62 651 SER A C 1
ATOM 5186 O O . SER A 1 651 ? 4.654 -18.210 1.302 1.00 98.62 651 SER A O 1
ATOM 5188 N N . ALA A 1 652 ? 2.839 -17.527 2.433 1.00 98.81 652 ALA A N 1
ATOM 5189 C CA . ALA A 1 652 ? 2.638 -16.331 1.621 1.00 98.81 652 ALA A CA 1
ATOM 5190 C C . ALA A 1 652 ? 3.807 -15.345 1.683 1.00 98.81 652 ALA A C 1
ATOM 5192 O O . ALA A 1 652 ? 4.246 -14.849 0.648 1.00 98.81 652 ALA A O 1
ATOM 5193 N N . VAL A 1 653 ? 4.349 -15.083 2.879 1.00 98.81 653 VAL A N 1
ATOM 5194 C CA . VAL A 1 653 ? 5.538 -14.227 3.041 1.00 98.81 653 VAL A CA 1
ATOM 5195 C C . VAL A 1 653 ? 6.699 -14.769 2.208 1.00 98.81 653 VAL A C 1
ATOM 5197 O O . VAL A 1 653 ? 7.314 -14.014 1.454 1.00 98.81 653 VAL A O 1
ATOM 5200 N N . ARG A 1 654 ? 6.986 -16.073 2.315 1.00 98.69 654 ARG A N 1
ATOM 5201 C CA . ARG A 1 654 ? 8.088 -16.712 1.581 1.00 98.69 654 ARG A CA 1
ATOM 5202 C C . ARG A 1 654 ? 7.836 -16.720 0.076 1.00 98.69 654 ARG A C 1
ATOM 5204 O O . ARG A 1 654 ? 8.681 -16.233 -0.664 1.00 98.69 654 ARG A O 1
ATOM 5211 N N . GLY A 1 655 ? 6.665 -17.171 -0.369 1.00 98.44 655 GLY A N 1
ATOM 5212 C CA . GLY A 1 655 ? 6.312 -17.247 -1.789 1.00 98.44 655 GLY A CA 1
ATOM 5213 C C . GLY A 1 655 ? 6.334 -15.886 -2.486 1.00 98.44 655 GLY A C 1
ATOM 5214 O O . GLY A 1 655 ? 6.866 -15.760 -3.590 1.00 98.44 655 GLY A O 1
ATOM 5215 N N . MET A 1 656 ? 5.837 -14.837 -1.822 1.00 98.56 656 MET A N 1
ATOM 5216 C CA . MET A 1 656 ? 5.909 -13.468 -2.338 1.00 98.56 656 MET A CA 1
ATOM 5217 C C . MET A 1 656 ? 7.357 -12.965 -2.448 1.00 98.56 656 MET A C 1
ATOM 5219 O O . MET A 1 656 ? 7.717 -12.385 -3.474 1.00 98.56 656 MET A O 1
ATOM 5223 N N . LEU A 1 657 ? 8.201 -13.203 -1.435 1.00 98.44 657 LEU A N 1
ATOM 5224 C CA . LEU A 1 657 ? 9.624 -12.835 -1.477 1.00 98.44 657 LEU A CA 1
ATOM 5225 C C . LEU A 1 657 ? 10.388 -13.605 -2.561 1.00 98.44 657 LEU A C 1
ATOM 5227 O O . LEU A 1 657 ? 11.150 -12.996 -3.306 1.00 98.44 657 LEU A O 1
ATOM 5231 N N . GLU A 1 658 ? 10.159 -14.912 -2.682 1.00 97.38 658 GLU A N 1
ATOM 5232 C CA . GLU A 1 658 ? 10.816 -15.772 -3.672 1.00 97.38 658 GLU A CA 1
ATOM 5233 C C . GLU A 1 658 ? 10.454 -15.380 -5.106 1.00 97.38 658 GLU A C 1
ATOM 5235 O O . GLU A 1 658 ? 11.338 -15.289 -5.958 1.00 97.38 658 GLU A O 1
ATOM 5240 N N . LYS A 1 659 ? 9.165 -15.143 -5.384 1.00 96.62 659 LYS A N 1
ATOM 5241 C CA . LYS A 1 659 ? 8.692 -14.918 -6.757 1.00 96.62 659 LYS A CA 1
ATOM 5242 C C . LYS A 1 659 ? 8.824 -13.468 -7.208 1.00 96.62 659 LYS A C 1
ATOM 5244 O O . LYS A 1 659 ? 9.190 -13.234 -8.352 1.00 96.62 659 LYS A O 1
ATOM 5249 N N . TYR A 1 660 ? 8.514 -12.507 -6.337 1.00 96.88 660 TYR A N 1
ATOM 5250 C CA . TYR A 1 660 ? 8.398 -11.090 -6.708 1.00 96.88 660 TYR A CA 1
ATOM 5251 C C . TYR A 1 660 ? 9.179 -10.141 -5.798 1.00 96.88 660 TYR A C 1
ATOM 5253 O O . TYR A 1 660 ? 9.185 -8.929 -6.044 1.00 96.88 660 TYR A O 1
ATOM 5261 N N . GLY A 1 661 ? 9.857 -10.663 -4.770 1.00 96.75 661 GLY A N 1
ATOM 5262 C CA . GLY A 1 661 ? 10.564 -9.889 -3.750 1.00 96.75 661 GLY A CA 1
ATOM 5263 C C . GLY A 1 661 ? 11.328 -8.680 -4.291 1.00 96.75 661 GLY A C 1
ATOM 5264 O O . GLY A 1 661 ? 11.118 -7.591 -3.758 1.00 96.75 661 GLY A O 1
ATOM 5265 N N . PRO A 1 662 ? 12.139 -8.798 -5.367 1.00 93.56 662 PRO A N 1
ATOM 5266 C CA . PRO A 1 662 ? 12.979 -7.696 -5.842 1.00 93.56 662 PRO A CA 1
ATOM 5267 C C . PRO A 1 662 ? 12.231 -6.407 -6.214 1.00 93.56 662 PRO A C 1
ATOM 5269 O O . PRO A 1 662 ? 12.846 -5.346 -6.280 1.00 93.56 662 PRO A O 1
ATOM 5272 N N . ILE A 1 663 ? 10.920 -6.484 -6.462 1.00 92.44 663 ILE A N 1
ATOM 5273 C CA . ILE A 1 663 ? 10.091 -5.339 -6.861 1.00 92.44 663 ILE A CA 1
ATOM 5274 C C . ILE A 1 663 ? 8.942 -5.040 -5.893 1.00 92.44 663 ILE A C 1
ATOM 5276 O O . ILE A 1 663 ? 8.442 -3.919 -5.921 1.00 92.44 663 ILE A O 1
ATOM 5280 N N . ILE A 1 664 ? 8.533 -5.990 -5.042 1.00 96.69 664 ILE A N 1
ATOM 5281 C CA . ILE A 1 664 ? 7.451 -5.787 -4.057 1.00 96.69 664 ILE A CA 1
ATOM 5282 C C . ILE A 1 664 ? 7.955 -5.590 -2.623 1.00 96.69 664 ILE A C 1
ATOM 5284 O O . ILE A 1 664 ? 7.161 -5.253 -1.747 1.00 96.69 664 ILE A O 1
ATOM 5288 N N . TRP A 1 665 ? 9.249 -5.805 -2.365 1.00 96.56 665 TRP A N 1
ATOM 5289 C CA . TRP A 1 665 ? 9.895 -5.548 -1.079 1.00 96.56 665 TRP A CA 1
ATOM 5290 C C . TRP A 1 665 ? 10.666 -4.226 -1.108 1.00 96.56 665 TRP A C 1
ATOM 5292 O O . TRP A 1 665 ? 11.459 -3.968 -2.012 1.00 96.56 665 TRP A O 1
ATOM 5302 N N . GLY A 1 666 ? 10.470 -3.381 -0.097 1.00 92.19 666 GLY A N 1
ATOM 5303 C CA . GLY A 1 666 ? 11.070 -2.052 -0.057 1.00 92.19 666 GLY A CA 1
ATOM 5304 C C . GLY A 1 666 ? 11.256 -1.475 1.343 1.00 92.19 666 GLY A C 1
ATOM 5305 O O . GLY A 1 666 ? 11.543 -2.180 2.315 1.00 92.19 666 GLY A O 1
ATOM 5306 N N . LYS A 1 667 ? 11.155 -0.141 1.434 1.00 91.50 667 LYS A N 1
ATOM 5307 C CA . LYS A 1 667 ? 11.539 0.660 2.612 1.00 91.50 667 LYS A CA 1
ATOM 5308 C C . LYS A 1 667 ? 10.840 0.218 3.902 1.00 91.50 667 LYS A C 1
ATOM 5310 O O . LYS A 1 667 ? 11.490 0.187 4.944 1.00 91.50 667 LYS A O 1
ATOM 5315 N N . TYR A 1 668 ? 9.558 -0.132 3.819 1.00 97.38 668 TYR A N 1
ATOM 5316 C CA . TYR A 1 668 ? 8.728 -0.515 4.966 1.00 97.38 668 TYR A CA 1
ATOM 5317 C C . TYR A 1 668 ? 8.173 -1.939 4.865 1.00 97.38 668 TYR A C 1
ATOM 5319 O O . TYR A 1 668 ? 7.155 -2.254 5.469 1.00 97.38 668 TYR A O 1
ATOM 5327 N N . GLY A 1 669 ? 8.873 -2.810 4.132 1.00 97.25 669 GLY A N 1
ATOM 5328 C CA . GLY A 1 669 ? 8.468 -4.196 3.914 1.00 97.25 669 GLY A CA 1
ATOM 5329 C C . GLY A 1 669 ? 7.772 -4.348 2.570 1.00 97.25 669 GLY A C 1
ATOM 5330 O O . GLY A 1 669 ? 8.278 -3.841 1.569 1.00 97.25 669 GLY A O 1
ATOM 5331 N N . PHE A 1 670 ? 6.634 -5.034 2.540 1.00 98.00 670 PHE A N 1
ATOM 5332 C CA . PHE A 1 670 ? 5.864 -5.225 1.313 1.00 98.00 670 PHE A CA 1
ATOM 5333 C C . PHE A 1 670 ? 5.097 -3.960 0.905 1.00 98.00 670 PHE A C 1
ATOM 5335 O O . PHE A 1 670 ? 4.618 -3.211 1.756 1.00 98.00 670 PHE A O 1
ATOM 5342 N N . VAL A 1 671 ? 4.984 -3.730 -0.402 1.00 96.38 671 VAL A N 1
ATOM 5343 C CA . VAL A 1 671 ? 4.134 -2.685 -1.002 1.00 96.38 671 VAL A CA 1
ATOM 5344 C C . VAL A 1 671 ? 2.643 -2.892 -0.681 1.00 96.38 671 VAL A C 1
ATOM 5346 O O . VAL A 1 671 ? 2.234 -3.995 -0.323 1.00 96.38 671 VAL A O 1
ATOM 5349 N N . SER A 1 672 ? 1.812 -1.852 -0.852 1.00 93.81 672 SER A N 1
ATOM 5350 C CA . SER A 1 672 ? 0.354 -1.941 -0.604 1.00 93.81 672 SER A CA 1
ATOM 5351 C C . SER A 1 672 ? -0.364 -2.934 -1.533 1.00 93.81 672 SER A C 1
ATOM 5353 O O . SER A 1 672 ? -1.248 -3.666 -1.091 1.00 93.81 672 SER A O 1
ATOM 5355 N N . GLY A 1 673 ? 0.055 -3.023 -2.801 1.00 96.62 673 GLY A N 1
ATOM 5356 C CA . GLY A 1 673 ? -0.515 -3.961 -3.764 1.00 96.62 673 GLY A CA 1
ATOM 5357 C C . GLY A 1 673 ? 0.361 -4.182 -4.995 1.00 96.62 673 GLY A C 1
ATOM 5358 O O . GLY A 1 673 ? 1.232 -3.365 -5.309 1.00 96.62 673 GLY A O 1
ATOM 5359 N N . PHE A 1 674 ? 0.134 -5.290 -5.700 1.00 97.50 674 PHE A N 1
ATOM 5360 C CA . PHE A 1 674 ? 0.776 -5.591 -6.982 1.00 97.50 674 PHE A CA 1
ATOM 5361 C C . PHE A 1 674 ? -0.111 -6.466 -7.877 1.00 97.50 674 PHE A C 1
ATOM 5363 O O . PHE A 1 674 ? -0.969 -7.201 -7.390 1.00 97.50 674 PHE A O 1
ATOM 5370 N N . ASN A 1 675 ? 0.099 -6.371 -9.190 1.00 94.12 675 ASN A N 1
ATOM 5371 C CA . ASN A 1 675 ? -0.627 -7.107 -10.219 1.00 94.12 675 ASN A CA 1
ATOM 5372 C C . ASN A 1 675 ? 0.330 -7.401 -11.391 1.00 94.12 675 ASN A C 1
ATOM 5374 O O . ASN A 1 675 ? 0.715 -6.490 -12.129 1.00 94.12 675 ASN A O 1
ATOM 5378 N N . ALA A 1 676 ? 0.742 -8.661 -11.529 1.00 90.12 676 ALA A N 1
ATOM 5379 C CA . ALA A 1 676 ? 1.648 -9.120 -12.578 1.00 90.12 676 ALA A CA 1
ATOM 5380 C C . ALA A 1 676 ? 1.002 -9.026 -13.969 1.00 90.12 676 ALA A C 1
ATOM 5382 O O . ALA A 1 676 ? 1.648 -8.545 -14.899 1.00 90.12 676 ALA A O 1
ATOM 5383 N N . ASP A 1 677 ? -0.286 -9.370 -14.085 1.00 83.88 677 ASP A N 1
ATOM 5384 C CA . ASP A 1 677 ? -1.055 -9.320 -15.336 1.00 83.88 677 ASP A CA 1
ATOM 5385 C C . ASP A 1 677 ? -1.108 -7.895 -15.923 1.00 83.88 677 ASP A C 1
ATOM 5387 O O . ASP A 1 677 ? -1.040 -7.694 -17.136 1.00 83.88 677 ASP A O 1
ATOM 5391 N N . ALA A 1 678 ? -1.186 -6.885 -15.052 1.00 80.62 678 ALA A N 1
ATOM 5392 C CA . ALA A 1 678 ? -1.173 -5.469 -15.413 1.00 80.62 678 ALA A CA 1
ATOM 5393 C C . ALA A 1 678 ? 0.230 -4.834 -15.389 1.00 80.62 678 ALA A C 1
ATOM 5395 O O . ALA A 1 678 ? 0.353 -3.623 -15.579 1.00 80.62 678 ALA A O 1
ATOM 5396 N N . ASN A 1 679 ? 1.285 -5.613 -15.123 1.00 81.50 679 ASN A N 1
ATOM 5397 C CA . ASN A 1 679 ? 2.648 -5.121 -14.913 1.00 81.50 679 ASN A CA 1
ATOM 5398 C C . ASN A 1 679 ? 2.723 -3.935 -13.919 1.00 81.50 679 ASN A C 1
ATOM 5400 O O . ASN A 1 679 ? 3.513 -2.997 -14.063 1.00 81.50 679 ASN A O 1
ATOM 5404 N N . TRP A 1 680 ? 1.911 -3.985 -12.864 1.00 86.12 680 TRP A N 1
ATOM 5405 C CA . TRP A 1 680 ? 1.740 -2.902 -11.905 1.00 86.12 680 TRP A CA 1
ATOM 5406 C C . TRP A 1 680 ? 2.200 -3.295 -10.497 1.00 86.12 680 TRP A C 1
ATOM 5408 O O . TRP A 1 680 ? 1.962 -4.402 -10.021 1.00 86.12 680 TRP A O 1
ATOM 5418 N N . VAL A 1 681 ? 2.866 -2.366 -9.815 1.00 87.50 681 VAL A N 1
ATOM 5419 C CA . VAL A 1 681 ? 3.268 -2.488 -8.408 1.00 87.50 681 VAL A CA 1
ATOM 5420 C C . VAL A 1 681 ? 3.069 -1.121 -7.771 1.00 87.50 681 VAL A C 1
ATOM 5422 O O . VAL A 1 681 ? 3.520 -0.133 -8.356 1.00 87.50 681 VAL A O 1
ATOM 5425 N N . SER A 1 682 ? 2.442 -1.069 -6.596 1.00 88.31 682 SER A N 1
ATOM 5426 C CA . SER A 1 682 ? 2.323 0.167 -5.821 1.00 88.31 682 SER A CA 1
ATOM 5427 C C . SER A 1 682 ? 3.707 0.744 -5.512 1.00 88.31 682 SER A C 1
ATOM 5429 O O . SER A 1 682 ? 4.596 0.037 -5.039 1.00 88.31 682 SER A O 1
ATOM 5431 N N . ASP A 1 683 ? 3.886 2.040 -5.738 1.00 83.50 683 ASP A N 1
ATOM 5432 C CA . ASP A 1 683 ? 5.056 2.809 -5.303 1.00 83.50 683 ASP A CA 1
ATOM 5433 C C . ASP A 1 683 ? 4.887 3.391 -3.887 1.00 83.50 683 ASP A C 1
ATOM 5435 O O . ASP A 1 683 ? 5.781 4.060 -3.357 1.00 83.50 683 ASP A O 1
ATOM 5439 N N . GLU A 1 684 ? 3.753 3.098 -3.247 1.00 87.00 684 GLU A N 1
ATOM 5440 C CA . GLU A 1 684 ? 3.368 3.606 -1.940 1.00 87.00 684 GLU A CA 1
ATOM 5441 C C . GLU A 1 684 ? 3.220 2.496 -0.888 1.00 87.00 684 GLU A C 1
ATOM 5443 O O . GLU A 1 684 ? 2.799 1.366 -1.168 1.00 87.00 684 GLU A O 1
ATOM 5448 N N . PHE A 1 685 ? 3.525 2.866 0.359 1.00 95.75 685 PHE A N 1
ATOM 5449 C CA . PHE A 1 685 ? 3.153 2.134 1.568 1.00 95.75 685 PHE A CA 1
ATOM 5450 C C . PHE A 1 685 ? 2.037 2.899 2.271 1.00 95.75 685 PHE A C 1
ATOM 5452 O O . PHE A 1 685 ? 2.145 4.120 2.421 1.00 95.75 685 PHE A O 1
ATOM 5459 N N . VAL A 1 686 ? 1.005 2.189 2.722 1.00 98.00 686 VAL A N 1
ATOM 5460 C CA . VAL A 1 686 ? -0.173 2.759 3.385 1.00 98.00 686 VAL A CA 1
ATOM 5461 C C . VAL A 1 686 ? -0.154 2.379 4.864 1.00 98.00 686 VAL A C 1
ATOM 5463 O O . VAL A 1 686 ? 0.101 1.230 5.217 1.00 98.00 686 VAL A O 1
ATOM 5466 N N . GLY A 1 687 ? -0.414 3.350 5.740 1.00 98.19 687 GLY A N 1
ATOM 5467 C CA . GLY A 1 687 ? -0.262 3.216 7.188 1.00 98.19 687 GLY A CA 1
ATOM 5468 C C . GLY A 1 687 ? -1.161 2.160 7.827 1.00 98.19 687 GLY A C 1
ATOM 5469 O O . GLY A 1 687 ? -0.736 1.506 8.773 1.00 98.19 687 GLY A O 1
ATOM 5470 N N . ILE A 1 688 ? -2.380 1.967 7.324 1.00 98.38 688 ILE A N 1
ATOM 5471 C CA . ILE A 1 688 ? -3.288 0.933 7.846 1.00 98.38 688 ILE A CA 1
ATOM 5472 C C . ILE A 1 688 ? -2.875 -0.476 7.389 1.00 98.38 688 ILE A C 1
ATOM 5474 O O . ILE A 1 688 ? -2.895 -1.390 8.206 1.00 98.38 688 ILE A O 1
ATOM 5478 N N . ASP A 1 689 ? -2.365 -0.630 6.162 1.00 98.44 689 ASP A N 1
ATOM 5479 C CA . ASP A 1 689 ? -1.873 -1.908 5.623 1.00 98.44 689 ASP A CA 1
ATOM 5480 C C . ASP A 1 689 ? -0.639 -2.400 6.399 1.00 98.44 689 ASP A C 1
ATOM 5482 O O . ASP A 1 689 ? -0.594 -3.520 6.909 1.00 98.44 689 ASP A O 1
ATOM 5486 N N . VAL A 1 690 ? 0.374 -1.536 6.546 1.00 98.19 690 VAL A N 1
ATOM 5487 C CA . VAL A 1 690 ? 1.591 -1.870 7.312 1.00 98.19 690 VAL A CA 1
ATOM 5488 C C . VAL A 1 690 ? 1.304 -2.004 8.805 1.00 98.19 690 VAL A C 1
ATOM 5490 O O . VAL A 1 690 ? 2.004 -2.736 9.502 1.00 98.19 690 VAL A O 1
ATOM 5493 N N . GLY A 1 691 ? 0.271 -1.312 9.292 1.00 98.62 691 GLY A N 1
ATOM 5494 C CA . GLY A 1 691 ? -0.233 -1.419 10.655 1.00 98.62 691 GLY A CA 1
ATOM 5495 C C . GLY A 1 691 ? -0.834 -2.779 10.947 1.00 98.62 691 GLY A C 1
ATOM 5496 O O . GLY A 1 691 ? -0.525 -3.370 11.978 1.00 98.62 691 GLY A O 1
ATOM 5497 N N . ASP A 1 692 ? -1.647 -3.294 10.034 1.00 98.62 692 ASP A N 1
ATOM 5498 C CA . ASP A 1 692 ? -2.233 -4.621 10.177 1.00 98.62 692 ASP A CA 1
ATOM 5499 C C . ASP A 1 692 ? -1.140 -5.703 10.199 1.00 98.62 692 ASP A C 1
ATOM 5501 O O . ASP A 1 692 ? -1.129 -6.554 11.089 1.00 98.62 692 ASP A O 1
ATOM 5505 N N . ILE A 1 693 ? -0.131 -5.589 9.317 1.00 98.81 693 ILE A N 1
ATOM 5506 C CA . ILE A 1 693 ? 1.049 -6.473 9.307 1.00 98.81 693 ILE A CA 1
ATOM 5507 C C . ILE A 1 693 ? 1.711 -6.521 10.687 1.00 98.81 693 ILE A C 1
ATOM 5509 O O . ILE A 1 693 ? 1.782 -7.589 11.292 1.00 98.81 693 ILE A O 1
ATOM 5513 N N . ILE A 1 694 ? 2.205 -5.388 11.201 1.00 98.75 694 ILE A N 1
ATOM 5514 C CA . ILE A 1 694 ? 2.983 -5.395 12.449 1.00 98.75 694 ILE A CA 1
ATOM 5515 C C . ILE A 1 694 ? 2.163 -5.894 13.636 1.00 98.75 694 ILE A C 1
ATOM 5517 O O . ILE A 1 694 ? 2.646 -6.702 14.427 1.00 98.75 694 ILE A O 1
ATOM 5521 N N . LEU A 1 695 ? 0.921 -5.432 13.777 1.00 98.88 695 LEU A N 1
ATOM 5522 C CA . LEU A 1 695 ? 0.150 -5.719 14.981 1.00 98.88 695 LEU A CA 1
ATOM 5523 C C . LEU A 1 695 ? -0.354 -7.167 15.015 1.00 98.88 695 LEU A C 1
ATOM 5525 O O . LEU A 1 695 ? -0.391 -7.774 16.088 1.00 98.88 695 LEU A O 1
ATOM 5529 N N . MET A 1 696 ? -0.698 -7.748 13.864 1.00 98.88 696 MET A N 1
ATOM 5530 C CA . MET A 1 696 ? -1.109 -9.152 13.794 1.00 98.88 696 MET A CA 1
ATOM 5531 C C . MET A 1 696 ? 0.083 -10.109 13.903 1.00 98.88 696 MET A C 1
ATOM 5533 O O . MET A 1 696 ? -0.041 -11.142 14.565 1.00 98.88 696 MET A O 1
ATOM 5537 N N . LEU A 1 697 ? 1.251 -9.747 13.352 1.00 98.88 697 LEU A N 1
ATOM 5538 C CA . LEU A 1 697 ? 2.499 -10.486 13.579 1.00 98.88 697 LEU A CA 1
ATOM 5539 C C . LEU A 1 697 ? 2.870 -10.508 15.071 1.00 98.88 697 LEU A C 1
ATOM 5541 O O . LEU A 1 697 ? 3.100 -11.584 15.622 1.00 98.88 697 LEU A O 1
ATOM 5545 N N . GLU A 1 698 ? 2.842 -9.366 15.762 1.00 98.88 698 GLU A N 1
ATOM 5546 C CA . GLU A 1 698 ? 3.153 -9.324 17.198 1.00 98.88 698 GLU A CA 1
ATOM 5547 C C . GLU A 1 698 ? 2.123 -10.109 18.034 1.00 98.88 698 GLU A C 1
ATOM 5549 O O . GLU A 1 698 ? 2.477 -10.801 18.994 1.00 98.88 698 GLU A O 1
ATOM 5554 N N . ASN A 1 699 ? 0.833 -10.062 17.677 1.00 98.88 699 ASN A N 1
ATOM 5555 C CA . ASN A 1 699 ? -0.180 -10.884 18.347 1.00 98.88 699 ASN A CA 1
ATOM 5556 C C . ASN A 1 699 ? 0.069 -12.385 18.164 1.00 98.88 699 ASN A C 1
ATOM 5558 O O . ASN A 1 699 ? -0.115 -13.147 19.115 1.00 98.88 699 ASN A O 1
ATOM 5562 N N . TYR A 1 700 ? 0.508 -12.808 16.978 1.00 98.81 700 TYR A N 1
ATOM 5563 C CA . TYR A 1 700 ? 0.908 -14.190 16.730 1.00 98.81 700 TYR A CA 1
ATOM 5564 C C . TYR A 1 700 ? 2.129 -14.587 17.571 1.00 98.81 700 TYR A C 1
ATOM 5566 O O . TYR A 1 700 ? 2.109 -15.632 18.223 1.00 98.81 700 TYR A O 1
ATOM 5574 N N . ARG A 1 701 ? 3.162 -13.736 17.616 1.00 98.38 701 ARG A N 1
ATOM 5575 C CA . ARG A 1 701 ? 4.427 -14.023 18.313 1.00 98.38 701 ARG A CA 1
ATOM 5576 C C . ARG A 1 701 ? 4.290 -14.013 19.837 1.00 98.38 701 ARG A C 1
ATOM 5578 O O . ARG A 1 701 ? 4.857 -14.873 20.510 1.00 98.38 701 ARG A O 1
ATOM 5585 N N . SER A 1 702 ? 3.558 -13.051 20.402 1.00 98.31 702 SER A N 1
ATOM 5586 C CA . SER A 1 702 ? 3.529 -12.825 21.857 1.00 98.31 702 SER A CA 1
ATOM 5587 C C . SER A 1 702 ? 2.136 -12.554 22.443 1.00 98.31 702 SER A C 1
ATOM 5589 O O . SER A 1 702 ? 1.943 -12.658 23.662 1.00 98.31 702 SER A O 1
ATOM 5591 N N . GLY A 1 703 ? 1.158 -12.194 21.607 1.00 98.56 703 GLY A N 1
ATOM 5592 C CA . GLY A 1 703 ? -0.163 -11.745 22.050 1.00 98.56 703 GLY A CA 1
ATOM 5593 C C . GLY A 1 703 ? -0.138 -10.388 22.761 1.00 98.56 703 GLY A C 1
ATOM 5594 O O . GLY A 1 703 ? -1.012 -10.133 23.595 1.00 98.56 703 GLY A O 1
ATOM 5595 N N . LEU A 1 704 ? 0.874 -9.541 22.515 1.00 98.81 704 LEU A N 1
ATOM 5596 C CA . LEU A 1 704 ? 1.083 -8.282 23.241 1.00 98.81 704 LEU A CA 1
ATOM 5597 C C . LEU A 1 704 ? -0.138 -7.362 23.184 1.00 98.81 704 LEU A C 1
ATOM 5599 O O . LEU A 1 704 ? -0.556 -6.851 24.230 1.00 98.81 704 LEU A O 1
ATOM 5603 N N . ILE A 1 705 ? -0.716 -7.162 21.996 1.00 98.88 705 ILE A N 1
ATOM 5604 C CA . ILE A 1 705 ? -1.831 -6.231 21.809 1.00 98.88 705 ILE A CA 1
ATOM 5605 C C . ILE A 1 705 ? -3.039 -6.733 22.596 1.00 98.88 705 ILE A C 1
ATOM 5607 O O . ILE A 1 705 ? -3.536 -6.027 23.478 1.00 98.88 705 ILE A O 1
ATOM 5611 N N . TRP A 1 706 ? -3.427 -7.991 22.382 1.00 98.88 706 TRP A N 1
ATOM 5612 C CA . TRP A 1 706 ? -4.497 -8.657 23.125 1.00 98.88 706 TRP A CA 1
ATOM 5613 C C . TRP A 1 706 ? -4.304 -8.596 24.642 1.00 98.88 706 TRP A C 1
ATOM 5615 O O . TRP A 1 706 ? -5.222 -8.235 25.382 1.00 98.88 706 TRP A O 1
ATOM 5625 N N . LYS A 1 707 ? -3.092 -8.885 25.126 1.00 98.56 707 LYS A N 1
ATOM 5626 C CA . LYS A 1 707 ? -2.755 -8.894 26.556 1.00 98.56 707 LYS A CA 1
ATOM 5627 C C . LYS A 1 707 ? -3.022 -7.555 27.235 1.00 98.56 707 LYS A C 1
ATOM 5629 O O . LYS A 1 707 ? -3.403 -7.555 28.407 1.00 98.56 707 LYS A O 1
ATOM 5634 N N . TYR A 1 708 ? -2.752 -6.431 26.576 1.00 98.81 708 TYR A N 1
ATOM 5635 C CA . TYR A 1 708 ? -2.964 -5.109 27.170 1.00 98.81 708 TYR A CA 1
ATOM 5636 C C . TYR A 1 708 ? -4.351 -4.558 26.866 1.00 98.81 708 TYR A C 1
ATOM 5638 O O . TYR A 1 708 ? -5.011 -4.090 27.790 1.00 98.81 708 TYR A O 1
ATOM 5646 N N . PHE A 1 709 ? -4.838 -4.679 25.632 1.00 98.81 709 PHE A N 1
ATOM 5647 C CA . PHE A 1 709 ? -6.149 -4.155 25.258 1.00 98.81 709 PHE A CA 1
ATOM 5648 C C . PHE A 1 709 ? -7.283 -4.806 26.066 1.00 98.81 709 PHE A C 1
ATOM 5650 O O . PHE A 1 709 ? -8.152 -4.115 26.597 1.00 98.81 709 PHE A O 1
ATOM 5657 N N . MET A 1 710 ? -7.220 -6.125 26.281 1.00 98.50 710 MET A N 1
ATOM 5658 C CA . MET A 1 710 ? -8.252 -6.873 27.013 1.00 98.50 710 MET A CA 1
ATOM 5659 C C . MET A 1 710 ? -8.215 -6.671 28.539 1.00 98.50 710 MET A C 1
ATOM 5661 O O . MET A 1 710 ? -9.125 -7.120 29.243 1.00 98.50 710 MET A O 1
ATOM 5665 N N . LYS A 1 711 ? -7.197 -5.987 29.086 1.00 97.94 711 LYS A N 1
ATOM 5666 C CA . LYS A 1 711 ? -7.184 -5.564 30.503 1.00 97.94 711 LYS A CA 1
ATOM 5667 C C . LYS A 1 711 ? -8.079 -4.361 30.763 1.00 97.94 711 LYS A C 1
ATOM 5669 O O . LYS A 1 711 ? -8.470 -4.144 31.906 1.00 97.94 711 LYS A O 1
ATOM 5674 N N . ASN A 1 712 ? -8.374 -3.581 29.730 1.00 98.62 712 ASN A N 1
ATOM 5675 C CA . ASN A 1 712 ? -9.109 -2.344 29.880 1.00 98.62 712 ASN A CA 1
ATOM 5676 C C . ASN A 1 712 ? -10.554 -2.614 30.335 1.00 98.62 712 ASN A C 1
ATOM 5678 O O . ASN A 1 712 ? -11.313 -3.324 29.671 1.00 98.62 712 ASN A O 1
ATOM 5682 N N . GLU A 1 713 ? -10.954 -2.016 31.459 1.00 98.38 713 GLU A N 1
ATOM 5683 C CA . GLU A 1 713 ? -12.275 -2.246 32.058 1.00 98.38 713 GLU A CA 1
ATOM 5684 C C . GLU A 1 713 ? -13.432 -1.833 31.133 1.00 98.38 713 GLU A C 1
ATOM 5686 O O . GLU A 1 713 ? -14.498 -2.448 31.175 1.00 98.38 713 GLU A O 1
ATOM 5691 N N . TYR A 1 714 ? -13.247 -0.830 30.265 1.00 98.62 714 TYR A N 1
ATOM 5692 C CA . TYR A 1 714 ? -14.279 -0.409 29.309 1.00 98.62 714 TYR A CA 1
ATOM 5693 C C . TYR A 1 714 ? -14.557 -1.501 28.274 1.00 98.62 714 TYR A C 1
ATOM 5695 O O . TYR A 1 714 ? -15.716 -1.787 27.972 1.00 98.62 714 TYR A O 1
ATOM 5703 N N . ILE A 1 715 ? -13.506 -2.172 27.798 1.00 98.69 715 ILE A N 1
ATOM 5704 C CA . ILE A 1 715 ? -13.614 -3.287 26.852 1.00 98.69 715 ILE A CA 1
ATOM 5705 C C . ILE A 1 715 ? -14.259 -4.501 27.522 1.00 98.69 715 ILE A C 1
ATOM 5707 O O . ILE A 1 715 ? -15.205 -5.070 26.983 1.00 98.69 715 ILE A O 1
ATOM 5711 N N . GLN A 1 716 ? -13.828 -4.856 28.735 1.00 98.62 716 GLN A N 1
ATOM 5712 C CA . GLN A 1 716 ? -14.423 -5.968 29.490 1.00 98.62 716 GLN A CA 1
ATOM 5713 C C . GLN A 1 716 ? -15.917 -5.749 29.763 1.00 98.62 716 GLN A C 1
ATOM 5715 O O . GLN A 1 716 ? -16.731 -6.660 29.586 1.00 98.62 716 GLN A O 1
ATOM 5720 N N . ASN A 1 717 ? -16.293 -4.532 30.165 1.00 98.31 717 ASN A N 1
ATOM 5721 C CA . ASN A 1 717 ? -17.689 -4.169 30.391 1.00 98.31 717 ASN A CA 1
ATOM 5722 C C . ASN A 1 717 ? -18.503 -4.203 29.093 1.00 98.31 717 ASN A C 1
ATOM 5724 O O . ASN A 1 717 ? -19.635 -4.686 29.115 1.00 98.31 717 ASN A O 1
ATOM 5728 N N . SER A 1 718 ? -17.923 -3.750 27.977 1.00 98.50 718 SER A N 1
ATOM 5729 C CA . SER A 1 718 ? -18.560 -3.808 26.661 1.00 98.50 718 SER A CA 1
ATOM 5730 C C . SER A 1 718 ? -18.849 -5.241 26.228 1.00 98.50 718 SER A C 1
ATOM 5732 O O . SER A 1 718 ? -20.002 -5.588 25.993 1.00 98.50 718 SER A O 1
ATOM 5734 N N . LEU A 1 719 ? -17.836 -6.114 26.224 1.00 98.69 719 LEU A N 1
ATOM 5735 C CA . LEU A 1 719 ? -17.998 -7.515 25.826 1.00 98.69 719 LEU A CA 1
ATOM 5736 C C . LEU A 1 719 ? -19.036 -8.233 26.698 1.00 98.69 719 LEU A C 1
ATOM 5738 O O . LEU A 1 719 ? -19.877 -8.975 26.192 1.00 98.69 719 LEU A O 1
ATOM 5742 N N . LYS A 1 720 ? -19.055 -7.945 28.005 1.00 98.44 720 LYS A N 1
ATOM 5743 C CA . LYS A 1 720 ? -20.092 -8.451 28.908 1.00 98.44 720 LYS A CA 1
ATOM 5744 C C . LYS A 1 720 ? -21.488 -7.926 28.553 1.00 98.44 720 LYS A C 1
ATOM 5746 O O . LYS A 1 720 ? -22.444 -8.698 28.596 1.00 98.44 720 LYS A O 1
ATOM 5751 N N . ALA A 1 721 ? -21.627 -6.639 28.234 1.00 98.44 721 ALA A N 1
ATOM 5752 C CA . ALA A 1 721 ? -22.901 -6.035 27.836 1.00 98.44 721 ALA A CA 1
ATOM 5753 C C . ALA A 1 721 ? -23.415 -6.587 26.495 1.00 98.44 721 ALA A C 1
ATOM 5755 O O . ALA A 1 721 ? -24.619 -6.757 26.325 1.00 98.44 721 ALA A O 1
ATOM 5756 N N . LEU A 1 722 ? -22.494 -6.927 25.595 1.00 98.38 722 LEU A N 1
ATOM 5757 C CA . LEU A 1 722 ? -22.740 -7.594 24.316 1.00 98.38 722 LEU A CA 1
ATOM 5758 C C . LEU A 1 722 ? -23.061 -9.092 24.455 1.00 98.38 722 LEU A C 1
ATOM 5760 O O . LEU A 1 722 ? -23.441 -9.741 23.484 1.00 98.38 722 LEU A O 1
ATOM 5764 N N . GLY A 1 723 ? -22.936 -9.648 25.663 1.00 98.00 723 GLY A N 1
ATOM 5765 C CA . GLY A 1 723 ? -23.254 -11.044 25.945 1.00 98.00 723 GLY A CA 1
ATOM 5766 C C . GLY A 1 723 ? -22.179 -12.035 25.506 1.00 98.00 723 GLY A C 1
ATOM 5767 O O . GLY A 1 723 ? -22.493 -13.217 25.371 1.00 98.00 723 GLY A O 1
ATOM 5768 N N . PHE A 1 724 ? -20.934 -11.587 25.308 1.00 98.38 724 PHE A N 1
ATOM 5769 C CA . PHE A 1 724 ? -19.821 -12.499 25.057 1.00 98.38 724 PHE A CA 1
ATOM 5770 C C . PHE A 1 724 ? -19.583 -13.415 26.259 1.00 98.38 724 PHE A C 1
ATOM 5772 O O . PHE A 1 724 ? -19.574 -12.980 27.416 1.00 98.38 724 PHE A O 1
ATOM 5779 N N . VAL A 1 725 ? -19.348 -14.691 25.970 1.00 97.75 725 VAL A N 1
ATOM 5780 C CA . VAL A 1 725 ? -18.994 -15.720 26.948 1.00 97.75 725 VAL A CA 1
ATOM 5781 C C . VAL A 1 725 ? -17.749 -16.466 26.492 1.00 97.75 725 VAL A C 1
ATOM 5783 O O . VAL A 1 725 ? -17.538 -16.652 25.296 1.00 97.75 725 VAL A O 1
ATOM 5786 N N . GLU A 1 726 ? -16.936 -16.923 27.446 1.00 97.12 726 GLU A N 1
ATOM 5787 C CA . GLU A 1 726 ? -15.816 -17.817 27.143 1.00 97.12 726 GLU A CA 1
ATOM 5788 C C . GLU A 1 726 ? -16.365 -19.174 26.698 1.00 97.12 726 GLU A C 1
ATOM 5790 O O . GLU A 1 726 ? -17.058 -19.865 27.456 1.00 97.12 726 GLU A O 1
ATOM 5795 N N . LYS A 1 727 ? -16.063 -19.549 25.461 1.00 95.00 727 LYS A N 1
ATOM 5796 C CA . LYS A 1 727 ? -16.451 -20.815 24.868 1.00 95.00 727 LYS A CA 1
ATOM 5797 C C . LYS A 1 727 ? -15.529 -21.175 23.710 1.00 95.00 727 LYS A C 1
ATOM 5799 O O . LYS A 1 727 ? -15.389 -20.430 22.746 1.00 95.00 727 LYS A O 1
ATOM 5804 N N . GLU A 1 728 ? -14.946 -22.359 23.805 1.00 94.44 728 GLU A N 1
ATOM 5805 C CA . GLU A 1 728 ? -14.197 -22.983 22.721 1.00 94.44 728 GLU A CA 1
ATOM 5806 C C . GLU A 1 728 ? -15.170 -23.746 21.814 1.00 94.44 728 GLU A C 1
ATOM 5808 O O . GLU A 1 728 ? -15.980 -24.552 22.287 1.00 94.44 728 GLU A O 1
ATOM 5813 N N . THR A 1 729 ? -15.138 -23.440 20.520 1.00 93.81 729 THR A N 1
ATOM 5814 C CA . THR A 1 729 ? -16.069 -23.957 19.510 1.00 93.81 729 THR A CA 1
ATOM 5815 C C . THR A 1 729 ? -15.325 -24.230 18.210 1.00 93.81 729 THR A C 1
ATOM 5817 O O . THR A 1 729 ? -14.302 -23.608 17.946 1.00 93.81 729 THR A O 1
ATOM 5820 N N . ASP A 1 730 ? -15.856 -25.127 17.383 1.00 92.38 730 ASP A N 1
ATOM 5821 C CA . ASP A 1 730 ? -15.350 -25.446 16.040 1.00 92.38 730 ASP A CA 1
ATOM 5822 C C . ASP A 1 730 ? -16.125 -24.734 14.916 1.00 92.38 730 ASP A C 1
ATOM 5824 O O . ASP A 1 730 ? -15.684 -24.707 13.772 1.00 92.38 730 ASP A O 1
ATOM 5828 N N . TYR A 1 731 ? -17.273 -24.133 15.232 1.00 95.38 731 TYR A N 1
ATOM 5829 C CA . TYR A 1 731 ? -18.062 -23.324 14.306 1.00 95.38 731 TYR A CA 1
ATOM 5830 C C . TYR A 1 731 ? -17.686 -21.837 14.376 1.00 95.38 731 TYR A C 1
ATOM 5832 O O . TYR A 1 731 ? -17.253 -21.340 15.421 1.00 95.38 731 TYR A O 1
ATOM 5840 N N . ALA A 1 732 ? -17.911 -21.115 13.276 1.00 96.75 732 ALA A N 1
ATOM 5841 C CA . ALA A 1 732 ? -17.835 -19.655 13.223 1.00 96.75 732 ALA A CA 1
ATOM 5842 C C . ALA A 1 732 ? -19.138 -19.002 13.706 1.00 96.75 732 ALA A C 1
ATOM 5844 O O . ALA A 1 732 ? -19.124 -18.126 14.566 1.00 96.75 732 ALA A O 1
ATOM 5845 N N . ILE A 1 733 ? -20.281 -19.473 13.214 1.00 97.44 733 ILE A N 1
ATOM 5846 C CA . ILE A 1 733 ? -21.610 -18.957 13.568 1.00 97.44 733 ILE A CA 1
ATOM 5847 C C . ILE A 1 733 ? -22.296 -19.826 14.608 1.00 97.44 733 ILE A C 1
ATOM 5849 O O . ILE A 1 733 ? -22.240 -21.056 14.549 1.00 97.44 733 ILE A O 1
ATOM 5853 N N . THR A 1 734 ? -22.997 -19.204 15.554 1.00 97.44 734 THR A N 1
ATOM 5854 C CA . THR A 1 734 ? -23.706 -19.990 16.562 1.00 97.44 734 THR A CA 1
ATOM 5855 C C . THR A 1 734 ? -24.836 -20.800 15.911 1.00 97.44 734 THR A C 1
ATOM 5857 O O . THR A 1 734 ? -25.518 -20.317 14.998 1.00 97.44 734 THR A O 1
ATOM 5860 N N . PRO A 1 735 ? -25.146 -22.007 16.423 1.00 95.44 735 PRO A N 1
ATOM 5861 C CA . PRO A 1 735 ? -26.286 -22.788 15.941 1.00 95.44 735 PRO A CA 1
ATOM 5862 C C . PRO A 1 735 ? -27.633 -22.064 16.060 1.00 95.44 735 PRO A C 1
ATOM 5864 O O . PRO A 1 735 ? -28.605 -22.445 15.405 1.00 95.44 735 PRO A O 1
ATOM 5867 N N . TRP A 1 736 ? -27.725 -21.067 16.946 1.00 95.94 736 TRP A N 1
ATOM 5868 C CA . TRP A 1 736 ? -28.892 -20.199 17.033 1.00 95.94 736 TRP A CA 1
ATOM 5869 C C . TRP A 1 736 ? -28.938 -19.240 15.843 1.00 95.94 736 TRP A C 1
ATOM 5871 O O . TRP A 1 736 ? -29.968 -19.187 15.173 1.00 95.94 736 TRP A O 1
ATOM 5881 N N . TYR A 1 737 ? -27.843 -18.533 15.546 1.00 97.19 737 TYR A N 1
ATOM 5882 C CA . TYR A 1 737 ? -27.860 -17.515 14.502 1.00 97.19 737 TYR A CA 1
ATOM 5883 C C . TYR A 1 737 ? -28.025 -18.105 13.107 1.00 97.19 737 TYR A C 1
ATOM 5885 O O . TYR A 1 737 ? -28.826 -17.581 12.339 1.00 97.19 737 TYR A O 1
ATOM 5893 N N . GLN A 1 738 ? -27.397 -19.251 12.828 1.00 95.19 738 GLN A N 1
ATOM 5894 C CA . GLN A 1 738 ? -27.615 -19.984 11.577 1.00 95.19 738 GLN A CA 1
ATOM 5895 C C . GLN A 1 738 ? -29.112 -20.228 11.316 1.00 95.19 738 GLN A C 1
ATOM 5897 O O . GLN A 1 738 ? -29.628 -19.931 10.242 1.00 95.19 738 GLN A O 1
ATOM 5902 N N . LYS A 1 739 ? -29.850 -20.693 12.333 1.00 94.62 739 LYS A N 1
ATOM 5903 C CA . LYS A 1 739 ? -31.297 -20.945 12.220 1.00 94.62 739 LYS A CA 1
ATOM 5904 C C . LYS A 1 739 ? -32.110 -19.668 12.053 1.00 94.62 739 LYS A C 1
ATOM 5906 O O . LYS A 1 739 ? -33.137 -19.689 11.381 1.00 94.62 739 LYS A O 1
ATOM 5911 N N . GLU A 1 740 ? -31.721 -18.578 12.709 1.00 94.75 740 GLU A N 1
ATOM 5912 C CA . GLU A 1 740 ? -32.406 -17.295 12.531 1.00 94.75 740 GLU A CA 1
ATOM 5913 C C . GLU A 1 740 ? -32.150 -16.706 11.144 1.00 94.75 740 GLU A C 1
ATOM 5915 O O . GLU A 1 740 ? -33.085 -16.212 10.519 1.00 94.75 740 GLU A O 1
ATOM 5920 N N . PHE A 1 741 ? -30.929 -16.823 10.624 1.00 93.44 741 PHE A N 1
ATOM 5921 C CA . PHE A 1 741 ? -30.599 -16.382 9.276 1.00 93.44 741 PHE A CA 1
ATOM 5922 C C . PHE A 1 741 ? -31.358 -17.188 8.211 1.00 93.44 741 PHE A C 1
ATOM 5924 O O . PHE A 1 741 ? -31.975 -16.604 7.323 1.00 93.44 741 PHE A O 1
ATOM 5931 N N . GLU A 1 742 ? -31.436 -18.515 8.351 1.00 91.81 742 GLU A N 1
ATOM 5932 C CA . GLU A 1 742 ? -32.265 -19.369 7.486 1.00 91.81 742 GLU A CA 1
ATOM 5933 C C . GLU A 1 742 ? -33.740 -18.935 7.494 1.00 91.81 742 GLU A C 1
ATOM 5935 O O . GLU A 1 742 ? -34.378 -18.847 6.443 1.00 91.81 742 GLU A O 1
ATOM 5940 N N . LYS A 1 743 ? -34.299 -18.598 8.666 1.00 91.88 743 LYS A N 1
ATOM 5941 C CA . LYS A 1 743 ? -35.670 -18.066 8.755 1.00 91.88 743 LYS A CA 1
ATOM 5942 C C . LYS A 1 743 ? -35.821 -16.736 8.026 1.00 91.88 743 LYS A C 1
ATOM 5944 O O . LYS A 1 743 ? -36.841 -16.551 7.369 1.00 91.88 743 LYS A O 1
ATOM 5949 N N . LEU A 1 744 ? -34.849 -15.829 8.146 1.00 88.56 744 LEU A N 1
ATOM 5950 C CA . LEU A 1 744 ? -34.859 -14.539 7.448 1.00 88.56 744 LEU A CA 1
ATOM 5951 C C . LEU A 1 744 ? -34.835 -14.737 5.927 1.00 88.56 744 LEU A C 1
ATOM 5953 O O . LEU A 1 744 ? -35.644 -14.135 5.226 1.00 88.56 744 LEU A O 1
ATOM 5957 N N . MET A 1 745 ? -33.986 -15.637 5.427 1.00 85.25 745 MET A N 1
ATOM 5958 C CA . MET A 1 745 ? -33.876 -15.944 3.995 1.00 85.25 745 MET A CA 1
ATOM 5959 C C . MET A 1 745 ? -35.121 -16.637 3.422 1.00 85.25 745 MET A C 1
ATOM 5961 O O . MET A 1 745 ? -35.436 -16.477 2.243 1.00 85.25 745 MET A O 1
ATOM 5965 N N . HIS A 1 746 ? -35.842 -17.402 4.244 1.00 84.00 746 HIS A N 1
ATOM 5966 C CA . HIS A 1 746 ? -37.085 -18.073 3.855 1.00 84.00 746 HIS A CA 1
ATOM 5967 C C . HIS A 1 746 ? -38.356 -17.279 4.181 1.00 84.00 746 HIS A C 1
ATOM 5969 O O . HIS A 1 746 ? -39.457 -17.730 3.843 1.00 84.00 746 HIS A O 1
ATOM 5975 N N . ALA A 1 747 ? -38.241 -16.118 4.829 1.00 77.75 747 ALA A N 1
ATOM 5976 C CA . ALA A 1 747 ? -39.390 -15.277 5.115 1.00 77.75 747 ALA A CA 1
ATOM 5977 C C . ALA A 1 747 ? -40.007 -14.798 3.787 1.00 77.75 747 ALA A C 1
ATOM 5979 O O . ALA A 1 747 ? -39.288 -14.314 2.909 1.00 77.75 747 ALA A O 1
ATOM 5980 N N . PRO A 1 748 ? -41.334 -14.932 3.589 1.00 69.00 748 PRO A N 1
ATOM 5981 C CA . PRO A 1 748 ? -41.974 -14.379 2.406 1.00 69.00 748 PRO A CA 1
ATOM 5982 C C . PRO A 1 748 ? -41.710 -12.874 2.380 1.00 69.00 748 PRO A C 1
ATOM 5984 O O . PRO A 1 748 ? -41.938 -12.202 3.383 1.00 69.00 748 PRO A O 1
ATOM 5987 N N . ALA A 1 749 ? -41.234 -12.348 1.248 1.00 58.06 749 ALA A N 1
ATOM 5988 C CA . ALA A 1 749 ? -41.035 -10.915 1.079 1.00 58.06 749 ALA A CA 1
ATOM 5989 C C . ALA A 1 749 ? -42.363 -10.192 1.358 1.00 58.06 749 ALA A C 1
ATOM 5991 O O . ALA A 1 749 ? -43.274 -10.212 0.523 1.00 58.06 749 ALA A O 1
ATOM 5992 N N . GLU A 1 750 ? -42.506 -9.595 2.542 1.00 52.19 750 GLU A N 1
ATOM 5993 C CA . GLU A 1 750 ? -43.680 -8.808 2.897 1.00 52.19 750 GLU A CA 1
ATOM 5994 C C . GLU A 1 750 ? -43.690 -7.556 2.019 1.00 52.19 750 GLU A C 1
ATOM 5996 O O . GLU A 1 750 ? -43.091 -6.526 2.321 1.00 52.19 750 GLU A O 1
ATOM 6001 N N . LYS A 1 751 ? -44.378 -7.642 0.878 1.00 47.84 751 LYS A N 1
ATOM 6002 C CA . LYS A 1 751 ? -44.728 -6.470 0.080 1.00 47.84 751 LYS A CA 1
ATOM 6003 C C . LYS A 1 751 ? -45.784 -5.683 0.851 1.00 47.84 751 LYS A C 1
ATOM 6005 O O . LYS A 1 751 ? -46.982 -5.887 0.661 1.00 47.84 751 LYS A O 1
ATOM 6010 N N . VAL A 1 752 ? -45.350 -4.786 1.729 1.00 52.69 752 VAL A N 1
ATOM 6011 C CA . VAL A 1 752 ? -46.246 -3.819 2.368 1.00 52.69 752 VAL A CA 1
ATOM 6012 C C . VAL A 1 752 ? -46.661 -2.793 1.311 1.00 52.69 752 VAL A C 1
ATOM 6014 O O . VAL A 1 752 ? -45.899 -1.904 0.939 1.00 52.69 752 VAL A O 1
ATOM 6017 N N . ALA A 1 753 ? -47.876 -2.937 0.783 1.00 44.50 753 ALA A N 1
ATOM 6018 C CA . ALA A 1 753 ? -48.482 -1.948 -0.097 1.00 44.50 753 ALA A CA 1
ATOM 6019 C C . ALA A 1 753 ? -49.106 -0.827 0.747 1.00 44.50 753 ALA A C 1
ATOM 6021 O O . ALA A 1 753 ? -50.096 -1.038 1.450 1.00 44.50 753 ALA A O 1
ATOM 6022 N N . PHE A 1 754 ? -48.555 0.383 0.660 1.00 47.62 754 PHE A N 1
ATOM 6023 C CA . PHE A 1 754 ? -49.187 1.572 1.225 1.00 47.62 754 PHE A CA 1
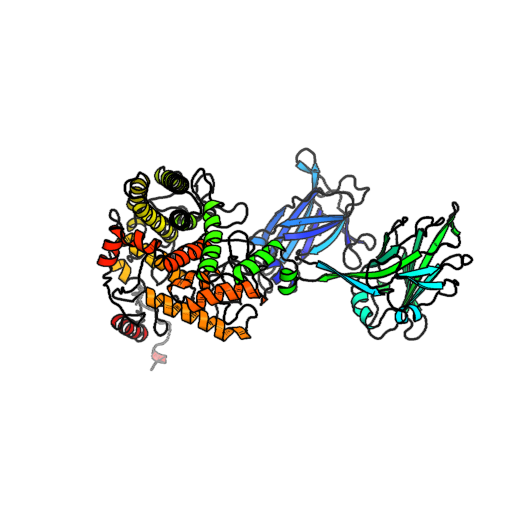ATOM 6024 C C . PHE A 1 754 ? -50.337 2.012 0.313 1.00 47.62 754 PHE A C 1
ATOM 6026 O O . PHE A 1 754 ? -50.125 2.622 -0.734 1.00 47.62 754 PHE A O 1
ATOM 6033 N N . ALA A 1 755 ? -51.576 1.705 0.699 1.00 49.34 755 ALA A N 1
ATOM 6034 C CA . ALA A 1 755 ? -52.748 2.274 0.046 1.00 49.34 755 ALA A CA 1
ATOM 6035 C C . ALA A 1 755 ? -52.887 3.750 0.455 1.00 49.34 755 ALA A C 1
ATOM 6037 O O . ALA A 1 755 ? -53.380 4.064 1.540 1.00 49.34 755 ALA A O 1
ATOM 6038 N N . ILE A 1 756 ? -52.452 4.669 -0.408 1.00 58.06 756 ILE A N 1
ATOM 6039 C CA . ILE A 1 756 ? -52.733 6.097 -0.234 1.00 58.06 756 ILE A CA 1
ATOM 6040 C C . ILE A 1 756 ? -54.237 6.294 -0.448 1.00 58.06 756 ILE A C 1
ATOM 6042 O O . ILE A 1 756 ? -54.776 5.974 -1.508 1.00 58.06 756 ILE A O 1
ATOM 6046 N N . LYS A 1 757 ? -54.940 6.807 0.564 1.00 64.12 757 LYS A N 1
ATOM 6047 C CA . LYS A 1 757 ? -56.368 7.125 0.455 1.00 64.12 757 LYS A CA 1
ATOM 6048 C C . LYS A 1 757 ? -56.546 8.252 -0.567 1.00 64.12 757 LYS A C 1
ATOM 6050 O O . LYS A 1 757 ? -56.135 9.378 -0.309 1.00 64.12 757 LYS A O 1
ATOM 6055 N N . ALA A 1 758 ? -57.155 7.954 -1.713 1.00 60.34 758 ALA A N 1
ATOM 6056 C CA . ALA A 1 758 ? -57.440 8.956 -2.735 1.00 60.34 758 ALA A CA 1
ATOM 6057 C C . ALA A 1 758 ? -58.365 10.053 -2.172 1.00 60.34 758 ALA A C 1
ATOM 6059 O O . ALA A 1 758 ? -59.469 9.769 -1.704 1.00 60.34 758 ALA A O 1
ATOM 6060 N N . GLU A 1 759 ? -57.920 11.311 -2.217 1.00 69.56 759 GLU A N 1
ATOM 6061 C CA . GLU A 1 759 ? -58.707 12.469 -1.758 1.00 69.56 759 GLU A CA 1
ATOM 6062 C C . GLU A 1 759 ? -59.838 12.846 -2.727 1.00 69.56 759 GLU A C 1
ATOM 6064 O O . GLU A 1 759 ? -60.744 13.602 -2.374 1.00 69.56 759 GLU A O 1
ATOM 6069 N N . LYS A 1 760 ? -59.808 12.311 -3.952 1.00 68.00 760 LYS A N 1
ATOM 6070 C CA . LYS A 1 760 ? -60.833 12.520 -4.977 1.00 68.00 760 LYS A CA 1
ATOM 6071 C C . LYS A 1 760 ? -61.399 11.172 -5.431 1.00 68.00 760 LYS A C 1
ATOM 6073 O O . LYS A 1 760 ? -60.625 10.224 -5.573 1.00 68.00 760 LYS A O 1
ATOM 6078 N N . PRO A 1 761 ? -62.717 11.070 -5.682 1.00 67.94 761 PRO A N 1
ATOM 6079 C CA . PRO A 1 761 ? -63.302 9.879 -6.283 1.00 67.94 761 PRO A CA 1
ATOM 6080 C C . PRO A 1 761 ? -62.618 9.574 -7.618 1.00 67.94 761 PRO A C 1
ATOM 6082 O O . PRO A 1 761 ? -62.449 10.474 -8.444 1.00 67.94 761 PRO A O 1
ATOM 6085 N N . VAL A 1 762 ? -62.237 8.315 -7.826 1.00 64.12 762 VAL A N 1
ATOM 6086 C CA . VAL A 1 762 ? -61.744 7.842 -9.123 1.00 64.12 762 VAL A CA 1
ATOM 6087 C C . VAL A 1 762 ? -62.862 8.043 -10.146 1.00 64.12 762 VAL A C 1
ATOM 6089 O O . VAL A 1 762 ? -63.978 7.564 -9.955 1.00 64.12 762 VAL A O 1
ATOM 6092 N N . THR A 1 763 ? -62.579 8.799 -11.202 1.00 66.44 763 THR A N 1
ATOM 6093 C CA . THR A 1 763 ? -63.476 8.950 -12.351 1.00 66.44 763 THR A CA 1
ATOM 6094 C C . THR A 1 763 ? -63.110 7.861 -13.344 1.00 66.44 763 THR A C 1
ATOM 6096 O O . THR A 1 763 ? -61.980 7.817 -13.816 1.00 66.44 763 THR A O 1
ATOM 6099 N N . ILE A 1 764 ? -64.040 6.942 -13.588 1.00 65.81 764 ILE A N 1
ATOM 6100 C CA . ILE A 1 764 ? -63.884 5.879 -14.581 1.00 65.81 764 ILE A CA 1
ATOM 6101 C C . ILE A 1 764 ? -64.268 6.486 -15.933 1.00 65.81 764 ILE A C 1
ATOM 6103 O O . ILE A 1 764 ? -65.407 6.918 -16.106 1.00 65.81 764 ILE A O 1
ATOM 6107 N N . ASP A 1 765 ? -63.324 6.562 -16.867 1.00 63.34 765 ASP A N 1
ATOM 6108 C CA . ASP A 1 765 ? -63.505 7.046 -18.240 1.00 63.34 765 ASP A CA 1
ATOM 6109 C C . ASP A 1 765 ? -63.764 5.887 -19.215 1.00 63.34 765 ASP A C 1
ATOM 6111 O O . ASP A 1 765 ? -63.172 5.789 -20.286 1.00 63.34 765 ASP A O 1
ATOM 6115 N N . GLY A 1 766 ? -64.689 5.005 -18.841 1.00 65.25 766 GLY A N 1
ATOM 6116 C CA . GLY A 1 766 ? -65.107 3.869 -19.654 1.00 65.25 766 GLY A CA 1
ATOM 6117 C C . GLY A 1 766 ? -66.557 3.493 -19.381 1.00 65.25 766 GLY A C 1
ATOM 6118 O O . GLY A 1 766 ? -67.064 3.691 -18.273 1.00 65.25 766 GLY A O 1
ATOM 6119 N N . ASP A 1 767 ? -67.233 2.970 -20.402 1.00 66.44 767 ASP A N 1
ATOM 6120 C CA . ASP A 1 767 ? -68.566 2.397 -20.248 1.00 66.44 767 ASP A CA 1
ATOM 6121 C C . ASP A 1 767 ? -68.442 1.041 -19.540 1.00 66.44 767 ASP A C 1
ATOM 6123 O O . ASP A 1 767 ? -67.957 0.062 -20.103 1.00 66.44 767 ASP A O 1
ATOM 6127 N N . LEU A 1 768 ? -68.863 0.981 -18.276 1.00 61.78 768 LEU A N 1
ATOM 6128 C CA . LEU A 1 768 ? -68.859 -0.247 -17.475 1.00 61.78 768 LEU A CA 1
ATOM 6129 C C . LEU A 1 768 ? -69.751 -1.354 -18.069 1.00 61.78 768 LEU A C 1
ATOM 6131 O O . LEU A 1 768 ? -69.617 -2.503 -17.657 1.00 61.78 768 LEU A O 1
ATOM 6135 N N . ALA A 1 769 ? -70.623 -1.040 -19.034 1.00 66.38 769 ALA A N 1
ATOM 6136 C CA . ALA A 1 769 ? -71.382 -2.041 -19.780 1.00 66.38 769 ALA A CA 1
ATOM 6137 C C . ALA A 1 769 ? -70.516 -2.864 -20.755 1.00 66.38 769 ALA A C 1
ATOM 6139 O O . ALA A 1 769 ? -70.953 -3.919 -21.205 1.00 66.38 769 ALA A O 1
ATOM 6140 N N . GLU A 1 770 ? -69.284 -2.437 -21.059 1.00 59.78 770 GLU A N 1
ATOM 6141 C CA . GLU A 1 770 ? -68.327 -3.234 -21.845 1.00 59.78 770 GLU A CA 1
ATOM 6142 C C . GLU A 1 770 ? -67.655 -4.357 -21.025 1.00 59.78 770 GLU A C 1
ATOM 6144 O O . GLU A 1 770 ? -66.885 -5.142 -21.577 1.00 59.78 770 GLU A O 1
ATOM 6149 N N . TRP A 1 771 ? -67.933 -4.442 -19.717 1.00 55.19 771 TRP A N 1
ATOM 6150 C CA . TRP A 1 771 ? -67.372 -5.440 -18.794 1.00 55.19 771 TRP A CA 1
ATOM 6151 C C . TRP A 1 771 ? -68.346 -6.571 -18.392 1.00 55.19 771 TRP A C 1
ATOM 6153 O O . TRP A 1 771 ? -67.962 -7.396 -17.560 1.00 55.19 771 TRP A O 1
ATOM 6163 N N . GLU A 1 772 ? -69.572 -6.632 -18.939 1.00 44.09 772 GLU A N 1
ATOM 6164 C CA . GLU A 1 772 ? -70.529 -7.741 -18.688 1.00 44.09 772 GLU A CA 1
ATOM 6165 C C . GLU A 1 772 ? -70.233 -9.029 -19.473 1.00 44.09 772 GLU A C 1
ATOM 6167 O O . GLU A 1 772 ? -70.042 -8.966 -20.711 1.00 44.09 772 GLU A O 1
#

Radius of gyration: 35.33 Å; chains: 1; bounding box: 118×68×98 Å

Secondary structure (DSSP, 8-state):
--SS--EEEEESSS-SSTT-EEEEE--SSSSSEEEEEEPPGGGHHHHHT-SEEEEEEEE-TT-SS---EEEEEEEE-BTB-EEEEEEE------SEEEEEEEEPPHHHH-PPTT--EEEEEEEEEE-TTS-EE---S-EEEEEEE----EEEEEEEEE-S--HHHHTT-B-TTS--EEEEESSS-SSSS-EEEEE--SSSSSEEEEEEPPGGGHHHHHT-SEEEEEEEE-TT-SS---EEEEEEEE-SSS-EEEEEEE------SEEEEEEEE--GGGT---TT--EEEEEEEEEE-TT--EE---S-EEEEEEEEEEEEEPPHHHHHHTS-HHHHHHHHHHHTS-HHHHHHHHHHHHHHHHHHSB-TTT--BBSBSSTTPPEEHHHHHHHHHHHHHHHHTTSS-HHHHHHHHHHHHHHHHTT-S-EETTEEBSEE-TTT--B-TT--EEHHHHHHHHHHHHHHHHHTTTSHHHHHHHHHHHH--HHHHB-TTSSBBSEEETTTEE-S-BS-BSSTTHHHHHHHHH-SSSPPPGGGGGGSB--EETTEE--TT--THHHHHHHHHS--TTEE-SSB-HHHHHHHHHHHHHHHHHHHTTT-TT-BTTB----EEEETTEEEE--SSTTS-SS-B-HHHHHHGGGT-HHHHHHHHHHHHHHHHHHHEETTEE-S-EETTTTEE-S--BHHHHHHHHHHHHHHHT-HHHHHHTT-HHHHHHHHHTT-EE---S-SB-HHHHHHHHHHHHS-----------SS-----S-GGGG-

Foldseek 3Di:
DPPQPKDWDWAQPAADDDRTWIKIAGPQPGLKGKDKDKDDLVCLVVLLLFQKKKKKKADAPPFPFFFAWKKKWKFWCQPHTDGQGMFTFPDGDDHGIDITMTGDDNSSSPDDRVTIMMMMMITFGADPVRGTGGGRDMMTIYDIGGDAPWDWDWDFQDQQADPVQVVQKDFVPQPKDWDWDQPDEPDHRTWIKIFGPQPGLKTKIKGKGDLVCLVVQLNFQKKKWKKAAAPPFPFDWPWKKKFKFWPQPHTGGQDIFIWPDDDDHGIDITMTGDHNSSNPDDRPTIMMMMIITFGADPVRRTGTGGDMMTIGTMTGIDIDRQALVNLLVVFDPVLVVVLVVLLPDDLLVNLVVLLLLLLVQQVPQADQQQLFHFQKPDPPGFGFLLLSLLSLQSLVVCCVVVVDPPVSSVSSLLSNLCCVLVCQAPDDQLFGFRTAHRPRNHHPPQGFSFLLSSLSNLLSLLLNLLVVPPDPSVVSSLVSLLSRQQLLQADPVGFGFRGAGPVPGTDPDTQQEQFLCVSSLLSQCLHPHHHRALCSSVRYHFDDDPFAGDDPQLALVRLQSSVLQAVLAQKDFQWFSSLLRSLVSLVLQLVLLCVCCVVFVQGDNLRTFFAWFADSSGTAGAHSDPVRDDQKHFLLRLQLCCQNPVPSSSSNLSVCSVPNSSPQQDSSGGFRMDGSVSSDTHPMDGSVSSSSNNSSSCCNVPNSSHVRSVVRSSSVVSCVSSRMDRHDDNGGTDPSNVVVSVCVVPPPPPPPDDDDPDPDPDDDPDDCVVVD

InterPro domains:
  IPR019282 Glycoamylase-like, conserved domain [PF10091] (510-712)

pLDDT: mean 92.0, std 9.8, range [44.09, 98.94]

Organism: NCBI:txid688066

Sequence (772 aa):
NDNTGATFELDTEHFIQGTASMKILPSGSAPETKVALNIPEDMLKDWANAEEVVLNLYIPEAAKLPPSMFFMGMADLSDGWAWVDGVFSETKTVPGWNQIVFALSDNMKKVKEGGKYTIYLAFATLDESGNKVPLTEPFNIDGLFIPVKEEVVRNYIWSMDTPEELATFDNDNTGANFELSEDFVVQGTASMKVTPSGEAPETKVAMPIPEDMVELWSRSNKITMNLYIPEGTKLIPTMFFFGMADLTEDWAWVGGVFSNDEVKIGWNQISFELAGSMKEIKPGNKYKVYLAFAGFDAEKNKIPLTEPFYIDGFYVETMKVLTFDDRMKMADPAIIKEIDDLLNLDDDALLEAVEKKAFYYFWNEANPENGLIKDRTRKDVPASIAAVGFGLTAIPVGIENGWISREEGYERVLTTLKTFAEGKVEGKNGFFYHFVDMNTGKRAWDCELSSIDTALLMAGVLFVKEYFAGTEVEKLADQLYRNVNWQWMLTDDGVLSMGWKPEGGFLGARWDSFNEGILAYILAIGSPTYPIPPESWDKIYRPVHDTYISLPQETLFVYQYPNIWVDFRNKEDKYANYFNNAEVATRYNWLFTFMKRFDYETYDVDIWGLSACDGPNGYKAYGASEDNHDGTIAPYASIASIVFTPDLSISAVRGMLEKYGPIIWGKYGFVSGFNADANWVSDEFVGIDVGDIILMLENYRSGLIWKYFMKNEYIQNSLKALGFVEKETDYAITPWYQKEFEKLMHAPAEKVAFAIKAEKPVTIDGDLAEWE